Protein 1DN0 (pdb70)

Secondary structure (DSSP, 8-state):
-PPEEEE-SEEEE-TTS-EEEEEEESS--GGG-EEEEEE-TTSPPEEEEETTTEEPTT--TTEEEEEETTEEEEEESS--GGG-SEEEEEE-SSSSPEE---EEEEE----BPPEEEEEPPPHHHHHTTEEEEEEEEEEEBSS--EEEEEETTEEE-SSEEEEEPPPPTTT--EEEEEEEEEEHHHHHT--EEEEEEE-TT-SS-EEEEEETTT-/--EEEEE---EE-TTS-EEEEEEEESS--SSPPEEEEEE-TTS--EEEEEE-TT--EEE-TTTTTTEEEEEETTTTEEEEEE-S--GGG-EEEEEEE-SSTTS-S--SEE---EEEEE-SS--B--EEEEEE----SEEEEEEEEEEBSS--EEEEEETTS-EE--EEEPPPEEETTEEEEEEEEEE-TT-----EEEEEEE-TT--EEEEEE---/---EEEE-SEEEE-TTS-EEEEEEESS--GGG-EEEEEE-TTSPPEEEEETTTEEPTT--TTEEEEEETTEEEEEE-S--GGG-SEEEEEE-SSSSPEE---EEEEE----B--EEEEEPPPHHHHHTTEEEEEEEEEEEBSS-EEEEEEETTEEP-SSEEEEEPPPPTTT--EEEEEEEEEEHHHHHT-SEEEEEEEETT-SS-EEEEEESS--/--EEEEE---EE-TTS-EEEEEEEESS--SSSPEEEEEE-TTS--EEEEEE-TT--EEE-TTTSSSEEEEEETTTTEEEEEE-S--GGG-EEEEEEE-S-SSS-S--SEE---EEEEE-SS--B--EEEEEE---EEEEEEEEEEBSS--EEEEEETT-PEE----PPPPEEETTEEEEEEEEEE-HHHHTSSS--EEEEEEE-TT--EEEEEE---

Solvent-accessible surface area: 37620 Å² total; per-residue (Å²): 129,6,89,8,86,19,51,58,78,68,28,41,26,36,67,39,76,145,0,72,0,43,0,25,15,73,96,70,4,59,94,47,80,0,0,0,0,4,21,61,99,83,95,22,3,112,16,0,0,60,59,3,70,41,114,14,139,76,9,53,108,45,6,54,9,58,33,66,27,65,89,1,37,0,18,0,29,139,2,60,90,96,2,29,10,42,0,13,0,0,0,15,25,51,85,9,11,10,19,3,60,13,0,54,2,8,41,112,79,104,72,20,38,12,39,10,22,2,0,15,8,14,50,83,4,30,78,83,30,57,0,3,0,0,0,2,0,0,48,0,10,23,93,120,25,121,20,44,4,46,5,64,124,51,91,41,91,86,37,47,57,82,12,28,21,103,32,60,114,190,55,13,6,2,4,5,6,2,8,0,47,19,46,36,60,55,6,36,148,73,123,51,0,9,0,33,0,39,9,129,32,41,127,72,73,40,76,80,52,15,48,48,20,134,62,158,15,112,12,84,4,119,30,61,30,54,23,86,58,87,76,66,0,45,1,26,0,2,11,116,41,66,66,12,42,76,31,52,0,0,0,0,21,20,27,82,88,136,22,12,52,1,1,0,6,4,18,59,86,34,52,50,63,43,4,87,61,4,128,112,65,10,79,4,54,41,55,78,99,136,62,34,1,32,0,104,0,42,66,1,68,66,79,1,18,0,39,0,6,0,0,12,2,26,102,62,127,51,4,40,7,0,61,35,35,1,96,16,18,66,0,2,3,7,83,17,66,46,24,23,0,58,9,13,19,4,40,20,86,133,86,30,45,0,0,0,0,3,0,25,71,0,0,29,51,53,38,74,40,55,4,54,70,104,108,100,62,94,7,103,48,68,47,61,18,72,27,25,95,66,79,19,39,22,2,5,8,2,1,0,34,18,72,46,178,100,119,153,60,107,32,1,18,0,48,0,92,10,93,70,27,97,82,110,60,81,0,59,41,41,171,130,6,77,9,84,20,55,56,83,67,31,44,24,37,65,53,74,150,0,70,0,43,0,22,14,72,92,72,3,59,84,50,72,0,0,0,0,4,20,70,88,79,87,23,4,113,16,0,0,63,55,2,74,41,113,14,147,76,11,47,102,33,6,57,5,50,34,68,27,63,90,0,39,0,25,0,13,145,2,69,92,94,2,28,9,42,0,14,0,0,0,12,19,51,89,11,9,12,22,2,59,12,1,50,1,7,31,116,74,108,82,20,47,11,55,12,40,15,0,22,10,14,52,83,3,25,83,86,31,55,0,3,0,0,0,0,0,6,62,0,8,18,90,115,25,102,23,56,3,65,5,61,129,58,90,39,90,89,42,56,59,84,15,28,5,98,32,28,124,182,49,18,2,1,7,5,6,2,23,0,31,18,45,39,67,57,7,36,138,58,138,48,0,9,0,23,0,36,12,120,30,38,133,75,72,43,75,80,57,14,45,38,18,114,56,155,14,122,14,106,30,120,29,63,28,49,17,79,57,89,71,72,0,49,1,25,0,4,10,142,34,73,66,16,49,79,28,52,1,0,0,0,18,20,34,89,84,143,24,12,51,3,0,0,6,4,18,59,81,36,49,49,67,50,4,69,61,6,108,103,65,7,76,7,58,38,54,70,101,129,57,39,2,27,0,121,0,44,63,1,70,68,79,1,21,0,40,0,8,0,0,10,4,22,102,96,121,25,8,46,7,0,58,37,38,2,166,24,20,64,0,2,6,8,89,17,68,48,26,20,3,66,9,10,21,5,38,27,72,86,29,0,2,0,0,2,0,23,67,0,0,28,42,53,36,71,45,57,3,39,79,92,103,99,57,102,10,108,45,67,58,54,14,68,27,26,91,101,76,19,38,22,11,3,8,0,12,0,55,12,75,42,150,78,10,130,81,45,119,40,113,38,1,24,0,58,0,94,9,97,68,25,94,92,106,53,78,0,58,18,40,111

Structure (mmCIF, N/CA/C/O backbone):
data_1DN0
#
_entry.id   1DN0
#
_cell.length_a   110.880
_cell.length_b   110.880
_cell.length_c   170.760
_cell.angle_alpha   90.00
_cell.angle_beta   90.00
_cell.angle_gamma   120.00
#
_symmetry.space_group_name_H-M   'P 31 2 1'
#
loop_
_entity.id
_entity.type
_entity.pdbx_description
1 polymer 'IGM-KAPPA COLD AGGLUTININ (LIGHT CHAIN)'
2 polymer 'IGM-KAPPA COLD AGGLUTININ (HEAVY CHAIN)'
3 water water
#
loop_
_atom_site.group_PDB
_atom_site.id
_atom_site.type_symbol
_atom_site.label_atom_id
_atom_site.label_alt_id
_atom_site.label_comp_id
_atom_site.label_asym_id
_atom_site.label_entity_id
_atom_site.label_seq_id
_atom_site.pdbx_PDB_ins_code
_atom_site.Cartn_x
_atom_site.Cartn_y
_atom_site.Cartn_z
_atom_site.occupancy
_atom_site.B_iso_or_equiv
_atom_site.auth_seq_id
_atom_site.auth_comp_id
_atom_site.auth_asym_id
_atom_site.auth_atom_id
_atom_site.pdbx_PDB_model_num
ATOM 1 N N . GLU A 1 1 ? 18.384 27.130 32.986 1.00 22.93 1 GLU A N 1
ATOM 2 C CA . GLU A 1 1 ? 16.935 27.058 32.857 1.00 22.84 1 GLU A CA 1
ATOM 3 C C . GLU A 1 1 ? 16.493 28.032 31.748 1.00 23.25 1 GLU A C 1
ATOM 4 O O . GLU A 1 1 ? 17.026 29.148 31.642 1.00 25.46 1 GLU A O 1
ATOM 10 N N . ILE A 1 2 ? 15.559 27.595 30.901 1.00 20.76 2 ILE A N 1
ATOM 11 C CA . ILE A 1 2 ? 15.023 28.403 29.794 1.00 20.73 2 ILE A CA 1
ATOM 12 C C . ILE A 1 2 ? 13.992 29.411 30.311 1.00 22.12 2 ILE A C 1
ATOM 13 O O . ILE A 1 2 ? 13.028 29.003 30.965 1.00 22.30 2 ILE A O 1
ATOM 18 N N . VAL A 1 3 ? 14.199 30.711 30.076 1.00 22.90 3 VAL A N 1
ATOM 19 C CA . VAL A 1 3 ? 13.251 31.736 30.550 1.00 23.68 3 VAL A CA 1
ATOM 20 C C . VAL A 1 3 ? 12.199 32.008 29.443 1.00 24.09 3 VAL A C 1
ATOM 21 O O . VAL A 1 3 ? 12.513 32.286 28.258 1.00 24.29 3 VAL A O 1
ATOM 25 N N . LEU A 1 4 ? 10.942 31.889 29.812 1.00 22.50 4 LEU A N 1
ATOM 26 C CA . LEU A 1 4 ? 9.914 32.099 28.832 1.00 22.77 4 LEU A CA 1
ATOM 27 C C . LEU A 1 4 ? 9.455 33.497 29.051 1.00 22.72 4 LEU A C 1
ATOM 28 O O . LEU A 1 4 ? 9.187 33.860 30.159 1.00 23.49 4 LEU A O 1
ATOM 33 N N . THR A 1 5 ? 9.340 34.304 28.026 1.00 22.90 5 THR A N 1
ATOM 34 C CA . THR A 1 5 ? 8.868 35.660 28.304 1.00 22.34 5 THR A CA 1
ATOM 35 C C . THR A 1 5 ? 7.587 35.930 27.591 1.00 21.16 5 THR A C 1
ATOM 36 O O . THR A 1 5 ? 7.520 35.833 26.411 1.00 21.58 5 THR A O 1
ATOM 40 N N . GLN A 1 6 ? 6.567 36.317 28.316 1.00 21.87 6 GLN A N 1
ATOM 41 C CA . GLN A 1 6 ? 5.311 36.576 27.635 1.00 22.05 6 GLN A CA 1
ATOM 42 C C . GLN A 1 6 ? 4.949 38.047 27.608 1.00 22.96 6 GLN A C 1
ATOM 43 O O . GLN A 1 6 ? 5.165 38.781 28.569 1.00 24.56 6 GLN A O 1
ATOM 49 N N . SER A 1 7 ? 4.389 38.455 26.480 1.00 24.55 7 SER A N 1
ATOM 50 C CA . SER A 1 7 ? 3.923 39.808 26.259 1.00 25.34 7 SER A CA 1
ATOM 51 C C . SER A 1 7 ? 2.676 39.723 25.373 1.00 24.60 7 SER A C 1
ATOM 52 O O . SER A 1 7 ? 2.502 38.784 24.637 1.00 26.79 7 SER A O 1
ATOM 55 N N . PRO A 1 8 ? 1.772 40.677 25.505 1.00 23.72 8 PRO A N 1
ATOM 56 C CA . PRO A 1 8 ? 2.047 41.716 26.509 1.00 23.19 8 PRO A CA 1
ATOM 57 C C . PRO A 1 8 ? 1.617 41.181 27.927 1.00 22.74 8 PRO A C 1
ATOM 58 O O . PRO A 1 8 ? 1.056 40.104 28.047 1.00 22.29 8 PRO A O 1
ATOM 62 N N . ALA A 1 9 ? 1.914 41.915 28.981 1.00 22.61 9 ALA A N 1
ATOM 63 C CA . ALA A 1 9 ? 1.474 41.517 30.308 1.00 25.08 9 ALA A CA 1
ATOM 64 C C . ALA A 1 9 ? -0.060 41.535 30.316 1.00 26.86 9 ALA A C 1
ATOM 65 O O . ALA A 1 9 ? -0.690 40.593 30.807 1.00 28.30 9 ALA A O 1
ATOM 67 N N . THR A 1 10 ? -0.681 42.567 29.759 1.00 26.74 10 THR A N 1
ATOM 68 C CA . THR A 1 10 ? -2.141 42.569 29.713 1.00 27.84 10 THR A CA 1
ATOM 69 C C . THR A 1 10 ? -2.545 42.825 28.305 1.00 28.92 10 THR A C 1
ATOM 70 O O . THR A 1 10 ? -1.820 43.509 27.598 1.00 32.43 10 THR A O 1
ATOM 74 N N . LEU A 1 11 ? -3.668 42.264 27.875 1.00 28.78 11 LEU A N 1
ATOM 75 C CA . LEU A 1 11 ? -4.216 42.475 26.524 1.00 28.23 11 LEU A CA 1
ATOM 76 C C . LEU A 1 11 ? -5.650 42.874 26.802 1.00 28.55 11 LEU A C 1
ATOM 77 O O . LEU A 1 11 ? -6.416 42.097 27.355 1.00 28.83 11 LEU A O 1
ATOM 82 N N . SER A 1 12 ? -6.007 44.080 26.442 1.00 29.07 12 SER A N 1
ATOM 83 C CA . SER A 1 12 ? -7.338 44.558 26.689 1.00 30.33 12 SER A CA 1
ATOM 84 C C . SER A 1 12 ? -8.094 44.615 25.407 1.00 31.15 12 SER A C 1
ATOM 85 O O . SER A 1 12 ? -7.852 45.536 24.592 1.00 34.10 12 SER A O 1
ATOM 88 N N . LEU A 1 13 ? -9.006 43.652 25.224 1.00 28.25 13 LEU A N 1
ATOM 89 C CA . LEU A 1 13 ? -9.835 43.542 24.018 1.00 27.77 13 LEU A CA 1
ATOM 90 C C . LEU A 1 13 ? -11.334 43.412 24.290 1.00 28.19 13 LEU A C 1
ATOM 91 O O . LEU A 1 13 ? -11.801 43.431 25.417 1.00 27.81 13 LEU A O 1
ATOM 96 N N . SER A 1 14 ? -12.100 43.296 23.238 1.00 29.47 14 SER A N 1
ATOM 97 C CA . SER A 1 14 ? -13.542 43.149 23.360 1.00 32.88 14 SER A CA 1
ATOM 98 C C . SER A 1 14 ? -13.953 41.777 22.827 1.00 33.33 14 SER A C 1
ATOM 99 O O . SER A 1 14 ? -13.242 41.159 22.018 1.00 32.51 14 SER A O 1
ATOM 102 N N . PRO A 1 15 ? -15.111 41.267 23.271 1.00 33.67 15 PRO A N 1
ATOM 103 C CA . PRO A 1 15 ? -15.494 39.959 22.702 1.00 34.25 15 PRO A CA 1
ATOM 104 C C . PRO A 1 15 ? -15.590 40.164 21.142 1.00 35.73 15 PRO A C 1
ATOM 105 O O . PRO A 1 15 ? -16.010 41.223 20.660 1.00 35.11 15 PRO A O 1
ATOM 109 N N . GLY A 1 16 ? -15.196 39.174 20.346 1.00 37.60 16 GLY A N 1
ATOM 110 C CA . GLY A 1 16 ? -15.289 39.312 18.889 1.00 36.55 16 GLY A CA 1
ATOM 111 C C . GLY A 1 16 ? -13.943 39.569 18.232 1.00 36.61 16 GLY A C 1
ATOM 112 O O . GLY A 1 16 ? -13.706 39.192 17.062 1.00 39.05 16 GLY A O 1
ATOM 113 N N . GLU A 1 17 ? -13.045 40.195 18.986 1.00 35.93 17 GLU A N 1
ATOM 114 C CA . GLU A 1 17 ? -11.736 40.524 18.477 1.00 35.31 17 GLU A CA 1
ATOM 115 C C . GLU A 1 17 ? -10.782 39.360 18.522 1.00 35.09 17 GLU A C 1
ATOM 116 O O . GLU A 1 17 ? -11.043 38.356 19.174 1.00 36.20 17 GLU A O 1
ATOM 122 N N . ARG A 1 18 ? -9.668 39.500 17.820 1.00 34.54 18 ARG A N 1
ATOM 123 C CA . ARG A 1 18 ? -8.659 38.466 17.789 1.00 34.11 18 ARG A CA 1
ATOM 124 C C . ARG A 1 18 ? -7.583 38.772 18.816 1.00 32.76 18 ARG A C 1
ATOM 125 O O . ARG A 1 18 ? -7.183 39.914 19.019 1.00 31.64 18 ARG A O 1
ATOM 133 N N . ALA A 1 19 ? -7.118 37.736 19.496 1.00 31.57 19 ALA A N 1
ATOM 134 C CA . ALA A 1 19 ? -6.104 37.958 20.512 1.00 29.30 19 ALA A CA 1
ATOM 135 C C . ALA A 1 19 ? -4.864 37.228 20.122 1.00 27.67 19 ALA A C 1
ATOM 136 O O . ALA A 1 19 ? -4.906 36.067 19.710 1.00 26.10 19 ALA A O 1
ATOM 138 N N . THR A 1 20 ? -3.744 37.917 20.192 1.00 27.35 20 THR A N 1
ATOM 139 C CA . THR A 1 20 ? -2.553 37.194 19.875 1.00 29.43 20 THR A CA 1
ATOM 140 C C . THR A 1 20 ? -1.517 37.434 20.998 1.00 29.77 20 THR A C 1
ATOM 141 O O . THR A 1 20 ? -1.140 38.563 21.337 1.00 30.06 20 THR A O 1
ATOM 145 N N . LEU A 1 21 ? -1.127 36.335 21.637 1.00 29.79 21 LEU A N 1
ATOM 146 C CA . LEU A 1 21 ? -0.191 36.396 22.744 1.00 29.48 21 LEU A CA 1
ATOM 147 C C . LEU A 1 21 ? 1.127 35.734 22.381 1.00 28.89 21 LEU A C 1
ATOM 148 O O . LEU A 1 21 ? 1.164 34.639 21.798 1.00 27.61 21 LEU A O 1
ATOM 153 N N . SER A 1 22 ? 2.206 36.394 22.779 1.00 27.89 22 SER A N 1
ATOM 154 C CA . SER A 1 22 ? 3.560 35.906 22.486 1.00 27.63 22 SER A CA 1
ATOM 155 C C . SER A 1 22 ? 4.230 35.287 23.670 1.00 26.21 22 SER A C 1
ATOM 156 O O . SER A 1 22 ? 4.005 35.666 24.787 1.00 27.47 22 SER A O 1
ATOM 159 N N . CYS A 1 23 ? 5.116 34.370 23.393 1.00 25.06 23 CYS A N 1
ATOM 160 C CA . CYS A 1 23 ? 5.854 33.675 24.417 1.00 23.34 23 CYS A CA 1
ATOM 161 C C . CYS A 1 23 ? 7.197 33.440 23.736 1.00 24.29 23 CYS A C 1
ATOM 162 O O . CYS A 1 23 ? 7.311 32.597 22.830 1.00 21.70 23 CYS A O 1
ATOM 165 N N . GLY A 1 24 ? 8.186 34.224 24.159 1.00 24.89 24 GLY A N 1
ATOM 166 C CA . GLY A 1 24 ? 9.508 34.144 23.594 1.00 24.66 24 GLY A CA 1
ATOM 167 C C . GLY A 1 24 ? 10.310 33.314 24.554 1.00 25.33 24 GLY A C 1
ATOM 168 O O . GLY A 1 24 ? 10.060 33.321 25.761 1.00 24.72 24 GLY A O 1
ATOM 169 N N . ALA A 1 25 ? 11.253 32.554 24.015 1.00 25.65 25 ALA A N 1
ATOM 170 C CA . ALA A 1 25 ? 12.102 31.770 24.866 1.00 27.82 25 ALA A CA 1
ATOM 171 C C . ALA A 1 25 ? 13.553 32.312 24.668 1.00 30.10 25 ALA A C 1
ATOM 172 O O . ALA A 1 25 ? 13.917 32.881 23.593 1.00 30.54 25 ALA A O 1
ATOM 174 N N . SER A 1 26 ? 14.346 32.119 25.717 1.00 30.63 26 SER A N 1
ATOM 175 C CA . SER A 1 26 ? 15.693 32.613 25.769 1.00 31.68 26 SER A CA 1
ATOM 176 C C . SER A 1 26 ? 16.741 31.687 25.140 1.00 33.16 26 SER A C 1
ATOM 177 O O . SER A 1 26 ? 17.937 32.003 25.141 1.00 34.39 26 SER A O 1
ATOM 180 N N . GLN A 1 27 ? 16.283 30.555 24.610 1.00 33.94 27 GLN A N 1
ATOM 181 C CA . GLN A 1 27 ? 17.124 29.518 23.957 1.00 34.51 27 GLN A CA 1
ATOM 182 C C . GLN A 1 27 ? 16.049 28.838 23.230 1.00 34.80 27 GLN A C 1
ATOM 183 O O . GLN A 1 27 ? 14.895 28.999 23.595 1.00 35.42 27 GLN A O 1
ATOM 189 N N . SER A 1 28 ? 16.373 28.026 22.247 1.00 34.62 28 SER A N 1
ATOM 190 C CA . SER A 1 28 ? 15.270 27.494 21.530 1.00 34.24 28 SER A CA 1
ATOM 191 C C . SER A 1 28 ? 14.755 26.276 22.184 1.00 34.69 28 SER A C 1
ATOM 192 O O . SER A 1 28 ? 15.491 25.541 22.828 1.00 34.68 28 SER A O 1
ATOM 195 N N . VAL A 1 29 ? 13.456 26.090 21.998 1.00 34.75 29 VAL A N 1
ATOM 196 C CA . VAL A 1 29 ? 12.709 24.975 22.534 1.00 33.72 29 VAL A CA 1
ATOM 197 C C . VAL A 1 29 ? 12.629 23.911 21.480 1.00 33.60 29 VAL A C 1
ATOM 198 O O . VAL A 1 29 ? 11.943 24.068 20.446 1.00 35.74 29 VAL A O 1
ATOM 202 N N . SER A 1 30 ? 13.270 22.804 21.789 1.00 32.83 30 SER A N 1
ATOM 203 C CA . SER A 1 30 ? 13.341 21.662 20.915 1.00 32.67 30 SER A CA 1
ATOM 204 C C . SER A 1 30 ? 12.062 20.932 20.467 1.00 33.40 30 SER A C 1
ATOM 205 O O . SER A 1 30 ? 11.145 20.718 21.247 1.00 33.23 30 SER A O 1
ATOM 208 N N . SER A 1 31 ? 11.988 20.602 19.175 1.00 33.51 31 SER A N 1
ATOM 209 C CA . SER A 1 31 ? 10.871 19.843 18.642 1.00 34.30 31 SER A CA 1
ATOM 210 C C . SER A 1 31 ? 9.551 20.584 18.882 1.00 35.11 31 SER A C 1
ATOM 211 O O . SER A 1 31 ? 8.450 19.968 18.889 1.00 37.37 31 SER A O 1
ATOM 214 N N . ASN A 1 32 ? 9.627 21.893 19.063 1.00 33.66 32 ASN A N 1
ATOM 215 C CA . ASN A 1 32 ? 8.390 22.605 19.350 1.00 33.77 32 ASN A CA 1
ATOM 216 C C . ASN A 1 32 ? 7.557 21.961 20.533 1.00 31.42 32 ASN A C 1
ATOM 217 O O . ASN A 1 32 ? 6.305 21.829 20.492 1.00 31.64 32 ASN A O 1
ATOM 222 N N . TYR A 1 33 ? 8.298 21.580 21.577 1.00 28.22 33 TYR A N 1
ATOM 223 C CA . TYR A 1 33 ? 7.773 21.049 22.841 1.00 24.95 33 TYR A CA 1
ATOM 224 C C . TYR A 1 33 ? 7.283 22.207 23.762 1.00 23.08 33 TYR A C 1
ATOM 225 O O . TYR A 1 33 ? 7.864 22.517 24.814 1.00 20.61 33 TYR A O 1
ATOM 234 N N . LEU A 1 34 ? 6.173 22.807 23.352 1.00 21.63 34 LEU A N 1
ATOM 235 C CA . LEU A 1 34 ? 5.602 23.929 24.055 1.00 22.73 34 LEU A CA 1
ATOM 236 C C . LEU A 1 34 ? 4.100 23.814 24.219 1.00 22.52 34 LEU A C 1
ATOM 237 O O . LEU A 1 34 ? 3.397 23.556 23.221 1.00 21.27 34 LEU A O 1
ATOM 242 N N . ALA A 1 35 ? 3.617 24.034 25.454 1.00 22.19 35 ALA A N 1
ATOM 243 C CA . ALA A 1 35 ? 2.174 23.991 25.768 1.00 20.60 35 ALA A CA 1
ATOM 244 C C . ALA A 1 35 ? 1.544 25.370 26.210 1.00 21.23 35 ALA A C 1
ATOM 245 O O . ALA A 1 35 ? 2.246 26.304 26.653 1.00 21.24 35 ALA A O 1
ATOM 247 N N . TRP A 1 36 ? 0.231 25.527 26.037 1.00 19.90 36 TRP A N 1
ATOM 248 C CA . TRP A 1 36 ? -0.420 26.743 26.517 1.00 19.80 36 TRP A CA 1
ATOM 249 C C . TRP A 1 36 ? -1.518 26.309 27.488 1.00 19.82 36 TRP A C 1
ATOM 250 O O . TRP A 1 36 ? -2.142 25.280 27.272 1.00 21.28 36 TRP A O 1
ATOM 261 N N . TYR A 1 37 ? -1.758 27.075 28.541 1.00 19.15 37 TYR A N 1
ATOM 262 C CA . TYR A 1 37 ? -2.828 26.785 29.498 1.00 18.13 37 TYR A CA 1
ATOM 263 C C . TYR A 1 37 ? -3.554 28.045 29.754 1.00 19.14 37 TYR A C 1
ATOM 264 O O . TYR A 1 37 ? -3.002 29.148 29.592 1.00 21.01 37 TYR A O 1
ATOM 273 N N . GLN A 1 38 ? -4.759 27.878 30.271 1.00 17.64 38 GLN A N 1
ATOM 274 C CA . GLN A 1 38 ? -5.572 28.974 30.663 1.00 17.23 38 GLN A CA 1
ATOM 275 C C . GLN A 1 38 ? -5.658 28.801 32.154 1.00 19.33 38 GLN A C 1
ATOM 276 O O . GLN A 1 38 ? -5.555 27.673 32.641 1.00 19.25 38 GLN A O 1
ATOM 282 N N . GLN A 1 39 ? -5.849 29.884 32.904 1.00 19.71 39 GLN A N 1
ATOM 283 C CA . GLN A 1 39 ? -6.052 29.760 34.387 1.00 21.67 39 GLN A CA 1
ATOM 284 C C . GLN A 1 39 ? -7.050 30.816 34.822 1.00 21.69 39 GLN A C 1
ATOM 285 O O . GLN A 1 39 ? -6.900 31.963 34.432 1.00 22.61 39 GLN A O 1
ATOM 291 N N . LYS A 1 40 ? -8.080 30.436 35.555 1.00 22.66 40 LYS A N 1
ATOM 292 C CA . LYS A 1 40 ? -9.096 31.385 36.055 1.00 23.78 40 LYS A CA 1
ATOM 293 C C . LYS A 1 40 ? -8.872 31.488 37.541 1.00 24.81 40 LYS A C 1
ATOM 294 O O . LYS A 1 40 ? -8.290 30.585 38.102 1.00 26.58 40 LYS A O 1
ATOM 300 N N . PRO A 1 41 ? -9.294 32.589 38.198 1.00 25.30 41 PRO A N 1
ATOM 301 C CA . PRO A 1 41 ? -9.096 32.798 39.641 1.00 25.91 41 PRO A CA 1
ATOM 302 C C . PRO A 1 41 ? -9.296 31.566 40.498 1.00 27.16 41 PRO A C 1
ATOM 303 O O . PRO A 1 41 ? -10.356 30.954 40.462 1.00 27.71 41 PRO A O 1
ATOM 307 N N . GLY A 1 42 ? -8.265 31.199 41.268 1.00 28.18 42 GLY A N 1
ATOM 308 C CA . GLY A 1 42 ? -8.362 30.002 42.101 1.00 28.42 42 GLY A CA 1
ATOM 309 C C . GLY A 1 42 ? -8.380 28.614 41.479 1.00 29.11 42 GLY A C 1
ATOM 310 O O . GLY A 1 42 ? -8.427 27.587 42.199 1.00 30.44 42 GLY A O 1
ATOM 311 N N . GLN A 1 43 ? -8.327 28.521 40.161 1.00 27.18 43 GLN A N 1
ATOM 312 C CA . GLN A 1 43 ? -8.374 27.198 39.537 1.00 26.42 43 GLN A CA 1
ATOM 313 C C . GLN A 1 43 ? -7.007 26.718 39.195 1.00 25.36 43 GLN A C 1
ATOM 314 O O . GLN A 1 43 ? -6.081 27.534 39.081 1.00 24.49 43 GLN A O 1
ATOM 320 N N . ALA A 1 44 ? -6.885 25.411 38.948 1.00 22.06 44 ALA A N 1
ATOM 321 C CA . ALA A 1 44 ? -5.623 24.884 38.469 1.00 20.91 44 ALA A CA 1
ATOM 322 C C . ALA A 1 44 ? -5.493 25.265 36.947 1.00 19.56 44 ALA A C 1
ATOM 323 O O . ALA A 1 44 ? -6.488 25.535 36.278 1.00 14.91 44 ALA A O 1
ATOM 325 N N . PRO A 1 45 ? -4.252 25.361 36.427 1.00 18.30 45 PRO A N 1
ATOM 326 C CA . PRO A 1 45 ? -4.059 25.683 35.009 1.00 18.83 45 PRO A CA 1
ATOM 327 C C . PRO A 1 45 ? -4.874 24.638 34.208 1.00 19.28 45 PRO A C 1
ATOM 328 O O . PRO A 1 45 ? -5.020 23.496 34.655 1.00 20.44 45 PRO A O 1
ATOM 332 N N . ARG A 1 46 ? -5.394 25.011 33.045 1.00 18.47 46 ARG A N 1
ATOM 333 C CA . ARG A 1 46 ? -6.180 24.080 32.211 1.00 20.20 46 ARG A CA 1
ATOM 334 C C . ARG A 1 46 ? -5.485 24.003 30.845 1.00 19.42 46 ARG A C 1
ATOM 335 O O . ARG A 1 46 ? -5.240 25.038 30.234 1.00 18.75 46 ARG A O 1
ATOM 343 N N . LEU A 1 47 ? -5.151 22.798 30.381 1.00 19.68 47 LEU A N 1
ATOM 344 C CA . LEU A 1 47 ? -4.443 22.630 29.080 1.00 19.59 47 LEU A CA 1
ATOM 345 C C . LEU A 1 47 ? -5.305 22.984 27.857 1.00 20.89 47 LEU A C 1
ATOM 346 O O . LEU A 1 47 ? -6.450 22.537 27.718 1.00 22.02 47 LEU A O 1
ATOM 351 N N . LEU A 1 48 ? -4.723 23.797 26.967 1.00 20.23 48 LEU A N 1
ATOM 352 C CA . LEU A 1 48 ? -5.355 24.247 25.751 1.00 16.44 48 LEU A CA 1
ATOM 353 C C . LEU A 1 48 ? -4.604 23.717 24.515 1.00 16.42 48 LEU A C 1
ATOM 354 O O . LEU A 1 48 ? -5.203 23.165 23.605 1.00 16.23 48 LEU A O 1
ATOM 359 N N . ILE A 1 49 ? -3.286 23.883 24.495 1.00 14.15 49 ILE A N 1
ATOM 360 C CA . ILE A 1 49 ? -2.477 23.500 23.348 1.00 14.53 49 ILE A CA 1
ATOM 361 C C . ILE A 1 49 ? -1.259 22.690 23.739 1.00 13.85 49 ILE A C 1
ATOM 362 O O . ILE A 1 49 ? -0.543 23.023 24.671 1.00 16.57 49 ILE A O 1
ATOM 367 N N . TYR A 1 50 ? -0.948 21.665 22.997 1.00 13.20 50 TYR A N 1
ATOM 368 C CA . TYR A 1 50 ? 0.276 20.972 23.346 1.00 13.69 50 TYR A CA 1
ATOM 369 C C . TYR A 1 50 ? 1.097 20.817 22.059 1.00 13.90 50 TYR A C 1
ATOM 370 O O . TYR A 1 50 ? 0.563 20.957 20.950 1.00 14.16 50 TYR A O 1
ATOM 379 N N . ASP A 1 51 ? 2.387 20.545 22.194 1.00 13.68 51 ASP A N 1
ATOM 380 C CA . ASP A 1 51 ? 3.253 20.439 20.994 1.00 15.46 51 ASP A CA 1
ATOM 381 C C . ASP A 1 51 ? 3.074 21.635 20.094 1.00 16.74 51 ASP A C 1
ATOM 382 O O . ASP A 1 51 ? 2.831 21.429 18.904 1.00 19.47 51 ASP A O 1
ATOM 387 N N . ALA A 1 52 ? 3.112 22.856 20.665 1.00 17.24 52 ALA A N 1
ATOM 388 C CA . ALA A 1 52 ? 2.964 24.191 19.964 1.00 17.30 52 ALA A CA 1
ATOM 389 C C . ALA A 1 52 ? 1.724 24.554 19.223 1.00 17.26 52 ALA A C 1
ATOM 390 O O . ALA A 1 52 ? 1.255 25.726 19.277 1.00 15.69 52 ALA A O 1
ATOM 392 N N . SER A 1 53 ? 1.152 23.552 18.566 1.00 19.23 53 SER A N 1
ATOM 393 C CA . SER A 1 53 ? -0.017 23.841 17.745 1.00 20.81 53 SER A CA 1
ATOM 394 C C . SER A 1 53 ? -1.203 22.867 17.768 1.00 21.68 53 SER A C 1
ATOM 395 O O . SER A 1 53 ? -2.156 23.066 16.978 1.00 21.76 53 SER A O 1
ATOM 398 N N . SER A 1 54 ? -1.160 21.846 18.631 1.00 21.44 54 SER A N 1
ATOM 399 C CA . SER A 1 54 ? -2.264 20.897 18.708 1.00 20.78 54 SER A CA 1
ATOM 400 C C . SER A 1 54 ? -3.233 21.225 19.845 1.00 22.02 54 SER A C 1
ATOM 401 O O . SER A 1 54 ? -2.827 21.419 21.007 1.00 21.49 54 SER A O 1
ATOM 404 N N . ARG A 1 55 ? -4.511 21.295 19.506 1.00 20.77 55 ARG A N 1
ATOM 405 C CA . ARG A 1 55 ? -5.510 21.551 20.546 1.00 21.58 55 ARG A CA 1
ATOM 406 C C . ARG A 1 55 ? -5.834 20.276 21.419 1.00 19.56 55 ARG A C 1
ATOM 407 O O . ARG A 1 55 ? -6.031 19.144 20.872 1.00 19.45 55 ARG A O 1
ATOM 415 N N . ALA A 1 56 ? -5.854 20.476 22.743 1.00 18.33 56 ALA A N 1
ATOM 416 C CA . ALA A 1 56 ? -6.219 19.473 23.769 1.00 18.06 56 ALA A CA 1
ATOM 417 C C . ALA A 1 56 ? -7.689 19.162 23.487 1.00 17.42 56 ALA A C 1
ATOM 418 O O . ALA A 1 56 ? -8.385 19.981 22.888 1.00 15.83 56 ALA A O 1
ATOM 420 N N . THR A 1 57 ? -8.135 17.987 23.917 1.00 19.98 57 THR A N 1
ATOM 421 C CA . THR A 1 57 ? -9.485 17.524 23.604 1.00 19.98 57 THR A CA 1
ATOM 422 C C . THR A 1 57 ? -10.545 18.409 24.134 1.00 19.98 57 THR A C 1
ATOM 423 O O . THR A 1 57 ? -10.477 18.826 25.265 1.00 19.98 57 THR A O 1
ATOM 427 N N . GLY A 1 58 ? -11.538 18.672 23.322 1.00 22.17 58 GLY A N 1
ATOM 428 C CA . GLY A 1 58 ? -12.589 19.595 23.719 1.00 23.60 58 GLY A CA 1
ATOM 429 C C . GLY A 1 58 ? -12.260 21.099 23.527 1.00 23.54 58 GLY A C 1
ATOM 430 O O . GLY A 1 58 ? -13.143 21.948 23.640 1.00 25.55 58 GLY A O 1
ATOM 431 N N . ILE A 1 59 ? -11.016 21.474 23.250 1.00 22.67 59 ILE A N 1
ATOM 432 C CA . ILE A 1 59 ? -10.723 22.898 23.043 1.00 20.88 59 ILE A CA 1
ATOM 433 C C . ILE A 1 59 ? -11.241 23.380 21.687 1.00 19.18 59 ILE A C 1
ATOM 434 O O . ILE A 1 59 ? -10.876 22.890 20.692 1.00 19.16 59 ILE A O 1
ATOM 439 N N . PRO A 1 60 ? -12.112 24.369 21.666 1.00 20.00 60 PRO A N 1
ATOM 440 C CA . PRO A 1 60 ? -12.678 24.898 20.419 1.00 20.36 60 PRO A CA 1
ATOM 441 C C . PRO A 1 60 ? -11.641 25.616 19.522 1.00 22.55 60 PRO A C 1
ATOM 442 O O . PRO A 1 60 ? -10.739 26.334 20.010 1.00 21.73 60 PRO A O 1
ATOM 446 N N . ASP A 1 61 ? -11.788 25.464 18.198 1.00 25.86 61 ASP A N 1
ATOM 447 C CA . ASP A 1 61 ? -10.788 26.019 17.280 1.00 26.94 61 ASP A CA 1
ATOM 448 C C . ASP A 1 61 ? -10.649 27.495 17.205 1.00 26.83 61 ASP A C 1
ATOM 449 O O . ASP A 1 61 ? -9.940 27.971 16.345 1.00 26.44 61 ASP A O 1
ATOM 454 N N . ARG A 1 62 ? -11.347 28.234 18.047 1.00 25.43 62 ARG A N 1
ATOM 455 C CA . ARG A 1 62 ? -11.086 29.653 18.067 1.00 25.19 62 ARG A CA 1
ATOM 456 C C . ARG A 1 62 ? -9.626 29.713 18.566 1.00 23.99 62 ARG A C 1
ATOM 457 O O . ARG A 1 62 ? -8.935 30.699 18.331 1.00 24.56 62 ARG A O 1
ATOM 465 N N . PHE A 1 63 ? -9.174 28.656 19.264 1.00 23.29 63 PHE A N 1
ATOM 466 C CA . PHE A 1 63 ? -7.823 28.608 19.808 1.00 23.17 63 PHE A CA 1
ATOM 467 C C . PHE A 1 63 ? -6.845 27.929 18.878 1.00 25.27 63 PHE A C 1
ATOM 468 O O . PHE A 1 63 ? -7.113 26.829 18.431 1.00 26.09 63 PHE A O 1
ATOM 476 N N . SER A 1 64 ? -5.716 28.576 18.590 1.00 25.64 64 SER A N 1
ATOM 477 C CA . SER A 1 64 ? -4.681 27.964 17.753 1.00 26.09 64 SER A CA 1
ATOM 478 C C . SER A 1 64 ? -3.302 28.424 18.200 1.00 26.10 64 SER A C 1
ATOM 479 O O . SER A 1 64 ? -3.109 29.551 18.647 1.00 26.07 64 SER A O 1
ATOM 482 N N . GLY A 1 65 ? -2.347 27.514 18.081 1.00 26.10 65 GLY A N 1
ATOM 483 C CA . GLY A 1 65 ? -0.981 27.793 18.460 1.00 26.69 65 GLY A CA 1
ATOM 484 C C . GLY A 1 65 ? -0.054 27.691 17.275 1.00 26.49 65 GLY A C 1
ATOM 485 O O . GLY A 1 65 ? -0.343 27.031 16.273 1.00 27.95 65 GLY A O 1
ATOM 486 N N . SER A 1 66 ? 1.095 28.327 17.392 1.00 26.47 66 SER A N 1
ATOM 487 C CA . SER A 1 66 ? 2.068 28.289 16.304 1.00 27.15 66 SER A CA 1
ATOM 488 C C . SER A 1 66 ? 3.395 28.797 16.801 1.00 27.12 66 SER A C 1
ATOM 489 O O . SER A 1 66 ? 3.531 29.179 17.973 1.00 26.07 66 SER A O 1
ATOM 492 N N . GLY A 1 67 ? 4.385 28.789 15.917 1.00 27.36 67 GLY A N 1
ATOM 493 C CA . GLY A 1 67 ? 5.689 29.237 16.381 1.00 28.64 67 GLY A CA 1
ATOM 494 C C . GLY A 1 67 ? 6.713 28.133 16.344 1.00 27.26 67 GLY A C 1
ATOM 495 O O . GLY A 1 67 ? 6.397 27.039 15.931 1.00 28.30 67 GLY A O 1
ATOM 496 N N . SER A 1 68 ? 7.919 28.427 16.791 1.00 26.98 68 SER A N 1
ATOM 497 C CA . SER A 1 68 ? 8.996 27.468 16.724 1.00 28.31 68 SER A CA 1
ATOM 498 C C . SER A 1 68 ? 10.221 28.151 17.331 1.00 27.49 68 SER A C 1
ATOM 499 O O . SER A 1 68 ? 10.177 29.331 17.573 1.00 28.46 68 SER A O 1
ATOM 502 N N . GLY A 1 69 ? 11.302 27.408 17.530 1.00 27.46 69 GLY A N 1
ATOM 503 C CA . GLY A 1 69 ? 12.542 27.893 18.101 1.00 27.46 69 GLY A CA 1
ATOM 504 C C . GLY A 1 69 ? 12.443 28.689 19.381 1.00 29.99 69 GLY A C 1
ATOM 505 O O . GLY A 1 69 ? 12.217 28.154 20.485 1.00 31.52 69 GLY A O 1
ATOM 506 N N . THR A 1 70 ? 12.634 29.992 19.262 1.00 29.02 70 THR A N 1
ATOM 507 C CA . THR A 1 70 ? 12.562 30.831 20.431 1.00 30.65 70 THR A CA 1
ATOM 508 C C . THR A 1 70 ? 11.294 31.673 20.399 1.00 30.37 70 THR A C 1
ATOM 509 O O . THR A 1 70 ? 11.056 32.500 21.282 1.00 30.70 70 THR A O 1
ATOM 513 N N . ASP A 1 71 ? 10.457 31.469 19.407 1.00 30.10 71 ASP A N 1
ATOM 514 C CA . ASP A 1 71 ? 9.296 32.318 19.327 1.00 30.20 71 ASP A CA 1
ATOM 515 C C . ASP A 1 71 ? 7.978 31.576 19.067 1.00 29.21 71 ASP A C 1
ATOM 516 O O . ASP A 1 71 ? 7.825 30.904 18.050 1.00 29.72 71 ASP A O 1
ATOM 521 N N . PHE A 1 72 ? 7.025 31.724 19.998 1.00 27.44 72 PHE A N 1
ATOM 522 C CA . PHE A 1 72 ? 5.733 31.040 19.926 1.00 24.31 72 PHE A CA 1
ATOM 523 C C . PHE A 1 72 ? 4.539 31.959 20.098 1.00 24.37 72 PHE A C 1
ATOM 524 O O . PHE A 1 72 ? 4.627 33.023 20.758 1.00 23.98 72 PHE A O 1
ATOM 532 N N . THR A 1 73 ? 3.404 31.553 19.538 1.00 23.11 73 THR A N 1
ATOM 533 C CA . THR A 1 73 ? 2.234 32.388 19.626 1.00 23.19 73 THR A CA 1
ATOM 534 C C . THR A 1 73 ? 0.984 31.604 19.895 1.00 23.93 73 THR A C 1
ATOM 535 O O . THR A 1 73 ? 0.886 30.464 19.514 1.00 24.48 73 THR A O 1
ATOM 539 N N . LEU A 1 74 ? 0.084 32.224 20.647 1.00 22.20 74 LEU A N 1
ATOM 540 C CA . LEU A 1 74 ? -1.209 31.689 20.903 1.00 22.69 74 LEU A CA 1
ATOM 541 C C . LEU A 1 74 ? -2.172 32.722 20.317 1.00 23.56 74 LEU A C 1
ATOM 542 O O . LEU A 1 74 ? -2.063 33.932 20.591 1.00 24.33 74 LEU A O 1
ATOM 547 N N . THR A 1 75 ? -3.124 32.243 19.520 1.00 22.79 75 THR A N 1
ATOM 548 C CA . THR A 1 75 ? -4.092 33.114 18.888 1.00 23.31 75 THR A CA 1
ATOM 549 C C . THR A 1 75 ? -5.499 32.724 19.289 1.00 23.65 75 THR A C 1
ATOM 550 O O . THR A 1 75 ? -5.810 31.536 19.256 1.00 22.99 75 THR A O 1
ATOM 554 N N . ILE A 1 76 ? -6.326 33.687 19.696 1.00 24.46 76 ILE A N 1
ATOM 555 C CA . ILE A 1 76 ? -7.724 33.360 19.994 1.00 25.90 76 ILE A CA 1
ATOM 556 C C . ILE A 1 76 ? -8.419 34.248 18.969 1.00 27.44 76 ILE A C 1
ATOM 557 O O . ILE A 1 76 ? -8.476 35.485 19.109 1.00 28.07 76 ILE A O 1
ATOM 562 N N . SER A 1 77 ? -8.925 33.614 17.924 1.00 28.81 77 SER A N 1
ATOM 563 C CA . SER A 1 77 ? -9.482 34.367 16.795 1.00 31.02 77 SER A CA 1
ATOM 564 C C . SER A 1 77 ? -10.728 35.231 16.950 1.00 33.95 77 SER A C 1
ATOM 565 O O . SER A 1 77 ? -10.994 36.123 16.086 1.00 38.65 77 SER A O 1
ATOM 568 N N . ARG A 1 78 ? -11.511 35.013 17.999 1.00 33.07 78 ARG A N 1
ATOM 569 C CA . ARG A 1 78 ? -12.671 35.862 18.207 1.00 32.32 78 ARG A CA 1
ATOM 570 C C . ARG A 1 78 ? -13.128 35.534 19.612 1.00 32.45 78 ARG A C 1
ATOM 571 O O . ARG A 1 78 ? -13.931 34.622 19.811 1.00 32.98 78 ARG A O 1
ATOM 579 N N . LEU A 1 79 ? -12.558 36.254 20.573 1.00 30.45 79 LEU A N 1
ATOM 580 C CA . LEU A 1 79 ? -12.848 36.081 21.952 1.00 29.42 79 LEU A CA 1
ATOM 581 C C . LEU A 1 79 ? -14.352 35.947 22.273 1.00 31.35 79 LEU A C 1
ATOM 582 O O . LEU A 1 79 ? -15.213 36.640 21.674 1.00 30.62 79 LEU A O 1
ATOM 587 N N . GLU A 1 80 ? -14.663 35.030 23.195 1.00 30.93 80 GLU A N 1
ATOM 588 C CA . GLU A 1 80 ? -16.016 34.885 23.707 1.00 30.76 80 GLU A CA 1
ATOM 589 C C . GLU A 1 80 ? -15.753 35.360 25.122 1.00 29.27 80 GLU A C 1
ATOM 590 O O . GLU A 1 80 ? -14.599 35.451 25.525 1.00 27.62 80 GLU A O 1
ATOM 596 N N . PRO A 1 81 ? -16.816 35.671 25.883 1.00 27.90 81 PRO A N 1
ATOM 597 C CA . PRO A 1 81 ? -16.726 36.140 27.278 1.00 27.66 81 PRO A CA 1
ATOM 598 C C . PRO A 1 81 ? -15.877 35.259 28.201 1.00 28.24 81 PRO A C 1
ATOM 599 O O . PRO A 1 81 ? -15.068 35.792 28.996 1.00 28.13 81 PRO A O 1
ATOM 603 N N . GLU A 1 82 ? -16.034 33.932 28.096 1.00 27.58 82 GLU A N 1
ATOM 604 C CA . GLU A 1 82 ? -15.260 33.012 28.927 1.00 27.21 82 GLU A CA 1
ATOM 605 C C . GLU A 1 82 ? -13.781 32.912 28.504 1.00 26.46 82 GLU A C 1
ATOM 606 O O . GLU A 1 82 ? -13.020 32.171 29.126 1.00 26.16 82 GLU A O 1
ATOM 612 N N . ASP A 1 83 ? -13.375 33.637 27.462 1.00 23.46 83 ASP A N 1
ATOM 613 C CA . ASP A 1 83 ? -12.014 33.541 27.066 1.00 22.77 83 ASP A CA 1
ATOM 614 C C . ASP A 1 83 ? -11.169 34.495 27.839 1.00 21.23 83 ASP A C 1
ATOM 615 O O . ASP A 1 83 ? -9.975 34.394 27.764 1.00 22.06 83 ASP A O 1
ATOM 620 N N . PHE A 1 84 ? -11.757 35.394 28.611 1.00 22.62 84 PHE A N 1
ATOM 621 C CA . PHE A 1 84 ? -10.930 36.388 29.376 1.00 23.60 84 PHE A CA 1
ATOM 622 C C . PHE A 1 84 ? -10.424 35.775 30.672 1.00 22.79 84 PHE A C 1
ATOM 623 O O . PHE A 1 84 ? -11.178 35.473 31.617 1.00 22.82 84 PHE A O 1
ATOM 631 N N . ALA A 1 85 ? -9.107 35.604 30.688 1.00 21.17 85 ALA A N 1
ATOM 632 C CA . ALA A 1 85 ? -8.434 34.903 31.731 1.00 18.41 85 ALA A CA 1
ATOM 633 C C . ALA A 1 85 ? -6.999 35.146 31.527 1.00 19.24 85 ALA A C 1
ATOM 634 O O . ALA A 1 85 ? -6.592 35.966 30.694 1.00 18.69 85 ALA A O 1
ATOM 636 N N . VAL A 1 86 ? -6.240 34.400 32.299 1.00 18.41 86 VAL A N 1
ATOM 637 C CA . VAL A 1 86 ? -4.816 34.448 32.242 1.00 21.10 86 VAL A CA 1
ATOM 638 C C . VAL A 1 86 ? -4.387 33.213 31.500 1.00 21.69 86 VAL A C 1
ATOM 639 O O . VAL A 1 86 ? -5.102 32.191 31.557 1.00 23.63 86 VAL A O 1
ATOM 643 N N . TYR A 1 87 ? -3.266 33.345 30.766 1.00 20.22 87 TYR A N 1
ATOM 644 C CA . TYR A 1 87 ? -2.679 32.292 29.966 1.00 19.61 87 TYR A CA 1
ATOM 645 C C . TYR A 1 87 ? -1.176 32.152 30.191 1.00 21.78 87 TYR A C 1
ATOM 646 O O . TYR A 1 87 ? -0.424 33.164 30.241 1.00 21.60 87 TYR A O 1
ATOM 655 N N . TYR A 1 88 ? -0.731 30.907 30.251 1.00 19.38 88 TYR A N 1
ATOM 656 C CA . TYR A 1 88 ? 0.660 30.664 30.450 1.00 19.66 88 TYR A CA 1
ATOM 657 C C . TYR A 1 88 ? 1.160 29.761 29.330 1.00 21.55 88 TYR A C 1
ATOM 658 O O . TYR A 1 88 ? 0.357 28.932 28.786 1.00 24.84 88 TYR A O 1
ATOM 667 N N . CYS A 1 89 ? 2.438 29.877 28.979 1.00 19.62 89 CYS A N 1
ATOM 668 C CA . CYS A 1 89 ? 3.055 28.969 28.005 1.00 20.38 89 CYS A CA 1
ATOM 669 C C . CYS A 1 89 ? 4.038 28.074 28.865 1.00 21.58 89 CYS A C 1
ATOM 670 O O . CYS A 1 89 ? 4.461 28.449 29.945 1.00 22.23 89 CYS A O 1
ATOM 673 N N . GLN A 1 90 ? 4.391 26.903 28.397 1.00 20.16 90 GLN A N 1
ATOM 674 C CA . GLN A 1 90 ? 5.235 26.061 29.174 1.00 20.09 90 GLN A CA 1
ATOM 675 C C . GLN A 1 90 ? 6.057 25.179 28.213 1.00 21.01 90 GLN A C 1
ATOM 676 O O . GLN A 1 90 ? 5.540 24.594 27.221 1.00 22.05 90 GLN A O 1
ATOM 682 N N . GLN A 1 91 ? 7.370 25.150 28.467 1.00 19.95 91 GLN A N 1
ATOM 683 C CA . GLN A 1 91 ? 8.237 24.416 27.596 1.00 18.55 91 GLN A CA 1
ATOM 684 C C . GLN A 1 91 ? 8.596 23.160 28.261 1.00 16.73 91 GLN A C 1
ATOM 685 O O . GLN A 1 91 ? 8.817 23.185 29.431 1.00 16.58 91 GLN A O 1
ATOM 691 N N . TYR A 1 92 ? 8.617 22.069 27.505 1.00 16.70 92 TYR A N 1
ATOM 692 C CA . TYR A 1 92 ? 9.022 20.800 28.070 1.00 19.06 92 TYR A CA 1
ATOM 693 C C . TYR A 1 92 ? 10.095 20.166 27.200 1.00 21.49 92 TYR A C 1
ATOM 694 O O . TYR A 1 92 ? 10.337 18.910 27.302 1.00 22.74 92 TYR A O 1
ATOM 703 N N . GLY A 1 93 ? 10.735 21.020 26.383 1.00 19.43 93 GLY A N 1
ATOM 704 C CA . GLY A 1 93 ? 11.863 20.600 25.557 1.00 22.55 93 GLY A CA 1
ATOM 705 C C . GLY A 1 93 ? 13.187 20.313 26.314 1.00 23.81 93 GLY A C 1
ATOM 706 O O . GLY A 1 93 ? 13.954 19.479 25.888 1.00 21.94 93 GLY A O 1
ATOM 707 N N . SER A 1 94 ? 13.458 21.013 27.422 1.00 26.43 94 SER A N 1
ATOM 708 C CA . SER A 1 94 ? 14.654 20.737 28.298 1.00 28.94 94 SER A CA 1
ATOM 709 C C . SER A 1 94 ? 14.393 20.914 29.786 1.00 28.70 94 SER A C 1
ATOM 710 O O . SER A 1 94 ? 13.440 21.539 30.214 1.00 30.64 94 SER A O 1
ATOM 713 N N . SER A 1 95 ? 15.274 20.360 30.576 1.00 28.90 95 SER A N 1
ATOM 714 C CA . SER A 1 95 ? 15.107 20.429 31.978 1.00 27.58 95 SER A CA 1
ATOM 715 C C . SER A 1 95 ? 15.947 21.583 32.500 1.00 27.86 95 SER A C 1
ATOM 716 O O . SER A 1 95 ? 17.088 21.787 32.065 1.00 27.17 95 SER A O 1
ATOM 719 N N . PRO A 1 96 ? 15.370 22.367 33.436 1.00 25.79 96 PRO A N 1
ATOM 720 C CA . PRO A 1 96 ? 14.011 22.127 33.934 1.00 23.80 96 PRO A CA 1
ATOM 721 C C . PRO A 1 96 ? 12.791 22.665 33.163 1.00 23.12 96 PRO A C 1
ATOM 722 O O . PRO A 1 96 ? 12.838 23.682 32.486 1.00 21.40 96 PRO A O 1
ATOM 726 N N . LEU A 1 97 ? 11.680 21.946 33.304 1.00 21.59 97 LEU A N 1
ATOM 727 C CA . LEU A 1 97 ? 10.429 22.390 32.733 1.00 19.57 97 LEU A CA 1
ATOM 728 C C . LEU A 1 97 ? 10.182 23.782 33.303 1.00 19.50 97 LEU A C 1
ATOM 729 O O . LEU A 1 97 ? 10.234 23.971 34.513 1.00 18.79 97 LEU A O 1
ATOM 734 N N . THR A 1 98 ? 9.875 24.742 32.447 1.00 18.53 98 THR A N 1
ATOM 735 C CA . THR A 1 98 ? 9.618 26.090 32.879 1.00 18.95 98 THR A CA 1
ATOM 736 C C . THR A 1 98 ? 8.354 26.666 32.237 1.00 20.13 98 THR A C 1
ATOM 737 O O . THR A 1 98 ? 7.942 26.217 31.190 1.00 22.08 98 THR A O 1
ATOM 741 N N . PHE A 1 99 ? 7.774 27.683 32.882 1.00 21.66 99 PHE A N 1
ATOM 742 C CA . PHE A 1 99 ? 6.543 28.402 32.481 1.00 21.70 99 PHE A CA 1
ATOM 743 C C . PHE A 1 99 ? 6.872 29.869 32.230 1.00 22.71 99 PHE A C 1
ATOM 744 O O . PHE A 1 99 ? 7.829 30.384 32.779 1.00 22.74 99 PHE A O 1
ATOM 752 N N . GLY A 1 100 ? 6.039 30.549 31.456 1.00 23.04 100 GLY A N 1
ATOM 753 C CA . GLY A 1 100 ? 6.279 31.946 31.207 1.00 23.38 100 GLY A CA 1
ATOM 754 C C . GLY A 1 100 ? 5.535 32.620 32.329 1.00 24.70 100 GLY A C 1
ATOM 755 O O . GLY A 1 100 ? 4.891 31.954 33.144 1.00 24.78 100 GLY A O 1
ATOM 756 N N . GLY A 1 101 ? 5.581 33.946 32.383 1.00 24.48 101 GLY A N 1
ATOM 757 C CA . GLY A 1 101 ? 4.882 34.643 33.451 1.00 21.84 101 GLY A CA 1
ATOM 758 C C . GLY A 1 101 ? 3.416 34.956 33.214 1.00 21.18 101 GLY A C 1
ATOM 759 O O . GLY A 1 101 ? 2.757 35.573 34.045 1.00 20.03 101 GLY A O 1
ATOM 760 N N . GLY A 1 102 ? 2.915 34.572 32.059 1.00 20.07 102 GLY A N 1
ATOM 761 C CA . GLY A 1 102 ? 1.522 34.800 31.792 1.00 20.10 102 GLY A CA 1
ATOM 762 C C . GLY A 1 102 ? 1.128 36.147 31.245 1.00 22.42 102 GLY A C 1
ATOM 763 O O . GLY A 1 102 ? 1.865 37.146 31.395 1.00 21.73 102 GLY A O 1
ATOM 764 N N . THR A 1 103 ? -0.024 36.148 30.558 1.00 21.92 103 THR A N 1
ATOM 765 C CA . THR A 1 103 ? -0.621 37.350 30.073 1.00 22.58 103 THR A CA 1
ATOM 766 C C . THR A 1 103 ? -2.131 37.327 30.371 1.00 22.58 103 THR A C 1
ATOM 767 O O . THR A 1 103 ? -2.841 36.339 30.146 1.00 23.46 103 THR A O 1
ATOM 771 N N . LYS A 1 104 ? -2.629 38.426 30.927 1.00 23.30 104 LYS A N 1
ATOM 772 C CA . LYS A 1 104 ? -4.034 38.509 31.258 1.00 23.58 104 LYS A CA 1
ATOM 773 C C . LYS A 1 104 ? -4.799 39.042 30.062 1.00 23.06 104 LYS A C 1
ATOM 774 O O . LYS A 1 104 ? -4.355 40.002 29.503 1.00 23.69 104 LYS A O 1
ATOM 780 N N . VAL A 1 105 ? -5.899 38.406 29.665 1.00 22.69 105 VAL A N 1
ATOM 781 C CA . VAL A 1 105 ? -6.722 38.919 28.566 1.00 23.27 105 VAL A CA 1
ATOM 782 C C . VAL A 1 105 ? -7.882 39.474 29.321 1.00 25.62 105 VAL A C 1
ATOM 783 O O . VAL A 1 105 ? -8.621 38.743 29.908 1.00 29.26 105 VAL A O 1
ATOM 787 N N . GLU A 1 106 ? -8.033 40.782 29.262 1.00 27.22 106 GLU A N 1
ATOM 788 C CA . GLU A 1 106 ? -8.993 41.564 30.043 1.00 28.08 106 GLU A CA 1
ATOM 789 C C . GLU A 1 106 ? -10.069 42.236 29.190 1.00 29.50 106 GLU A C 1
ATOM 790 O O . GLU A 1 106 ? -9.803 42.599 28.051 1.00 29.77 106 GLU A O 1
ATOM 796 N N . ILE A 1 107 ? -11.281 42.413 29.709 1.00 30.46 107 ILE A N 1
ATOM 797 C CA . ILE A 1 107 ? -12.348 43.026 28.907 1.00 33.03 107 ILE A CA 1
ATOM 798 C C . ILE A 1 107 ? -12.138 44.521 28.791 1.00 34.70 107 ILE A C 1
ATOM 799 O O . ILE A 1 107 ? -11.987 45.165 29.815 1.00 35.49 107 ILE A O 1
ATOM 804 N N . LYS A 1 108 ? -12.145 45.060 27.563 1.00 36.31 108 LYS A N 1
ATOM 805 C CA . LYS A 1 108 ? -12.001 46.508 27.336 1.00 37.88 108 LYS A CA 1
ATOM 806 C C . LYS A 1 108 ? -13.397 47.153 27.228 1.00 37.82 108 LYS A C 1
ATOM 807 O O . LYS A 1 108 ? -14.205 46.735 26.401 1.00 40.57 108 LYS A O 1
ATOM 813 N N . ARG A 1 109 ? -13.697 48.143 28.061 1.00 36.08 109 ARG A N 1
ATOM 814 C CA . ARG A 1 109 ? -14.987 48.816 27.993 1.00 33.35 109 ARG A CA 1
ATOM 815 C C . ARG A 1 109 ? -14.701 50.301 28.024 1.00 32.67 109 ARG A C 1
ATOM 816 O O . ARG A 1 109 ? -13.546 50.699 27.972 1.00 32.95 109 ARG A O 1
ATOM 824 N N . THR A 1 110 ? -15.730 51.131 28.076 1.00 32.33 110 THR A N 1
ATOM 825 C CA . THR A 1 110 ? -15.531 52.574 28.099 1.00 31.14 110 THR A CA 1
ATOM 826 C C . THR A 1 110 ? -14.931 52.993 29.413 1.00 31.85 110 THR A C 1
ATOM 827 O O . THR A 1 110 ? -15.101 52.296 30.455 1.00 33.29 110 THR A O 1
ATOM 831 N N . VAL A 1 111 ? -14.233 54.127 29.393 1.00 30.17 111 VAL A N 1
ATOM 832 C CA . VAL A 1 111 ? -13.616 54.631 30.615 1.00 29.36 111 VAL A CA 1
ATOM 833 C C . VAL A 1 111 ? -14.657 54.868 31.693 1.00 30.04 111 VAL A C 1
ATOM 834 O O . VAL A 1 111 ? -15.764 55.348 31.425 1.00 31.69 111 VAL A O 1
ATOM 838 N N . ALA A 1 112 ? -14.313 54.529 32.922 1.00 30.16 112 ALA A N 1
ATOM 839 C CA . ALA A 1 112 ? -15.201 54.765 34.043 1.00 29.99 112 ALA A CA 1
ATOM 840 C C . ALA A 1 112 ? -14.278 55.197 35.176 1.00 31.93 112 ALA A C 1
ATOM 841 O O . ALA A 1 112 ? -13.335 54.467 35.547 1.00 31.74 112 ALA A O 1
ATOM 843 N N . ALA A 1 113 ? -14.497 56.429 35.656 1.00 31.87 113 ALA A N 1
ATOM 844 C CA . ALA A 1 113 ? -13.683 57.016 36.710 1.00 30.93 113 ALA A CA 1
ATOM 845 C C . ALA A 1 113 ? -14.282 56.493 37.999 1.00 30.51 113 ALA A C 1
ATOM 846 O O . ALA A 1 113 ? -15.497 56.250 38.092 1.00 29.81 113 ALA A O 1
ATOM 848 N N . PRO A 1 114 ? -13.434 56.338 39.028 1.00 30.91 114 PRO A N 1
ATOM 849 C CA . PRO A 1 114 ? -13.950 55.815 40.295 1.00 30.82 114 PRO A CA 1
ATOM 850 C C . PRO A 1 114 ? -14.672 56.810 41.232 1.00 30.73 114 PRO A C 1
ATOM 851 O O . PRO A 1 114 ? -14.420 58.024 41.206 1.00 27.57 114 PRO A O 1
ATOM 855 N N . SER A 1 115 ? -15.546 56.221 42.064 1.00 30.49 115 SER A N 1
ATOM 856 C CA . SER A 1 115 ? -16.290 56.905 43.119 1.00 29.99 115 SER A CA 1
ATOM 857 C C . SER A 1 115 ? -15.272 56.732 44.214 1.00 29.35 115 SER A C 1
ATOM 858 O O . SER A 1 115 ? -14.647 55.682 44.298 1.00 28.41 115 SER A O 1
ATOM 861 N N . VAL A 1 116 ? -15.068 57.738 45.050 1.00 30.12 116 VAL A N 1
ATOM 862 C CA . VAL A 1 116 ? -14.028 57.557 46.051 1.00 30.49 116 VAL A CA 1
ATOM 863 C C . VAL A 1 116 ? -14.455 57.792 47.459 1.00 30.68 116 VAL A C 1
ATOM 864 O O . VAL A 1 116 ? -15.146 58.773 47.726 1.00 32.37 116 VAL A O 1
ATOM 868 N N . PHE A 1 117 ? -13.991 56.918 48.365 1.00 31.18 117 PHE A N 1
ATOM 869 C CA . PHE A 1 117 ? -14.278 57.049 49.800 1.00 29.02 117 PHE A CA 1
ATOM 870 C C . PHE A 1 117 ? -13.084 56.849 50.673 1.00 29.92 117 PHE A C 1
ATOM 871 O O . PHE A 1 117 ? -12.238 55.984 50.382 1.00 29.82 117 PHE A O 1
ATOM 879 N N . ILE A 1 118 ? -13.001 57.660 51.733 1.00 28.89 118 ILE A N 1
ATOM 880 C CA . ILE A 1 118 ? -11.911 57.543 52.690 1.00 28.78 118 ILE A CA 1
ATOM 881 C C . ILE A 1 118 ? -12.574 57.219 54.048 1.00 29.76 118 ILE A C 1
ATOM 882 O O . ILE A 1 118 ? -13.748 57.556 54.286 1.00 29.16 118 ILE A O 1
ATOM 887 N N . PHE A 1 119 ? -11.851 56.491 54.893 1.00 29.41 119 PHE A N 1
ATOM 888 C CA . PHE A 1 119 ? -12.374 56.045 56.195 1.00 29.58 119 PHE A CA 1
ATOM 889 C C . PHE A 1 119 ? -11.274 56.144 57.235 1.00 29.84 119 PHE A C 1
ATOM 890 O O . PHE A 1 119 ? -10.179 55.612 57.044 1.00 30.06 119 PHE A O 1
ATOM 898 N N . PRO A 1 120 ? -11.552 56.817 58.349 1.00 30.30 120 PRO A N 1
ATOM 899 C CA . PRO A 1 120 ? -10.555 56.971 59.410 1.00 30.49 120 PRO A CA 1
ATOM 900 C C . PRO A 1 120 ? -10.466 55.676 60.181 1.00 30.07 120 PRO A C 1
ATOM 901 O O . PRO A 1 120 ? -11.415 54.883 60.180 1.00 28.66 120 PRO A O 1
ATOM 905 N N . PRO A 1 121 ? -9.333 55.445 60.855 1.00 30.31 121 PRO A N 1
ATOM 906 C CA . PRO A 1 121 ? -9.254 54.198 61.602 1.00 31.56 121 PRO A CA 1
ATOM 907 C C . PRO A 1 121 ? -10.289 54.324 62.679 1.00 32.49 121 PRO A C 1
ATOM 908 O O . PRO A 1 121 ? -10.554 55.428 63.148 1.00 33.87 121 PRO A O 1
ATOM 912 N N . SER A 1 122 ? -10.913 53.223 63.053 1.00 32.32 122 SER A N 1
ATOM 913 C CA . SER A 1 122 ? -11.889 53.267 64.149 1.00 32.47 122 SER A CA 1
ATOM 914 C C . SER A 1 122 ? -11.225 53.679 65.529 1.00 31.34 122 SER A C 1
ATOM 915 O O . SER A 1 122 ? -10.033 53.435 65.754 1.00 29.62 122 SER A O 1
ATOM 918 N N . ASP A 1 123 ? -12.001 54.296 66.431 1.00 32.87 123 ASP A N 1
ATOM 919 C CA . ASP A 1 123 ? -11.496 54.645 67.787 1.00 33.99 123 ASP A CA 1
ATOM 920 C C . ASP A 1 123 ? -11.040 53.348 68.474 1.00 34.04 123 ASP A C 1
ATOM 921 O O . ASP A 1 123 ? -10.000 53.336 69.162 1.00 32.51 123 ASP A O 1
ATOM 926 N N . GLU A 1 124 ? -11.813 52.265 68.297 1.00 33.54 124 GLU A N 1
ATOM 927 C CA . GLU A 1 124 ? -11.434 50.987 68.910 1.00 35.41 124 GLU A CA 1
ATOM 928 C C . GLU A 1 124 ? -10.049 50.432 68.461 1.00 35.69 124 GLU A C 1
ATOM 929 O O . GLU A 1 124 ? -9.217 49.986 69.270 1.00 33.88 124 GLU A O 1
ATOM 935 N N . GLN A 1 125 ? -9.789 50.478 67.163 1.00 37.14 125 GLN A N 1
ATOM 936 C CA . GLN A 1 125 ? -8.493 50.004 66.716 1.00 37.83 125 GLN A CA 1
ATOM 937 C C . GLN A 1 125 ? -7.402 50.956 67.199 1.00 37.35 125 GLN A C 1
ATOM 938 O O . GLN A 1 125 ? -6.268 50.549 67.479 1.00 35.96 125 GLN A O 1
ATOM 944 N N . LEU A 1 126 ? -7.754 52.224 67.314 1.00 37.09 126 LEU A N 1
ATOM 945 C CA . LEU A 1 126 ? -6.760 53.161 67.763 1.00 39.09 126 LEU A CA 1
ATOM 946 C C . LEU A 1 126 ? -6.255 52.788 69.142 1.00 40.56 126 LEU A C 1
ATOM 947 O O . LEU A 1 126 ? -5.091 52.977 69.455 1.00 41.25 126 LEU A O 1
ATOM 952 N N . LYS A 1 127 ? -7.146 52.266 69.972 1.00 40.76 127 LYS A N 1
ATOM 953 C CA . LYS A 1 127 ? -6.762 51.876 71.302 1.00 41.69 127 LYS A CA 1
ATOM 954 C C . LYS A 1 127 ? -5.806 50.683 71.273 1.00 41.97 127 LYS A C 1
ATOM 955 O O . LYS A 1 127 ? -4.891 50.593 72.104 1.00 41.92 127 LYS A O 1
ATOM 961 N N . SER A 1 128 ? -6.017 49.773 70.323 1.00 41.68 128 SER A N 1
ATOM 962 C CA . SER A 1 128 ? -5.161 48.596 70.208 1.00 40.87 128 SER A CA 1
ATOM 963 C C . SER A 1 128 ? -3.755 48.995 69.777 1.00 40.26 128 SER A C 1
ATOM 964 O O . SER A 1 128 ? -2.880 48.131 69.741 1.00 40.18 128 SER A O 1
ATOM 967 N N . GLY A 1 129 ? -3.541 50.262 69.394 1.00 38.57 129 GLY A N 1
ATOM 968 C CA . GLY A 1 129 ? -2.184 50.672 68.993 1.00 37.86 129 GLY A CA 1
ATOM 969 C C . GLY A 1 129 ? -1.757 50.947 67.533 1.00 36.94 129 GLY A C 1
ATOM 970 O O . GLY A 1 129 ? -0.575 51.245 67.274 1.00 35.64 129 GLY A O 1
ATOM 971 N N . THR A 1 130 ? -2.698 50.832 66.590 1.00 36.44 130 THR A N 1
ATOM 972 C CA . THR A 1 130 ? -2.422 51.090 65.191 1.00 36.70 130 THR A CA 1
ATOM 973 C C . THR A 1 130 ? -3.623 51.770 64.555 1.00 35.86 130 THR A C 1
ATOM 974 O O . THR A 1 130 ? -4.761 51.619 64.996 1.00 34.27 130 THR A O 1
ATOM 978 N N . ALA A 1 131 ? -3.351 52.533 63.503 1.00 36.32 131 ALA A N 1
ATOM 979 C CA . ALA A 1 131 ? -4.405 53.261 62.790 1.00 36.40 131 ALA A CA 1
ATOM 980 C C . ALA A 1 131 ? -4.348 52.789 61.392 1.00 35.67 131 ALA A C 1
ATOM 981 O O . ALA A 1 131 ? -3.272 52.813 60.779 1.00 36.28 131 ALA A O 1
ATOM 983 N N . SER A 1 132 ? -5.486 52.335 60.904 1.00 33.39 132 SER A N 1
ATOM 984 C CA . SER A 1 132 ? -5.572 51.885 59.551 1.00 32.33 132 SER A CA 1
ATOM 985 C C . SER A 1 132 ? -6.466 52.856 58.858 1.00 32.42 132 SER A C 1
ATOM 986 O O . SER A 1 132 ? -7.675 52.891 59.128 1.00 30.67 132 SER A O 1
ATOM 989 N N . VAL A 1 133 ? -5.871 53.662 57.977 1.00 32.78 133 VAL A N 1
ATOM 990 C CA . VAL A 1 133 ? -6.649 54.638 57.193 1.00 32.48 133 VAL A CA 1
ATOM 991 C C . VAL A 1 133 ? -6.924 53.967 55.852 1.00 32.81 133 VAL A C 1
ATOM 992 O O . VAL A 1 133 ? -5.988 53.492 55.195 1.00 33.66 133 VAL A O 1
ATOM 996 N N . VAL A 1 134 ? -8.198 53.926 55.451 1.00 32.12 134 VAL A N 1
ATOM 997 C CA . VAL A 1 134 ? -8.599 53.239 54.224 1.00 30.21 134 VAL A CA 1
ATOM 998 C C . VAL A 1 134 ? -9.237 54.137 53.172 1.00 29.96 134 VAL A C 1
ATOM 999 O O . VAL A 1 134 ? -10.052 55.003 53.473 1.00 29.73 134 VAL A O 1
ATOM 1003 N N . CYS A 1 135 ? -8.886 53.886 51.928 1.00 29.38 135 CYS A N 1
ATOM 1004 C CA . CYS A 1 135 ? -9.484 54.600 50.829 1.00 29.87 135 CYS A CA 1
ATOM 1005 C C . CYS A 1 135 ? -10.010 53.565 49.788 1.00 29.77 135 CYS A C 1
ATOM 1006 O O . CYS A 1 135 ? -9.269 52.650 49.397 1.00 28.03 135 CYS A O 1
ATOM 1009 N N . LEU A 1 136 ? -11.279 53.686 49.380 1.00 29.52 136 LEU A N 1
ATOM 1010 C CA . LEU A 1 136 ? -11.831 52.814 48.350 1.00 31.14 136 LEU A CA 1
ATOM 1011 C C . LEU A 1 136 ? -12.078 53.602 47.074 1.00 32.07 136 LEU A C 1
ATOM 1012 O O . LEU A 1 136 ? -12.426 54.798 47.111 1.00 34.36 136 LEU A O 1
ATOM 1017 N N . LEU A 1 137 ? -11.926 52.924 45.946 1.00 31.30 137 LEU A N 1
ATOM 1018 C CA . LEU A 1 137 ? -12.179 53.505 44.639 1.00 29.96 137 LEU A CA 1
ATOM 1019 C C . LEU A 1 137 ? -13.094 52.445 44.076 1.00 29.65 137 LEU A C 1
ATOM 1020 O O . LEU A 1 137 ? -12.694 51.288 43.979 1.00 30.50 137 LEU A O 1
ATOM 1025 N N . ASN A 1 138 ? -14.303 52.810 43.694 1.00 29.86 138 ASN A N 1
ATOM 1026 C CA . ASN A 1 138 ? -15.196 51.804 43.189 1.00 31.91 138 ASN A CA 1
ATOM 1027 C C . ASN A 1 138 ? -15.574 51.916 41.763 1.00 32.38 138 ASN A C 1
ATOM 1028 O O . ASN A 1 138 ? -15.738 53.010 41.256 1.00 35.56 138 ASN A O 1
ATOM 1033 N N . ASN A 1 139 ? -15.757 50.783 41.122 1.00 30.68 139 ASN A N 1
ATOM 1034 C CA . ASN A 1 139 ? -16.215 50.771 39.767 1.00 31.56 139 ASN A CA 1
ATOM 1035 C C . ASN A 1 139 ? -15.555 51.663 38.713 1.00 32.18 139 ASN A C 1
ATOM 1036 O O . ASN A 1 139 ? -16.205 52.432 38.005 1.00 32.36 139 ASN A O 1
ATOM 1041 N N . PHE A 1 140 ? -14.259 51.510 38.564 1.00 30.92 140 PHE A N 1
ATOM 1042 C CA . PHE A 1 140 ? -13.575 52.290 37.589 1.00 29.94 140 PHE A CA 1
ATOM 1043 C C . PHE A 1 140 ? -12.970 51.409 36.458 1.00 30.71 140 PHE A C 1
ATOM 1044 O O . PHE A 1 140 ? -12.838 50.162 36.575 1.00 29.77 140 PHE A O 1
ATOM 1052 N N . TYR A 1 141 ? -12.646 52.050 35.345 1.00 30.53 141 TYR A N 1
ATOM 1053 C CA . TYR A 1 141 ? -12.049 51.360 34.235 1.00 30.01 141 TYR A CA 1
ATOM 1054 C C . TYR A 1 141 ? -11.351 52.380 33.386 1.00 31.64 141 TYR A C 1
ATOM 1055 O O . TYR A 1 141 ? -11.893 53.456 33.110 1.00 32.16 141 TYR A O 1
ATOM 1064 N N . PRO A 1 142 ? -10.154 52.048 32.911 1.00 31.74 142 PRO A N 1
ATOM 1065 C CA . PRO A 1 142 ? -9.361 50.828 33.058 1.00 32.07 142 PRO A CA 1
ATOM 1066 C C . PRO A 1 142 ? -8.739 50.631 34.424 1.00 32.47 142 PRO A C 1
ATOM 1067 O O . PRO A 1 142 ? -8.754 51.521 35.253 1.00 34.48 142 PRO A O 1
ATOM 1071 N N . ARG A 1 143 ? -8.089 49.489 34.605 1.00 32.12 143 ARG A N 1
ATOM 1072 C CA . ARG A 1 143 ? -7.491 49.150 35.858 1.00 32.60 143 ARG A CA 1
ATOM 1073 C C . ARG A 1 143 ? -6.402 50.072 36.408 1.00 32.41 143 ARG A C 1
ATOM 1074 O O . ARG A 1 143 ? -6.288 50.186 37.626 1.00 32.57 143 ARG A O 1
ATOM 1082 N N . GLU A 1 144 ? -5.609 50.754 35.588 1.00 30.08 144 GLU A N 1
ATOM 1083 C CA . GLU A 1 144 ? -4.572 51.613 36.196 1.00 30.61 144 GLU A CA 1
ATOM 1084 C C . GLU A 1 144 ? -5.141 52.791 36.952 1.00 29.55 144 GLU A C 1
ATOM 1085 O O . GLU A 1 144 ? -5.965 53.520 36.438 1.00 30.00 144 GLU A O 1
ATOM 1091 N N . ALA A 1 145 ? -4.662 52.991 38.160 1.00 30.29 145 ALA A N 1
ATOM 1092 C CA . ALA A 1 145 ? -5.148 54.080 38.992 1.00 33.25 145 ALA A CA 1
ATOM 1093 C C . ALA A 1 145 ? -4.051 54.334 40.044 1.00 35.34 145 ALA A C 1
ATOM 1094 O O . ALA A 1 145 ? -3.552 53.373 40.594 1.00 36.58 145 ALA A O 1
ATOM 1096 N N . LYS A 1 146 ? -3.648 55.593 40.289 1.00 36.57 146 LYS A N 1
ATOM 1097 C CA . LYS A 1 146 ? -2.615 55.895 41.272 1.00 38.02 146 LYS A CA 1
ATOM 1098 C C . LYS A 1 146 ? -3.324 56.376 42.542 1.00 37.91 146 LYS A C 1
ATOM 1099 O O . LYS A 1 146 ? -4.134 57.294 42.473 1.00 37.97 146 LYS A O 1
ATOM 1105 N N . VAL A 1 147 ? -3.039 55.755 43.686 1.00 37.77 147 VAL A N 1
ATOM 1106 C CA . VAL A 1 147 ? -3.640 56.163 44.969 1.00 37.67 147 VAL A CA 1
ATOM 1107 C C . VAL A 1 147 ? -2.557 56.732 45.790 1.00 36.42 147 VAL A C 1
ATOM 1108 O O . VAL A 1 147 ? -1.612 56.072 46.059 1.00 36.93 147 VAL A O 1
ATOM 1112 N N . GLN A 1 148 ? -2.685 57.959 46.226 1.00 37.37 148 GLN A N 1
ATOM 1113 C CA . GLN A 1 148 ? -1.576 58.527 46.967 1.00 37.93 148 GLN A CA 1
ATOM 1114 C C . GLN A 1 148 ? -2.023 59.024 48.327 1.00 35.60 148 GLN A C 1
ATOM 1115 O O . GLN A 1 148 ? -3.048 59.671 48.402 1.00 33.50 148 GLN A O 1
ATOM 1121 N N . TRP A 1 149 ? -1.247 58.726 49.373 1.00 34.58 149 TRP A N 1
ATOM 1122 C CA . TRP A 1 149 ? -1.563 59.138 50.742 1.00 35.29 149 TRP A CA 1
ATOM 1123 C C . TRP A 1 149 ? -0.806 60.354 51.190 1.00 36.82 149 TRP A C 1
ATOM 1124 O O . TRP A 1 149 ? 0.411 60.375 51.118 1.00 36.92 149 TRP A O 1
ATOM 1135 N N . LYS A 1 150 ? -1.535 61.368 51.658 1.00 38.34 150 LYS A N 1
ATOM 1136 C CA . LYS A 1 150 ? -0.918 62.596 52.157 1.00 39.89 150 LYS A CA 1
ATOM 1137 C C . LYS A 1 150 ? -1.335 62.806 53.599 1.00 40.28 150 LYS A C 1
ATOM 1138 O O . LYS A 1 150 ? -2.538 62.780 53.900 1.00 39.98 150 LYS A O 1
ATOM 1144 N N . VAL A 1 151 ? -0.330 63.034 54.458 1.00 40.56 151 VAL A N 1
ATOM 1145 C CA . VAL A 1 151 ? -0.487 63.303 55.888 1.00 40.87 151 VAL A CA 1
ATOM 1146 C C . VAL A 1 151 ? 0.207 64.625 56.148 1.00 42.34 151 VAL A C 1
ATOM 1147 O O . VAL A 1 151 ? 1.449 64.687 56.154 1.00 41.94 151 VAL A O 1
ATOM 1151 N N . ASP A 1 152 ? -0.616 65.654 56.393 1.00 44.43 152 ASP A N 1
ATOM 1152 C CA . ASP A 1 152 ? -0.160 67.028 56.663 1.00 46.48 152 ASP A CA 1
ATOM 1153 C C . ASP A 1 152 ? 0.676 67.387 55.439 1.00 48.44 152 ASP A C 1
ATOM 1154 O O . ASP A 1 152 ? 1.815 67.890 55.519 1.00 49.34 152 ASP A O 1
ATOM 1159 N N . ASN A 1 153 ? 0.073 67.047 54.303 1.00 49.41 153 ASN A N 1
ATOM 1160 C CA . ASN A 1 153 ? 0.643 67.247 52.994 1.00 51.22 153 ASN A CA 1
ATOM 1161 C C . ASN A 1 153 ? 2.012 66.659 52.806 1.00 51.20 153 ASN A C 1
ATOM 1162 O O . ASN A 1 153 ? 2.753 67.057 51.914 1.00 51.55 153 ASN A O 1
ATOM 1167 N N . ALA A 1 154 ? 2.362 65.706 53.652 1.00 49.97 154 ALA A N 1
ATOM 1168 C CA . ALA A 1 154 ? 3.615 65.059 53.461 1.00 48.99 154 ALA A CA 1
ATOM 1169 C C . ALA A 1 154 ? 3.268 63.820 52.616 1.00 50.02 154 ALA A C 1
ATOM 1170 O O . ALA A 1 154 ? 2.528 62.937 53.070 1.00 50.83 154 ALA A O 1
ATOM 1172 N N . LEU A 1 155 ? 3.720 63.779 51.360 1.00 49.76 155 LEU A N 1
ATOM 1173 C CA . LEU A 1 155 ? 3.456 62.605 50.535 1.00 49.04 155 LEU A CA 1
ATOM 1174 C C . LEU A 1 155 ? 4.048 61.407 51.315 1.00 49.30 155 LEU A C 1
ATOM 1175 O O . LEU A 1 155 ? 5.222 61.379 51.698 1.00 49.65 155 LEU A O 1
ATOM 1180 N N . GLN A 1 156 ? 3.175 60.443 51.580 1.00 49.44 156 GLN A N 1
ATOM 1181 C CA . GLN A 1 156 ? 3.452 59.213 52.339 1.00 48.71 156 GLN A CA 1
ATOM 1182 C C . GLN A 1 156 ? 3.894 58.060 51.449 1.00 48.23 156 GLN A C 1
ATOM 1183 O O . GLN A 1 156 ? 3.198 57.709 50.491 1.00 47.78 156 GLN A O 1
ATOM 1189 N N . SER A 1 157 ? 5.020 57.446 51.783 1.00 47.66 157 SER A N 1
ATOM 1190 C CA . SER A 1 157 ? 5.507 56.344 50.990 1.00 46.60 157 SER A CA 1
ATOM 1191 C C . SER A 1 157 ? 6.089 55.156 51.732 1.00 45.76 157 SER A C 1
ATOM 1192 O O . SER A 1 157 ? 6.961 55.309 52.589 1.00 45.53 157 SER A O 1
ATOM 1195 N N . GLY A 1 158 ? 5.609 53.968 51.353 1.00 44.47 158 GLY A N 1
ATOM 1196 C CA . GLY A 1 158 ? 6.060 52.714 51.934 1.00 42.03 158 GLY A CA 1
ATOM 1197 C C . GLY A 1 158 ? 5.275 52.217 53.153 1.00 41.42 158 GLY A C 1
ATOM 1198 O O . GLY A 1 158 ? 5.699 51.279 53.847 1.00 40.86 158 GLY A O 1
ATOM 1199 N N . ASN A 1 159 ? 4.143 52.850 53.446 1.00 38.92 159 ASN A N 1
ATOM 1200 C CA . ASN A 1 159 ? 3.362 52.424 54.573 1.00 36.74 159 ASN A CA 1
ATOM 1201 C C . ASN A 1 159 ? 1.923 52.166 54.105 1.00 36.67 159 ASN A C 1
ATOM 1202 O O . ASN A 1 159 ? 0.962 52.343 54.861 1.00 35.70 159 ASN A O 1
ATOM 1207 N N . SER A 1 160 ? 1.772 51.767 52.833 1.00 35.05 160 SER A N 1
ATOM 1208 C CA . SER A 1 160 ? 0.434 51.423 52.352 1.00 32.77 160 SER A CA 1
ATOM 1209 C C . SER A 1 160 ? 0.463 50.209 51.496 1.00 30.71 160 SER A C 1
ATOM 1210 O O . SER A 1 160 ? 1.483 49.782 50.983 1.00 28.70 160 SER A O 1
ATOM 1213 N N . GLN A 1 161 ? -0.686 49.598 51.380 1.00 30.79 161 GLN A N 1
ATOM 1214 C CA . GLN A 1 161 ? -0.768 48.409 50.549 1.00 29.48 161 GLN A CA 1
ATOM 1215 C C . GLN A 1 161 ? -2.117 48.534 49.920 1.00 28.82 161 GLN A C 1
ATOM 1216 O O . GLN A 1 161 ? -3.028 49.161 50.484 1.00 26.40 161 GLN A O 1
ATOM 1222 N N . GLU A 1 162 ? -2.238 47.943 48.746 1.00 28.29 162 GLU A N 1
ATOM 1223 C CA . GLU A 1 162 ? -3.473 47.996 48.005 1.00 28.62 162 GLU A CA 1
ATOM 1224 C C . GLU A 1 162 ? -3.829 46.598 47.676 1.00 27.62 162 GLU A C 1
ATOM 1225 O O . GLU A 1 162 ? -2.980 45.690 47.663 1.00 25.13 162 GLU A O 1
ATOM 1231 N N . SER A 1 163 ? -5.088 46.469 47.302 1.00 26.02 163 SER A N 1
ATOM 1232 C CA . SER A 1 163 ? -5.598 45.197 46.914 1.00 26.65 163 SER A CA 1
ATOM 1233 C C . SER A 1 163 ? -6.692 45.598 45.898 1.00 26.73 163 SER A C 1
ATOM 1234 O O . SER A 1 163 ? -7.469 46.506 46.151 1.00 26.83 163 SER A O 1
ATOM 1237 N N . VAL A 1 164 ? -6.704 44.936 44.738 1.00 26.84 164 VAL A N 1
ATOM 1238 C CA . VAL A 1 164 ? -7.624 45.205 43.621 1.00 25.22 164 VAL A CA 1
ATOM 1239 C C . VAL A 1 164 ? -8.530 44.007 43.318 1.00 24.01 164 VAL A C 1
ATOM 1240 O O . VAL A 1 164 ? -8.082 42.904 43.360 1.00 22.30 164 VAL A O 1
ATOM 1244 N N . THR A 1 165 ? -9.782 44.249 42.966 1.00 23.62 165 THR A N 1
ATOM 1245 C CA . THR A 1 165 ? -10.697 43.166 42.677 1.00 24.28 165 THR A CA 1
ATOM 1246 C C . THR A 1 165 ? -10.537 42.698 41.244 1.00 27.44 165 THR A C 1
ATOM 1247 O O . THR A 1 165 ? -9.859 43.333 40.453 1.00 27.73 165 THR A O 1
ATOM 1251 N N . GLU A 1 166 ? -11.203 41.593 40.923 1.00 29.17 166 GLU A N 1
ATOM 1252 C CA . GLU A 1 166 ? -11.210 41.022 39.600 1.00 31.26 166 GLU A CA 1
ATOM 1253 C C . GLU A 1 166 ? -12.139 41.898 38.822 1.00 32.25 166 GLU A C 1
ATOM 1254 O O . GLU A 1 166 ? -12.918 42.647 39.417 1.00 33.78 166 GLU A O 1
ATOM 1260 N N . GLN A 1 167 ? -12.084 41.791 37.505 1.00 32.67 167 GLN A N 1
ATOM 1261 C CA . GLN A 1 167 ? -12.962 42.545 36.658 1.00 33.84 167 GLN A CA 1
ATOM 1262 C C . GLN A 1 167 ? -14.372 42.095 36.928 1.00 35.01 167 GLN A C 1
ATOM 1263 O O . GLN A 1 167 ? -14.655 40.925 36.891 1.00 34.45 167 GLN A O 1
ATOM 1269 N N . ASP A 1 168 ? -15.286 43.009 37.182 1.00 38.22 168 ASP A N 1
ATOM 1270 C CA . ASP A 1 168 ? -16.660 42.605 37.430 1.00 40.72 168 ASP A CA 1
ATOM 1271 C C . ASP A 1 168 ? -17.245 41.844 36.222 1.00 42.94 168 ASP A C 1
ATOM 1272 O O . ASP A 1 168 ? -17.140 42.282 35.082 1.00 44.41 168 ASP A O 1
ATOM 1277 N N . SER A 1 169 ? -17.888 40.704 36.497 1.00 46.03 169 SER A N 1
ATOM 1278 C CA . SER A 1 169 ? -18.474 39.781 35.479 1.00 47.57 169 SER A CA 1
ATOM 1279 C C . SER A 1 169 ? -19.576 40.365 34.630 1.00 47.54 169 SER A C 1
ATOM 1280 O O . SER A 1 169 ? -19.827 39.919 33.501 1.00 48.27 169 SER A O 1
ATOM 1283 N N . LYS A 1 170 ? -20.252 41.349 35.196 1.00 47.36 170 LYS A N 1
ATOM 1284 C CA . LYS A 1 170 ? -21.332 41.990 34.499 1.00 46.75 170 LYS A CA 1
ATOM 1285 C C . LYS A 1 170 ? -20.911 43.330 33.905 1.00 45.14 170 LYS A C 1
ATOM 1286 O O . LYS A 1 170 ? -21.065 43.533 32.703 1.00 46.20 170 LYS A O 1
ATOM 1292 N N . ASP A 1 171 ? -20.329 44.224 34.699 1.00 41.80 171 ASP A N 1
ATOM 1293 C CA . ASP A 1 171 ? -20.005 45.516 34.144 1.00 39.24 171 ASP A CA 1
ATOM 1294 C C . ASP A 1 171 ? -18.559 45.812 33.759 1.00 37.20 171 ASP A C 1
ATOM 1295 O O . ASP A 1 171 ? -18.251 46.913 33.342 1.00 37.19 171 ASP A O 1
ATOM 1300 N N . SER A 1 172 ? -17.684 44.826 33.878 1.00 35.24 172 SER A N 1
ATOM 1301 C CA . SER A 1 172 ? -16.272 44.953 33.530 1.00 31.98 172 SER A CA 1
ATOM 1302 C C . SER A 1 172 ? -15.452 45.978 34.305 1.00 30.46 172 SER A C 1
ATOM 1303 O O . SER A 1 172 ? -14.382 46.342 33.864 1.00 29.59 172 SER A O 1
ATOM 1306 N N . THR A 1 173 ? -15.918 46.448 35.456 1.00 29.28 173 THR A N 1
ATOM 1307 C CA . THR A 1 173 ? -15.119 47.419 36.185 1.00 27.76 173 THR A CA 1
ATOM 1308 C C . THR A 1 173 ? -14.305 46.809 37.332 1.00 27.51 173 THR A C 1
ATOM 1309 O O . THR A 1 173 ? -14.420 45.633 37.616 1.00 26.08 173 THR A O 1
ATOM 1313 N N . TYR A 1 174 ? -13.455 47.626 37.963 1.00 27.24 174 TYR A N 1
ATOM 1314 C CA . TYR A 1 174 ? -12.630 47.229 39.102 1.00 26.68 174 TYR A CA 1
ATOM 1315 C C . TYR A 1 174 ? -12.909 48.119 40.340 1.00 27.02 174 TYR A C 1
ATOM 1316 O O . TYR A 1 174 ? -13.480 49.202 40.257 1.00 26.60 174 TYR A O 1
ATOM 1325 N N . SER A 1 175 ? -12.518 47.629 41.503 1.00 25.86 175 SER A N 1
ATOM 1326 C CA . SER A 1 175 ? -12.605 48.438 42.666 1.00 24.03 175 SER A CA 1
ATOM 1327 C C . SER A 1 175 ? -11.272 48.115 43.322 1.00 24.22 175 SER A C 1
ATOM 1328 O O . SER A 1 175 ? -10.673 47.016 43.116 1.00 23.52 175 SER A O 1
ATOM 1331 N N . LEU A 1 176 ? -10.770 49.077 44.080 1.00 23.03 176 LEU A N 1
ATOM 1332 C CA . LEU A 1 176 ? -9.472 48.906 44.691 1.00 23.00 176 LEU A CA 1
ATOM 1333 C C . LEU A 1 176 ? -9.497 49.553 46.071 1.00 24.92 176 LEU A C 1
ATOM 1334 O O . LEU A 1 176 ? -10.047 50.654 46.258 1.00 26.45 176 LEU A O 1
ATOM 1339 N N . SER A 1 177 ? -8.874 48.881 47.033 1.00 24.84 177 SER A N 1
ATOM 1340 C CA . SER A 1 177 ? -8.816 49.360 48.396 1.00 25.74 177 SER A CA 1
ATOM 1341 C C . SER A 1 177 ? -7.380 49.629 48.795 1.00 25.88 177 SER A C 1
ATOM 1342 O O . SER A 1 177 ? -6.516 48.787 48.547 1.00 28.51 177 SER A O 1
ATOM 1345 N N . SER A 1 178 ? -7.116 50.786 49.400 1.00 25.32 178 SER A N 1
ATOM 1346 C CA . SER A 1 178 ? -5.781 51.108 49.845 1.00 25.09 178 SER A CA 1
ATOM 1347 C C . SER A 1 178 ? -5.823 51.389 51.330 1.00 25.97 178 SER A C 1
ATOM 1348 O O . SER A 1 178 ? -6.723 52.097 51.828 1.00 26.94 178 SER A O 1
ATOM 1351 N N . THR A 1 179 ? -4.784 50.914 51.993 1.00 23.65 179 THR A N 1
ATOM 1352 C CA . THR A 1 179 ? -4.638 51.051 53.386 1.00 24.60 179 THR A CA 1
ATOM 1353 C C . THR A 1 179 ? -3.339 51.671 53.859 1.00 25.14 179 THR A C 1
ATOM 1354 O O . THR A 1 179 ? -2.294 51.137 53.637 1.00 27.81 179 THR A O 1
ATOM 1358 N N . LEU A 1 180 ? -3.428 52.808 54.525 1.00 25.16 180 LEU A N 1
ATOM 1359 C CA . LEU A 1 180 ? -2.265 53.499 55.063 1.00 27.36 180 LEU A CA 1
ATOM 1360 C C . LEU A 1 180 ? -2.204 53.093 56.543 1.00 28.43 180 LEU A C 1
ATOM 1361 O O . LEU A 1 180 ? -3.174 53.273 57.281 1.00 28.68 180 LEU A O 1
ATOM 1366 N N . THR A 1 181 ? -1.064 52.546 56.964 1.00 30.29 181 THR A N 1
ATOM 1367 C CA . THR A 1 181 ? -0.884 52.038 58.311 1.00 33.79 181 THR A CA 1
ATOM 1368 C C . THR A 1 181 ? 0.156 52.683 59.209 1.00 35.48 181 THR A C 1
ATOM 1369 O O . THR A 1 181 ? 1.351 52.489 59.024 1.00 36.95 181 THR A O 1
ATOM 1373 N N . LEU A 1 182 ? -0.294 53.345 60.253 1.00 38.36 182 LEU A N 1
ATOM 1374 C CA . LEU A 1 182 ? 0.624 54.006 61.175 1.00 40.72 182 LEU A CA 1
ATOM 1375 C C . LEU A 1 182 ? 0.414 53.550 62.627 1.00 42.27 182 LEU A C 1
ATOM 1376 O O . LEU A 1 182 ? -0.662 53.054 63.009 1.00 42.70 182 LEU A O 1
ATOM 1381 N N . SER A 1 183 ? 1.448 53.737 63.431 1.00 42.94 183 SER A N 1
ATOM 1382 C CA . SER A 1 183 ? 1.384 53.452 64.852 1.00 43.55 183 SER A CA 1
ATOM 1383 C C . SER A 1 183 ? 0.331 54.435 65.325 1.00 43.66 183 SER A C 1
ATOM 1384 O O . SER A 1 183 ? -0.012 55.379 64.592 1.00 41.80 183 SER A O 1
ATOM 1387 N N . LYS A 1 184 ? -0.169 54.245 66.549 1.00 45.10 184 LYS A N 1
ATOM 1388 C CA . LYS A 1 184 ? -1.186 55.186 67.104 1.00 45.79 184 LYS A CA 1
ATOM 1389 C C . LYS A 1 184 ? -0.392 56.486 67.345 1.00 45.14 184 LYS A C 1
ATOM 1390 O O . LYS A 1 184 ? -0.876 57.585 67.096 1.00 43.28 184 LYS A O 1
ATOM 1396 N N . ALA A 1 185 ? 0.852 56.299 67.794 1.00 45.11 185 ALA A N 1
ATOM 1397 C CA . ALA A 1 185 ? 1.789 57.378 68.046 1.00 46.26 185 ALA A CA 1
ATOM 1398 C C . ALA A 1 185 ? 1.773 58.354 66.866 1.00 47.58 185 ALA A C 1
ATOM 1399 O O . ALA A 1 185 ? 1.192 59.441 66.987 1.00 48.87 185 ALA A O 1
ATOM 1401 N N . ASP A 1 186 ? 2.363 57.969 65.722 1.00 47.75 186 ASP A N 1
ATOM 1402 C CA . ASP A 1 186 ? 2.410 58.869 64.551 1.00 47.49 186 ASP A CA 1
ATOM 1403 C C . ASP A 1 186 ? 1.063 59.400 64.161 1.00 46.56 186 ASP A C 1
ATOM 1404 O O . ASP A 1 186 ? 0.898 60.589 63.927 1.00 47.07 186 ASP A O 1
ATOM 1409 N N . TYR A 1 187 ? 0.087 58.514 64.086 1.00 45.60 187 TYR A N 1
ATOM 1410 C CA . TYR A 1 187 ? -1.254 58.936 63.729 1.00 44.88 187 TYR A CA 1
ATOM 1411 C C . TYR A 1 187 ? -1.651 60.149 64.581 1.00 45.69 187 TYR A C 1
ATOM 1412 O O . TYR A 1 187 ? -2.363 61.070 64.139 1.00 45.26 187 TYR A O 1
ATOM 1421 N N . GLU A 1 188 ? -1.192 60.113 65.827 1.00 47.15 188 GLU A N 1
ATOM 1422 C CA . GLU A 1 188 ? -1.506 61.153 66.789 1.00 48.09 188 GLU A CA 1
ATOM 1423 C C . GLU A 1 188 ? -0.769 62.416 66.486 1.00 48.15 188 GLU A C 1
ATOM 1424 O O . GLU A 1 188 ? -1.343 63.489 66.613 1.00 48.43 188 GLU A O 1
ATOM 1430 N N . LYS A 1 189 ? 0.468 62.286 66.017 1.00 47.62 189 LYS A N 1
ATOM 1431 C CA . LYS A 1 189 ? 1.287 63.451 65.705 1.00 48.19 189 LYS A CA 1
ATOM 1432 C C . LYS A 1 189 ? 0.933 64.169 64.408 1.00 47.87 189 LYS A C 1
ATOM 1433 O O . LYS A 1 189 ? 1.838 64.688 63.796 1.00 49.78 189 LYS A O 1
ATOM 1439 N N . HIS A 1 190 ? -0.317 64.221 63.954 1.00 46.04 190 HIS A N 1
ATOM 1440 C CA . HIS A 1 190 ? -0.578 64.891 62.673 1.00 44.40 190 HIS A CA 1
ATOM 1441 C C . HIS A 1 190 ? -2.036 65.098 62.555 1.00 43.37 190 HIS A C 1
ATOM 1442 O O . HIS A 1 190 ? -2.775 64.487 63.287 1.00 41.89 190 HIS A O 1
ATOM 1449 N N . LYS A 1 191 ? -2.472 65.890 61.580 1.00 43.50 191 LYS A N 1
ATOM 1450 C CA . LYS A 1 191 ? -3.888 66.173 61.484 1.00 43.35 191 LYS A CA 1
ATOM 1451 C C . LYS A 1 191 ? -4.670 66.011 60.223 1.00 43.49 191 LYS A C 1
ATOM 1452 O O . LYS A 1 191 ? -5.822 65.553 60.316 1.00 45.58 191 LYS A O 1
ATOM 1458 N N . VAL A 1 192 ? -4.137 66.401 59.062 1.00 41.32 192 VAL A N 1
ATOM 1459 C CA . VAL A 1 192 ? -4.917 66.252 57.822 1.00 39.68 192 VAL A CA 1
ATOM 1460 C C . VAL A 1 192 ? -4.622 64.920 57.111 1.00 37.73 192 VAL A C 1
ATOM 1461 O O . VAL A 1 192 ? -3.496 64.659 56.760 1.00 37.94 192 VAL A O 1
ATOM 1465 N N . TYR A 1 193 ? -5.611 64.066 56.899 1.00 35.36 193 TYR A N 1
ATOM 1466 C CA . TYR A 1 193 ? -5.299 62.787 56.272 1.00 32.99 193 TYR A CA 1
ATOM 1467 C C . TYR A 1 193 ? -5.860 62.751 54.889 1.00 33.55 193 TYR A C 1
ATOM 1468 O O . TYR A 1 193 ? -7.042 62.994 54.699 1.00 33.67 193 TYR A O 1
ATOM 1477 N N . ALA A 1 194 ? -5.025 62.439 53.901 1.00 33.51 194 ALA A N 1
ATOM 1478 C CA . ALA A 1 194 ? -5.534 62.510 52.563 1.00 33.59 194 ALA A CA 1
ATOM 1479 C C . ALA A 1 194 ? -5.131 61.422 51.615 1.00 33.64 194 ALA A C 1
ATOM 1480 O O . ALA A 1 194 ? -3.964 60.983 51.555 1.00 32.27 194 ALA A O 1
ATOM 1482 N N . CYS A 1 195 ? -6.153 61.065 50.847 1.00 33.38 195 CYS A N 1
ATOM 1483 C CA . CYS A 1 195 ? -6.118 60.078 49.811 1.00 34.32 195 CYS A CA 1
ATOM 1484 C C . CYS A 1 195 ? -6.302 60.750 48.403 1.00 34.87 195 CYS A C 1
ATOM 1485 O O . CYS A 1 195 ? -7.408 61.117 48.006 1.00 33.14 195 CYS A O 1
ATOM 1488 N N . GLU A 1 196 ? -5.211 60.908 47.651 1.00 36.39 196 GLU A N 1
ATOM 1489 C CA . GLU A 1 196 ? -5.267 61.507 46.301 1.00 35.85 196 GLU A CA 1
ATOM 1490 C C . GLU A 1 196 ? -5.301 60.406 45.262 1.00 33.90 196 GLU A C 1
ATOM 1491 O O . GLU A 1 196 ? -4.373 59.605 45.178 1.00 32.97 196 GLU A O 1
ATOM 1497 N N . VAL A 1 197 ? -6.353 60.400 44.448 1.00 32.66 197 VAL A N 1
ATOM 1498 C CA . VAL A 1 197 ? -6.569 59.360 43.441 1.00 31.03 197 VAL A CA 1
ATOM 1499 C C . VAL A 1 197 ? -6.494 59.896 42.022 1.00 32.77 197 VAL A C 1
ATOM 1500 O O . VAL A 1 197 ? -7.187 60.864 41.670 1.00 31.26 197 VAL A O 1
ATOM 1504 N N . THR A 1 198 ? -5.644 59.304 41.193 1.00 32.98 198 THR A N 1
ATOM 1505 C CA . THR A 1 198 ? -5.649 59.753 39.825 1.00 33.31 198 THR A CA 1
ATOM 1506 C C . THR A 1 198 ? -6.003 58.535 38.939 1.00 33.28 198 THR A C 1
ATOM 1507 O O . THR A 1 198 ? -5.511 57.410 39.153 1.00 33.59 198 THR A O 1
ATOM 1511 N N . HIS A 1 199 ? -6.893 58.783 37.989 1.00 31.03 199 HIS A N 1
ATOM 1512 C CA . HIS A 1 199 ? -7.367 57.818 37.064 1.00 31.17 199 HIS A CA 1
ATOM 1513 C C . HIS A 1 199 ? -7.745 58.498 35.752 1.00 33.30 199 HIS A C 1
ATOM 1514 O O . HIS A 1 199 ? -8.269 59.636 35.746 1.00 33.50 199 HIS A O 1
ATOM 1521 N N . GLN A 1 200 ? -7.556 57.807 34.633 1.00 34.08 200 GLN A N 1
ATOM 1522 C CA . GLN A 1 200 ? -7.815 58.485 33.373 1.00 36.35 200 GLN A CA 1
ATOM 1523 C C . GLN A 1 200 ? -9.271 58.910 33.102 1.00 36.32 200 GLN A C 1
ATOM 1524 O O . GLN A 1 200 ? -9.525 59.664 32.164 1.00 37.38 200 GLN A O 1
ATOM 1530 N N . GLY A 1 201 ? -10.215 58.458 33.910 1.00 34.97 201 GLY A N 1
ATOM 1531 C CA . GLY A 1 201 ? -11.596 58.845 33.684 1.00 34.31 201 GLY A CA 1
ATOM 1532 C C . GLY A 1 201 ? -11.810 60.150 34.408 1.00 34.23 201 GLY A C 1
ATOM 1533 O O . GLY A 1 201 ? -12.858 60.762 34.353 1.00 31.87 201 GLY A O 1
ATOM 1534 N N . LEU A 1 202 ? -10.760 60.561 35.101 1.00 35.02 202 LEU A N 1
ATOM 1535 C CA . LEU A 1 202 ? -10.765 61.768 35.896 1.00 35.54 202 LEU A CA 1
ATOM 1536 C C . LEU A 1 202 ? -9.994 62.917 35.211 1.00 37.21 202 LEU A C 1
ATOM 1537 O O . LEU A 1 202 ? -8.827 62.781 34.785 1.00 38.11 202 LEU A O 1
ATOM 1542 N N . SER A 1 203 ? -10.662 64.057 35.096 1.00 38.57 203 SER A N 1
ATOM 1543 C CA . SER A 1 203 ? -10.099 65.247 34.443 1.00 39.17 203 SER A CA 1
ATOM 1544 C C . SER A 1 203 ? -9.024 65.911 35.323 1.00 38.26 203 SER A C 1
ATOM 1545 O O . SER A 1 203 ? -8.106 66.559 34.840 1.00 38.61 203 SER A O 1
ATOM 1548 N N . SER A 1 204 ? -9.167 65.740 36.627 1.00 37.76 204 SER A N 1
ATOM 1549 C CA . SER A 1 204 ? -8.228 66.267 37.590 1.00 36.47 204 SER A CA 1
ATOM 1550 C C . SER A 1 204 ? -8.241 65.275 38.760 1.00 35.93 204 SER A C 1
ATOM 1551 O O . SER A 1 204 ? -9.291 64.789 39.113 1.00 35.53 204 SER A O 1
ATOM 1554 N N . PRO A 1 205 ? -7.087 65.003 39.394 1.00 36.35 205 PRO A N 1
ATOM 1555 C CA . PRO A 1 205 ? -7.029 64.065 40.521 1.00 36.64 205 PRO A CA 1
ATOM 1556 C C . PRO A 1 205 ? -8.019 64.423 41.617 1.00 37.16 205 PRO A C 1
ATOM 1557 O O . PRO A 1 205 ? -8.127 65.613 41.999 1.00 38.61 205 PRO A O 1
ATOM 1561 N N . VAL A 1 206 ? -8.729 63.406 42.107 1.00 36.32 206 VAL A N 1
ATOM 1562 C CA . VAL A 1 206 ? -9.682 63.572 43.191 1.00 35.79 206 VAL A CA 1
ATOM 1563 C C . VAL A 1 206 ? -9.030 63.384 44.553 1.00 37.18 206 VAL A C 1
ATOM 1564 O O . VAL A 1 206 ? -8.072 62.615 44.723 1.00 37.76 206 VAL A O 1
ATOM 1568 N N . THR A 1 207 ? -9.558 64.093 45.533 1.00 36.95 207 THR A N 1
ATOM 1569 C CA . THR A 1 207 ? -9.005 63.987 46.849 1.00 37.15 207 THR A CA 1
ATOM 1570 C C . THR A 1 207 ? -10.062 63.918 47.917 1.00 37.68 207 THR A C 1
ATOM 1571 O O . THR A 1 207 ? -10.958 64.780 47.950 1.00 37.09 207 THR A O 1
ATOM 1575 N N . LYS A 1 208 ? -9.951 62.892 48.767 1.00 37.11 208 LYS A N 1
ATOM 1576 C CA . LYS A 1 208 ? -10.820 62.723 49.924 1.00 36.64 208 LYS A CA 1
ATOM 1577 C C . LYS A 1 208 ? -9.893 62.695 51.147 1.00 36.77 208 LYS A C 1
ATOM 1578 O O . LYS A 1 208 ? -9.009 61.856 51.274 1.00 35.68 208 LYS A O 1
ATOM 1584 N N . SER A 1 209 ? -10.072 63.678 52.017 1.00 38.57 209 SER A N 1
ATOM 1585 C CA . SER A 1 209 ? -9.316 63.802 53.281 1.00 40.24 209 SER A CA 1
ATOM 1586 C C . SER A 1 209 ? -10.307 64.052 54.428 1.00 39.97 209 SER A C 1
ATOM 1587 O O . SER A 1 209 ? -11.525 64.230 54.215 1.00 40.19 209 SER A O 1
ATOM 1590 N N . PHE A 1 210 ? -9.770 64.092 55.635 1.00 38.39 210 PHE A N 1
ATOM 1591 C CA . PHE A 1 210 ? -10.596 64.306 56.790 1.00 38.57 210 PHE A CA 1
ATOM 1592 C C . PHE A 1 210 ? -9.629 64.787 57.861 1.00 40.76 210 PHE A C 1
ATOM 1593 O O . PHE A 1 210 ? -8.406 64.509 57.783 1.00 40.95 210 PHE A O 1
ATOM 1601 N N . ASN A 1 211 ? -10.149 65.507 58.857 1.00 43.06 211 ASN A N 1
ATOM 1602 C CA . ASN A 1 211 ? -9.260 65.949 59.919 1.00 45.21 211 ASN A CA 1
ATOM 1603 C C . ASN A 1 211 ? -9.358 65.031 61.116 1.00 44.66 211 ASN A C 1
ATOM 1604 O O . ASN A 1 211 ? -10.440 64.714 61.563 1.00 44.12 211 ASN A O 1
ATOM 1609 N N . ARG A 1 212 ? -8.222 64.604 61.628 1.00 44.80 212 ARG A N 1
ATOM 1610 C CA . ARG A 1 212 ? -8.233 63.710 62.743 1.00 47.08 212 ARG A CA 1
ATOM 1611 C C . ARG A 1 212 ? -9.159 64.176 63.857 1.00 50.28 212 ARG A C 1
ATOM 1612 O O . ARG A 1 212 ? -9.091 65.311 64.317 1.00 50.50 212 ARG A O 1
ATOM 1620 N N . GLY A 1 213 ? -10.061 63.290 64.268 1.00 52.89 213 GLY A N 1
ATOM 1621 C CA . GLY A 1 213 ? -10.975 63.600 65.351 1.00 55.23 213 GLY A CA 1
ATOM 1622 C C . GLY A 1 213 ? -12.246 64.224 64.857 1.00 56.47 213 GLY A C 1
ATOM 1623 O O . GLY A 1 213 ? -13.272 64.242 65.539 1.00 57.42 213 GLY A O 1
ATOM 1624 N N . GLU A 1 214 ? -12.193 64.756 63.660 1.00 56.84 214 GLU A N 1
ATOM 1625 C CA . GLU A 1 214 ? -13.375 65.367 63.160 1.00 56.99 214 GLU A CA 1
ATOM 1626 C C . GLU A 1 214 ? -14.377 64.455 62.551 1.00 56.80 214 GLU A C 1
ATOM 1627 O O . GLU A 1 214 ? -15.531 64.833 62.396 1.00 57.38 214 GLU A O 1
ATOM 1633 N N . CYS A 1 215 ? -13.967 63.254 62.189 1.00 57.29 215 CYS A N 1
ATOM 1634 C CA . CYS A 1 215 ? -14.933 62.349 61.588 1.00 57.32 215 CYS A CA 1
ATOM 1635 C C . CYS A 1 215 ? -15.939 61.726 62.611 1.00 57.83 215 CYS A C 1
ATOM 1636 O O . CYS A 1 215 ? -17.038 61.363 62.109 1.00 58.09 215 CYS A O 1
ATOM 1639 N N . GLU B 2 1 ? -11.683 11.426 33.769 1.00 21.83 1 GLU B N 1
ATOM 1640 C CA . GLU B 2 1 ? -11.272 10.057 33.480 1.00 19.58 1 GLU B CA 1
ATOM 1641 C C . GLU B 2 1 ? -10.297 9.774 34.580 1.00 18.74 1 GLU B C 1
ATOM 1642 O O . GLU B 2 1 ? -10.202 8.641 34.952 1.00 19.02 1 GLU B O 1
ATOM 1648 N N . VAL B 2 2 ? -9.596 10.798 35.098 1.00 17.90 2 VAL B N 1
ATOM 1649 C CA . VAL B 2 2 ? -8.684 10.611 36.247 1.00 15.72 2 VAL B CA 1
ATOM 1650 C C . VAL B 2 2 ? -8.742 11.763 37.247 1.00 18.10 2 VAL B C 1
ATOM 1651 O O . VAL B 2 2 ? -8.801 12.936 36.874 1.00 20.52 2 VAL B O 1
ATOM 1655 N N . GLN B 2 3 ? -8.752 11.412 38.536 1.00 17.54 3 GLN B N 1
ATOM 1656 C CA . GLN B 2 3 ? -8.810 12.345 39.634 1.00 17.66 3 GLN B CA 1
ATOM 1657 C C . GLN B 2 3 ? -7.538 12.263 40.461 1.00 19.44 3 GLN B C 1
ATOM 1658 O O . GLN B 2 3 ? -7.051 11.151 40.737 1.00 19.46 3 GLN B O 1
ATOM 1664 N N . LEU B 2 4 ? -7.002 13.421 40.869 1.00 21.50 4 LEU B N 1
ATOM 1665 C CA . LEU B 2 4 ? -5.838 13.471 41.795 1.00 22.94 4 LEU B CA 1
ATOM 1666 C C . LEU B 2 4 ? -6.359 14.298 42.966 1.00 23.79 4 LEU B C 1
ATOM 1667 O O . LEU B 2 4 ? -6.792 15.431 42.776 1.00 26.08 4 LEU B O 1
ATOM 1672 N N . GLN B 2 5 ? -6.288 13.764 44.169 1.00 23.30 5 GLN B N 1
ATOM 1673 C CA . GLN B 2 5 ? -6.805 14.420 45.343 1.00 24.12 5 GLN B CA 1
ATOM 1674 C C . GLN B 2 5 ? -5.602 14.704 46.186 1.00 24.27 5 GLN B C 1
ATOM 1675 O O . GLN B 2 5 ? -4.822 13.782 46.442 1.00 25.28 5 GLN B O 1
ATOM 1681 N N . GLN B 2 6 ? -5.401 15.958 46.607 1.00 25.34 6 GLN B N 1
ATOM 1682 C CA . GLN B 2 6 ? -4.220 16.301 47.453 1.00 25.85 6 GLN B CA 1
ATOM 1683 C C . GLN B 2 6 ? -4.670 16.686 48.828 1.00 26.20 6 GLN B C 1
ATOM 1684 O O . GLN B 2 6 ? -5.830 16.955 49.041 1.00 27.79 6 GLN B O 1
ATOM 1690 N N . TRP B 2 7 ? -3.729 16.678 49.759 1.00 26.91 7 TRP B N 1
ATOM 1691 C CA . TRP B 2 7 ? -3.926 17.087 51.148 1.00 26.28 7 TRP B CA 1
ATOM 1692 C C . TRP B 2 7 ? -2.537 17.341 51.797 1.00 26.38 7 TRP B C 1
ATOM 1693 O O . TRP B 2 7 ? -1.482 16.986 51.219 1.00 26.70 7 TRP B O 1
ATOM 1704 N N . GLY B 2 8 ? -2.532 17.959 52.974 1.00 26.38 8 GLY B N 1
ATOM 1705 C CA . GLY B 2 8 ? -1.284 18.208 53.697 1.00 25.24 8 GLY B CA 1
ATOM 1706 C C . GLY B 2 8 ? -1.402 19.490 54.491 1.00 24.09 8 GLY B C 1
ATOM 1707 O O . GLY B 2 8 ? -2.197 20.332 54.110 1.00 22.80 8 GLY B O 1
ATOM 1708 N N . ALA B 2 9 ? -0.582 19.672 55.522 1.00 23.78 9 ALA B N 1
ATOM 1709 C CA . ALA B 2 9 ? -0.670 20.857 56.385 1.00 26.37 9 ALA B CA 1
ATOM 1710 C C . ALA B 2 9 ? -0.586 22.164 55.627 1.00 27.37 9 ALA B C 1
ATOM 1711 O O . ALA B 2 9 ? 0.388 22.396 54.935 1.00 28.65 9 ALA B O 1
ATOM 1713 N N . GLY B 2 10 ? -1.580 23.028 55.770 1.00 27.71 10 GLY B N 1
ATOM 1714 C CA . GLY B 2 10 ? -1.558 24.262 55.006 1.00 27.70 10 GLY B CA 1
ATOM 1715 C C . GLY B 2 10 ? -0.840 25.435 55.639 1.00 28.41 10 GLY B C 1
ATOM 1716 O O . GLY B 2 10 ? -0.694 26.506 55.014 1.00 28.95 10 GLY B O 1
ATOM 1717 N N . LEU B 2 11 ? -0.366 25.255 56.861 1.00 27.39 11 LEU B N 1
ATOM 1718 C CA . LEU B 2 11 ? 0.280 26.356 57.569 1.00 27.92 11 LEU B CA 1
ATOM 1719 C C . LEU B 2 11 ? 1.502 25.896 58.363 1.00 28.72 11 LEU B C 1
ATOM 1720 O O . LEU B 2 11 ? 1.444 24.913 59.108 1.00 28.10 11 LEU B O 1
ATOM 1725 N N . LEU B 2 12 ? 2.599 26.643 58.234 1.00 28.85 12 LEU B N 1
ATOM 1726 C CA . LEU B 2 12 ? 3.881 26.273 58.872 1.00 27.23 12 LEU B CA 1
ATOM 1727 C C . LEU B 2 12 ? 4.716 27.465 59.336 1.00 26.75 12 LEU B C 1
ATOM 1728 O O . LEU B 2 12 ? 4.455 28.586 58.958 1.00 25.57 12 LEU B O 1
ATOM 1733 N N . LYS B 2 13 ? 5.743 27.207 60.131 1.00 26.25 13 LYS B N 1
ATOM 1734 C CA . LYS B 2 13 ? 6.590 28.276 60.547 1.00 26.69 13 LYS B CA 1
ATOM 1735 C C . LYS B 2 13 ? 7.921 28.062 59.888 1.00 26.81 13 LYS B C 1
ATOM 1736 O O . LYS B 2 13 ? 8.282 26.955 59.545 1.00 24.68 13 LYS B O 1
ATOM 1742 N N . PRO B 2 14 ? 8.667 29.146 59.684 1.00 26.78 14 PRO B N 1
ATOM 1743 C CA . PRO B 2 14 ? 9.989 29.094 59.046 1.00 27.26 14 PRO B CA 1
ATOM 1744 C C . PRO B 2 14 ? 10.874 28.010 59.631 1.00 27.97 14 PRO B C 1
ATOM 1745 O O . PRO B 2 14 ? 10.876 27.845 60.840 1.00 29.80 14 PRO B O 1
ATOM 1749 N N . SER B 2 15 ? 11.614 27.298 58.764 1.00 29.07 15 SER B N 1
ATOM 1750 C CA . SER B 2 15 ? 12.564 26.207 59.085 1.00 28.62 15 SER B CA 1
ATOM 1751 C C . SER B 2 15 ? 11.920 24.821 59.139 1.00 28.87 15 SER B C 1
ATOM 1752 O O . SER B 2 15 ? 12.607 23.808 59.101 1.00 29.54 15 SER B O 1
ATOM 1755 N N . GLU B 2 16 ? 10.599 24.756 59.251 1.00 29.05 16 GLU B N 1
ATOM 1756 C CA . GLU B 2 16 ? 9.940 23.461 59.264 1.00 28.18 16 GLU B CA 1
ATOM 1757 C C . GLU B 2 16 ? 9.936 22.848 57.853 1.00 27.93 16 GLU B C 1
ATOM 1758 O O . GLU B 2 16 ? 10.494 23.407 56.886 1.00 25.56 16 GLU B O 1
ATOM 1764 N N . THR B 2 17 ? 9.391 21.643 57.761 1.00 28.18 17 THR B N 1
ATOM 1765 C CA . THR B 2 17 ? 9.284 21.045 56.466 1.00 28.03 17 THR B CA 1
ATOM 1766 C C . THR B 2 17 ? 7.859 20.789 55.924 1.00 28.50 17 THR B C 1
ATOM 1767 O O . THR B 2 17 ? 6.993 20.208 56.566 1.00 27.39 17 THR B O 1
ATOM 1771 N N . LEU B 2 18 ? 7.641 21.274 54.707 1.00 29.49 18 LEU B N 1
ATOM 1772 C CA . LEU B 2 18 ? 6.365 21.121 54.036 1.00 28.90 18 LEU B CA 1
ATOM 1773 C C . LEU B 2 18 ? 6.192 19.657 53.575 1.00 28.60 18 LEU B C 1
ATOM 1774 O O . LEU B 2 18 ? 7.068 19.043 52.973 1.00 29.64 18 LEU B O 1
ATOM 1779 N N . SER B 2 19 ? 5.017 19.122 53.847 1.00 27.91 19 SER B N 1
ATOM 1780 C CA . SER B 2 19 ? 4.729 17.765 53.493 1.00 26.87 19 SER B CA 1
ATOM 1781 C C . SER B 2 19 ? 3.342 17.701 52.858 1.00 26.17 19 SER B C 1
ATOM 1782 O O . SER B 2 19 ? 2.369 18.017 53.540 1.00 27.50 19 SER B O 1
ATOM 1785 N N . LEU B 2 20 ? 3.272 17.319 51.572 1.00 24.15 20 LEU B N 1
ATOM 1786 C CA . LEU B 2 20 ? 2.013 17.180 50.851 1.00 22.80 20 LEU B CA 1
ATOM 1787 C C . LEU B 2 20 ? 1.917 15.795 50.194 1.00 22.63 20 LEU B C 1
ATOM 1788 O O . LEU B 2 20 ? 2.925 15.194 49.862 1.00 22.59 20 LEU B O 1
ATOM 1793 N N . THR B 2 21 ? 0.697 15.352 49.924 1.00 22.03 21 THR B N 1
ATOM 1794 C CA . THR B 2 21 ? 0.492 14.077 49.280 1.00 23.38 21 THR B CA 1
ATOM 1795 C C . THR B 2 21 ? -0.572 14.194 48.189 1.00 23.66 21 THR B C 1
ATOM 1796 O O . THR B 2 21 ? -1.468 15.065 48.267 1.00 24.73 21 THR B O 1
ATOM 1800 N N . CYS B 2 22 ? -0.473 13.332 47.167 1.00 24.04 22 CYS B N 1
ATOM 1801 C CA . CYS B 2 22 ? -1.423 13.346 46.072 1.00 24.11 22 CYS B CA 1
ATOM 1802 C C . CYS B 2 22 ? -1.774 11.915 45.754 1.00 25.23 22 CYS B C 1
ATOM 1803 O O . CYS B 2 22 ? -0.885 11.071 45.563 1.00 26.07 22 CYS B O 1
ATOM 1806 N N . ALA B 2 23 ? -3.087 11.651 45.687 1.00 25.22 23 ALA B N 1
ATOM 1807 C CA . ALA B 2 23 ? -3.624 10.302 45.430 1.00 22.46 23 ALA B CA 1
ATOM 1808 C C . ALA B 2 23 ? -4.304 10.305 44.087 1.00 21.75 23 ALA B C 1
ATOM 1809 O O . ALA B 2 23 ? -5.019 11.243 43.802 1.00 20.21 23 ALA B O 1
ATOM 1811 N N . VAL B 2 24 ? -4.074 9.251 43.301 1.00 20.48 24 VAL B N 1
ATOM 1812 C CA . VAL B 2 24 ? -4.654 9.049 41.997 1.00 21.63 24 VAL B CA 1
ATOM 1813 C C . VAL B 2 24 ? -5.793 8.014 41.970 1.00 21.96 24 VAL B C 1
ATOM 1814 O O . VAL B 2 24 ? -5.648 6.907 42.469 1.00 22.93 24 VAL B O 1
ATOM 1818 N N . TYR B 2 25 ? -6.919 8.398 41.388 1.00 21.23 25 TYR B N 1
ATOM 1819 C CA . TYR B 2 25 ? -8.080 7.538 41.227 1.00 21.01 25 TYR B CA 1
ATOM 1820 C C . TYR B 2 25 ? -8.419 7.504 39.733 1.00 19.77 25 TYR B C 1
ATOM 1821 O O . TYR B 2 25 ? -8.766 8.539 39.137 1.00 19.21 25 TYR B O 1
ATOM 1830 N N . GLY B 2 26 ? -8.302 6.319 39.129 1.00 19.11 26 GLY B N 1
ATOM 1831 C CA . GLY B 2 26 ? -8.556 6.142 37.707 1.00 17.90 26 GLY B CA 1
ATOM 1832 C C . GLY B 2 26 ? -7.285 5.877 36.903 1.00 18.25 26 GLY B C 1
ATOM 1833 O O . GLY B 2 26 ? -6.199 6.235 37.343 1.00 18.62 26 GLY B O 1
ATOM 1834 N N . GLY B 2 27 ? -7.411 5.233 35.746 1.00 17.54 27 GLY B N 1
ATOM 1835 C CA . GLY B 2 27 ? -6.263 4.932 34.886 1.00 18.96 27 GLY B CA 1
ATOM 1836 C C . GLY B 2 27 ? -5.180 4.095 35.560 1.00 21.64 27 GLY B C 1
ATOM 1837 O O . GLY B 2 27 ? -5.436 3.521 36.633 1.00 23.11 27 GLY B O 1
ATOM 1838 N N . SER B 2 28 ? -3.984 3.971 34.972 1.00 21.92 28 SER B N 1
ATOM 1839 C CA . SER B 2 28 ? -2.951 3.194 35.667 1.00 22.63 28 SER B CA 1
ATOM 1840 C C . SER B 2 28 ? -2.053 4.192 36.369 1.00 22.02 28 SER B C 1
ATOM 1841 O O . SER B 2 28 ? -1.905 5.343 35.961 1.00 24.00 28 SER B O 1
ATOM 1844 N N . PHE B 2 29 ? -1.405 3.761 37.414 1.00 22.81 29 PHE B N 1
ATOM 1845 C CA . PHE B 2 29 ? -0.518 4.643 38.130 1.00 21.30 29 PHE B CA 1
ATOM 1846 C C . PHE B 2 29 ? 0.909 4.485 37.559 1.00 22.80 29 PHE B C 1
ATOM 1847 O O . PHE B 2 29 ? 1.798 5.278 37.838 1.00 23.39 29 PHE B O 1
ATOM 1855 N N . SER B 2 30 ? 1.111 3.501 36.701 1.00 22.53 30 SER B N 1
ATOM 1856 C CA . SER B 2 30 ? 2.446 3.262 36.182 1.00 24.58 30 SER B CA 1
ATOM 1857 C C . SER B 2 30 ? 2.998 4.094 35.048 1.00 24.01 30 SER B C 1
ATOM 1858 O O . SER B 2 30 ? 2.295 4.647 34.221 1.00 22.77 30 SER B O 1
ATOM 1861 N N . ASP B 2 31 ? 4.315 4.192 35.083 1.00 26.61 31 ASP B N 1
ATOM 1862 C CA . ASP B 2 31 ? 5.151 4.842 34.071 1.00 26.49 31 ASP B CA 1
ATOM 1863 C C . ASP B 2 31 ? 5.085 6.349 33.905 1.00 27.25 31 ASP B C 1
ATOM 1864 O O . ASP B 2 31 ? 6.087 6.958 33.528 1.00 28.82 31 ASP B O 1
ATOM 1869 N N . TYR B 2 32 ? 3.925 6.964 34.160 1.00 24.79 32 TYR B N 1
ATOM 1870 C CA . TYR B 2 32 ? 3.836 8.419 34.028 1.00 22.14 32 TYR B CA 1
ATOM 1871 C C . TYR B 2 32 ? 4.794 9.116 35.009 1.00 20.48 32 TYR B C 1
ATOM 1872 O O . TYR B 2 32 ? 5.074 8.607 36.105 1.00 20.16 32 TYR B O 1
ATOM 1881 N N . TYR B 2 33 ? 5.316 10.270 34.632 1.00 18.48 33 TYR B N 1
ATOM 1882 C CA . TYR B 2 33 ? 6.108 10.939 35.618 1.00 18.11 33 TYR B CA 1
ATOM 1883 C C . TYR B 2 33 ? 5.107 11.913 36.255 1.00 18.18 33 TYR B C 1
ATOM 1884 O O . TYR B 2 33 ? 4.529 12.741 35.557 1.00 19.74 33 TYR B O 1
ATOM 1893 N N . TRP B 2 34 ? 4.866 11.735 37.553 1.00 16.81 34 TRP B N 1
ATOM 1894 C CA . TRP B 2 34 ? 3.951 12.550 38.353 1.00 16.30 34 TRP B CA 1
ATOM 1895 C C . TRP B 2 34 ? 4.672 13.828 38.829 1.00 17.41 34 TRP B C 1
ATOM 1896 O O . TRP B 2 34 ? 5.725 13.731 39.479 1.00 15.28 34 TRP B O 1
ATOM 1907 N N . SER B 2 35 ? 4.119 15.009 38.549 1.00 16.45 35 SER B N 1
ATOM 1908 C CA . SER B 2 35 ? 4.797 16.228 38.979 1.00 16.75 35 SER B CA 1
ATOM 1909 C C . SER B 2 35 ? 4.118 16.998 40.123 1.00 18.83 35 SER B C 1
ATOM 1910 O O . SER B 2 35 ? 2.894 16.855 40.386 1.00 18.73 35 SER B O 1
ATOM 1913 N N . TRP B 2 36 ? 4.942 17.827 40.771 1.00 18.19 36 TRP B N 1
ATOM 1914 C CA . TRP B 2 36 ? 4.512 18.780 41.792 1.00 19.01 36 TRP B CA 1
ATOM 1915 C C . TRP B 2 36 ? 4.948 20.119 41.143 1.00 20.93 36 TRP B C 1
ATOM 1916 O O . TRP B 2 36 ? 6.061 20.223 40.584 1.00 22.22 36 TRP B O 1
ATOM 1927 N N . ILE B 2 37 ? 4.094 21.121 41.246 1.00 18.90 37 ILE B N 1
ATOM 1928 C CA . ILE B 2 37 ? 4.302 22.426 40.655 1.00 18.77 37 ILE B CA 1
ATOM 1929 C C . ILE B 2 37 ? 3.740 23.454 41.668 1.00 20.41 37 ILE B C 1
ATOM 1930 O O . ILE B 2 37 ? 2.811 23.159 42.409 1.00 22.28 37 ILE B O 1
ATOM 1935 N N . ARG B 2 38 ? 4.252 24.661 41.756 1.00 21.89 38 ARG B N 1
ATOM 1936 C CA . ARG B 2 38 ? 3.641 25.561 42.739 1.00 22.49 38 ARG B CA 1
ATOM 1937 C C . ARG B 2 38 ? 3.455 26.947 42.136 1.00 23.61 38 ARG B C 1
ATOM 1938 O O . ARG B 2 38 ? 3.980 27.262 41.042 1.00 23.86 38 ARG B O 1
ATOM 1946 N N . GLN B 2 39 ? 2.748 27.781 42.877 1.00 23.31 39 GLN B N 1
ATOM 1947 C CA . GLN B 2 39 ? 2.395 29.093 42.383 1.00 24.43 39 GLN B CA 1
ATOM 1948 C C . GLN B 2 39 ? 2.145 30.014 43.564 1.00 24.69 39 GLN B C 1
ATOM 1949 O O . GLN B 2 39 ? 1.134 29.853 44.318 1.00 24.81 39 GLN B O 1
ATOM 1955 N N . PRO B 2 40 ? 3.069 30.965 43.757 1.00 24.14 40 PRO B N 1
ATOM 1956 C CA . PRO B 2 40 ? 3.020 31.958 44.811 1.00 25.84 40 PRO B CA 1
ATOM 1957 C C . PRO B 2 40 ? 1.826 32.821 44.527 1.00 26.62 40 PRO B C 1
ATOM 1958 O O . PRO B 2 40 ? 1.524 33.067 43.380 1.00 25.14 40 PRO B O 1
ATOM 1962 N N . PRO B 2 41 ? 1.091 33.238 45.584 1.00 29.09 41 PRO B N 1
ATOM 1963 C CA . PRO B 2 41 ? -0.099 34.100 45.454 1.00 29.95 41 PRO B CA 1
ATOM 1964 C C . PRO B 2 41 ? 0.338 35.223 44.573 1.00 31.37 41 PRO B C 1
ATOM 1965 O O . PRO B 2 41 ? 1.414 35.810 44.775 1.00 31.20 41 PRO B O 1
ATOM 1969 N N . GLY B 2 42 ? -0.447 35.453 43.533 1.00 32.83 42 GLY B N 1
ATOM 1970 C CA . GLY B 2 42 ? -0.111 36.513 42.601 1.00 33.24 42 GLY B CA 1
ATOM 1971 C C . GLY B 2 42 ? 0.990 36.337 41.569 1.00 32.54 42 GLY B C 1
ATOM 1972 O O . GLY B 2 42 ? 1.167 37.242 40.767 1.00 33.82 42 GLY B O 1
ATOM 1973 N N . LYS B 2 43 ? 1.725 35.229 41.572 1.00 31.75 43 LYS B N 1
ATOM 1974 C CA . LYS B 2 43 ? 2.780 34.999 40.590 1.00 30.68 43 LYS B CA 1
ATOM 1975 C C . LYS B 2 43 ? 2.518 33.831 39.609 1.00 30.74 43 LYS B C 1
ATOM 1976 O O . LYS B 2 43 ? 1.436 33.225 39.582 1.00 29.54 43 LYS B O 1
ATOM 1982 N N . GLY B 2 44 ? 3.548 33.488 38.834 1.00 29.42 44 GLY B N 1
ATOM 1983 C CA . GLY B 2 44 ? 3.400 32.423 37.852 1.00 27.74 44 GLY B CA 1
ATOM 1984 C C . GLY B 2 44 ? 3.797 31.078 38.387 1.00 26.65 44 GLY B C 1
ATOM 1985 O O . GLY B 2 44 ? 4.242 30.997 39.488 1.00 27.51 44 GLY B O 1
ATOM 1986 N N . LEU B 2 45 ? 3.678 30.036 37.589 1.00 25.64 45 LEU B N 1
ATOM 1987 C CA . LEU B 2 45 ? 4.000 28.689 37.999 1.00 24.17 45 LEU B CA 1
ATOM 1988 C C . LEU B 2 45 ? 5.446 28.260 37.906 1.00 24.65 45 LEU B C 1
ATOM 1989 O O . LEU B 2 45 ? 6.154 28.652 36.975 1.00 25.07 45 LEU B O 1
ATOM 1994 N N . GLU B 2 46 ? 5.888 27.462 38.891 1.00 24.50 46 GLU B N 1
ATOM 1995 C CA . GLU B 2 46 ? 7.279 26.935 38.947 1.00 22.63 46 GLU B CA 1
ATOM 1996 C C . GLU B 2 46 ? 7.178 25.418 39.063 1.00 22.04 46 GLU B C 1
ATOM 1997 O O . GLU B 2 46 ? 6.435 24.892 39.875 1.00 22.90 46 GLU B O 1
ATOM 2003 N N . TRP B 2 47 ? 7.911 24.687 38.247 1.00 22.26 47 TRP B N 1
ATOM 2004 C CA . TRP B 2 47 ? 7.823 23.213 38.333 1.00 21.53 47 TRP B CA 1
ATOM 2005 C C . TRP B 2 47 ? 8.835 22.802 39.333 1.00 21.61 47 TRP B C 1
ATOM 2006 O O . TRP B 2 47 ? 9.943 23.282 39.266 1.00 25.30 47 TRP B O 1
ATOM 2017 N N . ILE B 2 48 ? 8.459 21.944 40.271 1.00 20.67 48 ILE B N 1
ATOM 2018 C CA . ILE B 2 48 ? 9.354 21.492 41.343 1.00 19.60 48 ILE B CA 1
ATOM 2019 C C . ILE B 2 48 ? 10.140 20.205 41.054 1.00 20.71 48 ILE B C 1
ATOM 2020 O O . ILE B 2 48 ? 11.318 20.184 41.211 1.00 22.07 48 ILE B O 1
ATOM 2025 N N . GLY B 2 49 ? 9.449 19.127 40.659 1.00 21.55 49 GLY B N 1
ATOM 2026 C CA . GLY B 2 49 ? 10.071 17.853 40.301 1.00 18.97 49 GLY B CA 1
ATOM 2027 C C . GLY B 2 49 ? 8.991 16.851 39.846 1.00 19.09 49 GLY B C 1
ATOM 2028 O O . GLY B 2 49 ? 7.831 17.198 39.749 1.00 17.58 49 GLY B O 1
ATOM 2029 N N . GLU B 2 50 ? 9.383 15.599 39.601 1.00 18.99 50 GLU B N 1
ATOM 2030 C CA . GLU B 2 50 ? 8.477 14.531 39.160 1.00 19.76 50 GLU B CA 1
ATOM 2031 C C . GLU B 2 50 ? 9.070 13.204 39.564 1.00 19.20 50 GLU B C 1
ATOM 2032 O O . GLU B 2 50 ? 10.229 13.149 39.874 1.00 21.85 50 GLU B O 1
ATOM 2038 N N . ILE B 2 51 ? 8.286 12.139 39.548 1.00 19.13 51 ILE B N 1
ATOM 2039 C CA . ILE B 2 51 ? 8.753 10.815 39.938 1.00 19.28 51 ILE B CA 1
ATOM 2040 C C . ILE B 2 51 ? 7.878 9.796 39.237 1.00 19.51 51 ILE B C 1
ATOM 2041 O O . ILE B 2 51 ? 6.715 10.037 39.008 1.00 21.16 51 ILE B O 1
ATOM 2046 N N . ASN B 2 52 ? 8.441 8.692 38.807 1.00 19.52 52 ASN B N 1
ATOM 2047 C CA . ASN B 2 52 ? 7.612 7.705 38.171 1.00 21.11 52 ASN B CA 1
ATOM 2048 C C . ASN B 2 52 ? 7.435 6.560 39.179 1.00 20.74 52 ASN B C 1
ATOM 2049 O O . ASN B 2 52 ? 7.983 6.603 40.279 1.00 21.61 52 ASN B O 1
ATOM 2054 N N . HIS B 2 53 ? 6.680 5.536 38.837 1.00 21.12 53 HIS B N 1
ATOM 2055 C CA . HIS B 2 53 ? 6.460 4.496 39.838 1.00 22.60 53 HIS B CA 1
ATOM 2056 C C . HIS B 2 53 ? 7.675 3.731 40.272 1.00 23.97 53 HIS B C 1
ATOM 2057 O O . HIS B 2 53 ? 7.633 3.146 41.316 1.00 25.31 53 HIS B O 1
ATOM 2064 N N . SER B 2 54 ? 8.761 3.748 39.505 1.00 25.05 54 SER B N 1
ATOM 2065 C CA . SER B 2 54 ? 9.985 3.013 39.879 1.00 25.85 54 SER B CA 1
ATOM 2066 C C . SER B 2 54 ? 10.848 3.807 40.823 1.00 27.72 54 SER B C 1
ATOM 2067 O O . SER B 2 54 ? 11.911 3.322 41.273 1.00 27.05 54 SER B O 1
ATOM 2070 N N . GLY B 2 55 ? 10.437 5.057 41.064 1.00 27.70 55 GLY B N 1
ATOM 2071 C CA . GLY B 2 55 ? 11.213 5.870 41.970 1.00 28.39 55 GLY B CA 1
ATOM 2072 C C . GLY B 2 55 ? 12.113 6.888 41.339 1.00 28.71 55 GLY B C 1
ATOM 2073 O O . GLY B 2 55 ? 12.715 7.681 42.062 1.00 29.09 55 GLY B O 1
ATOM 2074 N N . SER B 2 56 ? 12.224 6.844 40.010 1.00 29.47 56 SER B N 1
ATOM 2075 C CA . SER B 2 56 ? 13.055 7.780 39.276 1.00 29.85 56 SER B CA 1
ATOM 2076 C C . SER B 2 56 ? 12.516 9.199 39.376 1.00 30.49 56 SER B C 1
ATOM 2077 O O . SER B 2 56 ? 11.375 9.456 38.986 1.00 29.53 56 SER B O 1
ATOM 2080 N N . THR B 2 57 ? 13.370 10.126 39.824 1.00 30.34 57 THR B N 1
ATOM 2081 C CA . THR B 2 57 ? 12.980 11.505 39.993 1.00 29.97 57 THR B CA 1
ATOM 2082 C C . THR B 2 57 ? 13.752 12.473 39.081 1.00 28.79 57 THR B C 1
ATOM 2083 O O . THR B 2 57 ? 14.851 12.174 38.663 1.00 26.98 57 THR B O 1
ATOM 2087 N N . ASN B 2 58 ? 13.124 13.608 38.774 1.00 28.09 58 ASN B N 1
ATOM 2088 C CA . ASN B 2 58 ? 13.760 14.694 38.059 1.00 28.58 58 ASN B CA 1
ATOM 2089 C C . ASN B 2 58 ? 13.364 15.930 38.818 1.00 27.57 58 ASN B C 1
ATOM 2090 O O . ASN B 2 58 ? 12.165 16.236 38.923 1.00 26.13 58 ASN B O 1
ATOM 2095 N N . TYR B 2 59 ? 14.376 16.671 39.294 1.00 27.10 59 TYR B N 1
ATOM 2096 C CA . TYR B 2 59 ? 14.175 17.903 40.067 1.00 25.94 59 TYR B CA 1
ATOM 2097 C C . TYR B 2 59 ? 14.640 19.186 39.422 1.00 25.57 59 TYR B C 1
ATOM 2098 O O . TYR B 2 59 ? 15.648 19.216 38.728 1.00 26.01 59 TYR B O 1
ATOM 2107 N N . ASN B 2 60 ? 13.902 20.255 39.706 1.00 24.26 60 ASN B N 1
ATOM 2108 C CA . ASN B 2 60 ? 14.271 21.569 39.247 1.00 24.00 60 ASN B CA 1
ATOM 2109 C C . ASN B 2 60 ? 15.436 21.919 40.143 1.00 25.74 60 ASN B C 1
ATOM 2110 O O . ASN B 2 60 ? 15.300 21.890 41.338 1.00 24.73 60 ASN B O 1
ATOM 2115 N N . PRO B 2 61 ? 16.605 22.259 39.576 1.00 28.75 61 PRO B N 1
ATOM 2116 C CA . PRO B 2 61 ? 17.744 22.625 40.451 1.00 28.99 61 PRO B CA 1
ATOM 2117 C C . PRO B 2 61 ? 17.434 23.843 41.345 1.00 30.06 61 PRO B C 1
ATOM 2118 O O . PRO B 2 61 ? 18.193 24.116 42.298 1.00 31.33 61 PRO B O 1
ATOM 2122 N N . SER B 2 62 ? 16.361 24.585 41.068 1.00 29.39 62 SER B N 1
ATOM 2123 C CA . SER B 2 62 ? 16.055 25.716 41.925 1.00 32.16 62 SER B CA 1
ATOM 2124 C C . SER B 2 62 ? 15.682 25.304 43.381 1.00 33.36 62 SER B C 1
ATOM 2125 O O . SER B 2 62 ? 15.744 26.085 44.323 1.00 32.56 62 SER B O 1
ATOM 2128 N N . LEU B 2 63 ? 15.339 24.040 43.552 1.00 35.95 63 LEU B N 1
ATOM 2129 C CA . LEU B 2 63 ? 14.954 23.503 44.841 1.00 37.09 63 LEU B CA 1
ATOM 2130 C C . LEU B 2 63 ? 15.698 22.232 45.256 1.00 39.33 63 LEU B C 1
ATOM 2131 O O . LEU B 2 63 ? 15.607 21.881 46.424 1.00 41.00 63 LEU B O 1
ATOM 2136 N N . LYS B 2 64 ? 16.398 21.544 44.340 1.00 39.67 64 LYS B N 1
ATOM 2137 C CA . LYS B 2 64 ? 17.080 20.264 44.634 1.00 41.07 64 LYS B CA 1
ATOM 2138 C C . LYS B 2 64 ? 17.651 20.048 46.068 1.00 41.77 64 LYS B C 1
ATOM 2139 O O . LYS B 2 64 ? 17.425 18.993 46.713 1.00 43.67 64 LYS B O 1
ATOM 2145 N N . SER B 2 65 ? 18.387 21.041 46.547 1.00 39.78 65 SER B N 1
ATOM 2146 C CA . SER B 2 65 ? 18.966 21.052 47.879 1.00 38.97 65 SER B CA 1
ATOM 2147 C C . SER B 2 65 ? 17.947 20.672 48.978 1.00 37.59 65 SER B C 1
ATOM 2148 O O . SER B 2 65 ? 18.249 19.892 49.890 1.00 37.45 65 SER B O 1
ATOM 2151 N N . ARG B 2 66 ? 16.734 21.228 48.862 1.00 36.12 66 ARG B N 1
ATOM 2152 C CA . ARG B 2 66 ? 15.631 21.092 49.834 1.00 34.16 66 ARG B CA 1
ATOM 2153 C C . ARG B 2 66 ? 14.450 20.155 49.450 1.00 34.31 66 ARG B C 1
ATOM 2154 O O . ARG B 2 66 ? 13.600 19.863 50.301 1.00 34.81 66 ARG B O 1
ATOM 2162 N N . VAL B 2 67 ? 14.351 19.717 48.189 1.00 32.63 67 VAL B N 1
ATOM 2163 C CA . VAL B 2 67 ? 13.232 18.872 47.818 1.00 30.92 67 VAL B CA 1
ATOM 2164 C C . VAL B 2 67 ? 13.458 17.372 47.825 1.00 29.69 67 VAL B C 1
ATOM 2165 O O . VAL B 2 67 ? 14.534 16.862 47.478 1.00 29.44 67 VAL B O 1
ATOM 2169 N N . THR B 2 68 ? 12.406 16.673 48.208 1.00 28.08 68 THR B N 1
ATOM 2170 C CA . THR B 2 68 ? 12.381 15.214 48.174 1.00 26.46 68 THR B CA 1
ATOM 2171 C C . THR B 2 68 ? 10.974 14.812 47.761 1.00 24.70 68 THR B C 1
ATOM 2172 O O . THR B 2 68 ? 9.993 15.111 48.443 1.00 24.88 68 THR B O 1
ATOM 2176 N N . ILE B 2 69 ? 10.871 14.163 46.621 1.00 23.93 69 ILE B N 1
ATOM 2177 C CA . ILE B 2 69 ? 9.591 13.685 46.186 1.00 22.98 69 ILE B CA 1
ATOM 2178 C C . ILE B 2 69 ? 9.673 12.172 46.248 1.00 23.70 69 ILE B C 1
ATOM 2179 O O . ILE B 2 69 ? 10.680 11.571 45.864 1.00 24.82 69 ILE B O 1
ATOM 2184 N N . SER B 2 70 ? 8.636 11.518 46.707 1.00 23.91 70 SER B N 1
ATOM 2185 C CA . SER B 2 70 ? 8.742 10.078 46.764 1.00 26.56 70 SER B CA 1
ATOM 2186 C C . SER B 2 70 ? 7.427 9.390 46.322 1.00 26.26 70 SER B C 1
ATOM 2187 O O . SER B 2 70 ? 6.447 10.075 46.111 1.00 27.96 70 SER B O 1
ATOM 2190 N N . VAL B 2 71 ? 7.402 8.077 46.138 1.00 26.11 71 VAL B N 1
ATOM 2191 C CA . VAL B 2 71 ? 6.191 7.396 45.687 1.00 24.96 71 VAL B CA 1
ATOM 2192 C C . VAL B 2 71 ? 5.843 6.227 46.596 1.00 25.51 71 VAL B C 1
ATOM 2193 O O . VAL B 2 71 ? 6.722 5.620 47.241 1.00 25.90 71 VAL B O 1
ATOM 2197 N N . ASP B 2 72 ? 4.562 5.868 46.532 1.00 24.18 72 ASP B N 1
ATOM 2198 C CA . ASP B 2 72 ? 4.023 4.739 47.221 1.00 23.77 72 ASP B CA 1
ATOM 2199 C C . ASP B 2 72 ? 3.045 4.020 46.282 1.00 23.23 72 ASP B C 1
ATOM 2200 O O . ASP B 2 72 ? 1.852 4.370 46.204 1.00 22.82 72 ASP B O 1
ATOM 2205 N N . THR B 2 73 ? 3.542 2.985 45.609 1.00 23.50 73 THR B N 1
ATOM 2206 C CA . THR B 2 73 ? 2.736 2.231 44.644 1.00 22.60 73 THR B CA 1
ATOM 2207 C C . THR B 2 73 ? 1.659 1.400 45.340 1.00 22.39 73 THR B C 1
ATOM 2208 O O . THR B 2 73 ? 0.700 1.023 44.726 1.00 23.09 73 THR B O 1
ATOM 2212 N N . SER B 2 74 ? 1.807 1.126 46.623 1.00 22.34 74 SER B N 1
ATOM 2213 C CA . SER B 2 74 ? 0.769 0.362 47.311 1.00 23.07 74 SER B CA 1
ATOM 2214 C C . SER B 2 74 ? -0.514 1.174 47.618 1.00 23.09 74 SER B C 1
ATOM 2215 O O . SER B 2 74 ? -1.529 0.573 48.071 1.00 21.93 74 SER B O 1
ATOM 2218 N N . LYS B 2 75 ? -0.466 2.496 47.383 1.00 21.97 75 LYS B N 1
ATOM 2219 C CA . LYS B 2 75 ? -1.623 3.377 47.641 1.00 23.25 75 LYS B CA 1
ATOM 2220 C C . LYS B 2 75 ? -1.912 4.291 46.462 1.00 24.23 75 LYS B C 1
ATOM 2221 O O . LYS B 2 75 ? -2.854 5.140 46.466 1.00 25.88 75 LYS B O 1
ATOM 2227 N N . ASN B 2 76 ? -1.072 4.103 45.452 1.00 22.46 76 ASN B N 1
ATOM 2228 C CA . ASN B 2 76 ? -1.123 4.865 44.253 1.00 22.53 76 ASN B CA 1
ATOM 2229 C C . ASN B 2 76 ? -1.036 6.368 44.603 1.00 22.51 76 ASN B C 1
ATOM 2230 O O . ASN B 2 76 ? -1.841 7.175 44.215 1.00 22.94 76 ASN B O 1
ATOM 2235 N N . GLN B 2 77 ? -0.015 6.726 45.358 1.00 22.07 77 GLN B N 1
ATOM 2236 C CA . GLN B 2 77 ? 0.190 8.100 45.702 1.00 21.90 77 GLN B CA 1
ATOM 2237 C C . GLN B 2 77 ? 1.632 8.502 45.613 1.00 21.92 77 GLN B C 1
ATOM 2238 O O . GLN B 2 77 ? 2.526 7.678 45.543 1.00 21.96 77 GLN B O 1
ATOM 2244 N N . PHE B 2 78 ? 1.837 9.811 45.594 1.00 21.72 78 PHE B N 1
ATOM 2245 C CA . PHE B 2 78 ? 3.162 10.346 45.583 1.00 20.38 78 PHE B CA 1
ATOM 2246 C C . PHE B 2 78 ? 3.120 11.585 46.430 1.00 20.71 78 PHE B C 1
ATOM 2247 O O . PHE B 2 78 ? 2.075 12.151 46.690 1.00 21.82 78 PHE B O 1
ATOM 2255 N N . SER B 2 79 ? 4.269 11.962 46.908 1.00 20.72 79 SER B N 1
ATOM 2256 C CA . SER B 2 79 ? 4.336 13.016 47.892 1.00 23.35 79 SER B CA 1
ATOM 2257 C C . SER B 2 79 ? 5.561 13.881 47.757 1.00 23.70 79 SER B C 1
ATOM 2258 O O . SER B 2 79 ? 6.616 13.468 47.183 1.00 22.89 79 SER B O 1
ATOM 2261 N N . LEU B 2 80 ? 5.402 15.079 48.317 1.00 23.26 80 LEU B N 1
ATOM 2262 C CA . LEU B 2 80 ? 6.429 16.065 48.241 1.00 23.09 80 LEU B CA 1
ATOM 2263 C C . LEU B 2 80 ? 6.833 16.533 49.588 1.00 24.09 80 LEU B C 1
ATOM 2264 O O . LEU B 2 80 ? 5.969 16.787 50.411 1.00 25.65 80 LEU B O 1
ATOM 2269 N N . LYS B 2 81 ? 8.138 16.655 49.802 1.00 24.06 81 LYS B N 1
ATOM 2270 C CA . LYS B 2 81 ? 8.672 17.208 51.033 1.00 25.17 81 LYS B CA 1
ATOM 2271 C C . LYS B 2 81 ? 9.644 18.329 50.701 1.00 25.09 81 LYS B C 1
ATOM 2272 O O . LYS B 2 81 ? 10.539 18.162 49.869 1.00 23.26 81 LYS B O 1
ATOM 2278 N N . LEU B 2 82 ? 9.442 19.490 51.316 1.00 25.91 82 LEU B N 1
ATOM 2279 C CA . LEU B 2 82 ? 10.308 20.651 51.078 1.00 26.78 82 LEU B CA 1
ATOM 2280 C C . LEU B 2 82 ? 10.823 21.151 52.405 1.00 26.78 82 LEU B C 1
ATOM 2281 O O . LEU B 2 82 ? 10.118 21.736 53.203 1.00 26.12 82 LEU B O 1
ATOM 2286 N N . SER B 2 83 ? 12.088 20.937 52.660 1.00 27.61 83 SER B N 1
ATOM 2287 C CA . SER B 2 83 ? 12.617 21.334 53.979 1.00 28.01 83 SER B CA 1
ATOM 2288 C C . SER B 2 83 ? 13.016 22.824 54.166 1.00 27.74 83 SER B C 1
ATOM 2289 O O . SER B 2 83 ? 13.023 23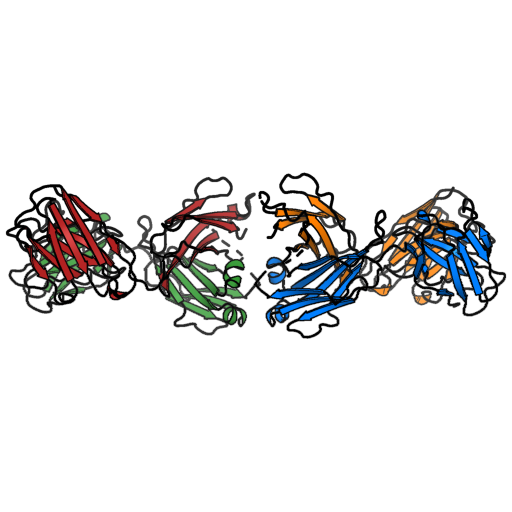.601 53.231 1.00 28.69 83 SER B O 1
ATOM 2292 N N . SER B 2 84 ? 13.319 23.203 55.409 1.00 28.58 84 SER B N 1
ATOM 2293 C CA . SER B 2 84 ? 13.759 24.564 55.730 1.00 27.10 84 SER B CA 1
ATOM 2294 C C . SER B 2 84 ? 12.969 25.659 55.058 1.00 25.42 84 SER B C 1
ATOM 2295 O O . SER B 2 84 ? 13.530 26.539 54.438 1.00 24.03 84 SER B O 1
ATOM 2298 N N . VAL B 2 85 ? 11.658 25.623 55.248 1.00 25.39 85 VAL B N 1
ATOM 2299 C CA . VAL B 2 85 ? 10.788 26.579 54.599 1.00 26.41 85 VAL B CA 1
ATOM 2300 C C . VAL B 2 85 ? 10.986 28.042 55.041 1.00 28.09 85 VAL B C 1
ATOM 2301 O O . VAL B 2 85 ? 11.482 28.288 56.104 1.00 28.35 85 VAL B O 1
ATOM 2305 N N . THR B 2 86 ? 10.651 28.994 54.178 1.00 28.59 86 THR B N 1
ATOM 2306 C CA . THR B 2 86 ? 10.659 30.394 54.542 1.00 28.06 86 THR B CA 1
ATOM 2307 C C . THR B 2 86 ? 9.396 30.992 53.913 1.00 30.34 86 THR B C 1
ATOM 2308 O O . THR B 2 86 ? 8.641 30.295 53.189 1.00 30.43 86 THR B O 1
ATOM 2312 N N . ALA B 2 87 ? 9.137 32.274 54.179 1.00 31.13 87 ALA B N 1
ATOM 2313 C CA . ALA B 2 87 ? 7.938 32.889 53.601 1.00 31.53 87 ALA B CA 1
ATOM 2314 C C . ALA B 2 87 ? 7.933 32.752 52.075 1.00 30.11 87 ALA B C 1
ATOM 2315 O O . ALA B 2 87 ? 6.875 32.765 51.428 1.00 31.57 87 ALA B O 1
ATOM 2317 N N . ALA B 2 88 ? 9.101 32.608 51.485 1.00 28.23 88 ALA B N 1
ATOM 2318 C CA . ALA B 2 88 ? 9.104 32.531 50.043 1.00 27.10 88 ALA B CA 1
ATOM 2319 C C . ALA B 2 88 ? 8.396 31.318 49.574 1.00 27.28 88 ALA B C 1
ATOM 2320 O O . ALA B 2 88 ? 7.980 31.297 48.437 1.00 26.94 88 ALA B O 1
ATOM 2322 N N . ASP B 2 89 ? 8.263 30.292 50.428 1.00 26.89 89 ASP B N 1
ATOM 2323 C CA . ASP B 2 89 ? 7.601 29.072 49.953 1.00 26.17 89 ASP B CA 1
ATOM 2324 C C . ASP B 2 89 ? 6.109 29.070 50.082 1.00 25.74 89 ASP B C 1
ATOM 2325 O O . ASP B 2 89 ? 5.485 28.039 49.754 1.00 27.21 89 ASP B O 1
ATOM 2330 N N . THR B 2 90 ? 5.541 30.191 50.540 1.00 23.28 90 THR B N 1
ATOM 2331 C CA . THR B 2 90 ? 4.091 30.321 50.611 1.00 22.30 90 THR B CA 1
ATOM 2332 C C . THR B 2 90 ? 3.585 30.237 49.186 1.00 22.30 90 THR B C 1
ATOM 2333 O O . THR B 2 90 ? 4.031 31.002 48.342 1.00 21.81 90 THR B O 1
ATOM 2337 N N . ALA B 2 91 ? 2.646 29.320 48.921 1.00 21.35 91 ALA B N 1
ATOM 2338 C CA . ALA B 2 91 ? 2.181 29.121 47.564 1.00 19.22 91 ALA B CA 1
ATOM 2339 C C . ALA B 2 91 ? 1.051 28.055 47.479 1.00 19.19 91 ALA B C 1
ATOM 2340 O O . ALA B 2 91 ? 0.755 27.399 48.511 1.00 19.55 91 ALA B O 1
ATOM 2342 N N . VAL B 2 92 ? 0.411 27.913 46.281 1.00 18.85 92 VAL B N 1
ATOM 2343 C CA . VAL B 2 92 ? -0.623 26.863 46.041 1.00 17.28 92 VAL B CA 1
ATOM 2344 C C . VAL B 2 92 ? 0.186 25.782 45.363 1.00 18.79 92 VAL B C 1
ATOM 2345 O O . VAL B 2 92 ? 0.871 25.996 44.321 1.00 17.97 92 VAL B O 1
ATOM 2349 N N . TYR B 2 93 ? 0.202 24.626 45.985 1.00 19.45 93 TYR B N 1
ATOM 2350 C CA . TYR B 2 93 ? 0.973 23.549 45.367 1.00 20.56 93 TYR B CA 1
ATOM 2351 C C . TYR B 2 93 ? 0.023 22.610 44.635 1.00 21.87 93 TYR B C 1
ATOM 2352 O O . TYR B 2 93 ? -1.046 22.308 45.152 1.00 22.02 93 TYR B O 1
ATOM 2361 N N . TYR B 2 94 ? 0.407 22.152 43.441 1.00 21.15 94 TYR B N 1
ATOM 2362 C CA . TYR B 2 94 ? -0.409 21.233 42.643 1.00 20.34 94 TYR B CA 1
ATOM 2363 C C . TYR B 2 94 ? 0.278 19.971 42.314 1.00 20.92 94 TYR B C 1
ATOM 2364 O O . TYR B 2 94 ? 1.462 19.998 42.136 1.00 23.07 94 TYR B O 1
ATOM 2373 N N . CYS B 2 95 ? -0.439 18.862 42.196 1.00 20.94 95 CYS B N 1
ATOM 2374 C CA . CYS B 2 95 ? 0.234 17.680 41.652 1.00 20.94 95 CYS B CA 1
ATOM 2375 C C . CYS B 2 95 ? -0.294 17.627 40.227 1.00 20.77 95 CYS B C 1
ATOM 2376 O O . CYS B 2 95 ? -1.364 18.200 39.946 1.00 20.25 95 CYS B O 1
ATOM 2379 N N . ALA B 2 96 ? 0.421 16.950 39.327 1.00 19.52 96 ALA B N 1
ATOM 2380 C CA . ALA B 2 96 ? -0.042 16.865 37.931 1.00 19.41 96 ALA B CA 1
ATOM 2381 C C . ALA B 2 96 ? 0.510 15.649 37.175 1.00 20.89 96 ALA B C 1
ATOM 2382 O O . ALA B 2 96 ? 1.621 15.102 37.531 1.00 20.69 96 ALA B O 1
ATOM 2384 N N . ARG B 2 97 ? -0.234 15.293 36.114 1.00 17.93 97 ARG B N 1
ATOM 2385 C CA . ARG B 2 97 ? 0.059 14.137 35.287 1.00 18.56 97 ARG B CA 1
ATOM 2386 C C . ARG B 2 97 ? 0.033 14.425 33.796 1.00 19.35 97 ARG B C 1
ATOM 2387 O O . ARG B 2 97 ? -0.804 15.162 33.333 1.00 22.10 97 ARG B O 1
ATOM 2395 N N . PRO B 2 98 ? 0.978 13.856 33.025 1.00 19.21 98 PRO B N 1
ATOM 2396 C CA . PRO B 2 98 ? 0.987 14.068 31.567 1.00 19.66 98 PRO B CA 1
ATOM 2397 C C . PRO B 2 98 ? -0.039 13.101 30.977 1.00 19.30 98 PRO B C 1
ATOM 2398 O O . PRO B 2 98 ? -0.424 12.097 31.627 1.00 17.87 98 PRO B O 1
ATOM 2402 N N . PRO B 2 99 ? -0.475 13.368 29.756 1.00 19.98 99 PRO B N 1
ATOM 2403 C CA . PRO B 2 99 ? -1.432 12.521 29.072 1.00 21.58 99 PRO B CA 1
ATOM 2404 C C . PRO B 2 99 ? -0.890 11.137 28.748 1.00 24.61 99 PRO B C 1
ATOM 2405 O O . PRO B 2 99 ? -1.625 10.144 28.930 1.00 24.69 99 PRO B O 1
ATOM 2409 N N . HIS B 2 100 ? 0.359 11.065 28.251 1.00 25.84 100 HIS B N 1
ATOM 2410 C CA . HIS B 2 100 ? 0.984 9.784 27.839 1.00 27.12 100 HIS B CA 1
ATOM 2411 C C . HIS B 2 100 ? 2.227 9.522 28.634 1.00 30.22 100 HIS B C 1
ATOM 2412 O O . HIS B 2 100 ? 2.924 10.441 29.053 1.00 27.76 100 HIS B O 1
ATOM 2419 N N . ASP B 2 101 ? 2.534 8.253 28.850 1.00 34.86 101 ASP B N 1
ATOM 2420 C CA . ASP B 2 101 ? 3.709 7.949 29.656 1.00 39.69 101 ASP B CA 1
ATOM 2421 C C . ASP B 2 101 ? 5.007 8.264 28.933 1.00 41.03 101 ASP B C 1
ATOM 2422 O O . ASP B 2 101 ? 5.987 8.590 29.587 1.00 43.71 101 ASP B O 1
ATOM 2427 N N . THR B 2 102 ? 5.001 8.196 27.608 1.00 41.61 102 THR B N 1
ATOM 2428 C CA . THR B 2 102 ? 6.192 8.493 26.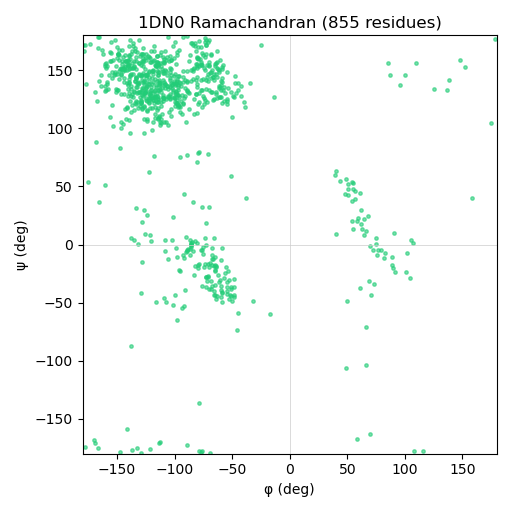832 1.00 42.93 102 THR B CA 1
ATOM 2429 C C . THR B 2 102 ? 5.956 9.607 25.835 1.00 43.94 102 THR B C 1
ATOM 2430 O O . THR B 2 102 ? 6.019 9.404 24.598 1.00 45.70 102 THR B O 1
ATOM 2434 N N . SER B 2 103 ? 5.647 10.774 26.348 1.00 43.27 103 SER B N 1
ATOM 2435 C CA . SER B 2 103 ? 5.462 11.914 25.473 1.00 42.94 103 SER B CA 1
ATOM 2436 C C . SER B 2 103 ? 6.063 13.141 26.193 1.00 39.11 103 SER B C 1
ATOM 2437 O O . SER B 2 103 ? 6.927 12.997 27.084 1.00 36.72 103 SER B O 1
ATOM 2440 N N . GLY B 2 104 ? 5.624 14.319 25.775 1.00 34.18 104 GLY B N 1
ATOM 2441 C CA . GLY B 2 104 ? 6.111 15.519 26.388 1.00 31.07 104 GLY B CA 1
ATOM 2442 C C . GLY B 2 104 ? 5.622 15.630 27.829 1.00 29.84 104 GLY B C 1
ATOM 2443 O O . GLY B 2 104 ? 4.548 15.098 28.199 1.00 27.34 104 GLY B O 1
ATOM 2444 N N . HIS B 2 105 ? 6.427 16.280 28.676 1.00 27.37 105 HIS B N 1
ATOM 2445 C CA . HIS B 2 105 ? 5.946 16.493 30.018 1.00 26.66 105 HIS B CA 1
ATOM 2446 C C . HIS B 2 105 ? 5.168 17.789 30.119 1.00 25.40 105 HIS B C 1
ATOM 2447 O O . HIS B 2 105 ? 5.720 18.766 30.611 1.00 28.73 105 HIS B O 1
ATOM 2454 N N . TYR B 2 106 ? 3.911 17.785 29.630 1.00 23.94 106 TYR B N 1
ATOM 2455 C CA . TYR B 2 106 ? 2.957 18.904 29.753 1.00 20.45 106 TYR B CA 1
ATOM 2456 C C . TYR B 2 106 ? 1.839 18.142 30.437 1.00 19.81 106 TYR B C 1
ATOM 2457 O O . TYR B 2 106 ? 1.835 16.920 30.382 1.00 20.84 106 TYR B O 1
ATOM 2466 N N . TRP B 2 107 ? 0.898 18.821 31.069 1.00 18.96 107 TRP B N 1
ATOM 2467 C CA . TRP B 2 107 ? -0.076 18.132 31.898 1.00 19.84 107 TRP B CA 1
ATOM 2468 C C . TRP B 2 107 ? -1.542 18.435 31.651 1.00 21.20 107 TRP B C 1
ATOM 2469 O O . TRP B 2 107 ? -1.966 19.604 31.719 1.00 21.53 107 TRP B O 1
ATOM 2480 N N . ASN B 2 108 ? -2.315 17.387 31.369 1.00 20.49 108 ASN B N 1
ATOM 2481 C CA . ASN B 2 108 ? -3.754 17.546 31.120 1.00 19.98 108 ASN B CA 1
ATOM 2482 C C . ASN B 2 108 ? -4.603 17.270 32.424 1.00 19.55 108 ASN B C 1
ATOM 2483 O O . ASN B 2 108 ? -5.733 17.741 32.546 1.00 19.94 108 ASN B O 1
ATOM 2488 N N . TYR B 2 109 ? -4.024 16.521 33.374 1.00 18.70 109 TYR B N 1
ATOM 2489 C CA . TYR B 2 109 ? -4.622 16.230 34.669 1.00 19.27 109 TYR B CA 1
ATOM 2490 C C . TYR B 2 109 ? -3.904 16.976 35.801 1.00 20.65 109 TYR B C 1
ATOM 2491 O O . TYR B 2 109 ? -2.671 16.962 35.894 1.00 20.33 109 TYR B O 1
ATOM 2500 N N . TRP B 2 110 ? -4.709 17.571 36.680 1.00 20.65 110 TRP B N 1
ATOM 2501 C CA . TRP B 2 110 ? -4.239 18.393 37.784 1.00 21.10 110 TRP B CA 1
ATOM 2502 C C . TRP B 2 110 ? -4.996 18.138 39.036 1.00 22.35 110 TRP B C 1
ATOM 2503 O O . TRP B 2 110 ? -6.212 17.877 38.964 1.00 23.72 110 TRP B O 1
ATOM 2514 N N . GLY B 2 111 ? -4.288 18.227 40.172 1.00 22.38 111 GLY B N 1
ATOM 2515 C CA . GLY B 2 111 ? -4.929 18.154 41.476 1.00 23.00 111 GLY B CA 1
ATOM 2516 C C . GLY B 2 111 ? -5.649 19.501 41.670 1.00 24.13 111 GLY B C 1
ATOM 2517 O O . GLY B 2 111 ? -5.473 20.433 40.883 1.00 23.91 111 GLY B O 1
ATOM 2518 N N . GLN B 2 112 ? -6.415 19.650 42.746 1.00 25.96 112 GLN B N 1
ATOM 2519 C CA . GLN B 2 112 ? -7.188 20.868 42.989 1.00 27.49 112 GLN B CA 1
ATOM 2520 C C . GLN B 2 112 ? -6.280 21.939 43.553 1.00 27.96 112 GLN B C 1
ATOM 2521 O O . GLN B 2 112 ? -6.561 23.143 43.457 1.00 27.53 112 GLN B O 1
ATOM 2527 N N . GLY B 2 113 ? -5.149 21.514 44.108 1.00 27.00 113 GLY B N 1
ATOM 2528 C CA . GLY B 2 113 ? -4.286 22.506 44.709 1.00 25.34 113 GLY B CA 1
ATOM 2529 C C . GLY B 2 113 ? -4.425 22.571 46.244 1.00 24.89 113 GLY B C 1
ATOM 2530 O O . GLY B 2 113 ? -5.514 22.328 46.837 1.00 22.16 113 GLY B O 1
ATOM 2531 N N . THR B 2 114 ? -3.291 22.865 46.888 1.00 23.91 114 THR B N 1
ATOM 2532 C CA . THR B 2 114 ? -3.253 22.998 48.342 1.00 23.87 114 THR B CA 1
ATOM 2533 C C . THR B 2 114 ? -2.525 24.272 48.670 1.00 24.87 114 THR B C 1
ATOM 2534 O O . THR B 2 114 ? -1.346 24.406 48.308 1.00 26.46 114 THR B O 1
ATOM 2538 N N . LEU B 2 115 ? -3.197 25.232 49.309 1.00 25.16 115 LEU B N 1
ATOM 2539 C CA . LEU B 2 115 ? -2.452 26.414 49.685 1.00 25.66 115 LEU B CA 1
ATOM 2540 C C . LEU B 2 115 ? -1.662 26.054 50.945 1.00 27.40 115 LEU B C 1
ATOM 2541 O O . LEU B 2 115 ? -2.230 25.504 51.912 1.00 27.17 115 LEU B O 1
ATOM 2546 N N . VAL B 2 116 ? -0.360 26.357 50.915 1.00 24.90 116 VAL B N 1
ATOM 2547 C CA . VAL B 2 116 ? 0.520 26.149 52.030 1.00 24.28 116 VAL B CA 1
ATOM 2548 C C . VAL B 2 116 ? 1.174 27.525 52.309 1.00 24.48 116 VAL B C 1
ATOM 2549 O O . VAL B 2 116 ? 1.832 28.173 51.443 1.00 25.70 116 VAL B O 1
ATOM 2553 N N . THR B 2 117 ? 1.025 27.973 53.533 1.00 24.78 117 THR B N 1
ATOM 2554 C CA . THR B 2 117 ? 1.515 29.285 53.916 1.00 24.90 117 THR B CA 1
ATOM 2555 C C . THR B 2 117 ? 2.573 29.085 54.950 1.00 24.80 117 THR B C 1
ATOM 2556 O O . THR B 2 117 ? 2.421 28.280 55.858 1.00 24.48 117 THR B O 1
ATOM 2560 N N . VAL B 2 118 ? 3.665 29.804 54.798 1.00 25.43 118 VAL B N 1
ATOM 2561 C CA . VAL B 2 118 ? 4.767 29.716 55.746 1.00 25.95 118 VAL B CA 1
ATOM 2562 C C . VAL B 2 118 ? 4.876 31.060 56.439 1.00 27.99 118 VAL B C 1
ATOM 2563 O O . VAL B 2 118 ? 5.289 32.017 55.825 1.00 27.88 118 VAL B O 1
ATOM 2567 N N . SER B 2 119 ? 4.491 31.148 57.704 1.00 28.58 119 SER B N 1
ATOM 2568 C CA . SER B 2 119 ? 4.575 32.421 58.412 1.00 29.58 119 SER B CA 1
ATOM 2569 C C . SER B 2 119 ? 5.117 32.239 59.829 1.00 30.43 119 SER B C 1
ATOM 2570 O O . SER B 2 119 ? 5.029 31.147 60.405 1.00 31.39 119 SER B O 1
ATOM 2573 N N . SER B 2 120 ? 5.687 33.303 60.387 1.00 30.42 120 SER B N 1
ATOM 2574 C CA . SER B 2 120 ? 6.231 33.226 61.735 1.00 31.53 120 SER B CA 1
ATOM 2575 C C . SER B 2 120 ? 5.130 33.318 62.738 1.00 31.51 120 SER B C 1
ATOM 2576 O O . SER B 2 120 ? 5.343 32.970 63.874 1.00 32.36 120 SER B O 1
ATOM 2579 N N . GLY B 2 121 ? 3.951 33.782 62.324 1.00 32.08 121 GLY B N 1
ATOM 2580 C CA . GLY B 2 121 ? 2.856 33.945 63.275 1.00 31.31 121 GLY B CA 1
ATOM 2581 C C . GLY B 2 121 ? 2.153 32.659 63.659 1.00 30.84 121 GLY B C 1
ATOM 2582 O O . GLY B 2 121 ? 2.584 31.607 63.212 1.00 30.58 121 GLY B O 1
ATOM 2583 N N . SER B 2 122 ? 1.122 32.754 64.499 1.00 28.77 122 SER B N 1
ATOM 2584 C CA . SER B 2 122 ? 0.323 31.610 64.898 1.00 29.97 122 SER B CA 1
ATOM 2585 C C . SER B 2 122 ? -1.073 31.880 64.348 1.00 29.17 122 SER B C 1
ATOM 2586 O O . SER B 2 122 ? -1.470 33.050 64.279 1.00 28.90 122 SER B O 1
ATOM 2589 N N . ALA B 2 123 ? -1.806 30.812 64.013 1.00 25.53 123 ALA B N 1
ATOM 2590 C CA . ALA B 2 123 ? -3.165 30.921 63.490 1.00 24.99 123 ALA B CA 1
ATOM 2591 C C . ALA B 2 123 ? -4.069 31.809 64.362 1.00 26.49 123 ALA B C 1
ATOM 2592 O O . ALA B 2 123 ? -4.104 31.659 65.569 1.00 25.49 123 ALA B O 1
ATOM 2594 N N . SER B 2 124 ? -4.796 32.751 63.777 1.00 27.72 124 SER B N 1
ATOM 2595 C CA . SER B 2 124 ? -5.697 33.537 64.634 1.00 29.45 124 SER B CA 1
ATOM 2596 C C . SER B 2 124 ? -6.897 33.948 63.869 1.00 29.16 124 SER B C 1
ATOM 2597 O O . SER B 2 124 ? -6.847 34.137 62.662 1.00 31.15 124 SER B O 1
ATOM 2600 N N . ALA B 2 125 ? -7.993 34.060 64.587 1.00 29.05 125 ALA B N 1
ATOM 2601 C CA . ALA B 2 125 ? -9.224 34.456 63.997 1.00 27.63 125 ALA B CA 1
ATOM 2602 C C . ALA B 2 125 ? -8.971 35.953 63.761 1.00 28.90 125 ALA B C 1
ATOM 2603 O O . ALA B 2 125 ? -8.063 36.548 64.376 1.00 29.74 125 ALA B O 1
ATOM 2605 N N . PRO B 2 126 ? -9.748 36.582 62.881 1.00 28.34 126 PRO B N 1
ATOM 2606 C CA . PRO B 2 126 ? -9.509 38.005 62.656 1.00 29.65 126 PRO B CA 1
ATOM 2607 C C . PRO B 2 126 ? -10.161 38.863 63.733 1.00 31.61 126 PRO B C 1
ATOM 2608 O O . PRO B 2 126 ? -11.095 38.411 64.378 1.00 32.99 126 PRO B O 1
ATOM 2612 N N . THR B 2 127 ? -9.651 40.069 63.956 1.00 30.96 127 THR B N 1
ATOM 2613 C CA . THR B 2 127 ? -10.338 40.973 64.845 1.00 31.75 127 THR B CA 1
ATOM 2614 C C . THR B 2 127 ? -10.931 42.002 63.834 1.00 32.41 127 THR B C 1
ATOM 2615 O O . THR B 2 127 ? -10.269 42.409 62.881 1.00 33.93 127 THR B O 1
ATOM 2619 N N . LEU B 2 128 ? -12.196 42.374 64.030 1.00 31.49 128 LEU B N 1
ATOM 2620 C CA . LEU B 2 128 ? -12.966 43.249 63.162 1.00 30.00 128 LEU B CA 1
ATOM 2621 C C . LEU B 2 128 ? -13.165 44.718 63.575 1.00 30.93 128 LEU B C 1
ATOM 2622 O O . LEU B 2 128 ? -13.444 45.013 64.740 1.00 31.40 128 LEU B O 1
ATOM 2627 N N . PHE B 2 129 ? -13.057 45.629 62.613 1.00 28.39 129 PHE B N 1
ATOM 2628 C CA . PHE B 2 129 ? -13.281 47.055 62.879 1.00 28.01 129 PHE B CA 1
ATOM 2629 C C . PHE B 2 129 ? -14.153 47.653 61.819 1.00 28.31 129 PHE B C 1
ATOM 2630 O O . PHE B 2 129 ? -14.020 47.312 60.633 1.00 27.48 129 PHE B O 1
ATOM 2638 N N . PRO B 2 130 ? -15.073 48.542 62.220 1.00 29.41 130 PRO B N 1
ATOM 2639 C CA . PRO B 2 130 ? -16.040 49.250 61.358 1.00 31.48 130 PRO B CA 1
ATOM 2640 C C . PRO B 2 130 ? -15.404 50.362 60.457 1.00 34.49 130 PRO B C 1
ATOM 2641 O O . PRO B 2 130 ? -14.436 51.018 60.862 1.00 35.48 130 PRO B O 1
ATOM 2645 N N . LEU B 2 131 ? -15.897 50.546 59.225 1.00 35.43 131 LEU B N 1
ATOM 2646 C CA . LEU B 2 131 ? -15.341 51.592 58.387 1.00 36.73 131 LEU B CA 1
ATOM 2647 C C . LEU B 2 131 ? -16.468 52.506 58.091 1.00 39.83 131 LEU B C 1
ATOM 2648 O O . LEU B 2 131 ? -17.274 52.218 57.222 1.00 40.07 131 LEU B O 1
ATOM 2653 N N . VAL B 2 132 ? -16.554 53.601 58.837 1.00 44.12 132 VAL B N 1
ATOM 2654 C CA . VAL B 2 132 ? -17.614 54.620 58.644 1.00 47.62 132 VAL B CA 1
ATOM 2655 C C . VAL B 2 132 ? -17.058 55.762 57.769 1.00 49.89 132 VAL B C 1
ATOM 2656 O O . VAL B 2 132 ? -15.977 56.319 58.063 1.00 48.72 132 VAL B O 1
ATOM 2660 N N . SER B 2 133 ? -17.790 56.111 56.710 1.00 52.55 133 SER B N 1
ATOM 2661 C CA . SER B 2 133 ? -17.323 57.165 55.821 1.00 56.12 133 SER B CA 1
ATOM 2662 C C . SER B 2 133 ? -17.331 58.589 56.416 1.00 59.03 133 SER B C 1
ATOM 2663 O O . SER B 2 133 ? -17.683 58.794 57.593 1.00 59.51 133 SER B O 1
ATOM 2666 N N . CYS B 2 134 ? -16.905 59.553 55.590 1.00 63.03 134 CYS B N 1
ATOM 2667 C CA . CYS B 2 134 ? -16.854 60.981 55.938 1.00 65.81 134 CYS B CA 1
ATOM 2668 C C . CYS B 2 134 ? -16.442 61.954 54.789 1.00 66.32 134 CYS B C 1
ATOM 2669 O O . CYS B 2 134 ? -15.219 61.929 54.467 1.00 67.13 134 CYS B O 1
ATOM 2672 N N . THR B 2 141 ? -22.810 60.146 46.600 1.00 67.26 141 THR B N 1
ATOM 2673 C CA . THR B 2 141 ? -23.326 59.926 45.204 1.00 68.03 141 THR B CA 1
ATOM 2674 C C . THR B 2 141 ? -24.690 59.176 45.171 1.00 67.73 141 THR B C 1
ATOM 2675 O O . THR B 2 141 ? -24.896 58.322 44.302 1.00 68.05 141 THR B O 1
ATOM 2679 N N . SER B 2 142 ? -25.615 59.496 46.082 1.00 67.06 142 SER B N 1
ATOM 2680 C CA . SER B 2 142 ? -26.948 58.823 46.159 1.00 66.49 142 SER B CA 1
ATOM 2681 C C . SER B 2 142 ? -26.811 57.327 46.517 1.00 64.59 142 SER B C 1
ATOM 2682 O O . SER B 2 142 ? -27.687 56.475 46.231 1.00 64.44 142 SER B O 1
ATOM 2685 N N . SER B 2 143 ? -25.664 57.046 47.124 1.00 62.41 143 SER B N 1
ATOM 2686 C CA . SER B 2 143 ? -25.284 55.740 47.634 1.00 60.73 143 SER B CA 1
ATOM 2687 C C . SER B 2 143 ? -24.048 56.020 48.500 1.00 58.41 143 SER B C 1
ATOM 2688 O O . SER B 2 143 ? -23.075 56.640 48.077 1.00 58.58 143 SER B O 1
ATOM 2691 N N . VAL B 2 144 ? -24.167 55.604 49.749 1.00 56.04 144 VAL B N 1
ATOM 2692 C CA . VAL B 2 144 ? -23.159 55.733 50.783 1.00 52.94 144 VAL B CA 1
ATOM 2693 C C . VAL B 2 144 ? -22.408 54.383 50.970 1.00 50.81 144 VAL B C 1
ATOM 2694 O O . VAL B 2 144 ? -22.980 53.298 50.819 1.00 50.15 144 VAL B O 1
ATOM 2698 N N . ALA B 2 145 ? -21.117 54.457 51.271 1.00 48.35 145 ALA B N 1
ATOM 2699 C CA . ALA B 2 145 ? -20.300 53.272 51.441 1.00 44.85 145 ALA B CA 1
ATOM 2700 C C . ALA B 2 145 ? -20.072 52.998 52.890 1.00 42.29 145 ALA B C 1
ATOM 2701 O O . ALA B 2 145 ? -19.747 53.891 53.661 1.00 41.32 145 ALA B O 1
ATOM 2703 N N . VAL B 2 146 ? -20.242 51.730 53.241 1.00 40.83 146 VAL B N 1
ATOM 2704 C CA . VAL B 2 146 ? -20.074 51.256 54.615 1.00 38.50 146 VAL B CA 1
ATOM 2705 C C . VAL B 2 146 ? -19.113 50.056 54.573 1.00 35.75 146 VAL B C 1
ATOM 2706 O O . VAL B 2 146 ? -19.258 49.151 53.745 1.00 34.19 146 VAL B O 1
ATOM 2710 N N . GLY B 2 147 ? -18.129 50.040 55.458 1.00 32.74 147 GLY B N 1
ATOM 2711 C CA . GLY B 2 147 ? -17.187 48.952 55.386 1.00 30.60 147 GLY B CA 1
ATOM 2712 C C . GLY B 2 147 ? -16.795 48.251 56.662 1.00 30.08 147 GLY B C 1
ATOM 2713 O O . GLY B 2 147 ? -17.033 48.706 57.815 1.00 28.51 147 GLY B O 1
ATOM 2714 N N . CYS B 2 148 ? -16.161 47.108 56.436 1.00 29.76 148 CYS B N 1
ATOM 2715 C CA . CYS B 2 148 ? -15.668 46.287 57.523 1.00 30.16 148 CYS B CA 1
ATOM 2716 C C . CYS B 2 148 ? -14.243 45.890 57.228 1.00 29.57 148 CYS B C 1
ATOM 2717 O O . CYS B 2 148 ? -13.910 45.491 56.082 1.00 30.11 148 CYS B O 1
ATOM 2720 N N . LEU B 2 149 ? -13.407 45.992 58.253 1.00 27.80 149 LEU B N 1
ATOM 2721 C CA . LEU B 2 149 ? -12.004 45.681 58.111 1.00 27.22 149 LEU B CA 1
ATOM 2722 C C . LEU B 2 149 ? -11.637 44.495 58.992 1.00 28.52 149 LEU B C 1
ATOM 2723 O O . LEU B 2 149 ? -11.914 44.487 60.195 1.00 29.05 149 LEU B O 1
ATOM 2728 N N . ALA B 2 150 ? -11.021 43.478 58.394 1.00 27.50 150 ALA B N 1
ATOM 2729 C CA . ALA B 2 150 ? -10.632 42.296 59.162 1.00 26.26 150 ALA B CA 1
ATOM 2730 C C . ALA B 2 150 ? -9.136 42.277 59.278 1.00 25.54 150 ALA B C 1
ATOM 2731 O O . ALA B 2 150 ? -8.441 42.382 58.286 1.00 26.31 150 ALA B O 1
ATOM 2733 N N . GLN B 2 151 ? -8.632 42.138 60.491 1.00 26.88 151 GLN B N 1
ATOM 2734 C CA . GLN B 2 151 ? -7.200 42.192 60.691 1.00 29.63 151 GLN B CA 1
ATOM 2735 C C . GLN B 2 151 ? -6.577 41.096 61.544 1.00 28.60 151 GLN B C 1
ATOM 2736 O O . GLN B 2 151 ? -7.288 40.435 62.248 1.00 30.48 151 GLN B O 1
ATOM 2742 N N . ASP B 2 152 ? -5.251 40.961 61.499 1.00 28.31 152 ASP B N 1
ATOM 2743 C CA . ASP B 2 152 ? -4.473 40.014 62.328 1.00 29.12 152 ASP B CA 1
ATOM 2744 C C . ASP B 2 152 ? -4.957 38.588 62.205 1.00 28.68 152 ASP B C 1
ATOM 2745 O O . ASP B 2 152 ? -4.970 37.901 63.209 1.00 29.60 152 ASP B O 1
ATOM 2750 N N . PHE B 2 153 ? -5.368 38.145 61.014 1.00 27.99 153 PHE B N 1
ATOM 2751 C CA . PHE B 2 153 ? -5.847 36.763 60.819 1.00 26.55 153 PHE B CA 1
ATOM 2752 C C . PHE B 2 153 ? -4.905 35.859 59.986 1.00 26.56 153 PHE B C 1
ATOM 2753 O O . PHE B 2 153 ? -4.224 36.325 59.106 1.00 25.65 153 PHE B O 1
ATOM 2761 N N . LEU B 2 154 ? -4.899 34.564 60.278 1.00 26.33 154 LEU B N 1
ATOM 2762 C CA . LEU B 2 154 ? -4.014 33.626 59.602 1.00 26.81 154 LEU B CA 1
ATOM 2763 C C . LEU B 2 154 ? -4.619 32.233 59.922 1.00 27.92 154 LEU B C 1
ATOM 2764 O O . LEU B 2 154 ? -5.044 31.987 61.055 1.00 29.00 154 LEU B O 1
ATOM 2769 N N . PRO B 2 155 ? -4.704 31.333 58.914 1.00 27.44 155 PRO B N 1
ATOM 2770 C CA . PRO B 2 155 ? -4.261 31.607 57.544 1.00 25.49 155 PRO B CA 1
ATOM 2771 C C . PRO B 2 155 ? -5.259 32.483 56.813 1.00 24.63 155 PRO B C 1
ATOM 2772 O O . PRO B 2 155 ? -6.307 32.852 57.365 1.00 23.58 155 PRO B O 1
ATOM 2776 N N . ASP B 2 156 ? -4.945 32.737 55.546 1.00 23.20 156 ASP B N 1
ATOM 2777 C CA . ASP B 2 156 ? -5.733 33.578 54.667 1.00 24.17 156 ASP B CA 1
ATOM 2778 C C . ASP B 2 156 ? -6.901 32.837 54.125 1.00 24.71 156 ASP B C 1
ATOM 2779 O O . ASP B 2 156 ? -6.884 32.382 52.994 1.00 23.70 156 ASP B O 1
ATOM 2784 N N . SER B 2 157 ? -7.936 32.717 54.949 1.00 26.90 157 SER B N 1
ATOM 2785 C CA . SER B 2 157 ? -9.130 32.001 54.574 1.00 27.69 157 SER B CA 1
ATOM 2786 C C . SER B 2 157 ? -10.316 32.651 55.226 1.00 28.49 157 SER B C 1
ATOM 2787 O O . SER B 2 157 ? -10.812 32.217 56.262 1.00 29.15 157 SER B O 1
ATOM 2790 N N . ILE B 2 158 ? -10.800 33.690 54.591 1.00 30.33 158 ILE B N 1
ATOM 2791 C CA . ILE B 2 158 ? -11.882 34.471 55.150 1.00 30.32 158 ILE B CA 1
ATOM 2792 C C . ILE B 2 158 ? -13.028 34.627 54.170 1.00 29.16 158 ILE B C 1
ATOM 2793 O O . ILE B 2 158 ? -12.844 34.479 52.995 1.00 27.14 158 ILE B O 1
ATOM 2798 N N . THR B 2 159 ? -14.207 34.910 54.679 1.00 29.41 159 THR B N 1
ATOM 2799 C CA . THR B 2 159 ? -15.333 35.153 53.825 1.00 31.06 159 THR B CA 1
ATOM 2800 C C . THR B 2 159 ? -16.255 36.128 54.587 1.00 31.17 159 THR B C 1
ATOM 2801 O O . THR B 2 159 ? -16.443 36.019 55.785 1.00 33.94 159 THR B O 1
ATOM 2805 N N . PHE B 2 160 ? -16.732 37.161 53.918 1.00 29.78 160 PHE B N 1
ATOM 2806 C CA . PHE B 2 160 ? -17.561 38.171 54.563 1.00 27.97 160 PHE B CA 1
ATOM 2807 C C . PHE B 2 160 ? -19.043 38.034 54.224 1.00 28.75 160 PHE B C 1
ATOM 2808 O O . PHE B 2 160 ? -19.410 37.455 53.219 1.00 29.64 160 PHE B O 1
ATOM 2816 N N . SER B 2 161 ? -19.894 38.647 55.025 1.00 28.41 161 SER B N 1
ATOM 2817 C CA . SER B 2 161 ? -21.306 38.674 54.707 1.00 27.32 161 SER B CA 1
ATOM 2818 C C . SER B 2 161 ? -21.916 39.803 55.481 1.00 27.71 161 SER B C 1
ATOM 2819 O O . SER B 2 161 ? -21.440 40.219 56.543 1.00 26.30 161 SER B O 1
ATOM 2822 N N . TRP B 2 162 ? -23.015 40.273 54.945 1.00 29.97 162 TRP B N 1
ATOM 2823 C CA . TRP B 2 162 ? -23.611 41.428 55.502 1.00 33.46 162 TRP B CA 1
ATOM 2824 C C . TRP B 2 162 ? -25.054 41.324 55.786 1.00 35.29 162 TRP B C 1
ATOM 2825 O O . TRP B 2 162 ? -25.815 40.917 54.917 1.00 35.05 162 TRP B O 1
ATOM 2836 N N . LYS B 2 163 ? -25.424 41.725 56.993 1.00 37.12 163 LYS B N 1
ATOM 2837 C CA . LYS B 2 163 ? -26.818 41.740 57.370 1.00 40.81 163 LYS B CA 1
ATOM 2838 C C . LYS B 2 163 ? -27.324 43.116 57.880 1.00 42.26 163 LYS B C 1
ATOM 2839 O O . LYS B 2 163 ? -26.575 43.903 58.475 1.00 40.20 163 LYS B O 1
ATOM 2845 N N . TYR B 2 164 ? -28.600 43.412 57.582 1.00 44.94 164 TYR B N 1
ATOM 2846 C CA . TYR B 2 164 ? -29.237 44.649 58.078 1.00 47.02 164 TYR B CA 1
ATOM 2847 C C . TYR B 2 164 ? -29.688 44.463 59.549 1.00 47.86 164 TYR B C 1
ATOM 2848 O O . TYR B 2 164 ? -29.817 43.326 60.048 1.00 47.72 164 TYR B O 1
ATOM 2857 N N . LYS B 2 165 ? -29.906 45.583 60.231 1.00 48.87 165 LYS B N 1
ATOM 2858 C CA . LYS B 2 165 ? -30.378 45.539 61.590 1.00 50.51 165 LYS B CA 1
ATOM 2859 C C . LYS B 2 165 ? -31.595 44.606 61.555 1.00 51.61 165 LYS B C 1
ATOM 2860 O O . LYS B 2 165 ? -31.802 43.817 62.482 1.00 51.89 165 LYS B O 1
ATOM 2866 N N . ASN B 2 166 ? -32.368 44.678 60.460 1.00 52.15 166 ASN B N 1
ATOM 2867 C CA . ASN B 2 166 ? -33.573 43.874 60.287 1.00 53.16 166 ASN B CA 1
ATOM 2868 C C . ASN B 2 166 ? -33.290 42.411 59.992 1.00 54.02 166 ASN B C 1
ATOM 2869 O O . ASN B 2 166 ? -34.192 41.585 59.746 1.00 53.82 166 ASN B O 1
ATOM 2874 N N . ASN B 2 167 ? -32.015 42.087 60.051 1.00 54.76 167 ASN B N 1
ATOM 2875 C CA . ASN B 2 167 ? -31.559 40.741 59.779 1.00 55.84 167 ASN B CA 1
ATOM 2876 C C . ASN B 2 167 ? -31.764 40.205 58.358 1.00 55.00 167 ASN B C 1
ATOM 2877 O O . ASN B 2 167 ? -31.544 39.029 58.121 1.00 53.02 167 ASN B O 1
ATOM 2882 N N . SER B 2 168 ? -32.198 41.057 57.427 1.00 55.23 168 SER B N 1
ATOM 2883 C CA . SER B 2 168 ? -32.313 40.647 56.018 1.00 55.63 168 SER B CA 1
ATOM 2884 C C . SER B 2 168 ? -30.866 40.823 55.472 1.00 54.86 168 SER B C 1
ATOM 2885 O O . SER B 2 168 ? -30.081 41.647 55.977 1.00 54.92 168 SER B O 1
ATOM 2888 N N . ASP B 2 169 ? -30.515 40.036 54.471 1.00 53.66 169 ASP B N 1
ATOM 2889 C CA . ASP B 2 169 ? -29.184 40.084 53.923 1.00 54.02 169 ASP B CA 1
ATOM 2890 C C . ASP B 2 169 ? -28.950 41.344 53.185 1.00 54.43 169 ASP B C 1
ATOM 2891 O O . ASP B 2 169 ? -29.894 41.970 52.729 1.00 54.56 169 ASP B O 1
ATOM 2896 N N . ILE B 2 170 ? -27.690 41.744 53.108 1.00 54.58 170 ILE B N 1
ATOM 2897 C CA . ILE B 2 170 ? -27.343 42.907 52.320 1.00 55.54 170 ILE B CA 1
ATOM 2898 C C . ILE B 2 170 ? -26.704 42.146 51.176 1.00 57.95 170 ILE B C 1
ATOM 2899 O O . ILE B 2 170 ? -25.880 41.256 51.401 1.00 57.06 170 ILE B O 1
ATOM 2904 N N . SER B 2 171 ? -27.152 42.422 49.956 1.00 61.65 171 SER B N 1
ATOM 2905 C CA . SER B 2 171 ? -26.605 41.719 48.791 1.00 65.14 171 SER B CA 1
ATOM 2906 C C . SER B 2 171 ? -25.434 42.508 48.249 1.00 66.27 171 SER B C 1
ATOM 2907 O O . SER B 2 171 ? -24.422 41.908 47.881 1.00 66.80 171 SER B O 1
ATOM 2910 N N . SER B 2 172 ? -25.585 43.844 48.256 1.00 67.71 172 SER B N 1
ATOM 2911 C CA . SER B 2 172 ? -24.578 44.850 47.788 1.00 69.22 172 SER B CA 1
ATOM 2912 C C . SER B 2 172 ? -23.129 44.712 48.372 1.00 69.49 172 SER B C 1
ATOM 2913 O O . SER B 2 172 ? -22.582 45.660 48.994 1.00 69.89 172 SER B O 1
ATOM 2916 N N . THR B 2 173 ? -22.524 43.540 48.120 1.00 68.89 173 THR B N 1
ATOM 2917 C CA . THR B 2 173 ? -21.193 43.204 48.576 1.00 67.28 173 THR B CA 1
ATOM 2918 C C . THR B 2 173 ? -20.086 43.412 47.531 1.00 65.83 173 THR B C 1
ATOM 2919 O O . THR B 2 173 ? -20.216 43.123 46.347 1.00 64.69 173 THR B O 1
ATOM 2923 N N . ARG B 2 174 ? -18.967 43.904 48.021 1.00 64.83 174 ARG B N 1
ATOM 2924 C CA . ARG B 2 174 ? -17.823 44.130 47.192 1.00 64.02 174 ARG B CA 1
ATOM 2925 C C . ARG B 2 174 ? -16.684 43.372 47.915 1.00 61.28 174 ARG B C 1
ATOM 2926 O O . ARG B 2 174 ? -16.524 43.542 49.162 1.00 59.55 174 ARG B O 1
ATOM 2934 N N . GLY B 2 175 ? -15.945 42.528 47.137 1.00 58.22 175 GLY B N 1
ATOM 2935 C CA . GLY B 2 175 ? -14.854 41.674 47.674 1.00 52.96 175 GLY B CA 1
ATOM 2936 C C . GLY B 2 175 ? -13.338 41.817 47.349 1.00 48.78 175 GLY B C 1
ATOM 2937 O O . GLY B 2 175 ? -12.877 41.505 46.227 1.00 48.66 175 GLY B O 1
ATOM 2938 N N . PHE B 2 176 ? -12.543 42.247 48.331 1.00 42.83 176 PHE B N 1
ATOM 2939 C CA . PHE B 2 176 ? -11.109 42.440 48.138 1.00 38.88 176 PHE B CA 1
ATOM 2940 C C . PHE B 2 176 ? -10.133 41.378 48.632 1.00 37.11 176 PHE B C 1
ATOM 2941 O O . PHE B 2 176 ? -10.307 40.829 49.712 1.00 38.33 176 PHE B O 1
ATOM 2949 N N . PRO B 2 177 ? -9.065 41.105 47.861 1.00 35.17 177 PRO B N 1
ATOM 2950 C CA . PRO B 2 177 ? -8.058 40.107 48.256 1.00 33.79 177 PRO B CA 1
ATOM 2951 C C . PRO B 2 177 ? -7.251 40.540 49.505 1.00 32.45 177 PRO B C 1
ATOM 2952 O O . PRO B 2 177 ? -6.970 41.710 49.713 1.00 33.23 177 PRO B O 1
ATOM 2956 N N . SER B 2 178 ? -6.908 39.594 50.359 1.00 30.36 178 SER B N 1
ATOM 2957 C CA . SER B 2 178 ? -6.151 39.910 51.554 1.00 28.33 178 SER B CA 1
ATOM 2958 C C . SER B 2 178 ? -4.772 40.460 51.200 1.00 29.37 178 SER B C 1
ATOM 2959 O O . SER B 2 178 ? -4.239 40.193 50.112 1.00 31.16 178 SER B O 1
ATOM 2962 N N . VAL B 2 179 ? -4.176 41.204 52.113 1.00 26.91 179 VAL B N 1
ATOM 2963 C CA . VAL B 2 179 ? -2.875 41.728 51.847 1.00 26.20 179 VAL B CA 1
ATOM 2964 C C . VAL B 2 179 ? -2.092 41.201 53.023 1.00 27.43 179 VAL B C 1
ATOM 2965 O O . VAL B 2 179 ? -2.621 41.059 54.115 1.00 28.17 179 VAL B O 1
ATOM 2969 N N . LEU B 2 180 ? -0.835 40.889 52.786 1.00 27.62 180 LEU B N 1
ATOM 2970 C CA . LEU B 2 180 ? 0.008 40.324 53.789 1.00 28.10 180 LEU B CA 1
ATOM 2971 C C . LEU B 2 180 ? 0.904 41.324 54.505 1.00 30.05 180 LEU B C 1
ATOM 2972 O O . LEU B 2 180 ? 1.574 42.137 53.839 1.00 30.32 180 LEU B O 1
ATOM 2977 N N . ARG B 2 181 ? 0.936 41.248 55.842 1.00 29.23 181 ARG B N 1
ATOM 2978 C CA . ARG B 2 181 ? 1.817 42.085 56.636 1.00 30.88 181 ARG B CA 1
ATOM 2979 C C . ARG B 2 181 ? 2.046 41.539 58.030 1.00 31.48 181 ARG B C 1
ATOM 2980 O O . ARG B 2 181 ? 1.127 41.145 58.736 1.00 31.07 181 ARG B O 1
ATOM 2988 N N . GLY B 2 182 ? 3.322 41.518 58.402 1.00 32.57 182 GLY B N 1
ATOM 2989 C CA . GLY B 2 182 ? 3.732 41.023 59.691 1.00 31.64 182 GLY B CA 1
ATOM 2990 C C . GLY B 2 182 ? 3.467 39.537 59.717 1.00 32.58 182 GLY B C 1
ATOM 2991 O O . GLY B 2 182 ? 3.283 38.961 60.800 1.00 31.54 182 GLY B O 1
ATOM 2992 N N . GLY B 2 183 ? 3.429 38.917 58.537 1.00 31.02 183 GLY B N 1
ATOM 2993 C CA . GLY B 2 183 ? 3.190 37.494 58.497 1.00 30.33 183 GLY B CA 1
ATOM 2994 C C . GLY B 2 183 ? 1.742 37.150 58.768 1.00 29.67 183 GLY B C 1
ATOM 2995 O O . GLY B 2 183 ? 1.428 35.974 58.951 1.00 31.64 183 GLY B O 1
ATOM 2996 N N . LYS B 2 184 ? 0.880 38.148 58.880 1.00 27.72 184 LYS B N 1
ATOM 2997 C CA . LYS B 2 184 ? -0.544 37.891 59.034 1.00 29.14 184 LYS B CA 1
ATOM 2998 C C . LYS B 2 184 ? -1.279 38.692 57.965 1.00 28.83 184 LYS B C 1
ATOM 2999 O O . LYS B 2 184 ? -0.660 39.533 57.329 1.00 30.29 184 LYS B O 1
ATOM 3005 N N . TYR B 2 185 ? -2.576 38.426 57.779 1.00 27.80 185 TYR B N 1
ATOM 3006 C CA . TYR B 2 185 ? -3.433 39.041 56.761 1.00 25.17 185 TYR B CA 1
ATOM 3007 C C . TYR B 2 185 ? -4.507 40.005 57.235 1.00 25.91 185 TYR B C 1
ATOM 3008 O O . TYR B 2 185 ? -4.982 39.895 58.373 1.00 25.69 185 TYR B O 1
ATOM 3017 N N . ALA B 2 186 ? -4.930 40.884 56.311 1.00 25.05 186 ALA B N 1
ATOM 3018 C CA . ALA B 2 186 ? -5.981 41.879 56.517 1.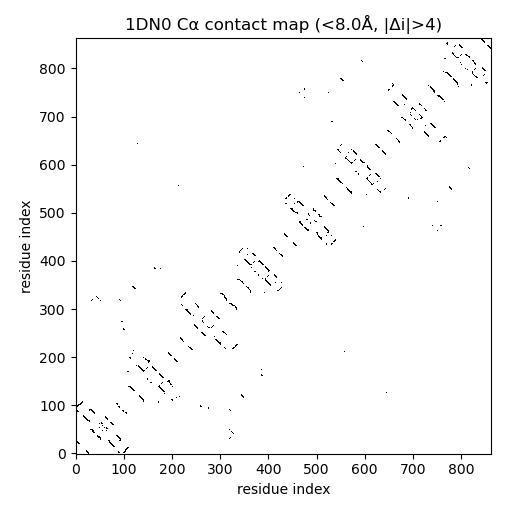00 24.95 186 ALA B CA 1
ATOM 3019 C C . ALA B 2 186 ? -6.786 41.905 55.266 1.00 25.79 186 ALA B C 1
ATOM 3020 O O . ALA B 2 186 ? -6.252 41.653 54.189 1.00 27.02 186 ALA B O 1
ATOM 3022 N N . ALA B 2 187 ? -8.072 42.232 55.378 1.00 26.15 187 ALA B N 1
ATOM 3023 C CA . ALA B 2 187 ? -8.941 42.269 54.208 1.00 24.25 187 ALA B CA 1
ATOM 3024 C C . ALA B 2 187 ? -10.076 43.235 54.514 1.00 25.67 187 ALA B C 1
ATOM 3025 O O . ALA B 2 187 ? -10.476 43.387 55.662 1.00 25.12 187 ALA B O 1
ATOM 3027 N N . THR B 2 188 ? -10.606 43.918 53.510 1.00 26.72 188 THR B N 1
ATOM 3028 C CA . THR B 2 188 ? -11.705 44.844 53.801 1.00 27.91 188 THR B CA 1
ATOM 3029 C C . THR B 2 188 ? -12.906 44.400 52.999 1.00 27.00 188 THR B C 1
ATOM 3030 O O . THR B 2 188 ? -12.752 43.572 52.098 1.00 26.16 188 THR B O 1
ATOM 3034 N N . SER B 2 189 ? -14.076 44.930 53.331 1.00 27.79 189 SER B N 1
ATOM 3035 C CA . SER B 2 189 ? -15.320 44.635 52.619 1.00 29.67 189 SER B CA 1
ATOM 3036 C C . SER B 2 189 ? -16.275 45.823 52.728 1.00 31.26 189 SER B C 1
ATOM 3037 O O . SER B 2 189 ? -16.299 46.529 53.740 1.00 31.59 189 SER B O 1
ATOM 3040 N N . GLN B 2 190 ? -17.069 46.050 51.689 1.00 34.72 190 GLN B N 1
ATOM 3041 C CA . GLN B 2 190 ? -17.983 47.193 51.734 1.00 38.85 190 GLN B CA 1
ATOM 3042 C C . GLN B 2 190 ? -19.313 46.958 51.064 1.00 39.76 190 GLN B C 1
ATOM 3043 O O . GLN B 2 190 ? -19.425 46.173 50.131 1.00 41.03 190 GLN B O 1
ATOM 3049 N N . VAL B 2 191 ? -20.322 47.650 51.544 1.00 39.74 191 VAL B N 1
ATOM 3050 C CA . VAL B 2 191 ? -21.609 47.522 50.939 1.00 41.43 191 VAL B CA 1
ATOM 3051 C C . VAL B 2 191 ? -21.863 48.953 50.577 1.00 43.44 191 VAL B C 1
ATOM 3052 O O . VAL B 2 191 ? -21.309 49.852 51.221 1.00 43.73 191 VAL B O 1
ATOM 3056 N N . LEU B 2 192 ? -22.611 49.170 49.497 1.00 46.03 192 LEU B N 1
ATOM 3057 C CA . LEU B 2 192 ? -22.938 50.517 49.062 1.00 47.07 192 LEU B CA 1
ATOM 3058 C C . LEU B 2 192 ? -24.426 50.685 49.282 1.00 48.18 192 LEU B C 1
ATOM 3059 O O . LEU B 2 192 ? -25.253 50.089 48.615 1.00 46.52 192 LEU B O 1
ATOM 3064 N N . LEU B 2 193 ? -24.742 51.484 50.291 1.00 50.74 193 LEU B N 1
ATOM 3065 C CA . LEU B 2 193 ? -26.120 51.762 50.678 1.00 53.54 193 LEU B CA 1
ATOM 3066 C C . LEU B 2 193 ? -26.639 53.103 50.112 1.00 55.41 193 LEU B C 1
ATOM 3067 O O . LEU B 2 193 ? -26.078 54.149 50.405 1.00 55.81 193 LEU B O 1
ATOM 3072 N N . PRO B 2 194 ? -27.729 53.089 49.329 1.00 57.60 194 PRO B N 1
ATOM 3073 C CA . PRO B 2 194 ? -28.267 54.334 48.764 1.00 59.87 194 PRO B CA 1
ATOM 3074 C C . PRO B 2 194 ? -28.501 55.519 49.731 1.00 62.08 194 PRO B C 1
ATOM 3075 O O . PRO B 2 194 ? -29.408 55.483 50.579 1.00 62.93 194 PRO B O 1
ATOM 3079 N N . SER B 2 195 ? -27.650 56.551 49.564 1.00 64.34 195 SER B N 1
ATOM 3080 C CA . SER B 2 195 ? -27.611 57.849 50.287 1.00 65.09 195 SER B CA 1
ATOM 3081 C C . SER B 2 195 ? -28.904 58.148 51.034 1.00 66.77 195 SER B C 1
ATOM 3082 O O . SER B 2 195 ? -28.933 58.310 52.265 1.00 67.51 195 SER B O 1
ATOM 3085 N N . LYS B 2 196 ? -29.983 58.213 50.270 1.00 68.01 196 LYS B N 1
ATOM 3086 C CA . LYS B 2 196 ? -31.262 58.549 50.834 1.00 69.77 196 LYS B CA 1
ATOM 3087 C C . LYS B 2 196 ? -31.908 57.521 51.745 1.00 70.31 196 LYS B C 1
ATOM 3088 O O . LYS B 2 196 ? -33.145 57.405 51.797 1.00 71.21 196 LYS B O 1
ATOM 3094 N N . ASP B 2 197 ? -31.067 56.776 52.467 1.00 70.21 197 ASP B N 1
ATOM 3095 C CA . ASP B 2 197 ? -31.556 55.798 53.441 1.00 69.76 197 ASP B CA 1
ATOM 3096 C C . ASP B 2 197 ? -31.039 56.236 54.792 1.00 70.01 197 ASP B C 1
ATOM 3097 O O . ASP B 2 197 ? -30.016 55.784 55.337 1.00 68.57 197 ASP B O 1
ATOM 3102 N N . VAL B 2 198 ? -31.791 57.264 55.193 1.00 70.61 198 VAL B N 1
ATOM 3103 C CA . VAL B 2 198 ? -31.754 58.080 56.409 1.00 70.50 198 VAL B CA 1
ATOM 3104 C C . VAL B 2 198 ? -33.267 58.408 56.606 1.00 70.00 198 VAL B C 1
ATOM 3105 O O . VAL B 2 198 ? -33.623 59.605 56.522 1.00 69.08 198 VAL B O 1
ATOM 3109 N N . THR B 2 202 ? -35.701 54.042 61.557 1.00 69.61 202 THR B N 1
ATOM 3110 C CA . THR B 2 202 ? -34.429 54.403 60.885 1.00 69.33 202 THR B CA 1
ATOM 3111 C C . THR B 2 202 ? -33.425 53.448 61.483 1.00 69.25 202 THR B C 1
ATOM 3112 O O . THR B 2 202 ? -33.463 53.210 62.683 1.00 69.62 202 THR B O 1
ATOM 3116 N N . ASP B 2 203 ? -32.535 52.895 60.665 1.00 68.69 203 ASP B N 1
ATOM 3117 C CA . ASP B 2 203 ? -31.493 51.989 61.175 1.00 67.72 203 ASP B CA 1
ATOM 3118 C C . ASP B 2 203 ? -30.258 52.816 61.576 1.00 65.85 203 ASP B C 1
ATOM 3119 O O . ASP B 2 203 ? -29.897 53.778 60.889 1.00 65.96 203 ASP B O 1
ATOM 3124 N N . GLU B 2 204 ? -29.618 52.459 62.685 1.00 63.34 204 GLU B N 1
ATOM 3125 C CA . GLU B 2 204 ? -28.456 53.222 63.141 1.00 61.09 204 GLU B CA 1
ATOM 3126 C C . GLU B 2 204 ? -27.175 52.522 62.690 1.00 57.58 204 GLU B C 1
ATOM 3127 O O . GLU B 2 204 ? -26.056 53.083 62.774 1.00 56.94 204 GLU B O 1
ATOM 3133 N N . HIS B 2 205 ? -27.346 51.298 62.193 1.00 53.24 205 HIS B N 1
ATOM 3134 C CA . HIS B 2 205 ? -26.202 50.496 61.779 1.00 49.00 205 HIS B CA 1
ATOM 3135 C C . HIS B 2 205 ? -26.543 49.275 60.927 1.00 45.94 205 HIS B C 1
ATOM 3136 O O . HIS B 2 205 ? -27.715 48.902 60.678 1.00 44.95 205 HIS B O 1
ATOM 3143 N N . VAL B 2 206 ? -25.469 48.609 60.553 1.00 41.67 206 VAL B N 1
ATOM 3144 C CA . VAL B 2 206 ? -25.568 47.424 59.793 1.00 38.94 206 VAL B CA 1
ATOM 3145 C C . VAL B 2 206 ? -24.618 46.459 60.465 1.00 37.57 206 VAL B C 1
ATOM 3146 O O . VAL B 2 206 ? -23.863 46.856 61.356 1.00 36.09 206 VAL B O 1
ATOM 3150 N N . VAL B 2 207 ? -24.663 45.180 60.088 1.00 36.49 207 VAL B N 1
ATOM 3151 C CA . VAL B 2 207 ? -23.766 44.202 60.724 1.00 34.74 207 VAL B CA 1
ATOM 3152 C C . VAL B 2 207 ? -22.816 43.508 59.770 1.00 35.70 207 VAL B C 1
ATOM 3153 O O . VAL B 2 207 ? -23.232 42.922 58.775 1.00 36.67 207 VAL B O 1
ATOM 3157 N N . CYS B 2 208 ? -21.532 43.565 60.087 1.00 34.85 208 CYS B N 1
ATOM 3158 C CA . CYS B 2 208 ? -20.548 42.914 59.275 1.00 35.23 208 CYS B CA 1
ATOM 3159 C C . CYS B 2 208 ? -20.252 41.537 59.866 1.00 34.99 208 CYS B C 1
ATOM 3160 O O . CYS B 2 208 ? -20.132 41.433 61.069 1.00 34.23 208 CYS B O 1
ATOM 3163 N N . LYS B 2 209 ? -20.111 40.503 59.032 1.00 35.28 209 LYS B N 1
ATOM 3164 C CA . LYS B 2 209 ? -19.730 39.163 59.533 1.00 35.75 209 LYS B CA 1
ATOM 3165 C C . LYS B 2 209 ? -18.610 38.478 58.709 1.00 33.57 209 LYS B C 1
ATOM 3166 O O . LYS B 2 209 ? -18.549 38.644 57.480 1.00 33.87 209 LYS B O 1
ATOM 3172 N N . VAL B 2 210 ? -17.724 37.749 59.393 1.00 31.06 210 VAL B N 1
ATOM 3173 C CA . VAL B 2 210 ? -16.663 37.008 58.717 1.00 30.14 210 VAL B CA 1
ATOM 3174 C C . VAL B 2 210 ? -16.500 35.638 59.264 1.00 29.65 210 VAL B C 1
ATOM 3175 O O . VAL B 2 210 ? -16.672 35.374 60.438 1.00 28.43 210 VAL B O 1
ATOM 3179 N N . GLN B 2 211 ? -16.129 34.733 58.392 1.00 29.54 211 GLN B N 1
ATOM 3180 C CA . GLN B 2 211 ? -15.963 33.396 58.892 1.00 29.11 211 GLN B CA 1
ATOM 3181 C C . GLN B 2 211 ? -14.536 33.164 58.618 1.00 27.71 211 GLN B C 1
ATOM 3182 O O . GLN B 2 211 ? -14.027 33.690 57.607 1.00 27.55 211 GLN B O 1
ATOM 3188 N N . HIS B 2 212 ? -13.939 32.386 59.513 1.00 24.68 212 HIS B N 1
ATOM 3189 C CA . HIS B 2 212 ? -12.535 32.008 59.516 1.00 25.37 212 HIS B CA 1
ATOM 3190 C C . HIS B 2 212 ? -12.458 30.694 60.338 1.00 24.52 212 HIS B C 1
ATOM 3191 O O . HIS B 2 212 ? -13.194 30.493 61.299 1.00 25.24 212 HIS B O 1
ATOM 3198 N N . PRO B 2 213 ? -11.560 29.815 59.967 1.00 23.84 213 PRO B N 1
ATOM 3199 C CA . PRO B 2 213 ? -11.299 28.504 60.576 1.00 24.56 213 PRO B CA 1
ATOM 3200 C C . PRO B 2 213 ? -11.118 28.662 62.068 1.00 25.98 213 PRO B C 1
ATOM 3201 O O . PRO B 2 213 ? -11.606 27.875 62.890 1.00 26.48 213 PRO B O 1
ATOM 3205 N N . ASN B 2 214 ? -10.461 29.743 62.441 1.00 25.84 214 ASN B N 1
ATOM 3206 C CA . ASN B 2 214 ? -10.258 29.934 63.830 1.00 25.81 214 ASN B CA 1
ATOM 3207 C C . ASN B 2 214 ? -11.386 30.544 64.621 1.00 24.11 214 ASN B C 1
ATOM 3208 O O . ASN B 2 214 ? -11.213 30.758 65.831 1.00 25.08 214 ASN B O 1
ATOM 3213 N N . GLY B 2 215 ? -12.521 30.808 63.968 1.00 22.63 215 GLY B N 1
ATOM 3214 C CA . GLY B 2 215 ? -13.699 31.345 64.656 1.00 20.55 215 GLY B CA 1
ATOM 3215 C C . GLY B 2 215 ? -14.393 32.427 63.885 1.00 23.10 215 GLY B C 1
ATOM 3216 O O . GLY B 2 215 ? -13.724 33.237 63.227 1.00 23.77 215 GLY B O 1
ATOM 3217 N N . ASN B 2 216 ? -15.724 32.458 63.905 1.00 23.56 216 ASN B N 1
ATOM 3218 C CA . ASN B 2 216 ? -16.428 33.516 63.197 1.00 24.66 216 ASN B CA 1
ATOM 3219 C C . ASN B 2 216 ? -16.734 34.727 64.069 1.00 27.59 216 ASN B C 1
ATOM 3220 O O . ASN B 2 216 ? -17.057 34.627 65.265 1.00 29.74 216 ASN B O 1
ATOM 3225 N N . LYS B 2 217 ? -16.664 35.901 63.454 1.00 30.00 217 LYS B N 1
ATOM 3226 C CA . LYS B 2 217 ? -16.892 37.138 64.178 1.00 31.10 217 LYS B CA 1
ATOM 3227 C C . LYS B 2 217 ? -17.913 38.040 63.498 1.00 32.66 217 LYS B C 1
ATOM 3228 O O . LYS B 2 217 ? -18.280 37.878 62.329 1.00 33.55 217 LYS B O 1
ATOM 3234 N N . GLU B 2 218 ? -18.402 39.008 64.255 1.00 34.75 218 GLU B N 1
ATOM 3235 C CA . GLU B 2 218 ? -19.327 39.958 63.682 1.00 35.83 218 GLU B CA 1
ATOM 3236 C C . GLU B 2 218 ? -19.085 41.257 64.403 1.00 35.12 218 GLU B C 1
ATOM 3237 O O . GLU B 2 218 ? -18.444 41.279 65.460 1.00 32.29 218 GLU B O 1
ATOM 3243 N N . LYS B 2 219 ? -19.503 42.339 63.754 1.00 35.26 219 LYS B N 1
ATOM 3244 C CA . LYS B 2 219 ? -19.321 43.678 64.292 1.00 35.55 219 LYS B CA 1
ATOM 3245 C C . LYS B 2 219 ? -20.358 44.587 63.624 1.00 36.04 219 LYS B C 1
ATOM 3246 O O . LYS B 2 219 ? -20.571 44.489 62.415 1.00 34.71 219 LYS B O 1
ATOM 3252 N N . ASN B 2 220 ? -21.047 45.420 64.414 1.00 37.08 220 ASN B N 1
ATOM 3253 C CA . ASN B 2 220 ? -22.031 46.327 63.799 1.00 38.66 220 ASN B CA 1
ATOM 3254 C C . ASN B 2 220 ? -21.207 47.468 63.295 1.00 37.50 220 ASN B C 1
ATOM 3255 O O . ASN B 2 220 ? -20.233 47.916 63.947 1.00 35.46 220 ASN B O 1
ATOM 3260 N N . VAL B 2 221 ? -21.630 47.924 62.130 1.00 37.47 221 VAL B N 1
ATOM 3261 C CA . VAL B 2 221 ? -20.990 49.039 61.484 1.00 37.44 221 VAL B CA 1
ATOM 3262 C C . VAL B 2 221 ? -22.071 50.091 61.473 1.00 37.36 221 VAL B C 1
ATOM 3263 O O . VAL B 2 221 ? -23.118 49.920 60.862 1.00 37.80 221 VAL B O 1
ATOM 3267 N N . PRO B 2 222 ? -21.827 51.175 62.186 1.00 38.40 222 PRO B N 1
ATOM 3268 C CA . PRO B 2 222 ? -22.681 52.356 62.365 1.00 41.72 222 PRO B CA 1
ATOM 3269 C C . PRO B 2 222 ? -22.972 52.961 61.028 1.00 44.84 222 PRO B C 1
ATOM 3270 O O . PRO B 2 222 ? -22.054 53.123 60.217 1.00 44.66 222 PRO B O 1
ATOM 3274 N N . LEU B 2 223 ? -24.234 53.268 60.778 1.00 48.96 223 LEU B N 1
ATOM 3275 C CA . LEU B 2 223 ? -24.556 53.952 59.543 1.00 53.07 223 LEU B CA 1
ATOM 3276 C C . LEU B 2 223 ? -24.191 55.432 59.894 1.00 57.32 223 LEU B C 1
ATOM 3277 O O . LEU B 2 223 ? -24.428 55.919 61.033 1.00 57.42 223 LEU B O 1
ATOM 3282 N N . PRO B 2 224 ? -23.543 56.139 58.943 1.00 60.76 224 PRO B N 1
ATOM 3283 C CA . PRO B 2 224 ? -23.109 57.543 59.085 1.00 63.10 224 PRO B CA 1
ATOM 3284 C C . PRO B 2 224 ? -24.182 58.639 58.913 1.00 64.63 224 PRO B C 1
ATOM 3285 O O . PRO B 2 224 ? -25.321 58.521 59.415 1.00 66.04 224 PRO B O 1
ATOM 3289 N N . VAL B 2 225 ? -23.757 59.672 58.170 1.00 66.55 225 VAL B N 1
ATOM 3290 C CA . VAL B 2 225 ? -24.430 60.953 57.749 1.00 67.79 225 VAL B CA 1
ATOM 3291 C C . VAL B 2 225 ? -24.082 62.118 58.695 1.00 68.43 225 VAL B C 1
ATOM 3292 O O . VAL B 2 225 ? -23.596 61.886 59.855 1.00 68.77 225 VAL B O 1
ATOM 3296 N N . GLU C 1 1 ? -22.275 96.982 109.810 1.00 30.47 1 GLU C N 1
ATOM 3297 C CA . GLU C 1 1 ? -23.096 95.806 110.168 1.00 29.68 1 GLU C CA 1
ATOM 3298 C C . GLU C 1 1 ? -22.438 94.881 111.226 1.00 27.17 1 GLU C C 1
ATOM 3299 O O . GLU C 1 1 ? -21.213 94.709 111.291 1.00 27.61 1 GLU C O 1
ATOM 3305 N N . ILE C 1 2 ? -23.262 94.258 112.036 1.00 24.02 2 ILE C N 1
ATOM 3306 C CA . ILE C 1 2 ? -22.786 93.355 113.056 1.00 22.97 2 ILE C CA 1
ATOM 3307 C C . ILE C 1 2 ? -22.358 92.009 112.421 1.00 24.06 2 ILE C C 1
ATOM 3308 O O . ILE C 1 2 ? -23.181 91.289 111.826 1.00 24.28 2 ILE C O 1
ATOM 3313 N N . VAL C 1 3 ? -21.084 91.647 112.554 1.00 22.50 3 VAL C N 1
ATOM 3314 C CA . VAL C 1 3 ? -20.635 90.370 112.010 1.00 22.05 3 VAL C CA 1
ATOM 3315 C C . VAL C 1 3 ? -20.853 89.275 113.043 1.00 22.74 3 VAL C C 1
ATOM 3316 O O . VAL C 1 3 ? -20.448 89.456 114.195 1.00 21.94 3 VAL C O 1
ATOM 3320 N N . LEU C 1 4 ? -21.473 88.160 112.635 1.00 21.27 4 LEU C N 1
ATOM 3321 C CA . LEU C 1 4 ? -21.732 87.037 113.541 1.00 21.65 4 LEU C CA 1
ATOM 3322 C C . LEU C 1 4 ? -20.836 85.852 113.154 1.00 21.06 4 LEU C C 1
ATOM 3323 O O . LEU C 1 4 ? -20.823 85.425 112.034 1.00 20.69 4 LEU C O 1
ATOM 3328 N N . THR C 1 5 ? -20.066 85.299 114.066 1.00 22.23 5 THR C N 1
ATOM 3329 C CA . THR C 1 5 ? -19.307 84.205 113.583 1.00 24.31 5 THR C CA 1
ATOM 3330 C C . THR C 1 5 ? -19.516 82.953 114.383 1.00 24.39 5 THR C C 1
ATOM 3331 O O . THR C 1 5 ? -19.372 82.904 115.600 1.00 24.52 5 THR C O 1
ATOM 3335 N N . GLN C 1 6 ? -19.879 81.904 113.664 1.00 24.43 6 GLN C N 1
ATOM 3336 C CA . GLN C 1 6 ? -20.182 80.666 114.333 1.00 23.04 6 GLN C CA 1
ATOM 3337 C C . GLN C 1 6 ? -19.002 79.744 114.333 1.00 25.19 6 GLN C C 1
ATOM 3338 O O . GLN C 1 6 ? -18.222 79.719 113.367 1.00 23.67 6 GLN C O 1
ATOM 3344 N N . SER C 1 7 ? -18.881 79.003 115.434 1.00 26.15 7 SER C N 1
ATOM 3345 C CA . SER C 1 7 ? -17.838 78.009 115.604 1.00 27.36 7 SER C CA 1
ATOM 3346 C C . SER C 1 7 ? -18.458 76.915 116.467 1.00 26.07 7 SER C C 1
ATOM 3347 O O . SER C 1 7 ? -19.424 77.181 117.191 1.00 26.88 7 SER C O 1
ATOM 3350 N N . PRO C 1 8 ? -18.004 75.659 116.303 1.00 24.96 8 PRO C N 1
ATOM 3351 C CA . PRO C 1 8 ? -16.965 75.293 115.326 1.00 23.92 8 PRO C CA 1
ATOM 3352 C C . PRO C 1 8 ? -17.648 75.189 113.985 1.00 24.55 8 PRO C C 1
ATOM 3353 O O . PRO C 1 8 ? -18.883 75.190 113.894 1.00 25.67 8 PRO C O 1
ATOM 3357 N N . ALA C 1 9 ? -16.861 75.074 112.938 1.00 24.70 9 ALA C N 1
ATOM 3358 C CA . ALA C 1 9 ? -17.438 75.003 111.595 1.00 24.78 9 ALA C CA 1
ATOM 3359 C C . ALA C 1 9 ? -18.259 73.752 111.395 1.00 23.76 9 ALA C C 1
ATOM 3360 O O . ALA C 1 9 ? -19.259 73.810 110.728 1.00 24.08 9 ALA C O 1
ATOM 3362 N N . THR C 1 10 ? -17.818 72.664 112.010 1.00 23.23 10 THR C N 1
ATOM 3363 C CA . THR C 1 10 ? -18.420 71.353 111.941 1.00 22.88 10 THR C CA 1
ATOM 3364 C C . THR C 1 10 ? -18.340 70.685 113.323 1.00 23.55 10 THR C C 1
ATOM 3365 O O . THR C 1 10 ? -17.349 70.812 114.027 1.00 23.86 10 THR C O 1
ATOM 3369 N N . LEU C 1 11 ? -19.397 70.006 113.734 1.00 23.97 11 LEU C N 1
ATOM 3370 C CA . LEU C 1 11 ? -19.400 69.291 114.981 1.00 23.99 11 LEU C CA 1
ATOM 3371 C C . LEU C 1 11 ? -19.672 67.905 114.466 1.00 25.44 11 LEU C C 1
ATOM 3372 O O . LEU C 1 11 ? -20.600 67.699 113.665 1.00 28.59 11 LEU C O 1
ATOM 3377 N N . SER C 1 12 ? -18.841 66.954 114.864 1.00 26.31 12 SER C N 1
ATOM 3378 C CA . SER C 1 12 ? -18.988 65.558 114.439 1.00 25.51 12 SER C CA 1
ATOM 3379 C C . SER C 1 12 ? -19.404 64.891 115.717 1.00 25.10 12 SER C C 1
ATOM 3380 O O . SER C 1 12 ? -18.592 64.813 116.633 1.00 25.90 12 SER C O 1
ATOM 3383 N N . LEU C 1 13 ? -20.659 64.418 115.770 1.00 23.78 13 LEU C N 1
ATOM 3384 C CA . LEU C 1 13 ? -21.228 63.819 116.988 1.00 23.41 13 LEU C CA 1
ATOM 3385 C C . LEU C 1 13 ? -22.128 62.583 116.728 1.00 23.65 13 LEU C C 1
ATOM 3386 O O . LEU C 1 13 ? -22.638 62.370 115.605 1.00 20.57 13 LEU C O 1
ATOM 3391 N N . SER C 1 14 ? -22.297 61.747 117.749 1.00 24.26 14 SER C N 1
ATOM 3392 C CA . SER C 1 14 ? -23.192 60.606 117.572 1.00 26.71 14 SER C CA 1
ATOM 3393 C C . SER C 1 14 ? -24.515 60.915 118.219 1.00 24.84 14 SER C C 1
ATOM 3394 O O . SER C 1 14 ? -24.635 61.747 119.070 1.00 24.19 14 SER C O 1
ATOM 3397 N N . PRO C 1 15 ? -25.536 60.207 117.831 1.00 25.61 15 PRO C N 1
ATOM 3398 C CA . PRO C 1 15 ? -26.812 60.533 118.455 1.00 25.54 15 PRO C CA 1
ATOM 3399 C C . PRO C 1 15 ? -26.717 60.267 119.927 1.00 26.36 15 PRO C C 1
ATOM 3400 O O . PRO C 1 15 ? -26.058 59.318 120.309 1.00 27.28 15 PRO C O 1
ATOM 3404 N N . GLY C 1 16 ? -27.372 61.083 120.754 1.00 26.01 16 GLY C N 1
ATOM 3405 C CA . GLY C 1 16 ? -27.331 60.843 122.198 1.00 25.30 16 GLY C CA 1
ATOM 3406 C C . GLY C 1 16 ? -26.354 61.763 122.901 1.00 26.06 16 GLY C C 1
ATOM 3407 O O . GLY C 1 16 ? -26.475 62.036 124.114 1.00 25.84 16 GLY C O 1
ATOM 3408 N N . GLU C 1 17 ? -25.382 62.248 122.137 1.00 25.68 17 GLU C N 1
ATOM 3409 C CA . GLU C 1 17 ? -24.402 63.155 122.668 1.00 26.65 17 GLU C CA 1
ATOM 3410 C C . GLU C 1 17 ? -25.031 64.554 122.744 1.00 26.94 17 GLU C C 1
ATOM 3411 O O . GLU C 1 17 ? -26.224 64.749 122.424 1.00 27.20 17 GLU C O 1
ATOM 3417 N N . ARG C 1 18 ? -24.226 65.514 123.179 1.00 26.37 18 ARG C N 1
ATOM 3418 C CA . ARG C 1 18 ? -24.633 66.888 123.350 1.00 25.89 18 ARG C CA 1
ATOM 3419 C C . ARG C 1 18 ? -23.875 67.831 122.453 1.00 26.13 18 ARG C C 1
ATOM 3420 O O . ARG C 1 18 ? -22.660 67.833 122.465 1.00 31.11 18 ARG C O 1
ATOM 3428 N N . ALA C 1 19 ? -24.545 68.664 121.684 1.00 24.50 19 ALA C N 1
ATOM 3429 C CA . ALA C 1 19 ? -23.840 69.604 120.819 1.00 21.75 19 ALA C CA 1
ATOM 3430 C C . ALA C 1 19 ? -23.900 71.013 121.362 1.00 22.75 19 ALA C C 1
ATOM 3431 O O . ALA C 1 19 ? -24.949 71.473 121.827 1.00 20.94 19 ALA C O 1
ATOM 3433 N N . THR C 1 20 ? -22.779 71.717 121.335 1.00 23.52 20 THR C N 1
ATOM 3434 C CA . THR C 1 20 ? -22.866 73.085 121.758 1.00 24.46 20 THR C CA 1
ATOM 3435 C C . THR C 1 20 ? -22.221 73.936 120.636 1.00 25.49 20 THR C C 1
ATOM 3436 O O . THR C 1 20 ? -21.046 73.779 120.286 1.00 26.03 20 THR C O 1
ATOM 3440 N N . LEU C 1 21 ? -23.069 74.785 120.053 1.00 24.77 21 LEU C N 1
ATOM 3441 C CA . LEU C 1 21 ? -22.811 75.701 118.968 1.00 22.53 21 LEU C CA 1
ATOM 3442 C C . LEU C 1 21 ? -22.623 77.152 119.428 1.00 22.52 21 LEU C C 1
ATOM 3443 O O . LEU C 1 21 ? -23.457 77.696 120.162 1.00 23.32 21 LEU C O 1
ATOM 3448 N N . SER C 1 22 ? -21.573 77.809 118.962 1.00 21.68 22 SER C N 1
ATOM 3449 C CA . SER C 1 22 ? -21.323 79.176 119.402 1.00 23.03 22 SER C CA 1
ATOM 3450 C C . SER C 1 22 ? -21.571 80.196 118.300 1.00 24.75 22 SER C C 1
ATOM 3451 O O . SER C 1 22 ? -21.319 79.920 117.115 1.00 26.08 22 SER C O 1
ATOM 3454 N N . CYS C 1 23 ? -22.026 81.389 118.693 1.00 24.03 23 CYS C N 1
ATOM 3455 C CA . CYS C 1 23 ? -22.305 82.458 117.742 1.00 23.81 23 CYS C CA 1
ATOM 3456 C C . CYS C 1 23 ? -21.806 83.763 118.372 1.00 24.66 23 CYS C C 1
ATOM 3457 O O . CYS C 1 23 ? -22.427 84.301 119.275 1.00 25.05 23 CYS C O 1
ATOM 3460 N N . GLY C 1 24 ? -20.711 84.301 117.883 1.00 24.56 24 GLY C N 1
ATOM 3461 C CA . GLY C 1 24 ? -20.224 85.522 118.492 1.00 23.97 24 GLY C CA 1
ATOM 3462 C C . GLY C 1 24 ? -20.527 86.704 117.627 1.00 24.21 24 GLY C C 1
ATOM 3463 O O . GLY C 1 24 ? -20.445 86.599 116.418 1.00 23.40 24 GLY C O 1
ATOM 3464 N N . ALA C 1 25 ? -20.883 87.816 118.256 1.00 23.59 25 ALA C N 1
ATOM 3465 C CA . ALA C 1 25 ? -21.221 89.034 117.565 1.00 24.42 25 ALA C CA 1
ATOM 3466 C C . ALA C 1 25 ? -19.998 89.982 117.699 1.00 26.71 25 ALA C C 1
ATOM 3467 O O . ALA C 1 25 ? -19.233 89.923 118.694 1.00 27.40 25 ALA C O 1
ATOM 3469 N N . SER C 1 26 ? -19.804 90.853 116.714 1.00 26.73 26 SER C N 1
ATOM 3470 C CA . SER C 1 26 ? -18.704 91.802 116.739 1.00 26.33 26 SER C CA 1
ATOM 3471 C C . SER C 1 26 ? -19.141 93.055 117.540 1.00 28.31 26 SER C C 1
ATOM 3472 O O . SER C 1 26 ? -18.413 94.027 117.692 1.00 30.67 26 SER C O 1
ATOM 3475 N N . GLN C 1 27 ? -20.349 93.036 118.057 1.00 27.81 27 GLN C N 1
ATOM 3476 C CA . GLN C 1 27 ? -20.854 94.166 118.810 1.00 27.76 27 GLN C CA 1
ATOM 3477 C C . GLN C 1 27 ? -21.900 93.527 119.674 1.00 28.78 27 GLN C C 1
ATOM 3478 O O . GLN C 1 27 ? -22.390 92.422 119.388 1.00 31.25 27 GLN C O 1
ATOM 3484 N N . SER C 1 28 ? -22.318 94.262 120.674 1.00 28.00 28 SER C N 1
ATOM 3485 C CA . SER C 1 28 ? -23.336 93.757 121.549 1.00 29.07 28 SER C CA 1
ATOM 3486 C C . SER C 1 28 ? -24.696 93.696 120.808 1.00 27.89 28 SER C C 1
ATOM 3487 O O . SER C 1 28 ? -25.106 94.672 120.166 1.00 27.10 28 SER C O 1
ATOM 3490 N N . VAL C 1 29 ? -25.409 92.582 120.917 1.00 25.41 29 VAL C N 1
ATOM 3491 C CA . VAL C 1 29 ? -26.668 92.471 120.202 1.00 22.99 29 VAL C CA 1
ATOM 3492 C C . VAL C 1 29 ? -27.832 92.972 121.052 1.00 24.08 29 VAL C C 1
ATOM 3493 O O . VAL C 1 29 ? -28.268 92.252 121.937 1.00 23.62 29 VAL C O 1
ATOM 3497 N N . SER C 1 30 ? -28.369 94.165 120.753 1.00 25.23 30 SER C N 1
ATOM 3498 C CA . SER C 1 30 ? -29.511 94.757 121.507 1.00 27.52 30 SER C CA 1
ATOM 3499 C C . SER C 1 30 ? -30.667 93.856 121.911 1.00 28.22 30 SER C C 1
ATOM 3500 O O . SER C 1 30 ? -31.185 93.103 121.099 1.00 29.32 30 SER C O 1
ATOM 3503 N N . SER C 1 31 ? -31.122 94.007 123.154 1.00 29.12 31 SER C N 1
ATOM 3504 C CA . SER C 1 31 ? -32.259 93.260 123.652 1.00 28.10 31 SER C CA 1
ATOM 3505 C C . SER C 1 31 ? -32.133 91.737 123.522 1.00 27.67 31 SER C C 1
ATOM 3506 O O . SER C 1 31 ? -33.115 91.033 123.679 1.00 29.26 31 SER C O 1
ATOM 3509 N N . ASN C 1 32 ? -30.947 91.225 123.247 1.00 27.43 32 ASN C N 1
ATOM 3510 C CA . ASN C 1 32 ? -30.771 89.791 123.057 1.00 27.63 32 ASN C CA 1
ATOM 3511 C C . ASN C 1 32 ? -31.581 89.309 121.886 1.00 25.97 32 ASN C C 1
ATOM 3512 O O . ASN C 1 32 ? -32.041 88.165 121.905 1.00 24.90 32 ASN C O 1
ATOM 3517 N N . TYR C 1 33 ? -31.801 90.178 120.894 1.00 23.70 33 TYR C N 1
ATOM 3518 C CA . TYR C 1 33 ? -32.531 89.755 119.691 1.00 22.79 33 TYR C CA 1
ATOM 3519 C C . TYR C 1 33 ? -31.656 88.811 118.871 1.00 21.20 33 TYR C C 1
ATOM 3520 O O . TYR C 1 33 ? -31.026 89.205 117.938 1.00 20.50 33 TYR C O 1
ATOM 3529 N N . LEU C 1 34 ? -31.557 87.556 119.282 1.00 20.58 34 LEU C N 1
ATOM 3530 C CA . LEU C 1 34 ? -30.764 86.607 118.537 1.00 19.89 34 LEU C CA 1
ATOM 3531 C C . LEU C 1 34 ? -31.638 85.326 118.294 1.00 20.91 34 LEU C C 1
ATOM 3532 O O . LEU C 1 34 ? -32.171 84.745 119.264 1.00 18.31 34 LEU C O 1
ATOM 3537 N N . ALA C 1 35 ? -31.744 84.891 117.013 1.00 18.92 35 ALA C N 1
ATOM 3538 C CA . ALA C 1 35 ? -32.523 83.721 116.643 1.00 16.94 35 ALA C CA 1
ATOM 3539 C C . ALA C 1 35 ? -31.617 82.626 116.080 1.00 17.93 35 ALA C C 1
ATOM 3540 O O . ALA C 1 35 ? -30.480 82.862 115.638 1.00 17.76 35 ALA C O 1
ATOM 3542 N N . TRP C 1 36 ? -32.097 81.400 116.153 1.00 17.86 36 TRP C N 1
ATOM 3543 C CA . TRP C 1 36 ? -31.349 80.273 115.580 1.00 18.20 36 TRP C CA 1
ATOM 3544 C C . TRP C 1 36 ? -32.355 79.537 114.693 1.00 19.09 36 TRP C C 1
ATOM 3545 O O . TRP C 1 36 ? -33.576 79.461 115.006 1.00 20.45 36 TRP C O 1
ATOM 3556 N N . TYR C 1 37 ? -31.822 79.003 113.618 1.00 19.07 37 TYR C N 1
ATOM 3557 C CA . TYR C 1 37 ? -32.531 78.261 112.611 1.00 18.93 37 TYR C CA 1
ATOM 3558 C C . TYR C 1 37 ? -31.794 76.993 112.341 1.00 20.38 37 TYR C C 1
ATOM 3559 O O . TYR C 1 37 ? -30.573 76.871 112.534 1.00 21.25 37 TYR C O 1
ATOM 3568 N N . GLN C 1 38 ? -32.565 76.051 111.840 1.00 19.93 38 GLN C N 1
ATOM 3569 C CA . GLN C 1 38 ? -32.043 74.812 111.370 1.00 20.01 38 GLN C CA 1
ATOM 3570 C C . GLN C 1 38 ? -32.291 74.788 109.821 1.00 19.96 38 GLN C C 1
ATOM 3571 O O . GLN C 1 38 ? -33.337 75.241 109.346 1.00 20.15 38 GLN C O 1
ATOM 3577 N N . GLN C 1 39 ? -31.320 74.293 109.041 1.00 17.79 39 GLN C N 1
ATOM 3578 C CA . GLN C 1 39 ? -31.481 74.210 107.624 1.00 17.78 39 GLN C CA 1
ATOM 3579 C C . GLN C 1 39 ? -31.075 72.847 107.179 1.00 18.77 39 GLN C C 1
ATOM 3580 O O . GLN C 1 39 ? -29.987 72.429 107.541 1.00 18.99 39 GLN C O 1
ATOM 3586 N N . LYS C 1 40 ? -31.926 72.192 106.366 1.00 17.40 40 LYS C N 1
ATOM 3587 C CA . LYS C 1 40 ? -31.671 70.876 105.828 1.00 16.54 40 LYS C CA 1
ATOM 3588 C C . LYS C 1 40 ? -31.516 71.004 104.352 1.00 18.10 40 LYS C C 1
ATOM 3589 O O . LYS C 1 40 ? -32.142 71.833 103.731 1.00 19.86 40 LYS C O 1
ATOM 3595 N N . PRO C 1 41 ? -30.689 70.158 103.762 1.00 18.97 41 PRO C N 1
ATOM 3596 C CA . PRO C 1 41 ? -30.430 70.209 102.325 1.00 19.74 41 PRO C CA 1
ATOM 3597 C C . PRO C 1 41 ? -31.633 70.514 101.431 1.00 21.42 41 PRO C C 1
ATOM 3598 O O . PRO C 1 41 ? -32.571 69.711 101.395 1.00 23.74 41 PRO C O 1
ATOM 3602 N N . GLY C 1 42 ? -31.586 71.631 100.681 1.00 20.20 42 GLY C N 1
ATOM 3603 C CA . GLY C 1 42 ? -32.659 71.987 99.787 1.00 17.79 42 GLY C CA 1
ATOM 3604 C C . GLY C 1 42 ? -33.849 72.705 100.399 1.00 21.09 42 GLY C C 1
ATOM 3605 O O . GLY C 1 42 ? -34.737 73.114 99.599 1.00 21.14 42 GLY C O 1
ATOM 3606 N N . GLN C 1 43 ? -33.932 72.856 101.746 1.00 20.36 43 GLN C N 1
ATOM 3607 C CA . GLN C 1 43 ? -35.062 73.600 102.348 1.00 21.07 43 GLN C CA 1
ATOM 3608 C C . GLN C 1 43 ? -34.752 75.012 102.764 1.00 21.26 43 GLN C C 1
ATOM 3609 O O . GLN C 1 43 ? -33.587 75.443 102.881 1.00 21.35 43 GLN C O 1
ATOM 3615 N N . ALA C 1 44 ? -35.833 75.696 103.109 1.00 19.35 44 ALA C N 1
ATOM 3616 C CA . ALA C 1 44 ? -35.731 77.020 103.662 1.00 17.67 44 ALA C CA 1
ATOM 3617 C C . ALA C 1 44 ? -35.307 76.825 105.124 1.00 18.28 44 ALA C C 1
ATOM 3618 O O . ALA C 1 44 ? -35.538 75.769 105.683 1.00 18.50 44 ALA C O 1
ATOM 3620 N N . PRO C 1 45 ? -34.651 77.825 105.744 1.00 18.19 45 PRO C N 1
ATOM 3621 C CA . PRO C 1 45 ? -34.247 77.736 107.162 1.00 19.04 45 PRO C CA 1
ATOM 3622 C C . PRO C 1 45 ? -35.560 77.600 107.991 1.00 19.33 45 PRO C C 1
ATOM 3623 O O . PRO C 1 45 ? -36.612 78.118 107.623 1.00 18.99 45 PRO C O 1
ATOM 3627 N N . ARG C 1 46 ? -35.461 76.939 109.125 1.00 19.02 46 ARG C N 1
ATOM 3628 C CA . ARG C 1 46 ? -36.578 76.682 110.011 1.00 19.58 46 ARG C CA 1
ATOM 3629 C C . ARG C 1 46 ? -36.239 77.278 111.370 1.00 19.30 46 ARG C C 1
ATOM 3630 O O . ARG C 1 46 ? -35.199 76.976 111.956 1.00 19.95 46 ARG C O 1
ATOM 3638 N N . LEU C 1 47 ? -37.086 78.159 111.838 1.00 18.73 47 LEU C N 1
ATOM 3639 C CA . LEU C 1 47 ? -36.890 78.845 113.115 1.00 19.96 47 LEU C CA 1
ATOM 3640 C C . LEU C 1 47 ? -36.817 77.890 114.296 1.00 21.04 47 LEU C C 1
ATOM 3641 O O . LEU C 1 47 ? -37.760 77.096 114.484 1.00 19.31 47 LEU C O 1
ATOM 3646 N N . LEU C 1 48 ? -35.757 77.994 115.111 1.00 20.09 48 LEU C N 1
ATOM 3647 C CA . LEU C 1 48 ? -35.645 77.155 116.325 1.00 19.19 48 LEU C CA 1
ATOM 3648 C C . LEU C 1 48 ? -35.825 77.930 117.621 1.00 19.76 48 LEU C C 1
ATOM 3649 O O . LEU C 1 48 ? -36.567 77.536 118.531 1.00 18.71 48 LEU C O 1
ATOM 3654 N N . ILE C 1 49 ? -35.146 79.073 117.690 1.00 20.26 49 ILE C N 1
ATOM 3655 C CA . ILE C 1 49 ? -35.092 79.903 118.923 1.00 18.91 49 ILE C CA 1
ATOM 3656 C C . ILE C 1 49 ? -35.239 81.401 118.552 1.00 18.35 49 ILE C C 1
ATOM 3657 O O . ILE C 1 49 ? -34.771 81.845 117.487 1.00 17.05 49 ILE C O 1
ATOM 3662 N N . TYR C 1 50 ? -35.860 82.186 119.412 1.00 17.17 50 TYR C N 1
ATOM 3663 C CA . TYR C 1 50 ? -35.912 83.608 119.118 1.00 17.06 50 TYR C CA 1
ATOM 3664 C C . TYR C 1 50 ? -35.694 84.260 120.489 1.00 18.53 50 TYR C C 1
ATOM 3665 O O . TYR C 1 50 ? -35.881 83.603 121.553 1.00 18.92 50 TYR C O 1
ATOM 3674 N N . ASP C 1 51 ? -35.268 85.523 120.455 1.00 16.25 51 ASP C N 1
ATOM 3675 C CA . ASP C 1 51 ? -34.989 86.280 121.643 1.00 16.11 51 ASP C CA 1
ATOM 3676 C C . ASP C 1 51 ? -33.954 85.587 122.522 1.00 15.59 51 ASP C C 1
ATOM 3677 O O . ASP C 1 51 ? -34.082 85.578 123.732 1.00 14.29 51 ASP C O 1
ATOM 3682 N N . ALA C 1 52 ? -32.942 84.994 121.878 1.00 16.69 52 ALA C N 1
ATOM 3683 C CA . ALA C 1 52 ? -31.808 84.283 122.525 1.00 18.27 52 ALA C CA 1
ATOM 3684 C C . ALA C 1 52 ? -32.081 82.950 123.207 1.00 18.40 52 ALA C C 1
ATOM 3685 O O . ALA C 1 52 ? -31.314 81.981 123.096 1.00 19.85 52 ALA C O 1
ATOM 3687 N N . SER C 1 53 ? -33.167 82.913 123.938 1.00 18.70 53 SER C N 1
ATOM 3688 C CA . SER C 1 53 ? -33.450 81.733 124.714 1.00 19.65 53 SER C CA 1
ATOM 3689 C C . SER C 1 53 ? -34.869 81.223 124.658 1.00 19.80 53 SER C C 1
ATOM 3690 O O . SER C 1 53 ? -35.200 80.292 125.393 1.00 20.69 53 SER C O 1
ATOM 3693 N N . SER C 1 54 ? -35.726 81.832 123.856 1.00 19.64 54 SER C N 1
ATOM 3694 C CA . SER C 1 54 ? -37.037 81.221 123.772 1.00 19.41 54 SER C CA 1
ATOM 3695 C C . SER C 1 54 ? -37.117 80.258 122.586 1.00 19.73 54 SER C C 1
ATOM 3696 O O . SER C 1 54 ? -36.633 80.552 121.446 1.00 19.39 54 SER C O 1
ATOM 3699 N N . ARG C 1 55 ? -37.717 79.102 122.861 1.00 18.57 55 ARG C N 1
ATOM 3700 C CA . ARG C 1 55 ? -37.971 78.094 121.842 1.00 18.53 55 ARG C CA 1
ATOM 3701 C C . ARG C 1 55 ? -39.257 78.425 120.990 1.00 18.15 55 ARG C C 1
ATOM 3702 O O . ARG C 1 55 ? -40.299 78.801 121.543 1.00 18.22 55 ARG C O 1
ATOM 3710 N N . ALA C 1 56 ? -39.168 78.274 119.667 1.00 18.13 56 ALA C N 1
ATOM 3711 C CA . ALA C 1 56 ? -40.308 78.524 118.752 1.00 19.36 56 ALA C CA 1
ATOM 3712 C C . ALA C 1 56 ? -41.362 77.396 118.910 1.00 18.76 56 ALA C C 1
ATOM 3713 O O . ALA C 1 56 ? -40.954 76.299 119.297 1.00 19.17 56 ALA C O 1
ATOM 3715 N N . THR C 1 57 ? -42.671 77.627 118.613 1.00 17.28 57 THR C N 1
ATOM 3716 C CA . THR C 1 57 ? -43.653 76.525 118.884 1.00 18.42 57 THR C CA 1
ATOM 3717 C C . THR C 1 57 ? -43.259 75.138 118.410 1.00 17.85 57 THR C C 1
ATOM 3718 O O . THR C 1 57 ? -42.894 74.940 117.271 1.00 15.21 57 THR C O 1
ATOM 3722 N N . GLY C 1 58 ? -43.372 74.173 119.291 1.00 18.15 58 GLY C N 1
ATOM 3723 C CA . GLY C 1 58 ? -43.106 72.844 118.804 1.00 19.20 58 GLY C CA 1
ATOM 3724 C C . GLY C 1 58 ? -41.714 72.302 118.911 1.00 19.01 58 GLY C C 1
ATOM 3725 O O . GLY C 1 58 ? -41.565 71.075 118.928 1.00 20.72 58 GLY C O 1
ATOM 3726 N N . ILE C 1 59 ? -40.717 73.174 118.981 1.00 18.95 59 ILE C N 1
ATOM 3727 C CA . ILE C 1 59 ? -39.295 72.755 119.080 1.00 17.03 59 ILE C CA 1
ATOM 3728 C C . ILE C 1 59 ? -39.099 71.957 120.373 1.00 17.08 59 ILE C C 1
ATOM 3729 O O . ILE C 1 59 ? -39.485 72.369 121.459 1.00 17.40 59 ILE C O 1
ATOM 3734 N N . PRO C 1 60 ? -38.541 70.767 120.271 1.00 16.86 60 PRO C N 1
ATOM 3735 C CA . PRO C 1 60 ? -38.392 70.006 121.546 1.00 16.88 60 PRO C CA 1
ATOM 3736 C C . PRO C 1 60 ? -37.540 70.667 122.593 1.00 16.18 60 PRO C C 1
ATOM 3737 O O . PRO C 1 60 ? -36.683 71.517 122.260 1.00 14.89 60 PRO C O 1
ATOM 3741 N N . ASP C 1 61 ? -37.717 70.280 123.857 1.00 15.88 61 ASP C N 1
ATOM 3742 C CA . ASP C 1 61 ? -36.873 70.979 124.820 1.00 20.00 61 ASP C CA 1
ATOM 3743 C C . ASP C 1 61 ? -35.396 70.651 124.934 1.00 19.48 61 ASP C C 1
ATOM 3744 O O . ASP C 1 61 ? -34.707 71.282 125.700 1.00 20.79 61 ASP C O 1
ATOM 3749 N N . ARG C 1 62 ? -34.921 69.685 124.173 1.00 18.70 62 ARG C N 1
ATOM 3750 C CA . ARG C 1 62 ? -33.527 69.343 124.129 1.00 19.19 62 ARG C CA 1
ATOM 3751 C C . ARG C 1 62 ? -32.692 70.535 123.492 1.00 19.42 62 ARG C C 1
ATOM 3752 O O . ARG C 1 62 ? -31.475 70.527 123.569 1.00 20.07 62 ARG C O 1
ATOM 3760 N N . PHE C 1 63 ? -33.375 71.504 122.880 1.00 19.71 63 PHE C N 1
ATOM 3761 C CA . PHE C 1 63 ? -32.795 72.661 122.218 1.00 20.49 63 PHE C CA 1
ATOM 3762 C C . PHE C 1 63 ? -32.855 73.761 123.223 1.00 21.89 63 PHE C C 1
ATOM 3763 O O . PHE C 1 63 ? -33.952 74.106 123.694 1.00 23.34 63 PHE C O 1
ATOM 3771 N N . SER C 1 64 ? -31.702 74.322 123.576 1.00 21.59 64 SER C N 1
ATOM 3772 C CA . SER C 1 64 ? -31.666 75.421 124.542 1.00 20.88 64 SER C CA 1
ATOM 3773 C C . SER C 1 64 ? -30.783 76.550 124.055 1.00 20.44 64 SER C C 1
ATOM 3774 O O . SER C 1 64 ? -29.629 76.337 123.742 1.00 19.39 64 SER C O 1
ATOM 3777 N N . GLY C 1 65 ? -31.302 77.761 123.944 1.00 21.98 65 GLY C N 1
ATOM 3778 C CA . GLY C 1 65 ? -30.468 78.864 123.430 1.00 22.22 65 GLY C CA 1
ATOM 3779 C C . GLY C 1 65 ? -30.075 79.709 124.624 1.00 24.38 65 GLY C C 1
ATOM 3780 O O . GLY C 1 65 ? -30.879 79.850 125.552 1.00 25.80 65 GLY C O 1
ATOM 3781 N N . SER C 1 66 ? -28.865 80.245 124.670 1.00 23.90 66 SER C N 1
ATOM 3782 C CA . SER C 1 66 ? -28.473 81.073 125.824 1.00 23.63 66 SER C CA 1
ATOM 3783 C C . SER C 1 66 ? -27.504 82.173 125.412 1.00 24.49 66 SER C C 1
ATOM 3784 O O . SER C 1 66 ? -27.155 82.275 124.236 1.00 26.29 66 SER C O 1
ATOM 3787 N N . GLY C 1 67 ? -27.061 82.970 126.380 1.00 25.17 67 GLY C N 1
ATOM 3788 C CA . GLY C 1 67 ? -26.144 84.056 126.104 1.00 25.02 67 GLY C CA 1
ATOM 3789 C C . GLY C 1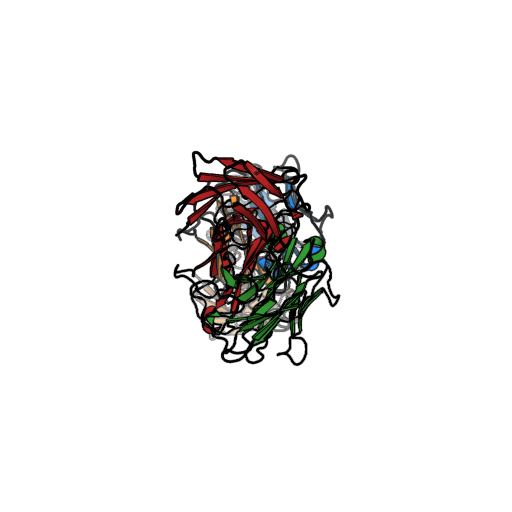 67 ? -26.761 85.449 126.196 1.00 26.68 67 GLY C C 1
ATOM 3790 O O . GLY C 1 67 ? -27.945 85.622 126.458 1.00 25.16 67 GLY C O 1
ATOM 3791 N N . SER C 1 68 ? -25.949 86.451 125.904 1.00 27.82 68 SER C N 1
ATOM 3792 C CA . SER C 1 68 ? -26.350 87.846 125.982 1.00 29.40 68 SER C CA 1
ATOM 3793 C C . SER C 1 68 ? -25.117 88.609 125.527 1.00 29.49 68 SER C C 1
ATOM 3794 O O . SER C 1 68 ? -24.037 88.013 125.436 1.00 28.90 68 SER C O 1
ATOM 3797 N N . GLY C 1 69 ? -25.289 89.914 125.240 1.00 29.19 69 GLY C N 1
ATOM 3798 C CA . GLY C 1 69 ? -24.185 90.740 124.765 1.00 27.83 69 GLY C CA 1
ATOM 3799 C C . GLY C 1 69 ? -23.600 90.400 123.387 1.00 29.14 69 GLY C C 1
ATOM 3800 O O . GLY C 1 69 ? -24.181 90.671 122.305 1.00 29.46 69 GLY C O 1
ATOM 3801 N N . THR C 1 70 ? -22.441 89.770 123.401 1.00 28.33 70 THR C N 1
ATOM 3802 C CA . THR C 1 70 ? -21.795 89.449 122.141 1.00 28.88 70 THR C CA 1
ATOM 3803 C C . THR C 1 70 ? -21.478 87.979 122.035 1.00 28.70 70 THR C C 1
ATOM 3804 O O . THR C 1 70 ? -20.745 87.605 121.177 1.00 30.03 70 THR C O 1
ATOM 3808 N N . ASP C 1 71 ? -21.947 87.137 122.929 1.00 29.09 71 ASP C N 1
ATOM 3809 C CA . ASP C 1 71 ? -21.565 85.725 122.805 1.00 31.57 71 ASP C CA 1
ATOM 3810 C C . ASP C 1 71 ? -22.813 84.853 123.092 1.00 30.34 71 ASP C C 1
ATOM 3811 O O . ASP C 1 71 ? -23.350 84.838 124.212 1.00 31.94 71 ASP C O 1
ATOM 3816 N N . PHE C 1 72 ? -23.281 84.148 122.067 1.00 27.34 72 PHE C N 1
ATOM 3817 C CA . PHE C 1 72 ? -24.478 83.353 122.214 1.00 24.47 72 PHE C CA 1
ATOM 3818 C C . PHE C 1 72 ? -24.184 81.894 121.927 1.00 22.52 72 PHE C C 1
ATOM 3819 O O . PHE C 1 72 ? -23.193 81.606 121.263 1.00 23.36 72 PHE C O 1
ATOM 3827 N N . THR C 1 73 ? -25.027 81.006 122.455 1.00 20.78 73 THR C N 1
ATOM 3828 C CA . THR C 1 73 ? -24.869 79.605 122.251 1.00 20.44 73 THR C CA 1
ATOM 3829 C C . THR C 1 73 ? -26.189 78.854 122.186 1.00 21.94 73 THR C C 1
ATOM 3830 O O . THR C 1 73 ? -27.190 79.264 122.775 1.00 22.42 73 THR C O 1
ATOM 3834 N N . LEU C 1 74 ? -26.189 77.804 121.356 1.00 21.36 74 LEU C N 1
ATOM 3835 C CA . LEU C 1 74 ? -27.316 76.909 121.178 1.00 20.90 74 LEU C CA 1
ATOM 3836 C C . LEU C 1 74 ? -26.820 75.557 121.680 1.00 20.95 74 LEU C C 1
ATOM 3837 O O . LEU C 1 74 ? -25.803 75.047 121.214 1.00 21.49 74 LEU C O 1
ATOM 3842 N N . THR C 1 75 ? -27.520 74.979 122.637 1.00 19.32 75 THR C N 1
ATOM 3843 C CA . THR C 1 75 ? -27.136 73.678 123.141 1.00 19.94 75 THR C CA 1
ATOM 3844 C C . THR C 1 75 ? -28.256 72.692 122.784 1.00 20.88 75 THR C C 1
ATOM 3845 O O . THR C 1 75 ? -29.425 72.899 123.156 1.00 21.05 75 THR C O 1
ATOM 3849 N N . ILE C 1 76 ? -27.899 71.633 122.062 1.00 20.50 76 ILE C N 1
ATOM 3850 C CA . ILE C 1 76 ? -28.847 70.589 121.715 1.00 21.91 76 ILE C CA 1
ATOM 3851 C C . ILE C 1 76 ? -28.399 69.379 122.561 1.00 23.56 76 ILE C C 1
ATOM 3852 O O . ILE C 1 76 ? -27.364 68.764 122.296 1.00 23.90 76 ILE C O 1
ATOM 3857 N N . SER C 1 77 ? -29.135 69.065 123.612 1.00 25.23 77 SER C N 1
ATOM 3858 C CA . SER C 1 77 ? -28.763 67.924 124.446 1.00 27.52 77 SER C CA 1
ATOM 3859 C C . SER C 1 77 ? -29.265 66.697 123.756 1.00 28.45 77 SER C C 1
ATOM 3860 O O . SER C 1 77 ? -30.177 66.797 122.943 1.00 31.58 77 SER C O 1
ATOM 3863 N N . ARG C 1 78 ? -28.717 65.553 124.105 1.00 28.48 78 ARG C N 1
ATOM 3864 C CA . ARG C 1 78 ? -29.248 64.289 123.607 1.00 29.45 78 ARG C CA 1
ATOM 3865 C C . ARG C 1 78 ? -29.699 64.284 122.153 1.00 27.45 78 ARG C C 1
ATOM 3866 O O . ARG C 1 78 ? -30.855 64.032 121.855 1.00 23.87 78 ARG C O 1
ATOM 3874 N N . LEU C 1 79 ? -28.747 64.572 121.285 1.00 27.31 79 LEU C N 1
ATOM 3875 C CA . LEU C 1 79 ? -28.901 64.623 119.851 1.00 26.58 79 LEU C CA 1
ATOM 3876 C C . LEU C 1 79 ? -29.742 63.473 119.277 1.00 27.61 79 LEU C C 1
ATOM 3877 O O . LEU C 1 79 ? -29.498 62.294 119.548 1.00 29.97 79 LEU C O 1
ATOM 3882 N N . GLU C 1 80 ? -30.740 63.797 118.496 1.00 26.93 80 GLU C N 1
ATOM 3883 C CA . GLU C 1 80 ? -31.521 62.771 117.886 1.00 26.56 80 GLU C CA 1
ATOM 3884 C C . GLU C 1 80 ? -31.145 62.739 116.420 1.00 26.54 80 GLU C C 1
ATOM 3885 O O . GLU C 1 80 ? -30.634 63.716 115.884 1.00 26.87 80 GLU C O 1
ATOM 3891 N N . PRO C 1 81 ? -31.442 61.642 115.723 1.00 24.76 81 PRO C N 1
ATOM 3892 C CA . PRO C 1 81 ? -31.042 61.629 114.313 1.00 25.01 81 PRO C CA 1
ATOM 3893 C C . PRO C 1 81 ? -31.502 62.771 113.450 1.00 24.20 81 PRO C C 1
ATOM 3894 O O . PRO C 1 81 ? -30.810 63.119 112.540 1.00 25.20 81 PRO C O 1
ATOM 3898 N N . GLU C 1 82 ? -32.671 63.327 113.728 1.00 22.39 82 GLU C N 1
ATOM 3899 C CA . GLU C 1 82 ? -33.173 64.405 112.912 1.00 23.42 82 GLU C CA 1
ATOM 3900 C C . GLU C 1 82 ? -32.493 65.787 113.164 1.00 23.15 82 GLU C C 1
ATOM 3901 O O . GLU C 1 82 ? -32.790 66.799 112.492 1.00 22.51 82 GLU C O 1
ATOM 3907 N N . ASP C 1 83 ? -31.615 65.827 114.150 1.00 21.97 83 ASP C N 1
ATOM 3908 C CA . ASP C 1 83 ? -30.964 67.068 114.523 1.00 22.29 83 ASP C CA 1
ATOM 3909 C C . ASP C 1 83 ? -29.656 67.286 113.731 1.00 21.95 83 ASP C C 1
ATOM 3910 O O . ASP C 1 83 ? -29.033 68.328 113.885 1.00 22.69 83 ASP C O 1
ATOM 3915 N N . PHE C 1 84 ? -29.217 66.337 112.912 1.00 20.59 84 PHE C N 1
ATOM 3916 C CA . PHE C 1 84 ? -27.969 66.599 112.190 1.00 21.01 84 PHE C CA 1
ATOM 3917 C C . PHE C 1 84 ? -28.308 67.454 111.011 1.00 21.70 84 PHE C C 1
ATOM 3918 O O . PHE C 1 84 ? -29.041 67.009 110.094 1.00 23.06 84 PHE C O 1
ATOM 3926 N N . ALA C 1 85 ? -27.836 68.694 111.026 1.00 18.59 85 ALA C N 1
ATOM 3927 C CA . ALA C 1 85 ? -28.229 69.557 109.931 1.00 17.53 85 ALA C CA 1
ATOM 3928 C C . ALA C 1 85 ? -27.342 70.762 110.126 1.00 20.41 85 ALA C C 1
ATOM 3929 O O . ALA C 1 85 ? -26.412 70.674 110.935 1.00 24.38 85 ALA C O 1
ATOM 3931 N N . VAL C 1 86 ? -27.611 71.866 109.429 1.00 19.23 86 VAL C N 1
ATOM 3932 C CA . VAL C 1 86 ? -26.828 73.077 109.539 1.00 19.26 86 VAL C CA 1
ATOM 3933 C C . VAL C 1 86 ? -27.669 73.994 110.397 1.00 20.58 86 VAL C C 1
ATOM 3934 O O . VAL C 1 86 ? -28.891 73.897 110.324 1.00 19.68 86 VAL C O 1
ATOM 3938 N N . TYR C 1 87 ? -27.016 74.820 111.226 1.00 19.04 87 TYR C N 1
ATOM 3939 C CA . TYR C 1 87 ? -27.675 75.755 112.109 1.00 19.29 87 TYR C CA 1
ATOM 3940 C C . TYR C 1 87 ? -27.113 77.184 111.899 1.00 20.94 87 TYR C C 1
ATOM 3941 O O . TYR C 1 87 ? -25.895 77.395 111.742 1.00 21.81 87 TYR C O 1
ATOM 3950 N N . TYR C 1 88 ? -27.976 78.169 111.936 1.00 19.42 88 TYR C N 1
ATOM 3951 C CA . TYR C 1 88 ? -27.520 79.520 111.767 1.00 19.78 88 TYR C CA 1
ATOM 3952 C C . TYR C 1 88 ? -27.996 80.484 112.855 1.00 20.58 88 TYR C C 1
ATOM 3953 O O . TYR C 1 88 ? -29.105 80.365 113.358 1.00 21.39 88 TYR C O 1
ATOM 3962 N N . CYS C 1 89 ? -27.198 81.459 113.224 1.00 19.60 89 CYS C N 1
ATOM 3963 C CA . CYS C 1 89 ? -27.737 82.417 114.141 1.00 20.65 89 CYS C CA 1
ATOM 3964 C C . CYS C 1 89 ? -28.039 83.684 113.337 1.00 20.62 89 CYS C C 1
ATOM 3965 O O . CYS C 1 89 ? -27.461 83.913 112.277 1.00 19.91 89 CYS C O 1
ATOM 3968 N N . GLN C 1 90 ? -28.929 84.523 113.831 1.00 19.20 90 GLN C N 1
ATOM 3969 C CA . GLN C 1 90 ? -29.274 85.691 113.067 1.00 19.47 90 GLN C CA 1
ATOM 3970 C C . GLN C 1 90 ? -29.611 86.710 114.128 1.00 21.93 90 GLN C C 1
ATOM 3971 O O . GLN C 1 90 ? -30.346 86.431 115.125 1.00 21.70 90 GLN C O 1
ATOM 3977 N N . GLN C 1 91 ? -29.054 87.899 113.962 1.00 20.89 91 GLN C N 1
ATOM 3978 C CA . GLN C 1 91 ? -29.393 88.911 114.918 1.00 21.25 91 GLN C CA 1
ATOM 3979 C C . GLN C 1 91 ? -30.328 89.902 114.209 1.00 20.95 91 GLN C C 1
ATOM 3980 O O . GLN C 1 91 ? -30.203 90.102 113.001 1.00 19.42 91 GLN C O 1
ATOM 3986 N N . TYR C 1 92 ? -31.270 90.451 114.993 1.00 21.23 92 TYR C N 1
ATOM 3987 C CA . TYR C 1 92 ? -32.232 91.464 114.583 1.00 21.80 92 TYR C CA 1
ATOM 3988 C C . TYR C 1 92 ? -32.269 92.573 115.659 1.00 22.80 92 TYR C C 1
ATOM 3989 O O . TYR C 1 92 ? -33.276 93.209 115.857 1.00 22.63 92 TYR C O 1
ATOM 3998 N N . GLY C 1 93 ? -31.139 92.807 116.326 1.00 23.45 93 GLY C N 1
ATOM 3999 C CA . GLY C 1 93 ? -31.092 93.843 117.344 1.00 24.77 93 GLY C CA 1
ATOM 4000 C C . GLY C 1 93 ? -30.862 95.195 116.663 1.00 26.68 93 GLY C C 1
ATOM 4001 O O . GLY C 1 93 ? -31.240 96.251 117.157 1.00 26.75 93 GLY C O 1
ATOM 4002 N N . SER C 1 94 ? -30.234 95.199 115.499 1.00 28.48 94 SER C N 1
ATOM 4003 C CA . SER C 1 94 ? -30.002 96.492 114.858 1.00 28.40 94 SER C CA 1
ATOM 4004 C C . SER C 1 94 ? -29.855 96.257 113.370 1.00 28.47 94 SER C C 1
ATOM 4005 O O . SER C 1 94 ? -29.611 95.136 112.982 1.00 29.16 94 SER C O 1
ATOM 4008 N N . SER C 1 95 ? -30.087 97.280 112.551 1.00 28.82 95 SER C N 1
ATOM 4009 C CA . SER C 1 95 ? -29.992 97.175 111.104 1.00 30.38 95 SER C CA 1
ATOM 4010 C C . SER C 1 95 ? -28.632 97.372 110.522 1.00 30.19 95 SER C C 1
ATOM 4011 O O . SER C 1 95 ? -27.893 98.228 110.954 1.00 32.71 95 SER C O 1
ATOM 4014 N N . PRO C 1 96 ? -28.267 96.599 109.510 1.00 28.71 96 PRO C N 1
ATOM 4015 C CA . PRO C 1 96 ? -28.918 95.511 108.766 1.00 27.87 96 PRO C CA 1
ATOM 4016 C C . PRO C 1 96 ? -29.058 94.212 109.558 1.00 25.73 96 PRO C C 1
ATOM 4017 O O . PRO C 1 96 ? -28.170 93.897 110.360 1.00 25.59 96 PRO C O 1
ATOM 4021 N N . LEU C 1 97 ? -30.140 93.446 109.327 1.00 22.72 97 LEU C N 1
ATOM 4022 C CA . LEU C 1 97 ? -30.291 92.173 110.048 1.00 20.75 97 LEU C CA 1
ATOM 4023 C C . LEU C 1 97 ? -29.177 91.336 109.454 1.00 19.56 97 LEU C C 1
ATOM 4024 O O . LEU C 1 97 ? -28.912 91.488 108.293 1.00 19.64 97 LEU C O 1
ATOM 4029 N N . THR C 1 98 ? -28.518 90.496 110.227 1.00 19.22 98 THR C N 1
ATOM 4030 C CA . THR C 1 98 ? -27.422 89.685 109.701 1.00 19.75 98 THR C CA 1
ATOM 4031 C C . THR C 1 98 ? -27.449 88.247 110.297 1.00 21.21 98 THR C C 1
ATOM 4032 O O . THR C 1 98 ? -27.960 88.037 111.408 1.00 21.61 98 THR C O 1
ATOM 4036 N N . PHE C 1 99 ? -26.877 87.296 109.540 1.00 20.93 99 PHE C N 1
ATOM 4037 C CA . PHE C 1 99 ? -26.771 85.869 109.849 1.00 20.17 99 PHE C CA 1
ATOM 4038 C C . PHE C 1 99 ? -25.273 85.495 109.995 1.00 21.77 99 PHE C C 1
ATOM 4039 O O . PHE C 1 99 ? -24.392 86.118 109.409 1.00 20.45 99 PHE C O 1
ATOM 4047 N N . GLY C 1 100 ? -25.044 84.430 110.772 1.00 22.05 100 GLY C N 1
ATOM 4048 C CA . GLY C 1 100 ? -23.738 83.861 111.016 1.00 21.59 100 GLY C CA 1
ATOM 4049 C C . GLY C 1 100 ? -23.464 82.921 109.872 1.00 23.17 100 GLY C C 1
ATOM 4050 O O . GLY C 1 100 ? -24.344 82.663 109.016 1.00 22.85 100 GLY C O 1
ATOM 4051 N N . GLY C 1 101 ? -22.261 82.389 109.828 1.00 21.41 101 GLY C N 1
ATOM 4052 C CA . GLY C 1 101 ? -21.949 81.563 108.721 1.00 20.89 101 GLY C CA 1
ATOM 4053 C C . GLY C 1 101 ? -22.368 80.135 108.842 1.00 22.15 101 GLY C C 1
ATOM 4054 O O . GLY C 1 101 ? -22.047 79.382 107.933 1.00 25.33 101 GLY C O 1
ATOM 4055 N N . GLY C 1 102 ? -23.030 79.742 109.911 1.00 20.52 102 GLY C N 1
ATOM 4056 C CA . GLY C 1 102 ? -23.484 78.367 110.019 1.00 21.06 102 GLY C CA 1
ATOM 4057 C C . GLY C 1 102 ? -22.492 77.369 110.605 1.00 21.14 102 GLY C C 1
ATOM 4058 O O . GLY C 1 102 ? -21.291 77.557 110.533 1.00 21.65 102 GLY C O 1
ATOM 4059 N N . THR C 1 103 ? -22.990 76.385 111.335 1.00 21.50 103 THR C N 1
ATOM 4060 C CA . THR C 1 103 ? -22.125 75.334 111.781 1.00 21.75 103 THR C CA 1
ATOM 4061 C C . THR C 1 103 ? -22.905 74.083 111.476 1.00 23.46 103 THR C C 1
ATOM 4062 O O . THR C 1 103 ? -24.147 73.997 111.640 1.00 24.08 103 THR C O 1
ATOM 4066 N N . LYS C 1 104 ? -22.200 73.121 110.922 1.00 23.81 104 LYS C N 1
ATOM 4067 C CA . LYS C 1 104 ? -22.898 71.927 110.565 1.00 25.83 104 LYS C CA 1
ATOM 4068 C C . LYS C 1 104 ? -22.728 70.862 111.589 1.00 25.52 104 LYS C C 1
ATOM 4069 O O . LYS C 1 104 ? -21.593 70.511 111.952 1.00 27.10 104 LYS C O 1
ATOM 4075 N N . VAL C 1 105 ? -23.846 70.291 112.000 1.00 24.34 105 VAL C N 1
ATOM 4076 C CA . VAL C 1 105 ? -23.798 69.251 112.975 1.00 23.55 105 VAL C CA 1
ATOM 4077 C C . VAL C 1 105 ? -24.003 68.025 112.179 1.00 25.02 105 VAL C C 1
ATOM 4078 O O . VAL C 1 105 ? -25.106 67.783 111.660 1.00 27.16 105 VAL C O 1
ATOM 4082 N N . GLU C 1 106 ? -22.921 67.254 112.099 1.00 25.30 106 GLU C N 1
ATOM 4083 C CA . GLU C 1 106 ? -22.813 66.055 111.288 1.00 26.75 106 GLU C CA 1
ATOM 4084 C C . GLU C 1 106 ? -22.693 64.748 112.133 1.00 27.72 106 GLU C C 1
ATOM 4085 O O . GLU C 1 106 ? -22.252 64.802 113.283 1.00 28.08 106 GLU C O 1
ATOM 4091 N N . ILE C 1 107 ? -23.059 63.592 111.568 1.00 26.66 107 ILE C N 1
ATOM 4092 C CA . ILE C 1 107 ? -22.969 62.333 112.308 1.00 28.41 107 ILE C CA 1
ATOM 4093 C C . ILE C 1 107 ? -21.569 61.745 112.305 1.00 30.97 107 ILE C C 1
ATOM 4094 O O . ILE C 1 107 ? -20.974 61.579 111.229 1.00 32.41 107 ILE C O 1
ATOM 4099 N N . LYS C 1 108 ? -21.064 61.398 113.487 1.00 31.32 108 LYS C N 1
ATOM 4100 C CA . LYS C 1 108 ? -19.784 60.735 113.600 1.00 32.66 108 LYS C CA 1
ATOM 4101 C C . LYS C 1 108 ? -20.011 59.197 113.602 1.00 33.82 108 LYS C C 1
ATOM 4102 O O . LYS C 1 108 ? -20.955 58.671 114.210 1.00 34.70 108 LYS C O 1
ATOM 4108 N N . ARG C 1 109 ? -19.142 58.483 112.908 1.00 33.78 109 ARG C N 1
ATOM 4109 C CA . ARG C 1 109 ? -19.231 57.043 112.810 1.00 33.99 109 ARG C CA 1
ATOM 4110 C C . ARG C 1 109 ? -17.809 56.493 112.586 1.00 33.88 109 ARG C C 1
ATOM 4111 O O . ARG C 1 109 ? -16.851 57.292 112.482 1.00 35.38 109 ARG C O 1
ATOM 4119 N N . THR C 1 110 ? -17.624 55.169 112.543 1.00 31.91 110 THR C N 1
ATOM 4120 C CA . THR C 1 110 ? -16.252 54.668 112.304 1.00 31.16 110 THR C CA 1
ATOM 4121 C C . THR C 1 110 ? -15.610 55.145 110.987 1.00 29.80 110 THR C C 1
ATOM 4122 O O . THR C 1 110 ? -16.283 55.431 109.987 1.00 28.19 110 THR C O 1
ATOM 4126 N N . VAL C 1 111 ? -14.291 55.231 111.031 1.00 29.74 111 VAL C N 1
ATOM 4127 C CA . VAL C 1 111 ? -13.485 55.610 109.894 1.00 29.08 111 VAL C CA 1
ATOM 4128 C C . VAL C 1 111 ? -13.720 54.586 108.804 1.00 29.24 111 VAL C C 1
ATOM 4129 O O . VAL C 1 111 ? -13.615 53.375 109.056 1.00 27.88 111 VAL C O 1
ATOM 4133 N N . ALA C 1 112 ? -14.085 55.106 107.627 1.00 27.53 112 ALA C N 1
ATOM 4134 C CA . ALA C 1 112 ? -14.345 54.305 106.457 1.00 28.62 112 ALA C CA 1
ATOM 4135 C C . ALA C 1 112 ? -13.541 54.895 105.287 1.00 28.35 112 ALA C C 1
ATOM 4136 O O . ALA C 1 112 ? -13.689 56.070 104.914 1.00 27.66 112 ALA C O 1
ATOM 4138 N N . ALA C 1 113 ? -12.705 54.025 104.719 1.00 28.28 113 ALA C N 1
ATOM 4139 C CA . ALA C 1 113 ? -11.806 54.326 103.609 1.00 28.33 113 ALA C CA 1
ATOM 4140 C C . ALA C 1 113 ? -12.553 54.379 102.288 1.00 28.24 113 ALA C C 1
ATOM 4141 O O . ALA C 1 113 ? -13.461 53.587 102.075 1.00 30.15 113 ALA C O 1
ATOM 4143 N N . PRO C 1 114 ? -12.187 55.310 101.394 1.00 26.87 114 PRO C N 1
ATOM 4144 C CA . PRO C 1 114 ? -12.919 55.314 100.143 1.00 26.26 114 PRO C CA 1
ATOM 4145 C C . PRO C 1 114 ? -12.465 54.202 99.192 1.00 28.31 114 PRO C C 1
ATOM 4146 O O . PRO C 1 114 ? -11.359 53.664 99.294 1.00 27.52 114 PRO C O 1
ATOM 4150 N N . SER C 1 115 ? -13.351 53.880 98.253 1.00 29.40 115 SER C N 1
ATOM 4151 C CA . SER C 1 115 ? -13.032 52.960 97.192 1.00 29.58 115 SER C CA 1
ATOM 4152 C C . SER C 1 115 ? -12.890 54.015 96.067 1.00 28.16 115 SER C C 1
ATOM 4153 O O . SER C 1 115 ? -13.708 54.909 95.928 1.00 29.13 115 SER C O 1
ATOM 4156 N N . VAL C 1 116 ? -11.848 53.931 95.283 1.00 26.41 116 VAL C N 1
ATOM 4157 C CA . VAL C 1 116 ? -11.616 54.946 94.291 1.00 26.28 116 VAL C CA 1
ATOM 4158 C C . VAL C 1 116 ? -11.692 54.443 92.862 1.00 27.99 116 VAL C C 1
ATOM 4159 O O . VAL C 1 116 ? -11.201 53.342 92.592 1.00 29.25 116 VAL C O 1
ATOM 4163 N N . PHE C 1 117 ? -12.267 55.222 91.944 1.00 25.82 117 PHE C N 1
ATOM 4164 C CA . PHE C 1 117 ? -12.258 54.797 90.546 1.00 25.64 117 PHE C CA 1
ATOM 4165 C C . PHE C 1 117 ? -11.783 55.939 89.653 1.00 26.20 117 PHE C C 1
ATOM 4166 O O . PHE C 1 117 ? -12.068 57.111 89.942 1.00 26.64 117 PHE C O 1
ATOM 4174 N N . ILE C 1 118 ? -11.082 55.609 88.558 1.00 26.40 118 ILE C N 1
ATOM 4175 C CA . ILE C 1 118 ? -10.617 56.612 87.622 1.00 24.11 118 ILE C CA 1
ATOM 4176 C C . ILE C 1 118 ? -11.153 56.334 86.247 1.00 23.71 118 ILE C C 1
ATOM 4177 O O . ILE C 1 118 ? -11.188 55.202 85.794 1.00 23.09 118 ILE C O 1
ATOM 4182 N N . PHE C 1 119 ? -11.581 57.387 85.578 1.00 24.67 119 PHE C N 1
ATOM 4183 C CA . PHE C 1 119 ? -12.214 57.253 84.251 1.00 25.60 119 PHE C CA 1
ATOM 4184 C C . PHE C 1 119 ? -11.523 58.056 83.158 1.00 26.97 119 PHE C C 1
ATOM 4185 O O . PHE C 1 119 ? -11.124 59.206 83.387 1.00 28.74 119 PHE C O 1
ATOM 4193 N N . PRO C 1 120 ? -11.362 57.486 81.950 1.00 27.03 120 PRO C N 1
ATOM 4194 C CA . PRO C 1 120 ? -10.692 58.319 80.930 1.00 28.44 120 PRO C CA 1
ATOM 4195 C C . PRO C 1 120 ? -11.702 59.148 80.250 1.00 28.35 120 PRO C C 1
ATOM 4196 O O . PRO C 1 120 ? -12.876 58.879 80.373 1.00 28.06 120 PRO C O 1
ATOM 4200 N N . PRO C 1 121 ? -11.268 60.195 79.546 1.00 28.90 121 PRO C N 1
ATOM 4201 C CA . PRO C 1 121 ? -12.313 60.973 78.859 1.00 30.24 121 PRO C CA 1
ATOM 4202 C C . PRO C 1 121 ? -12.964 60.053 77.792 1.00 31.55 121 PRO C C 1
ATOM 4203 O O . PRO C 1 121 ? -12.320 59.072 77.330 1.00 32.73 121 PRO C O 1
ATOM 4207 N N . SER C 1 122 ? -14.209 60.333 77.398 1.00 31.22 122 SER C N 1
ATOM 4208 C CA . SER C 1 122 ? -14.833 59.534 76.359 1.00 30.87 122 SER C CA 1
ATOM 4209 C C . SER C 1 122 ? -14.210 59.899 74.975 1.00 30.80 122 SER C C 1
ATOM 4210 O O . SER C 1 122 ? -13.763 61.037 74.793 1.00 30.63 122 SER C O 1
ATOM 4213 N N . ASP C 1 123 ? -14.156 58.960 74.021 1.00 31.44 123 ASP C N 1
ATOM 4214 C CA . ASP C 1 123 ? -13.609 59.279 72.667 1.00 33.30 123 ASP C CA 1
ATOM 4215 C C . ASP C 1 123 ? -14.473 60.392 72.112 1.00 32.64 123 ASP C C 1
ATOM 4216 O O . ASP C 1 123 ? -13.990 61.334 71.480 1.00 32.69 123 ASP C O 1
ATOM 4221 N N . GLU C 1 124 ? -15.764 60.281 72.378 1.00 32.08 124 GLU C N 1
ATOM 4222 C CA . GLU C 1 124 ? -16.696 61.291 71.931 1.00 32.53 124 GLU C CA 1
ATOM 4223 C C . GLU C 1 124 ? -16.392 62.716 72.454 1.00 32.30 124 GLU C C 1
ATOM 4224 O O . GLU C 1 124 ? -16.334 63.674 71.728 1.00 30.04 124 GLU C O 1
ATOM 4230 N N . GLN C 1 125 ? -16.177 62.865 73.729 1.00 33.78 125 GLN C N 1
ATOM 4231 C CA . GLN C 1 125 ? -15.881 64.196 74.207 1.00 36.26 125 GLN C CA 1
ATOM 4232 C C . GLN C 1 125 ? -14.565 64.739 73.678 1.00 37.32 125 GLN C C 1
ATOM 4233 O O . GLN C 1 125 ? -14.458 65.919 73.343 1.00 38.34 125 GLN C O 1
ATOM 4239 N N . LEU C 1 126 ? -13.548 63.892 73.614 1.00 38.01 126 LEU C N 1
ATOM 4240 C CA . LEU C 1 126 ? -12.245 64.360 73.133 1.00 38.89 126 LEU C CA 1
ATOM 4241 C C . LEU C 1 126 ? -12.277 64.967 71.768 1.00 40.03 126 LEU C C 1
ATOM 4242 O O . LEU C 1 126 ? -11.448 65.807 71.449 1.00 40.45 126 LEU C O 1
ATOM 4247 N N . LYS C 1 127 ? -13.225 64.518 70.950 1.00 41.98 127 LYS C N 1
ATOM 4248 C CA . LYS C 1 127 ? -13.349 64.993 69.585 1.00 43.90 127 LYS C CA 1
ATOM 4249 C C . LYS C 1 127 ? -13.876 66.384 69.508 1.00 44.42 127 LYS C C 1
ATOM 4250 O O . LYS C 1 127 ? -13.582 67.094 68.531 1.00 46.01 127 LYS C O 1
ATOM 4256 N N . SER C 1 128 ? -14.668 66.749 70.516 1.00 42.83 128 SER C N 1
ATOM 4257 C CA . SER C 1 128 ? -15.271 68.057 70.617 1.00 41.93 128 SER C CA 1
ATOM 4258 C C . SER C 1 128 ? -14.199 69.039 71.088 1.00 42.44 128 SER C C 1
ATOM 4259 O O . SER C 1 128 ? -14.460 70.228 71.208 1.00 42.18 128 SER C O 1
ATOM 4262 N N . GLY C 1 129 ? -13.003 68.532 71.408 1.00 41.97 129 GLY C N 1
ATOM 4263 C CA . GLY C 1 129 ? -11.939 69.420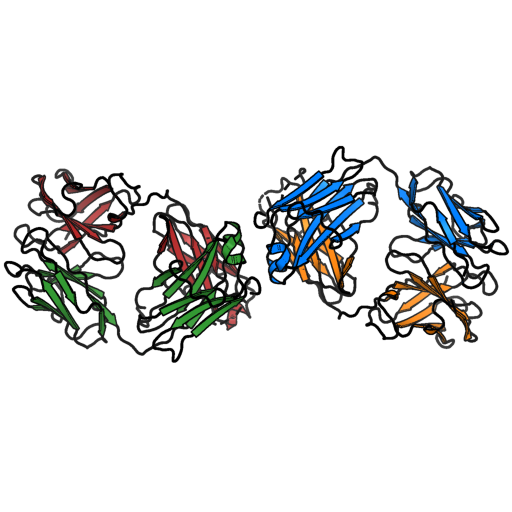 71.868 1.00 40.70 129 GLY C CA 1
ATOM 4264 C C . GLY C 1 129 ? -11.554 69.457 73.345 1.00 40.64 129 GLY C C 1
ATOM 4265 O O . GLY C 1 129 ? -10.733 70.273 73.719 1.00 41.29 129 GLY C O 1
ATOM 4266 N N . THR C 1 130 ? -12.130 68.636 74.219 1.00 40.32 130 THR C N 1
ATOM 4267 C CA . THR C 1 130 ? -11.690 68.683 75.614 1.00 40.01 130 THR C CA 1
ATOM 4268 C C . THR C 1 130 ? -11.745 67.327 76.253 1.00 38.20 130 THR C C 1
ATOM 4269 O O . THR C 1 130 ? -12.506 66.443 75.801 1.00 37.62 130 THR C O 1
ATOM 4273 N N . ALA C 1 131 ? -10.909 67.164 77.283 1.00 35.12 131 ALA C N 1
ATOM 4274 C CA . ALA C 1 131 ? -10.834 65.908 78.014 1.00 33.49 131 ALA C CA 1
ATOM 4275 C C . ALA C 1 131 ? -11.223 66.054 79.457 1.00 32.99 131 ALA C C 1
ATOM 4276 O O . ALA C 1 131 ? -10.640 66.857 80.192 1.00 32.13 131 ALA C O 1
ATOM 4278 N N . SER C 1 132 ? -12.228 65.305 79.877 1.00 31.93 132 SER C N 1
ATOM 4279 C CA . SER C 1 132 ? -12.551 65.339 81.290 1.00 30.76 132 SER C CA 1
ATOM 4280 C C . SER C 1 132 ? -12.006 64.058 81.938 1.00 29.18 132 SER C C 1
ATOM 4281 O O . SER C 1 132 ? -12.398 62.945 81.527 1.00 28.34 132 SER C O 1
ATOM 4284 N N . VAL C 1 133 ? -11.049 64.186 82.878 1.00 25.84 133 VAL C N 1
ATOM 4285 C CA . VAL C 1 133 ? -10.574 62.962 83.532 1.00 23.17 133 VAL C CA 1
ATOM 4286 C C . VAL C 1 133 ? -11.296 62.985 84.890 1.00 22.43 133 VAL C C 1
ATOM 4287 O O . VAL C 1 133 ? -11.447 64.046 85.535 1.00 20.68 133 VAL C O 1
ATOM 4291 N N . VAL C 1 134 ? -11.798 61.820 85.284 1.00 20.96 134 VAL C N 1
ATOM 4292 C CA . VAL C 1 134 ? -12.602 61.759 86.464 1.00 20.39 134 VAL C CA 1
ATOM 4293 C C . VAL C 1 134 ? -12.170 60.713 87.409 1.00 21.61 134 VAL C C 1
ATOM 4294 O O . VAL C 1 134 ? -11.709 59.631 87.026 1.00 22.65 134 VAL C O 1
ATOM 4298 N N . CYS C 1 135 ? -12.334 61.062 88.670 1.00 21.97 135 CYS C N 1
ATOM 4299 C CA . CYS C 1 135 ? -11.996 60.180 89.750 1.00 23.14 135 CYS C CA 1
ATOM 4300 C C . CYS C 1 135 ? -13.119 60.234 90.764 1.00 21.57 135 CYS C C 1
ATOM 4301 O O . CYS C 1 135 ? -13.497 61.316 91.160 1.00 21.47 135 CYS C O 1
ATOM 4304 N N . LEU C 1 136 ? -13.686 59.087 91.155 1.00 21.84 136 LEU C N 1
ATOM 4305 C CA . LEU C 1 136 ? -14.779 59.046 92.146 1.00 22.03 136 LEU C CA 1
ATOM 4306 C C . LEU C 1 136 ? -14.304 58.305 93.391 1.00 22.30 136 LEU C C 1
ATOM 4307 O O . LEU C 1 136 ? -13.699 57.226 93.263 1.00 21.23 136 LEU C O 1
ATOM 4312 N N . LEU C 1 137 ? -14.516 58.912 94.563 1.00 21.25 137 LEU C N 1
ATOM 4313 C CA . LEU C 1 137 ? -14.138 58.311 95.808 1.00 23.77 137 LEU C CA 1
ATOM 4314 C C . LEU C 1 137 ? -15.476 57.946 96.428 1.00 25.05 137 LEU C C 1
ATOM 4315 O O . LEU C 1 137 ? -16.383 58.777 96.577 1.00 26.44 137 LEU C O 1
ATOM 4320 N N . ASN C 1 138 ? -15.604 56.700 96.795 1.00 25.23 138 ASN C N 1
ATOM 4321 C CA . ASN C 1 138 ? -16.885 56.252 97.266 1.00 25.97 138 ASN C CA 1
ATOM 4322 C C . ASN C 1 138 ? -16.978 55.846 98.707 1.00 27.03 138 ASN C C 1
ATOM 4323 O O . ASN C 1 138 ? -16.065 55.173 99.221 1.00 24.86 138 ASN C O 1
ATOM 4328 N N . ASN C 1 139 ? -18.123 56.212 99.299 1.00 26.66 139 ASN C N 1
ATOM 4329 C CA . ASN C 1 139 ? -18.488 55.863 100.660 1.00 27.69 139 ASN C CA 1
ATOM 4330 C C . ASN C 1 139 ? -17.453 55.898 101.747 1.00 27.85 139 ASN C C 1
ATOM 4331 O O . ASN C 1 139 ? -17.222 54.848 102.328 1.00 26.61 139 ASN C O 1
ATOM 4336 N N . PHE C 1 140 ? -16.889 57.072 102.039 1.00 27.05 140 PHE C N 1
ATOM 4337 C CA . PHE C 1 140 ? -15.885 57.221 103.065 1.00 25.82 140 PHE C CA 1
ATOM 4338 C C . PHE C 1 140 ? -16.339 58.158 104.207 1.00 27.53 140 PHE C C 1
ATOM 4339 O O . PHE C 1 140 ? -17.312 58.938 104.077 1.00 26.33 140 PHE C O 1
ATOM 4347 N N . TYR C 1 141 ? -15.584 58.102 105.305 1.00 27.28 141 TYR C N 1
ATOM 4348 C CA . TYR C 1 141 ? -15.794 58.906 106.534 1.00 28.15 141 TYR C CA 1
ATOM 4349 C C . TYR C 1 141 ? -14.457 58.916 107.338 1.00 28.69 141 TYR C C 1
ATOM 4350 O O . TYR C 1 141 ? -13.836 57.881 107.496 1.00 30.50 141 TYR C O 1
ATOM 4359 N N . PRO C 1 142 ? -14.028 60.069 107.875 1.00 29.84 142 PRO C N 1
ATOM 4360 C CA . PRO C 1 142 ? -14.714 61.378 107.792 1.00 29.47 142 PRO C CA 1
ATOM 4361 C C . PRO C 1 142 ? -14.676 61.973 106.393 1.00 30.72 142 PRO C C 1
ATOM 4362 O O . PRO C 1 142 ? -14.037 61.461 105.456 1.00 29.58 142 PRO C O 1
ATOM 4366 N N . ARG C 1 143 ? -15.356 63.097 106.299 1.00 32.54 143 ARG C N 1
ATOM 4367 C CA . ARG C 1 143 ? -15.498 63.851 105.087 1.00 32.79 143 ARG C CA 1
ATOM 4368 C C . ARG C 1 143 ? -14.175 64.389 104.458 1.00 34.21 143 ARG C C 1
ATOM 4369 O O . ARG C 1 143 ? -14.075 64.459 103.226 1.00 33.34 143 ARG C O 1
ATOM 4377 N N . GLU C 1 144 ? -13.154 64.736 105.269 1.00 33.51 144 GLU C N 1
ATOM 4378 C CA . GLU C 1 144 ? -11.908 65.269 104.713 1.00 33.10 144 GLU C CA 1
ATOM 4379 C C . GLU C 1 144 ? -11.149 64.242 103.905 1.00 31.15 144 GLU C C 1
ATOM 4380 O O . GLU C 1 144 ? -10.826 63.189 104.392 1.00 31.58 144 GLU C O 1
ATOM 4386 N N . ALA C 1 145 ? -10.861 64.578 102.668 1.00 29.37 145 ALA C N 1
ATOM 4387 C CA . ALA C 1 145 ? -10.137 63.709 101.771 1.00 29.76 145 ALA C CA 1
ATOM 4388 C C . ALA C 1 145 ? -9.398 64.631 100.820 1.00 30.05 145 ALA C C 1
ATOM 4389 O O . ALA C 1 145 ? -9.817 65.745 100.552 1.00 30.49 145 ALA C O 1
ATOM 4391 N N . LYS C 1 146 ? -8.306 64.159 100.284 1.00 30.78 146 LYS C N 1
ATOM 4392 C CA . LYS C 1 146 ? -7.578 65.000 99.414 1.00 32.66 146 LYS C CA 1
ATOM 4393 C C . LYS C 1 146 ? -7.289 64.210 98.189 1.00 31.98 146 LYS C C 1
ATOM 4394 O O . LYS C 1 146 ? -6.827 63.059 98.272 1.00 32.55 146 LYS C O 1
ATOM 4400 N N . VAL C 1 147 ? -7.580 64.833 97.062 1.00 30.82 147 VAL C N 1
ATOM 4401 C CA . VAL C 1 147 ? -7.335 64.244 95.778 1.00 32.41 147 VAL C CA 1
ATOM 4402 C C . VAL C 1 147 ? -6.355 65.096 94.987 1.00 33.77 147 VAL C C 1
ATOM 4403 O O . VAL C 1 147 ? -6.586 66.301 94.788 1.00 34.04 147 VAL C O 1
ATOM 4407 N N . GLN C 1 148 ? -5.260 64.490 94.532 1.00 34.43 148 GLN C N 1
ATOM 4408 C CA . GLN C 1 148 ? -4.334 65.237 93.682 1.00 34.82 148 GLN C CA 1
ATOM 4409 C C . GLN C 1 148 ? -4.213 64.545 92.329 1.00 34.66 148 GLN C C 1
ATOM 4410 O O . GLN C 1 148 ? -4.260 63.306 92.227 1.00 33.84 148 GLN C O 1
ATOM 4416 N N . TRP C 1 149 ? -4.090 65.351 91.289 1.00 34.39 149 TRP C N 1
ATOM 4417 C CA . TRP C 1 149 ? -3.943 64.804 89.964 1.00 36.00 149 TRP C CA 1
ATOM 4418 C C . TRP C 1 149 ? -2.485 64.904 89.497 1.00 37.36 149 TRP C C 1
ATOM 4419 O O . TRP C 1 149 ? -1.809 65.944 89.672 1.00 36.76 149 TRP C O 1
ATOM 4430 N N . LYS C 1 150 ? -2.026 63.805 88.912 1.00 38.20 150 LYS C N 1
ATOM 4431 C CA . LYS C 1 150 ? -0.705 63.746 88.368 1.00 40.61 150 LYS C CA 1
ATOM 4432 C C . LYS C 1 150 ? -0.782 63.357 86.933 1.00 40.60 150 LYS C C 1
ATOM 4433 O O . LYS C 1 150 ? -1.370 62.340 86.603 1.00 41.12 150 LYS C O 1
ATOM 4439 N N . VAL C 1 151 ? -0.219 64.185 86.067 1.00 41.34 151 VAL C N 1
ATOM 4440 C CA . VAL C 1 151 ? -0.184 63.869 84.641 1.00 41.29 151 VAL C CA 1
ATOM 4441 C C . VAL C 1 151 ? 1.264 63.613 84.343 1.00 43.35 151 VAL C C 1
ATOM 4442 O O . VAL C 1 151 ? 2.042 64.587 84.229 1.00 42.53 151 VAL C O 1
ATOM 4446 N N . ASP C 1 152 ? 1.607 62.323 84.188 1.00 44.80 152 ASP C N 1
ATOM 4447 C CA . ASP C 1 152 ? 2.992 61.881 83.946 1.00 47.67 152 ASP C CA 1
ATOM 4448 C C . ASP C 1 152 ? 3.827 62.324 85.190 1.00 49.53 152 ASP C C 1
ATOM 4449 O O . ASP C 1 152 ? 4.927 62.887 85.063 1.00 50.31 152 ASP C O 1
ATOM 4454 N N . ASN C 1 153 ? 3.274 62.098 86.387 1.00 50.02 153 ASN C N 1
ATOM 4455 C CA . ASN C 1 153 ? 3.950 62.416 87.641 1.00 49.92 153 ASN C CA 1
ATOM 4456 C C . ASN C 1 153 ? 4.002 63.847 88.019 1.00 49.20 153 ASN C C 1
ATOM 4457 O O . ASN C 1 153 ? 4.425 64.155 89.121 1.00 50.05 153 ASN C O 1
ATOM 4462 N N . ALA C 1 154 ? 3.596 64.724 87.117 1.00 47.15 154 ALA C N 1
ATOM 4463 C CA . ALA C 1 154 ? 3.553 66.136 87.459 1.00 46.55 154 ALA C CA 1
ATOM 4464 C C . ALA C 1 154 ? 2.184 66.461 88.114 1.00 45.63 154 ALA C C 1
ATOM 4465 O O . ALA C 1 154 ? 1.127 66.310 87.475 1.00 44.61 154 ALA C O 1
ATOM 4467 N N . LEU C 1 155 ? 2.238 66.874 89.388 1.00 44.68 155 LEU C N 1
ATOM 4468 C CA . LEU C 1 155 ? 1.079 67.271 90.179 1.00 43.23 155 LEU C CA 1
ATOM 4469 C C . LEU C 1 155 ? 0.425 68.409 89.439 1.00 44.66 155 LEU C C 1
ATOM 4470 O O . LEU C 1 155 ? 1.058 69.448 89.177 1.00 44.49 155 LEU C O 1
ATOM 4475 N N . GLN C 1 156 ? -0.850 68.206 89.106 1.00 44.71 156 GLN C N 1
ATOM 4476 C CA . GLN C 1 156 ? -1.648 69.204 88.399 1.00 44.46 156 GLN C CA 1
ATOM 4477 C C . GLN C 1 156 ? -2.125 70.247 89.370 1.00 43.92 156 GLN C C 1
ATOM 4478 O O . GLN C 1 156 ? -2.175 70.014 90.551 1.00 43.34 156 GLN C O 1
ATOM 4484 N N . SER C 1 157 ? -2.491 71.407 88.878 1.00 44.24 157 SER C N 1
ATOM 4485 C CA . SER C 1 157 ? -3.014 72.368 89.810 1.00 45.29 157 SER C CA 1
ATOM 4486 C C . SER C 1 157 ? -3.745 73.467 89.072 1.00 44.71 157 SER C C 1
ATOM 4487 O O . SER C 1 157 ? -3.351 73.868 87.968 1.00 45.20 157 SER C O 1
ATOM 4490 N N . GLY C 1 158 ? -4.803 73.961 89.701 1.00 43.40 158 GLY C N 1
ATOM 4491 C CA . GLY C 1 158 ? -5.589 75.019 89.103 1.00 42.05 158 GLY C CA 1
ATOM 4492 C C . GLY C 1 158 ? -6.481 74.541 87.963 1.00 42.58 158 GLY C C 1
ATOM 4493 O O . GLY C 1 158 ? -7.218 75.350 87.386 1.00 42.29 158 GLY C O 1
ATOM 4494 N N . ASN C 1 159 ? -6.447 73.242 87.650 1.00 41.21 159 ASN C N 1
ATOM 4495 C CA . ASN C 1 159 ? -7.264 72.720 86.546 1.00 41.51 159 ASN C CA 1
ATOM 4496 C C . ASN C 1 159 ? -8.191 71.578 86.951 1.00 40.64 159 ASN C C 1
ATOM 4497 O O . ASN C 1 159 ? -8.559 70.755 86.128 1.00 41.82 159 ASN C O 1
ATOM 4502 N N . SER C 1 160 ? -8.566 71.517 88.212 1.00 39.05 160 SER C N 1
ATOM 4503 C CA . SER C 1 160 ? -9.448 70.461 88.653 1.00 37.68 160 SER C CA 1
ATOM 4504 C C . SER C 1 160 ? -10.540 71.024 89.550 1.00 37.52 160 SER C C 1
ATOM 4505 O O . SER C 1 160 ? -10.376 72.065 90.174 1.00 38.04 160 SER C O 1
ATOM 4508 N N . GLN C 1 161 ? -11.670 70.349 89.586 1.00 35.91 161 GLN C N 1
ATOM 4509 C CA . GLN C 1 161 ? -12.749 70.780 90.420 1.00 34.17 161 GLN C CA 1
ATOM 4510 C C . GLN C 1 161 ? -13.268 69.499 90.950 1.00 33.50 161 GLN C C 1
ATOM 4511 O O . GLN C 1 161 ? -13.131 68.455 90.316 1.00 34.82 161 GLN C O 1
ATOM 4517 N N . GLU C 1 162 ? -13.882 69.592 92.116 1.00 32.11 162 GLU C N 1
ATOM 4518 C CA . GLU C 1 162 ? -14.459 68.441 92.761 1.00 30.41 162 GLU C CA 1
ATOM 4519 C C . GLU C 1 162 ? -15.7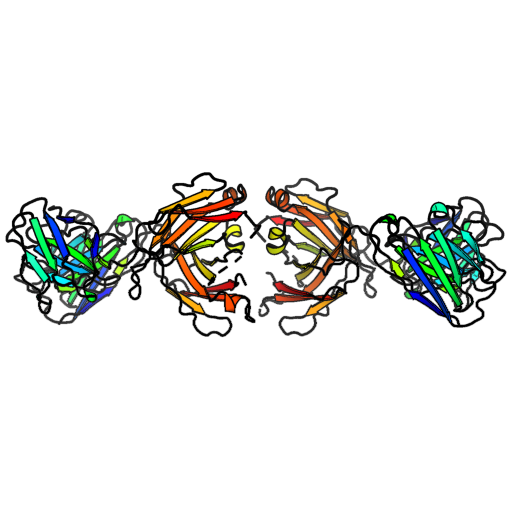80 68.846 93.444 1.00 28.90 162 GLU C C 1
ATOM 4520 O O . GLU C 1 162 ? -15.972 70.013 93.684 1.00 30.44 162 GLU C O 1
ATOM 4526 N N . SER C 1 163 ? -16.697 67.912 93.706 1.00 25.86 163 SER C N 1
ATOM 4527 C CA . SER C 1 163 ? -17.917 68.247 94.406 1.00 24.69 163 SER C CA 1
ATOM 4528 C C . SER C 1 163 ? -18.177 67.009 95.268 1.00 25.36 163 SER C C 1
ATOM 4529 O O . SER C 1 163 ? -17.761 65.871 94.915 1.00 24.39 163 SER C O 1
ATOM 4532 N N . VAL C 1 164 ? -18.832 67.253 96.408 1.00 23.96 164 VAL C N 1
ATOM 4533 C CA . VAL C 1 164 ? -19.123 66.255 97.422 1.00 23.46 164 VAL C CA 1
ATOM 4534 C C . VAL C 1 164 ? -20.581 66.154 97.753 1.00 24.36 164 VAL C C 1
ATOM 4535 O O . VAL C 1 164 ? -21.298 67.188 97.843 1.00 24.07 164 VAL C O 1
ATOM 4539 N N . THR C 1 165 ? -20.995 64.909 97.994 1.00 23.88 165 THR C N 1
ATOM 4540 C CA . THR C 1 165 ? -22.376 64.539 98.337 1.00 22.44 165 THR C CA 1
ATOM 4541 C C . THR C 1 165 ? -22.715 64.903 99.783 1.00 24.58 165 THR C C 1
ATOM 4542 O O . THR C 1 165 ? -21.815 65.124 100.621 1.00 25.59 165 THR C O 1
ATOM 4546 N N . GLU C 1 166 ? -24.005 64.949 100.107 1.00 25.64 166 GLU C N 1
ATOM 4547 C CA . GLU C 1 166 ? -24.380 65.179 101.504 1.00 26.55 166 GLU C CA 1
ATOM 4548 C C . GLU C 1 166 ? -24.053 63.876 102.201 1.00 26.97 166 GLU C C 1
ATOM 4549 O O . GLU C 1 166 ? -23.846 62.849 101.550 1.00 28.60 166 GLU C O 1
ATOM 4555 N N . GLN C 1 167 ? -23.993 63.920 103.514 1.00 26.69 167 GLN C N 1
ATOM 4556 C CA . GLN C 1 167 ? -23.704 62.742 104.299 1.00 27.98 167 GLN C CA 1
ATOM 4557 C C . GLN C 1 167 ? -24.782 61.718 104.048 1.00 28.84 167 GLN C C 1
ATOM 4558 O O . GLN C 1 167 ? -25.922 62.063 104.053 1.00 29.87 167 GLN C O 1
ATOM 4564 N N . ASP C 1 168 ? -24.443 60.455 103.836 1.00 30.99 168 ASP C N 1
ATOM 4565 C CA . ASP C 1 168 ? -25.485 59.467 103.554 1.00 33.23 168 ASP C CA 1
ATOM 4566 C C . ASP C 1 168 ? -26.434 59.267 104.718 1.00 36.55 168 ASP C C 1
ATOM 4567 O O . ASP C 1 168 ? -25.966 59.058 105.854 1.00 37.08 168 ASP C O 1
ATOM 4572 N N . SER C 1 169 ? -27.755 59.307 104.463 1.00 38.32 169 SER C N 1
ATOM 4573 C CA . SER C 1 169 ? -28.748 59.154 105.569 1.00 40.73 169 SER C CA 1
ATOM 4574 C C . SER C 1 169 ? -28.832 57.753 106.137 1.00 41.15 169 SER C C 1
ATOM 4575 O O . SER C 1 169 ? -29.351 57.536 107.233 1.00 41.00 169 SER C O 1
ATOM 4578 N N . LYS C 1 170 ? -28.300 56.802 105.395 1.00 42.01 170 LYS C N 1
ATOM 4579 C CA . LYS C 1 170 ? -28.312 55.438 105.866 1.00 43.02 170 LYS C CA 1
ATOM 4580 C C . LYS C 1 170 ? -26.986 55.004 106.485 1.00 41.56 170 LYS C C 1
ATOM 4581 O O . LYS C 1 170 ? -26.976 54.355 107.542 1.00 41.73 170 LYS C O 1
ATOM 4587 N N . ASP C 1 171 ? -25.866 55.342 105.854 1.00 37.77 171 ASP C N 1
ATOM 4588 C CA . ASP C 1 171 ? -24.641 54.863 106.414 1.00 35.50 171 ASP C CA 1
ATOM 4589 C C . ASP C 1 171 ? -23.655 55.955 106.807 1.00 33.84 171 ASP C C 1
ATOM 4590 O O . ASP C 1 171 ? -22.509 55.681 107.145 1.00 31.59 171 ASP C O 1
ATOM 4595 N N . SER C 1 172 ? -24.121 57.202 106.744 1.00 31.23 172 SER C N 1
ATOM 4596 C CA . SER C 1 172 ? -23.324 58.356 107.137 1.00 27.27 172 SER C CA 1
ATOM 4597 C C . SER C 1 172 ? -22.006 58.584 106.430 1.00 25.99 172 SER C C 1
ATOM 4598 O O . SER C 1 172 ? -21.110 59.270 107.000 1.00 24.83 172 SER C O 1
ATOM 4601 N N . THR C 1 173 ? -21.839 57.999 105.247 1.00 23.04 173 THR C N 1
ATOM 4602 C CA . THR C 1 173 ? -20.589 58.208 104.517 1.00 22.06 173 THR C CA 1
ATOM 4603 C C . THR C 1 173 ? -20.719 59.313 103.425 1.00 24.33 173 THR C C 1
ATOM 4604 O O . THR C 1 173 ? -21.807 59.706 103.039 1.00 26.40 173 THR C O 1
ATOM 4608 N N . TYR C 1 174 ? -19.608 59.786 102.909 1.00 22.73 174 TYR C N 1
ATOM 4609 C CA . TYR C 1 174 ? -19.628 60.767 101.888 1.00 20.99 174 TYR C CA 1
ATOM 4610 C C . TYR C 1 174 ? -19.023 60.104 100.632 1.00 22.67 174 TYR C C 1
ATOM 4611 O O . TYR C 1 174 ? -18.398 59.015 100.750 1.00 23.04 174 TYR C O 1
ATOM 4620 N N . SER C 1 175 ? -19.271 60.692 99.451 1.00 19.76 175 SER C N 1
ATOM 4621 C CA . SER C 1 175 ? -18.622 60.226 98.225 1.00 21.82 175 SER C CA 1
ATOM 4622 C C . SER C 1 175 ? -18.209 61.540 97.592 1.00 22.18 175 SER C C 1
ATOM 4623 O O . SER C 1 175 ? -18.876 62.560 97.781 1.00 22.27 175 SER C O 1
ATOM 4626 N N . LEU C 1 176 ? -17.160 61.519 96.796 1.00 22.48 176 LEU C N 1
ATOM 4627 C CA . LEU C 1 176 ? -16.721 62.761 96.238 1.00 23.67 176 LEU C CA 1
ATOM 4628 C C . LEU C 1 176 ? -16.354 62.521 94.810 1.00 24.30 176 LEU C C 1
ATOM 4629 O O . LEU C 1 176 ? -15.915 61.436 94.452 1.00 26.05 176 LEU C O 1
ATOM 4634 N N . SER C 1 177 ? -16.492 63.553 94.005 1.00 23.07 177 SER C N 1
ATOM 4635 C CA . SER C 1 177 ? -16.191 63.448 92.596 1.00 24.97 177 SER C CA 1
ATOM 4636 C C . SER C 1 177 ? -15.199 64.519 92.171 1.00 24.95 177 SER C C 1
ATOM 4637 O O . SER C 1 177 ? -15.378 65.683 92.461 1.00 25.03 177 SER C O 1
ATOM 4640 N N . SER C 1 178 ? -14.155 64.101 91.461 1.00 25.44 178 SER C N 1
ATOM 4641 C CA . SER C 1 178 ? -13.115 65.031 91.060 1.00 25.94 178 SER C CA 1
ATOM 4642 C C . SER C 1 178 ? -12.882 65.007 89.601 1.00 26.39 178 SER C C 1
ATOM 4643 O O . SER C 1 178 ? -12.659 63.944 89.028 1.00 26.95 178 SER C O 1
ATOM 4646 N N . THR C 1 179 ? -12.863 66.192 89.003 1.00 27.18 179 THR C N 1
ATOM 4647 C CA . THR C 1 179 ? -12.711 66.264 87.583 1.00 28.97 179 THR C CA 1
ATOM 4648 C C . THR C 1 179 ? -11.511 67.090 87.143 1.00 30.44 179 THR C C 1
ATOM 4649 O O . THR C 1 179 ? -11.436 68.280 87.477 1.00 32.10 179 THR C O 1
ATOM 4653 N N . LEU C 1 180 ? -10.597 66.461 86.393 1.00 28.24 180 LEU C N 1
ATOM 4654 C CA . LEU C 1 180 ? -9.418 67.121 85.835 1.00 27.53 180 LEU C CA 1
ATOM 4655 C C . LEU C 1 180 ? -9.747 67.424 84.362 1.00 27.85 180 LEU C C 1
ATOM 4656 O O . LEU C 1 180 ? -10.144 66.548 83.626 1.00 28.11 180 LEU C O 1
ATOM 4661 N N . THR C 1 181 ? -9.586 68.679 83.976 1.00 27.58 181 THR C N 1
ATOM 4662 C CA . THR C 1 181 ? -9.875 69.152 82.674 1.00 29.62 181 THR C CA 1
ATOM 4663 C C . THR C 1 181 ? -8.701 69.705 81.850 1.00 30.60 181 THR C C 1
ATOM 4664 O O . THR C 1 181 ? -8.080 70.719 82.204 1.00 31.04 181 THR C O 1
ATOM 4668 N N . LEU C 1 182 ? -8.433 69.053 80.729 1.00 31.08 182 LEU C N 1
ATOM 4669 C CA . LEU C 1 182 ? -7.421 69.536 79.783 1.00 31.20 182 LEU C CA 1
ATOM 4670 C C . LEU C 1 182 ? -8.051 69.686 78.376 1.00 31.55 182 LEU C C 1
ATOM 4671 O O . LEU C 1 182 ? -9.142 69.175 78.092 1.00 30.68 182 LEU C O 1
ATOM 4676 N N . SER C 1 183 ? -7.353 70.419 77.510 1.00 33.05 183 SER C N 1
ATOM 4677 C CA . SER C 1 183 ? -7.762 70.545 76.107 1.00 34.28 183 SER C CA 1
ATOM 4678 C C . SER C 1 183 ? -7.275 69.234 75.494 1.00 33.94 183 SER C C 1
ATOM 4679 O O . SER C 1 183 ? -6.327 68.625 76.008 1.00 33.69 183 SER C O 1
ATOM 4682 N N . LYS C 1 184 ? -7.936 68.807 74.428 1.00 35.53 184 LYS C N 1
ATOM 4683 C CA . LYS C 1 184 ? -7.554 67.590 73.706 1.00 36.83 184 LYS C CA 1
ATOM 4684 C C . LYS C 1 184 ? -6.056 67.676 73.397 1.00 38.44 184 LYS C C 1
ATOM 4685 O O . LYS C 1 184 ? -5.325 66.682 73.572 1.00 38.11 184 LYS C O 1
ATOM 4691 N N . ALA C 1 185 ? -5.599 68.847 72.932 1.00 38.87 185 ALA C N 1
ATOM 4692 C CA . ALA C 1 185 ? -4.165 69.022 72.608 1.00 41.47 185 ALA C CA 1
ATOM 4693 C C . ALA C 1 185 ? -3.190 68.574 73.754 1.00 42.68 185 ALA C C 1
ATOM 4694 O O . ALA C 1 185 ? -2.229 67.800 73.535 1.00 43.09 185 ALA C O 1
ATOM 4696 N N . ASP C 1 186 ? -3.461 69.026 74.976 1.00 44.39 186 ASP C N 1
ATOM 4697 C CA . ASP C 1 186 ? -2.611 68.688 76.115 1.00 44.69 186 ASP C CA 1
ATOM 4698 C C . ASP C 1 186 ? -2.873 67.263 76.558 1.00 44.03 186 ASP C C 1
ATOM 4699 O O . ASP C 1 186 ? -1.957 66.532 76.971 1.00 44.27 186 ASP C O 1
ATOM 4704 N N . TYR C 1 187 ? -4.122 66.850 76.458 1.00 41.17 187 TYR C N 1
ATOM 4705 C CA . TYR C 1 187 ? -4.400 65.531 76.911 1.00 40.26 187 TYR C CA 1
ATOM 4706 C C . TYR C 1 187 ? -3.546 64.557 76.120 1.00 41.35 187 TYR C C 1
ATOM 4707 O O . TYR C 1 187 ? -2.967 63.582 76.670 1.00 41.51 187 TYR C O 1
ATOM 4716 N N . GLU C 1 188 ? -3.454 64.819 74.826 1.00 42.04 188 GLU C N 1
ATOM 4717 C CA . GLU C 1 188 ? -2.717 63.905 73.982 1.00 44.17 188 GLU C CA 1
ATOM 4718 C C . GLU C 1 188 ? -1.216 63.955 74.222 1.00 45.91 188 GLU C C 1
ATOM 4719 O O . GLU C 1 188 ? -0.537 62.944 74.041 1.00 45.59 188 GLU C O 1
ATOM 4725 N N . LYS C 1 189 ? -0.689 65.087 74.682 1.00 46.50 189 LYS C N 1
ATOM 4726 C CA . LYS C 1 189 ? 0.751 65.115 74.939 1.00 47.84 189 LYS C CA 1
ATOM 4727 C C . LYS C 1 189 ? 1.268 64.346 76.163 1.00 47.49 189 LYS C C 1
ATOM 4728 O O . LYS C 1 189 ? 2.367 64.644 76.611 1.00 48.41 189 LYS C O 1
ATOM 4734 N N . HIS C 1 190 ? 0.510 63.400 76.727 1.00 46.86 190 HIS C N 1
ATOM 4735 C CA . HIS C 1 190 ? 0.975 62.659 77.923 1.00 45.54 190 HIS C CA 1
ATOM 4736 C C . HIS C 1 190 ? 0.431 61.242 77.992 1.00 44.41 190 HIS C C 1
ATOM 4737 O O . HIS C 1 190 ? -0.574 60.929 77.393 1.00 44.08 190 HIS C O 1
ATOM 4744 N N . LYS C 1 191 ? 1.060 60.392 78.768 1.00 43.47 191 LYS C N 1
ATOM 4745 C CA . LYS C 1 191 ? 0.607 59.025 78.789 1.00 44.00 191 LYS C CA 1
ATOM 4746 C C . LYS C 1 191 ? -0.128 58.546 80.042 1.00 42.78 191 LYS C C 1
ATOM 4747 O O . LYS C 1 191 ? -1.194 57.951 79.932 1.00 42.23 191 LYS C O 1
ATOM 4753 N N . VAL C 1 192 ? 0.444 58.807 81.223 1.00 41.03 192 VAL C N 1
ATOM 4754 C CA . VAL C 1 192 ? -0.100 58.309 82.488 1.00 39.96 192 VAL C CA 1
ATOM 4755 C C . VAL C 1 192 ? -0.904 59.336 83.245 1.00 38.72 192 VAL C C 1
ATOM 4756 O O . VAL C 1 192 ? -0.372 60.397 83.589 1.00 39.42 192 VAL C O 1
ATOM 4760 N N . TYR C 1 193 ? -2.185 59.048 83.481 1.00 35.74 193 TYR C N 1
ATOM 4761 C CA . TYR C 1 1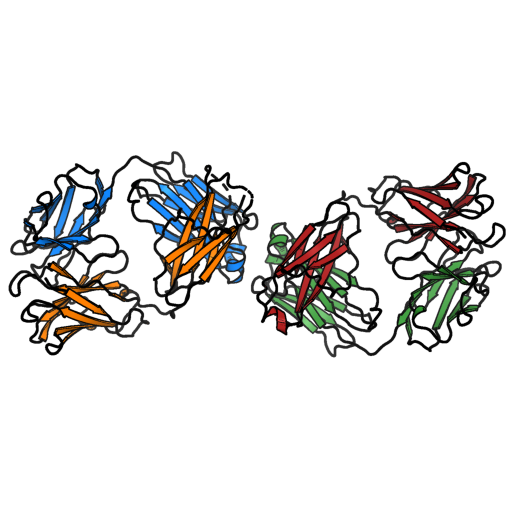93 ? -3.019 59.989 84.237 1.00 32.70 193 TYR C CA 1
ATOM 4762 C C . TYR C 1 193 ? -3.338 59.302 85.507 1.00 32.81 193 TYR C C 1
ATOM 4763 O O . TYR C 1 193 ? -3.714 58.120 85.544 1.00 32.71 193 TYR C O 1
ATOM 4772 N N . ALA C 1 194 ? -3.194 60.026 86.590 1.00 32.66 194 ALA C N 1
ATOM 4773 C CA . ALA C 1 194 ? -3.433 59.355 87.839 1.00 33.85 194 ALA C CA 1
ATOM 4774 C C . ALA C 1 194 ? -4.094 60.203 88.892 1.00 33.81 194 ALA C C 1
ATOM 4775 O O . ALA C 1 194 ? -3.838 61.384 89.085 1.00 34.47 194 ALA C O 1
ATOM 4777 N N . CYS C 1 195 ? -4.938 59.524 89.598 1.00 33.76 195 CYS C N 1
ATOM 4778 C CA . CYS C 1 195 ? -5.726 60.124 90.605 1.00 34.24 195 CYS C CA 1
ATOM 4779 C C . CYS C 1 195 ? -5.084 59.712 91.919 1.00 33.80 195 CYS C C 1
ATOM 4780 O O . CYS C 1 195 ? -4.905 58.516 92.174 1.00 33.38 195 CYS C O 1
ATOM 4783 N N . GLU C 1 196 ? -4.739 60.671 92.769 1.00 34.26 196 GLU C N 1
ATOM 4784 C CA . GLU C 1 196 ? -4.131 60.277 94.039 1.00 34.02 196 GLU C CA 1
ATOM 4785 C C . GLU C 1 196 ? -4.898 60.822 95.262 1.00 31.96 196 GLU C C 1
ATOM 4786 O O . GLU C 1 196 ? -5.054 62.033 95.479 1.00 29.93 196 GLU C O 1
ATOM 4792 N N . VAL C 1 197 ? -5.438 59.846 95.990 1.00 30.91 197 VAL C N 1
ATOM 4793 C CA . VAL C 1 197 ? -6.284 60.028 97.141 1.00 28.78 197 VAL C CA 1
ATOM 4794 C C . VAL C 1 197 ? -5.657 59.777 98.503 1.00 28.91 197 VAL C C 1
ATOM 4795 O O . VAL C 1 197 ? -5.111 58.705 98.823 1.00 27.98 197 VAL C O 1
ATOM 4799 N N . THR C 1 198 ? -5.781 60.786 99.331 1.00 28.61 198 THR C N 1
ATOM 4800 C CA . THR C 1 198 ? -5.287 60.649 100.664 1.00 30.26 198 THR C CA 1
ATOM 4801 C C . THR C 1 198 ? -6.526 60.865 101.587 1.00 28.98 198 THR C C 1
ATOM 4802 O O . THR C 1 198 ? -7.314 61.775 101.366 1.00 28.24 198 THR C O 1
ATOM 4806 N N . HIS C 1 199 ? -6.679 59.967 102.571 1.00 28.86 199 HIS C N 1
ATOM 4807 C CA . HIS C 1 199 ? -7.785 59.921 103.517 1.00 28.87 199 HIS C CA 1
ATOM 4808 C C . HIS C 1 199 ? -7.372 59.112 104.743 1.00 30.05 199 HIS C C 1
ATOM 4809 O O . HIS C 1 199 ? -6.569 58.169 104.698 1.00 27.08 199 HIS C O 1
ATOM 4816 N N . GLN C 1 200 ? -7.994 59.470 105.843 1.00 33.32 200 GLN C N 1
ATOM 4817 C CA . GLN C 1 200 ? -7.738 58.834 107.129 1.00 37.72 200 GLN C CA 1
ATOM 4818 C C . GLN C 1 200 ? -7.754 57.297 107.134 1.00 37.98 200 GLN C C 1
ATOM 4819 O O . GLN C 1 200 ? -6.922 56.657 107.797 1.00 40.19 200 GLN C O 1
ATOM 4825 N N . GLY C 1 201 ? -8.765 56.740 106.465 1.00 36.13 201 GLY C N 1
ATOM 4826 C CA . GLY C 1 201 ? -8.938 55.320 106.399 1.00 35.04 201 GLY C CA 1
ATOM 4827 C C . GLY C 1 201 ? -7.860 54.651 105.613 1.00 34.81 201 GLY C C 1
ATOM 4828 O O . GLY C 1 201 ? -7.836 53.446 105.499 1.00 34.52 201 GLY C O 1
ATOM 4829 N N . LEU C 1 202 ? -6.960 55.443 105.055 1.00 36.14 202 LEU C N 1
ATOM 4830 C CA . LEU C 1 202 ? -5.866 54.894 104.260 1.00 35.21 202 LEU C CA 1
ATOM 4831 C C . LEU C 1 202 ? -4.504 55.146 104.954 1.00 35.68 202 LEU C C 1
ATOM 4832 O O . LEU C 1 202 ? -4.210 56.258 105.410 1.00 35.23 202 LEU C O 1
ATOM 4837 N N . SER C 1 203 ? -3.687 54.101 105.022 1.00 37.27 203 SER C N 1
ATOM 4838 C CA . SER C 1 203 ? -2.361 54.177 105.653 1.00 39.42 203 SER C CA 1
ATOM 4839 C C . SER C 1 203 ? -1.314 54.924 104.848 1.00 39.06 203 SER C C 1
ATOM 4840 O O . SER C 1 203 ? -0.287 55.355 105.401 1.00 39.51 203 SER C O 1
ATOM 4843 N N . SER C 1 204 ? -1.613 55.094 103.557 1.00 38.00 204 SER C N 1
ATOM 4844 C CA . SER C 1 204 ? -0.745 55.781 102.584 1.00 36.92 204 SER C CA 1
ATOM 4845 C C . SER C 1 204 ? -1.652 56.197 101.395 1.00 35.37 204 SER C C 1
ATOM 4846 O O . SER C 1 204 ? -2.654 55.549 101.153 1.00 35.62 204 SER C O 1
ATOM 4849 N N . PRO C 1 205 ? -1.328 57.252 100.638 1.00 33.92 205 PRO C N 1
ATOM 4850 C CA . PRO C 1 205 ? -2.319 57.473 99.565 1.00 35.39 205 PRO C CA 1
ATOM 4851 C C . PRO C 1 205 ? -2.562 56.346 98.581 1.00 36.21 205 PRO C C 1
ATOM 4852 O O . PRO C 1 205 ? -1.698 55.482 98.336 1.00 38.02 205 PRO C O 1
ATOM 4856 N N . VAL C 1 206 ? -3.765 56.337 98.032 1.00 35.94 206 VAL C N 1
ATOM 4857 C CA . VAL C 1 206 ? -4.079 55.358 97.024 1.00 34.79 206 VAL C CA 1
ATOM 4858 C C . VAL C 1 206 ? -4.097 56.103 95.703 1.00 33.47 206 VAL C C 1
ATOM 4859 O O . VAL C 1 206 ? -4.758 57.128 95.563 1.00 31.63 206 VAL C O 1
ATOM 4863 N N . THR C 1 207 ? -3.349 55.589 94.746 1.00 33.70 207 THR C N 1
ATOM 4864 C CA . THR C 1 207 ? -3.299 56.188 93.417 1.00 34.49 207 THR C CA 1
ATOM 4865 C C . THR C 1 207 ? -4.027 55.233 92.395 1.00 34.13 207 THR C C 1
ATOM 4866 O O . THR C 1 207 ? -3.731 54.026 92.342 1.00 34.50 207 THR C O 1
ATOM 4870 N N . LYS C 1 208 ? -5.047 55.718 91.674 1.00 32.56 208 LYS C N 1
ATOM 4871 C CA . LYS C 1 208 ? -5.643 54.886 90.613 1.00 30.05 208 LYS C CA 1
ATOM 4872 C C . LYS C 1 208 ? -5.199 55.584 89.366 1.00 32.50 208 LYS C C 1
ATOM 4873 O O . LYS C 1 208 ? -5.188 56.848 89.329 1.00 32.43 208 LYS C O 1
ATOM 4879 N N . SER C 1 209 ? -4.817 54.823 88.338 1.00 33.60 209 SER C N 1
ATOM 4880 C CA . SER C 1 209 ? -4.409 55.495 87.120 1.00 35.76 209 SER C CA 1
ATOM 4881 C C . SER C 1 209 ? -4.563 54.673 85.873 1.00 36.88 209 SER C C 1
ATOM 4882 O O . SER C 1 209 ? -4.903 53.483 85.942 1.00 38.59 209 SER C O 1
ATOM 4885 N N . PHE C 1 210 ? -4.313 55.301 84.723 1.00 36.91 210 PHE C N 1
ATOM 4886 C CA . PHE C 1 210 ? -4.330 54.588 83.444 1.00 37.22 210 PHE C CA 1
ATOM 4887 C C . PHE C 1 210 ? -3.326 55.282 82.505 1.00 39.80 210 PHE C C 1
ATOM 4888 O O . PHE C 1 210 ? -2.859 56.404 82.775 1.00 38.88 210 PHE C O 1
ATOM 4896 N N . ASN C 1 211 ? -2.958 54.581 81.431 1.00 44.74 211 ASN C N 1
ATOM 4897 C CA . ASN C 1 211 ? -2.033 55.110 80.413 1.00 48.25 211 ASN C CA 1
ATOM 4898 C C . ASN C 1 211 ? -2.918 55.312 79.228 1.00 48.92 211 ASN C C 1
ATOM 4899 O O . ASN C 1 211 ? -3.577 54.372 78.838 1.00 47.96 211 ASN C O 1
ATOM 4904 N N . ARG C 1 212 ? -2.911 56.519 78.672 1.00 51.15 212 ARG C N 1
ATOM 4905 C CA . ARG C 1 212 ? -3.729 56.890 77.533 1.00 54.82 212 ARG C CA 1
ATOM 4906 C C . ARG C 1 212 ? -4.006 55.851 76.477 1.00 58.51 212 ARG C C 1
ATOM 4907 O O . ARG C 1 212 ? -3.116 55.105 76.037 1.00 58.24 212 ARG C O 1
ATOM 4915 N N . GLY C 1 213 ? -5.266 55.884 76.036 1.00 62.78 213 GLY C N 1
ATOM 4916 C CA . GLY C 1 213 ? -5.766 54.966 75.036 1.00 67.13 213 GLY C CA 1
ATOM 4917 C C . GLY C 1 213 ? -5.754 53.574 75.652 1.00 70.32 213 GLY C C 1
ATOM 4918 O O . GLY C 1 213 ? -6.808 53.003 75.957 1.00 71.07 213 GLY C O 1
ATOM 4919 N N . GLU C 1 214 ? -4.534 53.059 75.829 1.00 72.36 214 GLU C N 1
ATOM 4920 C CA . GLU C 1 214 ? -4.232 51.747 76.393 1.00 73.88 214 GLU C CA 1
ATOM 4921 C C . GLU C 1 214 ? -5.138 51.290 77.577 1.00 73.82 214 GLU C C 1
ATOM 4922 O O . GLU C 1 214 ? -4.663 50.657 78.536 1.00 73.55 214 GLU C O 1
ATOM 4928 N N . CYS C 1 215 ? -6.440 51.588 77.450 1.00 74.18 215 CYS C N 1
ATOM 4929 C CA . CYS C 1 215 ? -7.539 51.291 78.411 1.00 74.63 215 CYS C CA 1
ATOM 4930 C C . CYS C 1 215 ? -8.406 50.043 78.136 1.00 74.50 215 CYS C C 1
ATOM 4931 O O . CYS C 1 215 ? -9.426 50.218 77.389 1.00 74.33 215 CYS C O 1
ATOM 4934 N N . GLU D 2 1 ? -50.810 77.865 108.624 1.00 28.79 1 GLU D N 1
ATOM 4935 C CA . GLU D 2 1 ? -51.048 79.331 108.767 1.00 25.25 1 GLU D CA 1
ATOM 4936 C C . GLU D 2 1 ? -50.635 80.163 107.518 1.00 22.68 1 GLU D C 1
ATOM 4937 O O . GLU D 2 1 ? -51.451 80.894 107.011 1.00 22.92 1 GLU D O 1
ATOM 4943 N N . VAL D 2 2 ? -49.429 80.045 106.997 1.00 20.60 2 VAL D N 1
ATOM 4944 C CA . VAL D 2 2 ? -49.084 80.879 105.869 1.00 18.39 2 VAL D CA 1
ATOM 4945 C C . VAL D 2 2 ? -48.313 80.165 104.752 1.00 18.98 2 VAL D C 1
ATOM 4946 O O . VAL D 2 2 ? -47.367 79.446 105.037 1.00 18.51 2 VAL D O 1
ATOM 4950 N N . GLN D 2 3 ? -48.745 80.386 103.496 1.00 17.37 3 GLN D N 1
ATOM 4951 C CA . GLN D 2 3 ? -48.100 79.837 102.314 1.00 18.02 3 GLN D CA 1
ATOM 4952 C C . GLN D 2 3 ? -47.530 81.021 101.502 1.00 19.55 3 GLN D C 1
ATOM 4953 O O . GLN D 2 3 ? -48.193 82.061 101.291 1.00 20.55 3 GLN D O 1
ATOM 4959 N N . LEU D 2 4 ? -46.284 80.899 101.077 1.00 20.61 4 LEU D N 1
ATOM 4960 C CA . LEU D 2 4 ? -45.676 81.988 100.340 1.00 23.38 4 LEU D CA 1
ATOM 4961 C C . LEU D 2 4 ? -45.195 81.470 99.015 1.00 23.77 4 LEU D C 1
ATOM 4962 O O . LEU D 2 4 ? -44.203 80.783 98.967 1.00 24.50 4 LEU D O 1
ATOM 4967 N N . GLN D 2 5 ? -45.878 81.807 97.939 1.00 23.81 5 GLN D N 1
ATOM 4968 C CA . GLN D 2 5 ? -45.476 81.314 96.637 1.00 24.83 5 GLN D CA 1
ATOM 4969 C C . GLN D 2 5 ? -44.520 82.316 96.043 1.00 25.00 5 GLN D C 1
ATOM 4970 O O . GLN D 2 5 ? -44.735 83.493 96.200 1.00 27.74 5 GLN D O 1
ATOM 4976 N N . GLN D 2 6 ? -43.471 81.885 95.350 1.00 24.44 6 GLN D N 1
ATOM 4977 C CA . GLN D 2 6 ? -42.496 82.841 94.768 1.00 23.22 6 GLN D CA 1
ATOM 4978 C C . GLN D 2 6 ? -42.278 82.483 93.320 1.00 23.27 6 GLN D C 1
ATOM 4979 O O . GLN D 2 6 ? -42.337 81.305 92.969 1.00 23.20 6 GLN D O 1
ATOM 4985 N N . TRP D 2 7 ? -42.058 83.473 92.464 1.00 21.66 7 TRP D N 1
ATOM 4986 C CA . TRP D 2 7 ? -41.731 83.118 91.104 1.00 22.85 7 TRP D CA 1
ATOM 4987 C C . TRP D 2 7 ? -40.868 84.231 90.617 1.00 24.55 7 TRP D C 1
ATOM 4988 O O . TRP D 2 7 ? -40.717 85.263 91.300 1.00 22.85 7 TRP D O 1
ATOM 4999 N N . GLY D 2 8 ? -40.283 83.976 89.443 1.00 25.67 8 GLY D N 1
ATOM 5000 C CA . GLY D 2 8 ? -39.383 84.915 88.793 1.00 27.12 8 GLY D CA 1
ATOM 5001 C C . GLY D 2 8 ? -38.354 84.233 87.907 1.00 27.32 8 GLY D C 1
ATOM 5002 O O . GLY D 2 8 ? -37.993 83.068 88.122 1.00 28.38 8 GLY D O 1
ATOM 5003 N N . ALA D 2 9 ? -37.900 84.956 86.889 1.00 27.86 9 ALA D N 1
ATOM 5004 C CA . ALA D 2 9 ? -36.915 84.435 85.962 1.00 28.89 9 ALA D CA 1
ATOM 5005 C C . ALA D 2 9 ? -35.693 83.942 86.725 1.00 29.90 9 ALA D C 1
ATOM 5006 O O . ALA D 2 9 ? -35.095 84.698 87.516 1.00 30.13 9 ALA D O 1
ATOM 5008 N N . GLY D 2 10 ? -35.328 82.684 86.504 1.00 29.75 10 GLY D N 1
ATOM 5009 C CA . GLY D 2 10 ? -34.165 82.121 87.175 1.00 29.20 10 GLY D CA 1
ATOM 5010 C C . GLY D 2 10 ? -32.802 82.245 86.474 1.00 30.42 10 GLY D C 1
ATOM 5011 O O . GLY D 2 10 ? -31.806 81.837 87.077 1.00 31.16 10 GLY D O 1
ATOM 5012 N N . LEU D 2 11 ? -32.747 82.741 85.215 1.00 30.09 11 LEU D N 1
ATOM 5013 C CA . LEU D 2 11 ? -31.465 82.910 84.496 1.00 30.38 11 LEU D CA 1
ATOM 5014 C C . LEU D 2 11 ? -31.395 84.356 83.986 1.00 28.92 11 LEU D C 1
ATOM 5015 O O . LEU D 2 11 ? -32.363 84.875 83.544 1.00 30.70 11 LEU D O 1
ATOM 5020 N N . LEU D 2 12 ? -30.229 84.977 84.073 1.00 29.12 12 LEU D N 1
ATOM 5021 C CA . LEU D 2 12 ? -30.008 86.390 83.714 1.00 29.14 12 LEU D CA 1
ATOM 5022 C C . LEU D 2 12 ? -28.548 86.515 83.319 1.00 28.65 12 LEU D C 1
ATOM 5023 O O . LEU D 2 12 ? -27.711 85.709 83.757 1.00 27.31 12 LEU D O 1
ATOM 5028 N N . LYS D 2 13 ? -28.246 87.570 82.556 1.00 28.92 13 LYS D N 1
ATOM 5029 C CA . LYS D 2 13 ? -26.879 87.883 82.119 1.00 27.97 13 LYS D CA 1
ATOM 5030 C C . LYS D 2 13 ? -26.431 89.124 82.896 1.00 27.63 13 LYS D C 1
ATOM 5031 O O . LYS D 2 13 ? -27.249 89.987 83.273 1.00 26.39 13 LYS D O 1
ATOM 5037 N N . PRO D 2 14 ? -25.132 89.228 83.148 1.00 25.85 14 PRO D N 1
ATOM 5038 C CA . PRO D 2 14 ? -24.573 90.365 83.869 1.00 26.69 14 PRO D CA 1
ATOM 5039 C C . PRO D 2 14 ? -25.145 91.713 83.363 1.00 26.35 14 PRO D C 1
ATOM 5040 O O . PRO D 2 14 ? -25.249 91.923 82.188 1.00 26.53 14 PRO D O 1
ATOM 5044 N N . SER D 2 15 ? -25.555 92.585 84.275 1.00 26.02 15 SER D N 1
ATOM 5045 C CA . SER D 2 15 ? -26.126 93.915 83.993 1.00 25.89 15 SER D CA 1
ATOM 5046 C C . SER D 2 15 ? -27.635 93.925 83.808 1.00 25.46 15 SER D C 1
ATOM 5047 O O . SER D 2 15 ? -28.274 94.968 83.799 1.00 25.30 15 SER D O 1
ATOM 5050 N N . GLU D 2 16 ? -28.217 92.744 83.704 1.00 26.46 16 GLU D N 1
ATOM 5051 C CA . GLU D 2 16 ? -29.653 92.659 83.573 1.00 27.26 16 GLU D CA 1
ATOM 5052 C C . GLU D 2 16 ? -30.265 92.887 84.937 1.00 27.57 16 GLU D C 1
ATOM 5053 O O . GLU D 2 16 ? -29.543 92.934 85.937 1.00 30.09 16 GLU D O 1
ATOM 5059 N N . THR D 2 17 ? -31.574 93.059 85.046 1.00 27.94 17 THR D N 1
ATOM 5060 C CA . THR D 2 17 ? -32.068 93.235 86.388 1.00 27.42 17 THR D CA 1
ATOM 5061 C C . THR D 2 17 ? -32.927 92.051 86.864 1.00 26.88 17 THR D C 1
ATOM 5062 O O . THR D 2 17 ? -33.792 91.573 86.151 1.00 26.94 17 THR D O 1
ATOM 5066 N N . LEU D 2 18 ? -32.629 91.567 88.060 1.00 25.58 18 LEU D N 1
ATOM 5067 C CA . LEU D 2 18 ? -33.306 90.432 88.649 1.00 25.88 18 LEU D CA 1
ATOM 5068 C C . LEU D 2 18 ? -34.702 90.858 89.083 1.00 27.44 18 LEU D C 1
ATOM 5069 O O . LEU D 2 18 ? -34.917 91.977 89.564 1.00 29.50 18 LEU D O 1
ATOM 5074 N N . SER D 2 19 ? -35.671 89.974 88.897 1.00 27.59 19 SER D N 1
ATOM 5075 C CA . SER D 2 19 ? -37.046 90.300 89.270 1.00 27.18 19 SER D CA 1
ATOM 5076 C C . SER D 2 19 ? -37.843 89.129 89.895 1.00 26.69 19 SER D C 1
ATOM 5077 O O . SER D 2 19 ? -38.028 88.096 89.245 1.00 28.19 19 SER D O 1
ATOM 5080 N N . LEU D 2 20 ? -38.279 89.245 91.155 1.00 24.74 20 LEU D N 1
ATOM 5081 C CA . LEU D 2 20 ? -39.051 88.164 91.756 1.00 22.43 20 LEU D CA 1
ATOM 5082 C C . LEU D 2 20 ? -40.282 88.679 92.390 1.00 21.86 20 LEU D C 1
ATOM 5083 O O . LEU D 2 20 ? -40.365 89.856 92.760 1.00 22.08 20 LEU D O 1
ATOM 5088 N N . THR D 2 21 ? -41.254 87.785 92.510 1.00 21.86 21 THR D N 1
ATOM 5089 C CA . THR D 2 21 ? -42.524 88.096 93.170 1.00 23.31 21 THR D CA 1
ATOM 5090 C C . THR D 2 21 ? -42.855 86.954 94.139 1.00 22.94 21 THR D C 1
ATOM 5091 O O . THR D 2 21 ? -42.605 85.763 93.868 1.00 23.39 21 THR D O 1
ATOM 5095 N N . CYS D 2 22 ? -43.439 87.319 95.254 1.00 22.60 22 CYS D N 1
ATOM 5096 C CA . CYS D 2 22 ? -43.854 86.345 96.263 1.00 24.16 22 CYS D CA 1
ATOM 5097 C C . CYS D 2 22 ? -45.367 86.617 96.520 1.00 24.56 22 CYS D C 1
ATOM 5098 O O . CYS D 2 22 ? -45.779 87.792 96.539 1.00 26.61 22 CYS D O 1
ATOM 5101 N N . ALA D 2 23 ? -46.189 85.573 96.678 1.00 23.57 23 ALA D N 1
ATOM 5102 C CA . ALA D 2 23 ? -47.606 85.767 96.926 1.00 20.69 23 ALA D CA 1
ATOM 5103 C C . ALA D 2 23 ? -47.951 85.038 98.163 1.00 21.56 23 ALA D C 1
ATOM 5104 O O . ALA D 2 23 ? -47.528 83.880 98.415 1.00 20.44 23 ALA D O 1
ATOM 5106 N N . VAL D 2 24 ? -48.714 85.754 98.973 1.00 21.55 24 VAL D N 1
ATOM 5107 C CA . VAL D 2 24 ? -49.109 85.312 100.279 1.00 21.65 24 VAL D CA 1
ATOM 5108 C C . VAL D 2 24 ? -50.509 84.749 100.324 1.00 22.76 24 VAL D C 1
ATOM 5109 O O . VAL D 2 24 ? -51.430 85.316 99.778 1.00 23.98 24 VAL D O 1
ATOM 5113 N N . TYR D 2 25 ? -50.674 83.656 101.030 1.00 21.47 25 TYR D N 1
ATOM 5114 C CA . TYR D 2 25 ? -51.952 83.055 101.168 1.00 20.15 25 TYR D CA 1
ATOM 5115 C C . TYR D 2 25 ? -51.976 82.570 102.591 1.00 19.59 25 TYR D C 1
ATOM 5116 O O . TYR D 2 25 ? -51.292 81.610 102.951 1.00 19.60 25 TYR D O 1
ATOM 5125 N N . GLY D 2 26 ? -52.757 83.240 103.400 1.00 20.02 26 GLY D N 1
ATOM 5126 C CA . GLY D 2 26 ? -52.936 82.831 104.782 1.00 20.82 26 GLY D CA 1
ATOM 5127 C C . GLY D 2 26 ? -52.633 83.945 105.734 1.00 22.91 26 GLY D C 1
ATOM 5128 O O . GLY D 2 26 ? -51.605 84.585 105.528 1.00 24.71 26 GLY D O 1
ATOM 5129 N N . GLY D 2 27 ? -53.494 84.182 106.747 1.00 23.11 27 GLY D N 1
ATOM 5130 C CA . GLY D 2 27 ? -53.265 85.239 107.711 1.00 21.27 27 GLY D CA 1
ATOM 5131 C C . GLY D 2 27 ? -53.423 86.633 107.088 1.00 23.26 27 GLY D C 1
ATOM 5132 O O . GLY D 2 27 ? -54.071 86.793 106.030 1.00 22.83 27 GLY D O 1
ATOM 5133 N N . SER D 2 28 ? -52.911 87.673 107.755 1.00 23.28 28 SER D N 1
ATOM 5134 C CA . SER D 2 28 ? -53.063 88.996 107.175 1.00 23.87 28 SER D CA 1
ATOM 5135 C C . SER D 2 28 ? -51.826 89.556 106.522 1.00 23.34 28 SER D C 1
ATOM 5136 O O . SER D 2 28 ? -50.723 89.144 106.839 1.00 23.37 28 SER D O 1
ATOM 5139 N N . PHE D 2 29 ? -52.038 90.520 105.624 1.00 22.38 29 PHE D N 1
ATOM 5140 C CA . PHE D 2 29 ? -50.966 91.090 104.845 1.00 22.22 29 PHE D CA 1
ATOM 5141 C C . PHE D 2 29 ? -50.338 92.360 105.354 1.00 22.62 29 PHE D C 1
ATOM 5142 O O . PHE D 2 29 ? -49.213 92.672 104.982 1.00 23.32 29 PHE D O 1
ATOM 5150 N N . SER D 2 30 ? -51.098 93.076 106.167 1.00 21.16 30 SER D N 1
ATOM 5151 C CA . SER D 2 30 ? -50.734 94.395 106.633 1.00 20.88 30 SER D CA 1
ATOM 5152 C C . SER D 2 30 ? -49.927 94.334 107.842 1.00 21.15 30 SER D C 1
ATOM 5153 O O . SER D 2 30 ? -49.970 93.363 108.563 1.00 20.65 30 SER D O 1
ATOM 5156 N N . ASP D 2 31 ? -49.198 95.424 108.042 1.00 21.92 31 ASP D N 1
ATOM 5157 C CA . ASP D 2 31 ? -48.335 95.699 109.197 1.00 22.99 31 ASP D CA 1
ATOM 5158 C C . ASP D 2 31 ? -47.014 94.940 109.312 1.00 23.77 31 ASP D C 1
ATOM 5159 O O . ASP D 2 31 ? -46.042 95.541 109.781 1.00 23.86 31 ASP D O 1
ATOM 5164 N N . TYR D 2 32 ? -46.953 93.668 108.872 1.00 22.24 32 TYR D N 1
ATOM 5165 C CA . TYR D 2 32 ? -45.702 92.904 108.915 1.00 20.60 32 TYR D CA 1
ATOM 5166 C C . TYR D 2 32 ? -44.728 93.485 107.900 1.00 19.28 32 TYR D C 1
ATOM 5167 O O . TYR D 2 32 ? -45.130 93.970 106.866 1.00 21.77 32 TYR D O 1
ATOM 5176 N N . TYR D 2 33 ? -43.448 93.427 108.194 1.00 17.15 33 TYR D N 1
ATOM 5177 C CA . TYR D 2 33 ? -42.483 93.811 107.203 1.00 18.87 33 TYR D CA 1
ATOM 5178 C C . TYR D 2 33 ? -42.131 92.485 106.508 1.00 20.27 33 TYR D C 1
ATOM 5179 O O . TYR D 2 33 ? -41.662 91.526 107.185 1.00 20.13 33 TYR D O 1
ATOM 5188 N N . TRP D 2 34 ? -42.356 92.438 105.190 1.00 18.56 34 TRP D N 1
ATOM 5189 C CA . TRP D 2 34 ? -42.075 91.252 104.404 1.00 18.32 34 TRP D CA 1
ATOM 5190 C C . TRP D 2 34 ? -40.641 91.368 103.925 1.00 20.30 34 TRP D C 1
ATOM 5191 O O . TRP D 2 34 ? -40.227 92.433 103.438 1.00 22.65 34 TRP D O 1
ATOM 5202 N N . SER D 2 35 ? -39.872 90.295 104.074 1.00 19.93 35 SER D N 1
ATOM 5203 C CA . SER D 2 35 ? -38.478 90.311 103.663 1.00 19.43 35 SER D CA 1
ATOM 5204 C C . SER D 2 35 ? -38.156 89.462 102.463 1.00 18.95 35 SER D C 1
ATOM 5205 O O . SER D 2 35 ? -38.885 88.531 102.080 1.00 19.07 35 SER D O 1
ATOM 5208 N N . TRP D 2 36 ? -37.022 89.816 101.908 1.00 17.67 36 TRP D N 1
ATOM 5209 C CA . TRP D 2 36 ? -36.377 89.067 100.854 1.00 20.28 36 TRP D CA 1
ATOM 5210 C C . TRP D 2 36 ? -34.972 88.709 101.455 1.00 20.73 36 TRP D C 1
ATOM 5211 O O . TRP D 2 36 ? -34.273 89.580 101.968 1.00 20.92 36 TRP D O 1
ATOM 5222 N N . ILE D 2 37 ? -34.577 87.443 101.385 1.00 20.37 37 ILE D N 1
ATOM 5223 C CA . ILE D 2 37 ? -33.299 86.957 101.952 1.00 19.56 37 ILE D CA 1
ATOM 5224 C C . ILE D 2 37 ? -32.633 86.084 100.883 1.00 20.90 37 ILE D C 1
ATOM 5225 O O . ILE D 2 37 ? -33.338 85.421 100.072 1.00 20.85 37 ILE D O 1
ATOM 5230 N N . ARG D 2 38 ? -31.314 86.006 100.855 1.00 19.01 38 ARG D N 1
ATOM 5231 C CA . ARG D 2 38 ? -30.775 85.138 99.820 1.00 19.89 38 ARG D CA 1
ATOM 5232 C C . ARG D 2 38 ? -29.617 84.243 100.276 1.00 20.76 38 ARG D C 1
ATOM 5233 O O . ARG D 2 38 ? -29.031 84.458 101.332 1.00 23.20 38 ARG D O 1
ATOM 5241 N N . GLN D 2 39 ? -29.275 83.250 99.475 1.00 19.92 39 GLN D N 1
ATOM 5242 C CA . GLN D 2 39 ? -28.272 82.328 99.878 1.00 20.67 39 GLN D CA 1
ATOM 5243 C C . GLN D 2 39 ? -27.584 81.710 98.707 1.00 22.67 39 GLN D C 1
ATOM 5244 O O . GLN D 2 39 ? -28.115 80.838 97.979 1.00 23.78 39 GLN D O 1
ATOM 5250 N N . PRO D 2 40 ? -26.394 82.206 98.439 1.00 24.54 40 PRO D N 1
ATOM 5251 C CA . PRO D 2 40 ? -25.548 81.726 97.329 1.00 26.08 40 PRO D CA 1
ATOM 5252 C C . PRO D 2 40 ? -25.269 80.273 97.612 1.00 26.82 40 PRO D C 1
ATOM 5253 O O . PRO D 2 40 ? -25.180 79.843 98.787 1.00 25.98 40 PRO D O 1
ATOM 5257 N N . PRO D 2 41 ? -25.091 79.495 96.558 1.00 28.16 41 PRO D N 1
ATOM 5258 C CA . PRO D 2 41 ? -24.817 78.071 96.801 1.00 28.84 41 PRO D CA 1
ATOM 5259 C C . PRO D 2 41 ? -23.586 77.858 97.685 1.00 30.36 41 PRO D C 1
ATOM 5260 O O . PRO D 2 41 ? -22.546 78.533 97.553 1.00 28.13 41 PRO D O 1
ATOM 5264 N N . GLY D 2 42 ? -23.769 76.942 98.633 1.00 31.16 42 GLY D N 1
ATOM 5265 C CA . GLY D 2 42 ? -22.723 76.583 99.549 1.00 31.31 42 GLY D CA 1
ATOM 5266 C C . GLY D 2 42 ? -22.359 77.708 100.470 1.00 31.97 42 GLY D C 1
ATOM 5267 O O . GLY D 2 42 ? -21.342 77.606 101.145 1.00 32.38 42 GLY D O 1
ATOM 5268 N N . LYS D 2 43 ? -23.148 78.778 100.513 1.00 30.77 43 LYS D N 1
ATOM 5269 C CA . LYS D 2 43 ? -22.776 79.872 101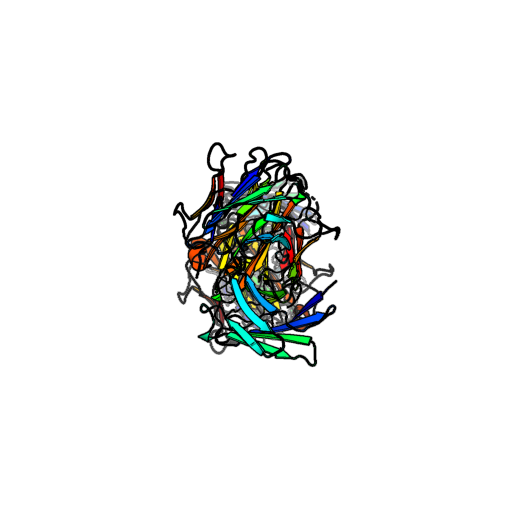.401 1.00 30.00 43 LYS D CA 1
ATOM 5270 C C . LYS D 2 43 ? -23.886 80.132 102.413 1.00 28.85 43 LYS D C 1
ATOM 5271 O O . LYS D 2 43 ? -24.880 79.432 102.442 1.00 28.68 43 LYS D O 1
ATOM 5277 N N . GLY D 2 44 ? -23.722 81.145 103.231 1.00 26.42 44 GLY D N 1
ATOM 5278 C CA . GLY D 2 44 ? -24.753 81.446 104.188 1.00 25.44 44 GLY D CA 1
ATOM 5279 C C . GLY D 2 44 ? -25.831 82.404 103.713 1.00 24.30 44 GLY D C 1
ATOM 5280 O O . GLY D 2 44 ? -25.881 82.808 102.541 1.00 24.45 44 GLY D O 1
ATOM 5281 N N . LEU D 2 45 ? -26.693 82.812 104.636 1.00 22.13 45 LEU D N 1
ATOM 5282 C CA . LEU D 2 45 ? -27.782 83.689 104.265 1.00 21.39 45 LEU D CA 1
ATOM 5283 C C . LEU D 2 45 ? -27.447 85.162 104.433 1.00 22.08 45 LEU D C 1
ATOM 5284 O O . LEU D 2 45 ? -26.706 85.553 105.333 1.00 20.15 45 LEU D O 1
ATOM 5289 N N . GLU D 2 46 ? -28.047 85.979 103.579 1.00 21.72 46 GLU D N 1
ATOM 5290 C CA . GLU D 2 46 ? -27.906 87.436 103.639 1.00 22.09 46 GLU D CA 1
ATOM 5291 C C . GLU D 2 46 ? -29.289 88.127 103.522 1.00 21.58 46 GLU D C 1
ATOM 5292 O O . GLU D 2 46 ? -30.028 87.914 102.564 1.00 21.49 46 GLU D O 1
ATOM 5298 N N . TRP D 2 47 ? -29.665 88.936 104.495 1.00 21.03 47 TRP D N 1
ATOM 5299 C CA . TRP D 2 47 ? -30.943 89.629 104.383 1.00 21.12 47 TRP D CA 1
ATOM 5300 C C . TRP D 2 47 ? -30.773 90.806 103.373 1.00 21.48 47 TRP D C 1
ATOM 5301 O O . TRP D 2 47 ? -29.779 91.558 103.402 1.00 20.88 47 TRP D O 1
ATOM 5312 N N . ILE D 2 48 ? -31.727 90.915 102.456 1.00 21.37 48 ILE D N 1
ATOM 5313 C CA . ILE D 2 48 ? -31.747 91.925 101.416 1.00 20.93 48 ILE D CA 1
ATOM 5314 C C . ILE D 2 48 ? -32.556 93.192 101.811 1.00 22.71 48 ILE D C 1
ATOM 5315 O O . ILE D 2 48 ? -32.015 94.295 101.755 1.00 24.15 48 ILE D O 1
ATOM 5320 N N . GLY D 2 49 ? -33.830 93.036 102.214 1.00 22.82 49 GLY D N 1
ATOM 5321 C CA . GLY D 2 49 ? -34.670 94.155 102.648 1.00 21.59 49 GLY D CA 1
ATOM 5322 C C . GLY D 2 49 ? -36.093 93.685 103.017 1.00 21.91 49 GLY D C 1
ATOM 5323 O O . GLY D 2 49 ? -36.409 92.509 102.895 1.00 21.81 49 GLY D O 1
ATOM 5324 N N . GLU D 2 50 ? -36.934 94.589 103.490 1.00 20.00 50 GLU D N 1
ATOM 5325 C CA . GLU D 2 50 ? -38.276 94.274 103.835 1.00 20.28 50 GLU D CA 1
ATOM 5326 C C . GLU D 2 50 ? -39.151 95.488 103.478 1.00 21.36 50 GLU D C 1
ATOM 5327 O O . GLU D 2 50 ? -38.644 96.611 103.329 1.00 23.04 50 GLU D O 1
ATOM 5333 N N . ILE D 2 51 ? -40.452 95.251 103.360 1.00 19.89 51 ILE D N 1
ATOM 5334 C CA . ILE D 2 51 ? -41.401 96.275 103.063 1.00 20.72 51 ILE D CA 1
ATOM 5335 C C . ILE D 2 51 ? -42.733 95.982 103.768 1.00 21.44 51 ILE D C 1
ATOM 5336 O O . ILE D 2 51 ? -43.021 94.832 104.049 1.00 21.92 51 ILE D O 1
ATOM 5341 N N . ASN D 2 52 ? -43.515 97.008 104.096 1.00 21.65 52 ASN D N 1
ATOM 5342 C CA . ASN D 2 52 ? -44.807 96.767 104.708 1.00 23.56 52 ASN D CA 1
ATOM 5343 C C . ASN D 2 52 ? -45.890 97.309 103.787 1.00 24.41 52 ASN D C 1
ATOM 5344 O O . ASN D 2 52 ? -45.567 97.971 102.783 1.00 26.16 52 ASN D O 1
ATOM 5349 N N . HIS D 2 53 ? -47.159 97.017 104.085 1.00 23.17 53 HIS D N 1
ATOM 5350 C CA . HIS D 2 53 ? -48.237 97.400 103.179 1.00 23.58 53 HIS D CA 1
ATOM 5351 C C . HIS D 2 53 ? -48.264 98.891 102.857 1.00 25.19 53 HIS D C 1
ATOM 5352 O O . HIS D 2 53 ? -48.871 99.320 101.866 1.00 24.89 53 HIS D O 1
ATOM 5359 N N . SER D 2 54 ? -47.617 99.681 103.709 1.00 27.46 54 SER D N 1
ATOM 5360 C CA . SER D 2 54 ? -47.568 101.121 103.481 1.00 29.07 54 SER D CA 1
ATOM 5361 C C . SER D 2 54 ? -46.516 101.493 102.467 1.00 30.06 54 SER D C 1
ATOM 5362 O O . SER D 2 54 ? -46.358 102.673 102.166 1.00 31.59 54 SER D O 1
ATOM 5365 N N . GLY D 2 55 ? -45.819 100.509 101.905 1.00 28.17 55 GLY D N 1
ATOM 5366 C CA . GLY D 2 55 ? -44.749 100.858 100.987 1.00 27.83 55 GLY D CA 1
ATOM 5367 C C . GLY D 2 55 ? -43.467 101.277 101.755 1.00 28.59 55 GLY D C 1
ATOM 5368 O O . GLY D 2 55 ? -42.429 101.533 101.141 1.00 28.96 55 GLY D O 1
ATOM 5369 N N . SER D 2 56 ? -43.509 101.358 103.088 1.00 28.71 56 SER D N 1
ATOM 5370 C CA . SER D 2 56 ? -42.295 101.729 103.839 1.00 29.30 56 SER D CA 1
ATOM 5371 C C . SER D 2 56 ? -41.220 100.584 103.864 1.00 29.69 56 SER D C 1
ATOM 5372 O O . SER D 2 56 ? -41.463 99.462 104.281 1.00 29.99 56 SER D O 1
ATOM 5375 N N . THR D 2 57 ? -40.027 100.902 103.381 1.00 30.25 57 THR D N 1
ATOM 5376 C CA . THR D 2 57 ? -38.944 99.958 103.201 1.00 29.67 57 THR D CA 1
ATOM 5377 C C . THR D 2 57 ? -37.713 100.130 104.029 1.00 30.76 57 THR D C 1
ATOM 5378 O O . THR D 2 57 ? -37.431 101.240 104.453 1.00 32.68 57 THR D O 1
ATOM 5382 N N . ASN D 2 58 ? -36.978 99.030 104.241 1.00 30.70 58 ASN D N 1
ATOM 5383 C CA . ASN D 2 58 ? -35.671 99.054 104.922 1.00 30.65 58 ASN D CA 1
ATOM 5384 C C . ASN D 2 58 ? -34.783 98.112 104.147 1.00 28.75 58 ASN D C 1
ATOM 5385 O O . ASN D 2 58 ? -35.117 96.945 103.971 1.00 29.44 58 ASN D O 1
ATOM 5390 N N . TYR D 2 59 ? -33.656 98.605 103.673 1.00 25.95 59 TYR D N 1
ATOM 5391 C CA . TYR D 2 59 ? -32.764 97.791 102.874 1.00 23.99 59 TYR D CA 1
ATOM 5392 C C . TYR D 2 59 ? -31.445 97.571 103.473 1.00 23.26 59 TYR D C 1
ATOM 5393 O O . TYR D 2 59 ? -30.990 98.413 104.202 1.00 24.26 59 TYR D O 1
ATOM 5402 N N . ASN D 2 60 ? -30.795 96.476 103.094 1.00 22.44 60 ASN D N 1
ATOM 5403 C CA . ASN D 2 60 ? -29.462 96.161 103.569 1.00 22.00 60 ASN D CA 1
ATOM 5404 C C . ASN D 2 60 ? -28.552 97.018 102.728 1.00 25.09 60 ASN D C 1
ATOM 5405 O O . ASN D 2 60 ? -28.566 96.896 101.518 1.00 24.45 60 ASN D O 1
ATOM 5410 N N . PRO D 2 61 ? -27.750 97.899 103.346 1.00 26.02 61 PRO D N 1
ATOM 5411 C CA . PRO D 2 61 ? -26.825 98.747 102.574 1.00 26.68 61 PRO D CA 1
ATOM 5412 C C . PRO D 2 61 ? -25.870 98.024 101.611 1.00 27.68 61 PRO D C 1
ATOM 5413 O O . PRO D 2 61 ? -25.394 98.650 100.665 1.00 27.85 61 PRO D O 1
ATOM 5417 N N . SER D 2 62 ? -25.599 96.730 101.851 1.00 29.18 62 SER D N 1
ATOM 5418 C CA . SER D 2 62 ? -24.707 95.877 101.040 1.00 31.39 62 SER D CA 1
ATOM 5419 C C . SER D 2 62 ? -25.167 95.781 99.591 1.00 34.51 62 SER D C 1
ATOM 5420 O O . SER D 2 62 ? -24.528 95.124 98.792 1.00 35.02 62 SER D O 1
ATOM 5423 N N . LEU D 2 63 ? -26.308 96.406 99.309 1.00 37.38 63 LEU D N 1
ATOM 5424 C CA . LEU D 2 63 ? -26.943 96.536 98.009 1.00 41.49 63 LEU D CA 1
ATOM 5425 C C . LEU D 2 63 ? -27.405 98.018 98.036 1.00 45.80 63 LEU D C 1
ATOM 5426 O O . LEU D 2 63 ? -26.640 98.958 97.653 1.00 46.86 63 LEU D O 1
ATOM 5431 N N . LYS D 2 64 ? -28.633 98.175 98.589 1.00 48.02 64 LYS D N 1
ATOM 5432 C CA . LYS D 2 64 ? -29.452 99.408 98.756 1.00 48.63 64 LYS D CA 1
ATOM 5433 C C . LYS D 2 64 ? -29.587 100.250 97.479 1.00 47.70 64 LYS D C 1
ATOM 5434 O O . LYS D 2 64 ? -30.712 100.685 97.092 1.00 47.66 64 LYS D O 1
ATOM 5440 N N . SER D 2 65 ? -28.436 100.476 96.860 1.00 43.42 65 SER D N 1
ATOM 5441 C CA . SER D 2 65 ? -28.324 101.195 95.624 1.00 41.45 65 SER D CA 1
ATOM 5442 C C . SER D 2 65 ? -29.031 100.419 94.478 1.00 39.30 65 SER D C 1
ATOM 5443 O O . SER D 2 65 ? -29.770 101.002 93.660 1.00 39.87 65 SER D O 1
ATOM 5446 N N . ARG D 2 66 ? -28.818 99.101 94.443 1.00 34.97 66 ARG D N 1
ATOM 5447 C CA . ARG D 2 66 ? -29.334 98.301 93.372 1.00 31.21 66 ARG D CA 1
ATOM 5448 C C . ARG D 2 66 ? -30.706 97.673 93.586 1.00 29.62 66 ARG D C 1
ATOM 5449 O O . ARG D 2 66 ? -31.326 97.195 92.649 1.00 26.93 66 ARG D O 1
ATOM 5457 N N . VAL D 2 67 ? -31.182 97.725 94.816 1.00 28.16 67 VAL D N 1
ATOM 5458 C CA . VAL D 2 67 ? -32.434 97.103 95.211 1.00 27.63 67 VAL D CA 1
ATOM 5459 C C . VAL D 2 67 ? -33.682 97.909 95.306 1.00 26.89 67 VAL D C 1
ATOM 5460 O O . VAL D 2 67 ? -33.712 98.982 95.856 1.00 27.18 67 VAL D O 1
ATOM 5464 N N . THR D 2 68 ? -34.752 97.339 94.825 1.00 28.14 68 THR D N 1
ATOM 5465 C CA . THR D 2 68 ? -36.035 98.007 94.934 1.00 28.59 68 THR D CA 1
ATOM 5466 C C . THR D 2 68 ? -37.056 96.950 95.347 1.00 26.94 68 THR D C 1
ATOM 5467 O O . THR D 2 68 ? -37.244 95.945 94.663 1.00 27.28 68 THR D O 1
ATOM 5471 N N . ILE D 2 69 ? -37.693 97.147 96.480 1.00 24.79 69 ILE D N 1
ATOM 5472 C CA . ILE D 2 69 ? -38.723 96.200 96.870 1.00 24.03 69 ILE D CA 1
ATOM 5473 C C . ILE D 2 69 ? -40.029 96.966 96.758 1.00 25.41 69 ILE D C 1
ATOM 5474 O O . ILE D 2 69 ? -40.084 98.136 97.153 1.00 26.66 69 ILE D O 1
ATOM 5479 N N . SER D 2 70 ? -41.045 96.349 96.162 1.00 26.37 70 SER D N 1
ATOM 5480 C CA . SER D 2 70 ? -42.366 96.969 96.029 1.00 27.35 70 SER D CA 1
ATOM 5481 C C . SER D 2 70 ? -43.471 96.029 96.546 1.00 27.83 70 SER D C 1
ATOM 5482 O O . SER D 2 70 ? -43.268 94.810 96.706 1.00 29.43 70 SER D O 1
ATOM 5485 N N . VAL D 2 71 ? -44.642 96.600 96.787 1.00 27.14 71 VAL D N 1
ATOM 5486 C CA . VAL D 2 71 ? -45.761 95.885 97.301 1.00 26.33 71 VAL D CA 1
ATOM 5487 C C . VAL D 2 71 ? -47.095 96.153 96.568 1.00 28.16 71 VAL D C 1
ATOM 5488 O O . VAL D 2 71 ? -47.386 97.299 96.141 1.00 28.02 71 VAL D O 1
ATOM 5492 N N . ASP D 2 72 ? -47.923 95.105 96.427 1.00 27.33 72 ASP D N 1
ATOM 5493 C CA . ASP D 2 72 ? -49.250 95.282 95.807 1.00 25.22 72 ASP D CA 1
ATOM 5494 C C . ASP D 2 72 ? -50.272 94.701 96.795 1.00 24.50 72 ASP D C 1
ATOM 5495 O O . ASP D 2 72 ? -50.527 93.492 96.843 1.00 24.27 72 ASP D O 1
ATOM 5500 N N . THR D 2 73 ? -50.846 95.587 97.611 1.00 24.94 73 THR D N 1
ATOM 5501 C CA . THR D 2 73 ? -51.799 95.194 98.636 1.00 23.02 73 THR D CA 1
ATOM 5502 C C . THR D 2 73 ? -53.126 94.705 98.075 1.00 24.53 73 THR D C 1
ATOM 5503 O O . THR D 2 73 ? -53.891 94.019 98.745 1.00 23.20 73 THR D O 1
ATOM 5507 N N . SER D 2 74 ? -53.371 94.993 96.810 1.00 26.09 74 SER D N 1
ATOM 5508 C CA . SER D 2 74 ? -54.638 94.573 96.206 1.00 25.98 74 SER D CA 1
ATOM 5509 C C . SER D 2 74 ? -54.525 93.098 95.838 1.00 24.83 74 SER D C 1
ATOM 5510 O O . SER D 2 74 ? -55.538 92.413 95.686 1.00 24.99 74 SER D O 1
ATOM 5513 N N . LYS D 2 75 ? -53.305 92.596 95.777 1.00 22.94 75 LYS D N 1
ATOM 5514 C CA . LYS D 2 75 ? -53.123 91.174 95.473 1.00 23.23 75 LYS D CA 1
ATOM 5515 C C . LYS D 2 75 ? -52.392 90.366 96.556 1.00 22.98 75 LYS D C 1
ATOM 5516 O O . LYS D 2 75 ? -52.112 89.197 96.330 1.00 23.49 75 LYS D O 1
ATOM 5522 N N . ASN D 2 76 ? -52.052 91.000 97.686 1.00 21.56 76 ASN D N 1
ATOM 5523 C CA . ASN D 2 76 ? -51.276 90.363 98.745 1.00 20.89 76 ASN D CA 1
ATOM 5524 C C . ASN D 2 76 ? -49.960 89.788 98.170 1.00 22.03 76 ASN D C 1
ATOM 5525 O O . ASN D 2 76 ? -49.655 88.590 98.326 1.00 22.57 76 ASN D O 1
ATOM 5530 N N . GLN D 2 77 ? -49.178 90.627 97.491 1.00 22.49 77 GLN D N 1
ATOM 5531 C CA . GLN D 2 77 ? -47.908 90.177 96.879 1.00 22.52 77 GLN D CA 1
ATOM 5532 C C . GLN D 2 77 ? -46.915 91.297 97.096 1.00 22.53 77 GLN D C 1
ATOM 5533 O O . GLN D 2 77 ? -47.306 92.452 97.248 1.00 23.71 77 GLN D O 1
ATOM 5539 N N . PHE D 2 78 ? -45.636 90.976 97.102 1.00 23.17 78 PHE D N 1
ATOM 5540 C CA . PHE D 2 78 ? -44.602 92.017 97.223 1.00 22.88 78 PHE D CA 1
ATOM 5541 C C . PHE D 2 78 ? -43.534 91.537 96.244 1.00 24.41 78 PHE D C 1
ATOM 5542 O O . PHE D 2 78 ? -43.530 90.362 95.850 1.00 23.75 78 PHE D O 1
ATOM 5550 N N . SER D 2 79 ? -42.634 92.423 95.834 1.00 23.97 79 SER D N 1
ATOM 5551 C CA . SER D 2 79 ? -41.703 92.043 94.830 1.00 24.14 79 SER D CA 1
ATOM 5552 C C . SER D 2 79 ? -40.302 92.544 95.057 1.00 24.24 79 SER D C 1
ATOM 5553 O O . SER D 2 79 ? -40.105 93.489 95.796 1.00 23.80 79 SER D O 1
ATOM 5556 N N . LEU D 2 80 ? -39.347 91.933 94.351 1.00 23.42 80 LEU D N 1
ATOM 5557 C CA . LEU D 2 80 ? -37.958 92.335 94.430 1.00 24.76 80 LEU D CA 1
ATOM 5558 C C . LEU D 2 80 ? -37.360 92.574 93.033 1.00 26.55 80 LEU D C 1
ATOM 5559 O O . LEU D 2 80 ? -37.565 91.791 92.079 1.00 27.78 80 LEU D O 1
ATOM 5564 N N . LYS D 2 81 ? -36.643 93.688 92.918 1.00 27.48 81 LYS D N 1
ATOM 5565 C CA . LYS D 2 81 ? -35.906 94.007 91.714 1.00 28.73 81 LYS D CA 1
ATOM 5566 C C . LYS D 2 81 ? -34.505 94.350 92.185 1.00 28.31 81 LYS D C 1
ATOM 5567 O O . LYS D 2 81 ? -34.352 95.200 93.096 1.00 28.01 81 LYS D O 1
ATOM 5573 N N . LEU D 2 82 ? -33.511 93.645 91.625 1.00 26.61 82 LEU D N 1
ATOM 5574 C CA . LEU D 2 82 ? -32.068 93.885 91.876 1.00 27.04 82 LEU D CA 1
ATOM 5575 C C . LEU D 2 82 ? -31.457 94.240 90.493 1.00 27.58 82 LEU D C 1
ATOM 5576 O O . LEU D 2 82 ? -31.491 93.397 89.576 1.00 28.64 82 LEU D O 1
ATOM 5581 N N . SER D 2 83 ? -30.908 95.446 90.316 1.00 26.99 83 SER D N 1
ATOM 5582 C CA . SER D 2 83 ? -30.322 95.813 89.001 1.00 27.45 83 SER D CA 1
ATOM 5583 C C . SER D 2 83 ? -28.806 95.591 88.920 1.00 27.20 83 SER D C 1
ATOM 5584 O O . SER D 2 83 ? -28.152 95.351 89.932 1.00 28.67 83 SER D O 1
ATOM 5587 N N . SER D 2 84 ? -28.272 95.643 87.708 1.00 26.24 84 SER D N 1
ATOM 5588 C CA . SER D 2 84 ? -26.827 95.509 87.479 1.00 26.71 84 SER D CA 1
ATOM 5589 C C . SER D 2 84 ? -26.249 94.302 88.163 1.00 25.93 84 SER D C 1
ATOM 5590 O O . SER D 2 84 ? -25.295 94.346 88.910 1.00 24.88 84 SER D O 1
ATOM 5593 N N . VAL D 2 85 ? -26.896 93.206 87.872 1.00 25.85 85 VAL D N 1
ATOM 5594 C CA . VAL D 2 85 ? -26.621 91.932 88.405 1.00 23.63 85 VAL D CA 1
ATOM 5595 C C . VAL D 2 85 ? -25.205 91.471 87.966 1.00 24.65 85 VAL D C 1
ATOM 5596 O O . VAL D 2 85 ? -24.723 91.806 86.920 1.00 22.09 85 VAL D O 1
ATOM 5600 N N . THR D 2 86 ? -24.523 90.728 88.817 1.00 26.42 86 THR D N 1
ATOM 5601 C CA . THR D 2 86 ? -23.269 90.139 88.413 1.00 27.49 86 THR D CA 1
ATOM 5602 C C . THR D 2 86 ? -23.345 88.719 88.972 1.00 30.80 86 THR D C 1
ATOM 5603 O O . THR D 2 86 ? -24.346 88.313 89.593 1.00 32.17 86 THR D O 1
ATOM 5607 N N . ALA D 2 87 ? -22.278 87.957 88.792 1.00 32.68 87 ALA D N 1
ATOM 5608 C CA . ALA D 2 87 ? -22.278 86.588 89.246 1.00 34.34 87 ALA D CA 1
ATOM 5609 C C . ALA D 2 87 ? -22.401 86.505 90.776 1.00 34.97 87 ALA D C 1
ATOM 5610 O O . ALA D 2 87 ? -22.790 85.463 91.344 1.00 36.95 87 ALA D O 1
ATOM 5612 N N . ALA D 2 88 ? -22.086 87.608 91.437 1.00 32.71 88 ALA D N 1
ATOM 5613 C CA . ALA D 2 88 ? -22.169 87.650 92.869 1.00 30.81 88 ALA D CA 1
ATOM 5614 C C . ALA D 2 88 ? -23.624 87.559 93.301 1.00 29.88 88 ALA D C 1
ATOM 5615 O O . ALA D 2 88 ? -23.898 87.253 94.459 1.00 31.70 88 ALA D O 1
ATOM 5617 N N . ASP D 2 89 ? -24.567 87.822 92.405 1.00 27.56 89 ASP D N 1
ATOM 5618 C CA . ASP D 2 89 ? -25.951 87.745 92.825 1.00 25.55 89 ASP D CA 1
ATOM 5619 C C . ASP D 2 89 ? -26.554 86.378 92.651 1.00 24.65 89 ASP D C 1
ATOM 5620 O O . ASP D 2 89 ? -27.659 86.144 93.073 1.00 25.65 89 ASP D O 1
ATOM 5625 N N . THR D 2 90 ? -25.826 85.460 92.050 1.00 22.38 90 THR D N 1
ATOM 5626 C CA . THR D 2 90 ? -26.344 84.112 91.928 1.00 20.61 90 THR D CA 1
ATOM 5627 C C . THR D 2 90 ? -26.744 83.548 93.313 1.00 19.85 90 THR D C 1
ATOM 5628 O O . THR D 2 90 ? -25.930 83.429 94.166 1.00 17.14 90 THR D O 1
ATOM 5632 N N . ALA D 2 91 ? -27.993 83.170 93.518 1.00 19.38 91 ALA D N 1
ATOM 5633 C CA . ALA D 2 91 ? -28.365 82.635 94.807 1.00 18.80 91 ALA D CA 1
ATOM 5634 C C . ALA D 2 91 ? -29.778 82.120 94.814 1.00 20.18 91 ALA D C 1
ATOM 5635 O O . ALA D 2 91 ? -30.495 82.287 93.857 1.00 22.40 91 ALA D O 1
ATOM 5637 N N . VAL D 2 92 ? -30.161 81.470 95.901 1.00 21.26 92 VAL D N 1
ATOM 5638 C CA . VAL D 2 92 ? -31.515 81.020 96.066 1.00 19.91 92 VAL D CA 1
ATOM 5639 C C . VAL D 2 92 ? -32.082 82.133 96.878 1.00 19.99 92 VAL D C 1
ATOM 5640 O O . VAL D 2 92 ? -31.558 82.406 97.956 1.00 21.65 92 VAL D O 1
ATOM 5644 N N . TYR D 2 93 ? -33.090 82.801 96.341 1.00 19.58 93 TYR D N 1
ATOM 5645 C CA . TYR D 2 93 ? -33.828 83.884 97.007 1.00 19.95 93 TYR D CA 1
ATOM 5646 C C . TYR D 2 93 ? -35.137 83.411 97.665 1.00 20.89 93 TYR D C 1
ATOM 5647 O O . TYR D 2 93 ? -35.937 82.686 97.034 1.00 21.90 93 TYR D O 1
ATOM 5656 N N . TYR D 2 94 ? -35.371 83.871 98.890 1.00 19.49 94 TYR D N 1
ATOM 5657 C CA . TYR D 2 94 ? -36.543 83.503 99.669 1.00 20.16 94 TYR D CA 1
ATOM 5658 C C . TYR D 2 94 ? -37.310 84.690 100.102 1.00 21.72 94 TYR D C 1
ATOM 5659 O O . TYR D 2 94 ? -36.691 85.731 100.391 1.00 25.03 94 TYR D O 1
ATOM 5668 N N . CYS D 2 95 ? -38.631 84.579 100.195 1.00 19.86 95 CYS D N 1
ATOM 5669 C CA . CYS D 2 95 ? -39.344 85.665 100.790 1.00 20.00 95 CYS D CA 1
ATOM 5670 C C . CYS D 2 95 ? -39.729 85.045 102.128 1.00 19.95 95 CYS D C 1
ATOM 5671 O O . CYS D 2 95 ? -39.909 83.792 102.216 1.00 22.16 95 CYS D O 1
ATOM 5674 N N . ALA D 2 96 ? -39.830 85.885 103.177 1.00 17.36 96 ALA D N 1
ATOM 5675 C CA . ALA D 2 96 ? -40.167 85.439 104.523 1.00 15.88 96 ALA D CA 1
ATOM 5676 C C . ALA D 2 96 ? -40.933 86.533 105.256 1.00 17.57 96 ALA D C 1
ATOM 5677 O O . ALA D 2 96 ? -40.924 87.702 104.872 1.00 18.59 96 ALA D O 1
ATOM 5679 N N . ARG D 2 97 ? -41.558 86.129 106.335 1.00 16.24 97 ARG D N 1
ATOM 5680 C CA . ARG D 2 97 ? -42.319 87.004 107.177 1.00 20.23 97 ARG D CA 1
ATOM 5681 C C . ARG D 2 97 ? -42.105 86.699 108.716 1.00 21.06 97 ARG D C 1
ATOM 5682 O O . ARG D 2 97 ? -42.014 85.517 109.140 1.00 20.08 97 ARG D O 1
ATOM 5690 N N . PRO D 2 98 ? -41.992 87.768 109.544 1.00 20.80 98 PRO D N 1
ATOM 5691 C CA . PRO D 2 98 ? -41.832 87.578 111.015 1.00 21.48 98 PRO D CA 1
ATOM 5692 C C . PRO D 2 98 ? -43.169 87.015 111.546 1.00 19.67 98 PRO D C 1
ATOM 5693 O O . PRO D 2 98 ? -44.169 87.117 110.894 1.00 19.85 98 PRO D O 1
ATOM 5697 N N . PRO D 2 99 ? -43.192 86.470 112.746 1.00 20.32 99 PRO D N 1
ATOM 5698 C CA . PRO D 2 99 ? -44.379 85.894 113.425 1.00 21.99 99 PRO D CA 1
ATOM 5699 C C . PRO D 2 99 ? -45.505 86.966 113.725 1.00 23.44 99 PRO D C 1
ATOM 5700 O O . PRO D 2 99 ? -46.690 86.728 113.490 1.00 23.86 99 PRO D O 1
ATOM 5704 N N . HIS D 2 100 ? -45.095 88.118 114.279 1.00 24.10 100 HIS D N 1
ATOM 5705 C CA . HIS D 2 100 ? -45.963 89.244 114.709 1.00 24.36 100 HIS D CA 1
ATOM 5706 C C . HIS D 2 100 ? -45.554 90.582 114.080 1.00 26.76 100 HIS D C 1
ATOM 5707 O O . HIS D 2 100 ? -44.432 90.711 113.652 1.00 29.14 100 HIS D O 1
ATOM 5714 N N . ASP D 2 101 ? -46.422 91.586 114.036 1.00 28.89 101 ASP D N 1
ATOM 5715 C CA . ASP D 2 101 ? -46.013 92.888 113.494 1.00 30.72 101 ASP D CA 1
ATOM 5716 C C . ASP D 2 101 ? -45.362 93.691 114.612 1.00 31.86 101 ASP D C 1
ATOM 5717 O O . ASP D 2 101 ? -44.927 94.817 114.448 1.00 32.53 101 ASP D O 1
ATOM 5722 N N . THR D 2 102 ? -45.316 93.086 115.771 1.00 33.59 102 THR D N 1
ATOM 5723 C CA . THR D 2 102 ? -44.736 93.741 116.947 1.00 38.02 102 THR D CA 1
ATOM 5724 C C . THR D 2 102 ? -43.307 93.212 117.045 1.00 38.10 102 THR D C 1
ATOM 5725 O O . THR D 2 102 ? -42.375 93.994 116.767 1.00 42.67 102 THR D O 1
ATOM 5729 N N . SER D 2 103 ? -43.170 91.895 117.306 1.00 33.50 103 SER D N 1
ATOM 5730 C CA . SER D 2 103 ? -41.917 91.141 117.414 1.00 29.24 103 SER D CA 1
ATOM 5731 C C . SER D 2 103 ? -40.652 91.670 116.680 1.00 28.69 103 SER D C 1
ATOM 5732 O O . SER D 2 103 ? -40.672 92.654 115.877 1.00 27.07 103 SER D O 1
ATOM 5735 N N . GLY D 2 104 ? -39.541 91.009 116.998 1.00 27.01 104 GLY D N 1
ATOM 5736 C CA . GLY D 2 104 ? -38.280 91.333 116.375 1.00 25.60 104 GLY D CA 1
ATOM 5737 C C . GLY D 2 104 ? -38.391 90.799 114.953 1.00 26.30 104 GLY D C 1
ATOM 5738 O O . GLY D 2 104 ? -39.349 90.094 114.578 1.00 26.45 104 GLY D O 1
ATOM 5739 N N . HIS D 2 105 ? -37.416 91.136 114.125 1.00 24.84 105 HIS D N 1
ATOM 5740 C CA . HIS D 2 105 ? -37.483 90.662 112.764 1.00 21.90 105 HIS D CA 1
ATOM 5741 C C . HIS D 2 105 ? -36.717 89.392 112.510 1.00 20.40 105 HIS D C 1
ATOM 5742 O O . HIS D 2 105 ? -35.654 89.414 111.893 1.00 21.92 105 HIS D O 1
ATOM 5749 N N . TYR D 2 106 ? -37.272 88.290 112.969 1.00 21.12 106 TYR D N 1
ATOM 5750 C CA . TYR D 2 106 ? -36.718 86.956 112.709 1.00 20.15 106 TYR D CA 1
ATOM 5751 C C . TYR D 2 106 ? -37.930 86.335 112.010 1.00 18.92 106 TYR D C 1
ATOM 5752 O O . TYR D 2 106 ? -39.049 86.849 112.133 1.00 16.53 106 TYR D O 1
ATOM 5761 N N . TRP D 2 107 ? -37.705 85.259 111.264 1.00 19.04 107 TRP D N 1
ATOM 5762 C CA . TRP D 2 107 ? -38.762 84.703 110.438 1.00 20.08 107 TRP D CA 1
ATOM 5763 C C . TRP D 2 107 ? -39.279 83.312 110.690 1.00 21.03 107 TRP D C 1
ATOM 5764 O O . TRP D 2 107 ? -38.475 82.387 110.753 1.00 24.35 107 TRP D O 1
ATOM 5775 N N . ASN D 2 108 ? -40.592 83.120 110.856 1.00 19.32 108 ASN D N 1
ATOM 5776 C CA . ASN D 2 108 ? -41.024 81.743 111.026 1.00 18.92 108 ASN D CA 1
ATOM 5777 C C . ASN D 2 108 ? -41.751 81.275 109.786 1.00 19.63 108 ASN D C 1
ATOM 5778 O O . ASN D 2 108 ? -42.096 80.132 109.694 1.00 19.75 108 ASN D O 1
ATOM 5783 N N . TYR D 2 109 ? -41.974 82.162 108.836 1.00 21.62 109 TYR D N 1
ATOM 5784 C CA . TYR D 2 109 ? -42.665 81.782 107.600 1.00 21.54 109 TYR D CA 1
ATOM 5785 C C . TYR D 2 109 ? -41.767 82.088 106.408 1.00 21.99 109 TYR D C 1
ATOM 5786 O O . TYR D 2 109 ? -41.269 83.206 106.250 1.00 23.40 109 TYR D O 1
ATOM 5795 N N . TRP D 2 110 ? -41.588 81.097 105.541 1.00 21.58 110 TRP D N 1
ATOM 5796 C CA . TRP D 2 110 ? -40.672 81.235 104.414 1.00 19.89 110 TRP D CA 1
ATOM 5797 C C . TRP D 2 110 ? -41.239 80.633 103.174 1.00 20.98 110 TRP D C 1
ATOM 5798 O O . TRP D 2 110 ? -42.036 79.674 103.227 1.00 21.82 110 TRP D O 1
ATOM 5809 N N . GLY D 2 111 ? -40.759 81.158 102.049 1.00 21.63 111 GLY D N 1
ATOM 5810 C CA . GLY D 2 111 ? -41.112 80.598 100.771 1.00 19.90 111 GLY D CA 1
ATOM 5811 C C . GLY D 2 111 ? -40.109 79.472 100.549 1.00 21.98 111 GLY D C 1
ATOM 5812 O O . GLY D 2 111 ? -39.109 79.290 101.284 1.00 21.60 111 GLY D O 1
ATOM 5813 N N . GLN D 2 112 ? -40.334 78.721 99.495 1.00 23.56 112 GLN D N 1
ATOM 5814 C CA . GLN D 2 112 ? -39.492 77.580 99.185 1.00 26.71 112 GLN D CA 1
ATOM 5815 C C . GLN D 2 112 ? -38.148 77.981 98.621 1.00 24.91 112 GLN D C 1
ATOM 5816 O O . GLN D 2 112 ? -37.236 77.202 98.653 1.00 24.54 112 GLN D O 1
ATOM 5822 N N . GLY D 2 113 ? -38.055 79.199 98.121 1.00 24.40 113 GLY D N 1
ATOM 5823 C CA . GLY D 2 113 ? -36.830 79.710 97.515 1.00 26.34 113 GLY D CA 1
ATOM 5824 C C . GLY D 2 113 ? -36.707 79.614 95.976 1.00 26.40 113 GLY D C 1
ATOM 5825 O O . GLY D 2 113 ? -37.056 78.602 95.367 1.00 27.36 113 GLY D O 1
ATOM 5826 N N . THR D 2 114 ? -36.222 80.661 95.327 1.00 26.22 114 THR D N 1
ATOM 5827 C CA . THR D 2 114 ? -36.041 80.607 93.878 1.00 25.05 114 THR D CA 1
ATOM 5828 C C . THR D 2 114 ? -34.560 80.688 93.500 1.00 25.28 114 THR D C 1
ATOM 5829 O O . THR D 2 114 ? -33.891 81.620 93.882 1.00 25.71 114 THR D O 1
ATOM 5833 N N . LEU D 2 115 ? -34.042 79.708 92.788 1.00 23.64 115 LEU D N 1
ATOM 5834 C CA . LEU D 2 115 ? -32.683 79.810 92.347 1.00 25.09 115 LEU D CA 1
ATOM 5835 C C . LEU D 2 115 ? -32.608 80.830 91.181 1.00 26.31 115 LEU D C 1
ATOM 5836 O O . LEU D 2 115 ? -33.340 80.747 90.177 1.00 26.08 115 LEU D O 1
ATOM 5841 N N . VAL D 2 116 ? -31.741 81.811 91.322 1.00 26.93 116 VAL D N 1
ATOM 5842 C CA . VAL D 2 116 ? -31.530 82.792 90.270 1.00 26.88 116 VAL D CA 1
ATOM 5843 C C . VAL D 2 116 ? -30.008 82.793 90.007 1.00 26.86 116 VAL D C 1
ATOM 5844 O O . VAL D 2 116 ? -29.173 83.059 90.909 1.00 27.18 116 VAL D O 1
ATOM 5848 N N . THR D 2 117 ? -29.661 82.445 88.772 1.00 26.22 117 THR D N 1
ATOM 5849 C CA . THR D 2 117 ? -28.294 82.319 88.352 1.00 26.28 117 THR D CA 1
ATOM 5850 C C . THR D 2 117 ? -27.941 83.465 87.414 1.00 26.17 117 THR D C 1
ATOM 5851 O O . THR D 2 117 ? -28.696 83.798 86.544 1.00 24.88 117 THR D O 1
ATOM 5855 N N . VAL D 2 118 ? -26.764 84.030 87.582 1.00 26.80 118 VAL D N 1
ATOM 5856 C CA . VAL D 2 118 ? -26.294 85.123 86.757 1.00 28.20 118 VAL D CA 1
ATOM 5857 C C . VAL D 2 118 ? -25.103 84.639 85.969 1.00 28.84 118 VAL D C 1
ATOM 5858 O O . VAL D 2 118 ? -24.034 84.453 86.504 1.00 31.17 118 VAL D O 1
ATOM 5862 N N . SER D 2 119 ? -25.254 84.457 84.678 1.00 29.72 119 SER D N 1
ATOM 5863 C CA . SER D 2 119 ? -24.126 83.987 83.874 1.00 29.17 119 SER D CA 1
ATOM 5864 C C . SER D 2 119 ? -24.115 84.696 82.518 1.00 29.38 119 SER D C 1
ATOM 5865 O O . SER D 2 119 ? -25.166 85.098 81.975 1.00 29.37 119 SER D O 1
ATOM 5868 N N . SER D 2 120 ? -22.925 84.850 81.974 1.00 29.24 120 SER D N 1
ATOM 5869 C CA . SER D 2 120 ? -22.819 85.495 80.681 1.00 31.04 120 SER D CA 1
ATOM 5870 C C . SER D 2 120 ? -23.026 84.421 79.615 1.00 30.58 120 SER D C 1
ATOM 5871 O O . SER D 2 120 ? -23.021 84.712 78.421 1.00 32.74 120 SER D O 1
ATOM 5874 N N . GLY D 2 121 ? -23.210 83.170 80.033 1.00 30.64 121 GLY D N 1
ATOM 5875 C CA . GLY D 2 121 ? -23.464 82.126 79.056 1.00 28.89 121 GLY D CA 1
ATOM 5876 C C . GLY D 2 121 ? -24.933 82.228 78.644 1.00 29.93 121 GLY D C 1
ATOM 5877 O O . GLY D 2 121 ? -25.677 83.047 79.195 1.00 30.21 121 GLY D O 1
ATOM 5878 N N . SER D 2 122 ? -25.371 81.427 77.675 1.00 29.86 122 SER D N 1
ATOM 5879 C CA . SER D 2 122 ? -26.756 81.471 77.255 1.00 29.21 122 SER D CA 1
ATOM 5880 C C . SER D 2 122 ? -27.213 80.050 77.564 1.00 28.20 122 SER D C 1
ATOM 5881 O O . SER D 2 122 ? -26.403 79.128 77.525 1.00 27.05 122 SER D O 1
ATOM 5884 N N . ALA D 2 123 ? -28.490 79.884 77.899 1.00 26.72 123 ALA D N 1
ATOM 5885 C CA . ALA D 2 123 ? -29.060 78.592 78.292 1.00 26.09 123 ALA D CA 1
ATOM 5886 C C . ALA D 2 123 ? -28.719 77.438 77.382 1.00 26.32 123 ALA D C 1
ATOM 5887 O O . ALA D 2 123 ? -28.587 77.590 76.179 1.00 27.92 123 ALA D O 1
ATOM 5889 N N . SER D 2 124 ? -28.554 76.265 77.952 1.00 26.50 124 SER D N 1
ATOM 5890 C CA . SER D 2 124 ? -28.252 75.136 77.100 1.00 26.42 124 SER D CA 1
ATOM 5891 C C . SER D 2 124 ? -28.430 73.842 77.812 1.00 25.71 124 SER D C 1
ATOM 5892 O O . SER D 2 124 ? -28.092 73.678 79.001 1.00 23.27 124 SER D O 1
ATOM 5895 N N . ALA D 2 125 ? -28.978 72.923 77.031 1.00 26.33 125 ALA D N 1
ATOM 5896 C CA . ALA D 2 125 ? -29.241 71.566 77.492 1.00 26.95 125 ALA D CA 1
ATOM 5897 C C . ALA D 2 125 ? -27.888 70.899 77.638 1.00 25.88 125 ALA D C 1
ATOM 5898 O O . ALA D 2 125 ? -26.899 71.348 77.045 1.00 26.04 125 ALA D O 1
ATOM 5900 N N . PRO D 2 126 ? -27.820 69.854 78.459 1.00 25.44 126 PRO D N 1
ATOM 5901 C CA . PRO D 2 126 ? -26.565 69.149 78.659 1.00 26.69 126 PRO D CA 1
ATOM 5902 C C . PRO D 2 126 ? -26.120 68.233 77.499 1.00 28.46 126 PRO D C 1
ATOM 5903 O O . PRO D 2 126 ? -26.939 67.719 76.746 1.00 29.39 126 PRO D O 1
ATOM 5907 N N . THR D 2 127 ? -24.807 68.050 77.380 1.00 27.97 127 THR D N 1
ATOM 5908 C CA . THR D 2 127 ? -24.234 67.105 76.435 1.00 26.81 127 THR D CA 1
ATOM 5909 C C . THR D 2 127 ? -23.733 65.956 77.374 1.00 25.48 127 THR D C 1
ATOM 5910 O O . THR D 2 127 ? -23.015 66.192 78.357 1.00 22.41 127 THR D O 1
ATOM 5914 N N . LEU D 2 128 ? -24.168 64.738 77.098 1.00 25.35 128 LEU D N 1
ATOM 5915 C CA . LEU D 2 128 ? -23.770 63.590 77.910 1.00 26.21 128 LEU D CA 1
ATOM 5916 C C . LEU D 2 128 ? -22.623 62.731 77.389 1.00 26.49 128 LEU D C 1
ATOM 5917 O O . LEU D 2 128 ? -22.484 62.498 76.180 1.00 27.43 128 LEU D O 1
ATOM 5922 N N . PHE D 2 129 ? -21.809 62.278 78.333 1.00 27.13 129 PHE D N 1
ATOM 5923 C CA . PHE D 2 129 ? -20.652 61.425 78.068 1.00 28.48 129 PHE D CA 1
ATOM 5924 C C . PHE D 2 129 ? -20.600 60.245 79.016 1.00 28.45 129 PHE D C 1
ATOM 5925 O O . PHE D 2 129 ? -20.772 60.413 80.236 1.00 28.83 129 PHE D O 1
ATOM 5933 N N . PRO D 2 130 ? -20.416 59.021 78.453 1.00 28.98 130 PRO D N 1
ATOM 5934 C CA . PRO D 2 130 ? -20.336 57.795 79.272 1.00 28.45 130 PRO D CA 1
ATOM 5935 C C . PRO D 2 130 ? -18.997 57.814 80.027 1.00 28.93 130 PRO D C 1
ATOM 5936 O O . PRO D 2 130 ? -18.001 58.316 79.484 1.00 29.26 130 PRO D O 1
ATOM 5940 N N . LEU D 2 131 ? -19.024 57.371 81.292 1.00 28.50 131 LEU D N 1
ATOM 5941 C CA . LEU D 2 131 ? -17.828 57.206 82.146 1.00 30.12 131 LEU D CA 1
ATOM 5942 C C . LEU D 2 131 ? -17.560 55.682 82.237 1.00 30.86 131 LEU D C 1
ATOM 5943 O O . LEU D 2 131 ? -18.274 54.952 82.961 1.00 30.72 131 LEU D O 1
ATOM 5948 N N . VAL D 2 132 ? -16.566 55.201 81.497 1.00 32.60 132 VAL D N 1
ATOM 5949 C CA . VAL D 2 132 ? -16.248 53.770 81.529 1.00 36.79 132 VAL D CA 1
ATOM 5950 C C . VAL D 2 132 ? -14.861 53.534 82.124 1.00 41.01 132 VAL D C 1
ATOM 5951 O O . VAL D 2 132 ? -13.872 54.100 81.628 1.00 40.64 132 VAL D O 1
ATOM 5955 N N . SER D 2 133 ? -14.802 52.695 83.169 1.00 45.62 133 SER D N 1
ATOM 5956 C CA . SER D 2 133 ? -13.549 52.363 83.893 1.00 50.74 133 SER D CA 1
ATOM 5957 C C . SER D 2 133 ? -12.295 51.969 83.105 1.00 53.65 133 SER D C 1
ATOM 5958 O O . SER D 2 133 ? -11.154 52.236 83.546 1.00 55.53 133 SER D O 1
ATOM 5961 N N . CYS D 2 134 ? -12.477 51.366 81.939 1.00 55.45 134 CYS D N 1
ATOM 5962 C CA . CYS D 2 134 ? -11.317 50.950 81.157 1.00 57.31 134 CYS D CA 1
ATOM 5963 C C . CYS D 2 134 ? -10.428 49.879 81.845 1.00 57.14 134 CYS D C 1
ATOM 5964 O O . CYS D 2 134 ? -10.533 49.564 83.072 1.00 56.41 134 CYS D O 1
ATOM 5967 N N . SER D 2 143 ? -17.556 44.647 92.603 1.00 51.53 143 SER D N 1
ATOM 5968 C CA . SER D 2 143 ? -18.500 45.790 92.271 1.00 51.58 143 SER D CA 1
ATOM 5969 C C . SER D 2 143 ? -17.870 46.819 91.304 1.00 50.22 143 SER D C 1
ATOM 5970 O O . SER D 2 143 ? -16.785 47.331 91.560 1.00 50.28 143 SER D O 1
ATOM 5973 N N . VAL D 2 144 ? -18.561 47.111 90.205 1.00 48.43 144 VAL D N 1
ATOM 5974 C CA . VAL D 2 144 ? -18.086 48.035 89.176 1.00 47.31 144 VAL D CA 1
ATOM 5975 C C . VAL D 2 144 ? -18.840 49.359 89.132 1.00 45.60 144 VAL D C 1
ATOM 5976 O O . VAL D 2 144 ? -20.070 49.388 89.225 1.00 45.31 144 VAL D O 1
ATOM 5980 N N . ALA D 2 145 ? -18.094 50.452 88.970 1.00 43.60 145 ALA D N 1
ATOM 5981 C CA . ALA D 2 145 ? -18.691 51.794 88.919 1.00 40.51 145 ALA D CA 1
ATOM 5982 C C . ALA D 2 145 ? -18.819 52.212 87.454 1.00 39.57 145 ALA D C 1
ATOM 5983 O O . ALA D 2 145 ? -17.858 52.117 86.673 1.00 38.70 145 ALA D O 1
ATOM 5985 N N . VAL D 2 146 ? -20.033 52.661 87.116 1.00 37.30 146 VAL D N 1
ATOM 5986 C CA . VAL D 2 146 ? -20.423 53.075 85.782 1.00 35.54 146 VAL D CA 1
ATOM 5987 C C . VAL D 2 146 ? -20.947 54.485 85.947 1.00 33.77 146 VAL D C 1
ATOM 5988 O O . VAL D 2 146 ? -21.779 54.764 86.849 1.00 31.82 146 VAL D O 1
ATOM 5992 N N . GLY D 2 147 ? -20.495 55.385 85.093 1.00 30.60 147 GLY D N 1
ATOM 5993 C CA . GLY D 2 147 ? -20.957 56.725 85.323 1.00 29.13 147 GLY D CA 1
ATOM 5994 C C . GLY D 2 147 ? -21.388 57.477 84.117 1.00 28.68 147 GLY D C 1
ATOM 5995 O O . GLY D 2 147 ? -21.224 57.029 82.977 1.00 27.97 147 GLY D O 1
ATOM 5996 N N . CYS D 2 148 ? -21.931 58.656 84.392 1.00 28.58 148 CYS D N 1
ATOM 5997 C CA . CYS D 2 148 ? -22.418 59.547 83.355 1.00 28.44 148 CYS D CA 1
ATOM 5998 C C . CYS D 2 148 ? -22.020 60.991 83.654 1.00 27.03 148 CYS D C 1
ATOM 5999 O O . CYS D 2 148 ? -22.120 61.417 84.792 1.00 26.72 148 CYS D O 1
ATOM 6002 N N . LEU D 2 149 ? -21.550 61.730 82.645 1.00 26.75 149 LEU D N 1
ATOM 6003 C CA . LEU D 2 149 ? -21.102 63.157 82.807 1.00 25.90 149 LEU D CA 1
ATOM 6004 C C . LEU D 2 149 ? -22.006 64.125 82.040 1.00 25.09 149 LEU D C 1
ATOM 6005 O O . LEU D 2 149 ? -22.083 64.008 80.835 1.00 25.02 149 LEU D O 1
ATOM 6010 N N . ALA D 2 150 ? -22.690 65.037 82.722 1.00 24.37 150 ALA D N 1
ATOM 6011 C CA . ALA D 2 150 ? -23.558 66.002 82.053 1.00 24.89 150 ALA D CA 1
ATOM 6012 C C . ALA D 2 150 ? -22.687 67.237 81.925 1.00 26.13 150 ALA D C 1
ATOM 6013 O O . ALA D 2 150 ? -22.304 67.842 82.913 1.00 28.22 150 ALA D O 1
ATOM 6015 N N . GLN D 2 151 ? -22.423 67.653 80.704 1.00 28.74 151 GLN D N 1
ATOM 6016 C CA . GLN D 2 151 ? -21.510 68.756 80.435 1.00 29.51 151 GLN D CA 1
ATOM 6017 C C . GLN D 2 151 ? -22.134 69.975 79.841 1.00 27.72 151 GLN D C 1
ATOM 6018 O O . GLN D 2 151 ? -23.158 69.903 79.221 1.00 27.46 151 GLN D O 1
ATOM 6024 N N . ASP D 2 152 ? -21.525 71.120 80.057 1.00 28.69 152 ASP D N 1
ATOM 6025 C CA . ASP D 2 152 ? -21.998 72.348 79.428 1.00 29.01 152 ASP D CA 1
ATOM 6026 C C . ASP D 2 152 ? -23.516 72.745 79.464 1.00 28.05 152 ASP D C 1
ATOM 6027 O O . ASP D 2 152 ? -24.060 73.213 78.489 1.00 27.38 152 ASP D O 1
ATOM 6032 N N . PHE D 2 153 ? -24.188 72.605 80.610 1.00 28.41 153 PHE D N 1
ATOM 6033 C CA . PHE D 2 153 ? -25.601 72.995 80.738 1.00 26.47 153 PHE D CA 1
ATOM 6034 C C . PHE D 2 153 ? -25.797 74.261 81.567 1.00 25.02 153 PHE D C 1
ATOM 6035 O O . PHE D 2 153 ? -24.934 74.639 82.327 1.00 24.88 153 PHE D O 1
ATOM 6043 N N . LEU D 2 154 ? -26.935 74.909 81.374 1.00 24.31 154 LEU D N 1
ATOM 6044 C CA . LEU D 2 154 ? -27.287 76.164 82.012 1.00 25.06 154 LEU D CA 1
ATOM 6045 C C . LEU D 2 154 ? -28.785 76.391 81.723 1.00 27.68 154 LEU D C 1
ATOM 6046 O O . LEU D 2 154 ? -29.250 76.274 80.561 1.00 29.75 154 LEU D O 1
ATOM 6051 N N . PRO D 2 155 ? -29.573 76.720 82.761 1.00 26.85 155 PRO D N 1
ATOM 6052 C CA . PRO D 2 155 ? -29.230 76.908 84.188 1.00 24.77 155 PRO D CA 1
ATOM 6053 C C . PRO D 2 155 ? -28.878 75.562 84.939 1.00 25.03 155 PRO D C 1
ATOM 6054 O O . PRO D 2 155 ? -29.013 74.461 84.374 1.00 23.32 155 PRO D O 1
ATOM 6058 N N . ASP D 2 156 ? -28.444 75.671 86.204 1.00 23.68 156 ASP D N 1
ATOM 6059 C CA . ASP D 2 156 ? -28.122 74.527 87.016 1.00 23.61 156 ASP D CA 1
ATOM 6060 C C . ASP D 2 156 ? -29.359 73.828 87.604 1.00 23.44 156 ASP D C 1
ATOM 6061 O O . ASP D 2 156 ? -29.724 74.061 88.732 1.00 22.60 156 ASP D O 1
ATOM 6066 N N . SER D 2 157 ? -30.035 73.020 86.816 1.00 23.43 157 SER D N 1
ATOM 6067 C CA . SER D 2 157 ? -31.108 72.213 87.332 1.00 26.01 157 SER D CA 1
ATOM 6068 C C . SER D 2 157 ? -31.011 70.946 86.533 1.00 25.61 157 SER D C 1
ATOM 6069 O O . SER D 2 157 ? -31.398 70.899 85.377 1.00 28.92 157 SER D O 1
ATOM 6072 N N . ILE D 2 158 ? -30.481 69.899 87.121 1.00 25.19 158 ILE D N 1
ATOM 6073 C CA . ILE D 2 158 ? -30.364 68.693 86.341 1.00 24.69 158 ILE D CA 1
ATOM 6074 C C . ILE D 2 158 ? -30.831 67.600 87.272 1.00 23.13 158 ILE D C 1
ATOM 6075 O O . ILE D 2 158 ? -30.801 67.778 88.476 1.00 22.46 158 ILE D O 1
ATOM 6080 N N . THR D 2 159 ? -31.239 66.492 86.687 1.00 22.92 159 THR D N 1
ATOM 6081 C CA . THR D 2 159 ? -31.810 65.341 87.368 1.00 24.11 159 THR D CA 1
ATOM 6082 C C . THR D 2 159 ? -31.363 64.087 86.594 1.00 25.19 159 THR D C 1
ATOM 6083 O O . THR D 2 159 ? -31.522 64.008 85.366 1.00 24.04 159 THR D O 1
ATOM 6087 N N . PHE D 2 160 ? -30.820 63.114 87.323 1.00 25.09 160 PHE D N 1
ATOM 6088 C CA . PHE D 2 160 ? -30.328 61.901 86.708 1.00 25.64 160 PHE D CA 1
ATOM 6089 C C . PHE D 2 160 ? -31.180 60.679 87.055 1.00 26.39 160 PHE D C 1
ATOM 6090 O O . PHE D 2 160 ? -31.770 60.618 88.131 1.00 25.16 160 PHE D O 1
ATOM 6098 N N . SER D 2 161 ? -31.228 59.696 86.158 1.00 25.85 161 SER D N 1
ATOM 6099 C CA . SER D 2 161 ? -31.894 58.463 86.512 1.00 28.35 161 SER D CA 1
ATOM 6100 C C . SER D 2 161 ? -31.292 57.461 85.546 1.00 28.68 161 SER D C 1
ATOM 6101 O O . SER D 2 161 ? -30.850 57.845 84.475 1.00 30.07 161 SER D O 1
ATOM 6104 N N . TRP D 2 162 ? -31.271 56.195 85.942 1.00 29.13 162 TRP D N 1
ATOM 6105 C CA . TRP D 2 162 ? -30.620 55.159 85.157 1.00 30.33 162 TRP D CA 1
ATOM 6106 C C . TRP D 2 162 ? -31.446 53.919 84.921 1.00 31.88 162 TRP D C 1
ATOM 6107 O O . TRP D 2 162 ? -32.122 53.384 85.819 1.00 30.37 162 TRP D O 1
ATOM 6118 N N . LYS D 2 163 ? -31.333 53.436 83.698 1.00 32.54 163 LYS D N 1
ATOM 6119 C CA . LYS D 2 163 ? -32.023 52.226 83.322 1.00 34.83 163 LYS D CA 1
ATOM 6120 C C . LYS D 2 163 ? -31.188 51.106 82.655 1.00 35.15 163 LYS D C 1
ATOM 6121 O O . LYS D 2 163 ? -30.259 51.364 81.870 1.00 34.71 163 LYS D O 1
ATOM 6127 N N . TYR D 2 164 ? -31.499 49.858 82.998 1.00 36.61 164 TYR D N 1
ATOM 6128 C CA . TYR D 2 164 ? -30.872 48.751 82.317 1.00 38.47 164 TYR D CA 1
ATOM 6129 C C . TYR D 2 164 ? -31.446 48.638 80.888 1.00 40.70 164 TYR D C 1
ATOM 6130 O O . TYR D 2 164 ? -32.425 49.322 80.509 1.00 39.79 164 TYR D O 1
ATOM 6139 N N . LYS D 2 165 ? -30.812 47.752 80.111 1.00 43.83 165 LYS D N 1
ATOM 6140 C CA . LYS D 2 165 ? -31.206 47.424 78.731 1.00 46.43 165 LYS D CA 1
ATOM 6141 C C . LYS D 2 165 ? -32.681 47.017 78.783 1.00 46.34 165 LYS D C 1
ATOM 6142 O O . LYS D 2 165 ? -33.456 47.428 77.955 1.00 47.45 165 LYS D O 1
ATOM 6148 N N . ASN D 2 166 ? -33.041 46.232 79.792 1.00 47.93 166 ASN D N 1
ATOM 6149 C CA . ASN D 2 166 ? -34.408 45.763 80.009 1.00 49.85 166 ASN D CA 1
ATOM 6150 C C . ASN D 2 166 ? -35.239 46.785 80.755 1.00 50.74 166 ASN D C 1
ATOM 6151 O O . ASN D 2 166 ? -36.031 46.405 81.606 1.00 53.08 166 ASN D O 1
ATOM 6156 N N . ASN D 2 167 ? -35.036 48.068 80.486 1.00 49.64 167 ASN D N 1
ATOM 6157 C CA . ASN D 2 167 ? -35.797 49.113 81.140 1.00 48.66 167 ASN D CA 1
ATOM 6158 C C . ASN D 2 167 ? -36.183 49.093 82.620 1.00 48.48 167 ASN D C 1
ATOM 6159 O O . ASN D 2 167 ? -37.002 49.906 83.070 1.00 47.10 167 ASN D O 1
ATOM 6164 N N . SER D 2 168 ? -35.653 48.173 83.399 1.00 48.20 168 SER D N 1
ATOM 6165 C CA . SER D 2 168 ? -35.965 48.292 84.794 1.00 49.70 168 SER D CA 1
ATOM 6166 C C . SER D 2 168 ? -35.044 49.447 85.277 1.00 49.30 168 SER D C 1
ATOM 6167 O O . SER D 2 168 ? -33.988 49.711 84.675 1.00 48.08 168 SER D O 1
ATOM 6170 N N . ASP D 2 169 ? -35.440 50.128 86.347 1.00 48.64 169 ASP D N 1
ATOM 6171 C CA . ASP D 2 169 ? -34.634 51.210 86.887 1.00 49.52 169 ASP D CA 1
ATOM 6172 C C . ASP D 2 169 ? -33.416 50.710 87.666 1.00 49.84 169 ASP D C 1
ATOM 6173 O O . ASP D 2 169 ? -33.490 49.687 88.378 1.00 50.39 169 ASP D O 1
ATOM 6178 N N . ILE D 2 170 ? -32.301 51.423 87.540 1.00 48.49 170 ILE D N 1
ATOM 6179 C CA . ILE D 2 170 ? -31.147 51.055 88.323 1.00 47.36 170 ILE D CA 1
ATOM 6180 C C . ILE D 2 170 ? -31.267 52.077 89.436 1.00 49.26 170 ILE D C 1
ATOM 6181 O O . ILE D 2 170 ? -31.371 53.266 89.204 1.00 47.77 170 ILE D O 1
ATOM 6186 N N . SER D 2 171 ? -31.341 51.606 90.659 1.00 52.74 171 SER D N 1
ATOM 6187 C CA . SER D 2 171 ? -31.434 52.524 91.775 1.00 56.18 171 SER D CA 1
ATOM 6188 C C . SER D 2 171 ? -30.124 52.284 92.414 1.00 58.75 171 SER D C 1
ATOM 6189 O O . SER D 2 171 ? -29.992 51.222 93.033 1.00 58.53 171 SER D O 1
ATOM 6192 N N . SER D 2 172 ? -29.158 53.198 92.296 1.00 61.64 172 SER D N 1
ATOM 6193 C CA . SER D 2 172 ? -27.844 52.919 92.950 1.00 64.22 172 SER D CA 1
ATOM 6194 C C . SER D 2 172 ? -27.005 54.211 93.005 1.00 65.84 172 SER D C 1
ATOM 6195 O O . SER D 2 172 ? -25.744 54.210 92.926 1.00 66.96 172 SER D O 1
ATOM 6198 N N . THR D 2 173 ? -27.701 55.315 93.222 1.00 64.90 173 THR D N 1
ATOM 6199 C CA . THR D 2 173 ? -27.039 56.577 93.107 1.00 64.23 173 THR D CA 1
ATOM 6200 C C . THR D 2 173 ? -26.876 57.371 94.358 1.00 62.29 173 THR D C 1
ATOM 6201 O O . THR D 2 173 ? -27.109 56.901 95.458 1.00 62.08 173 THR D O 1
ATOM 6205 N N . ARG D 2 174 ? -26.460 58.605 94.151 1.00 59.16 174 ARG D N 1
ATOM 6206 C CA . ARG D 2 174 ? -26.308 59.625 95.183 1.00 55.49 174 ARG D CA 1
ATOM 6207 C C . ARG D 2 174 ? -25.681 60.745 94.359 1.00 52.89 174 ARG D C 1
ATOM 6208 O O . ARG D 2 174 ? -24.509 60.683 93.990 1.00 53.67 174 ARG D O 1
ATOM 6216 N N . GLY D 2 175 ? -26.474 61.757 94.040 1.00 48.62 175 GLY D N 1
ATOM 6217 C CA . GLY D 2 175 ? -25.981 62.799 93.168 1.00 43.15 175 GLY D CA 1
ATOM 6218 C C . GLY D 2 175 ? -24.915 63.703 93.687 1.00 40.79 175 GLY D C 1
ATOM 6219 O O . GLY D 2 175 ? -24.818 63.988 94.897 1.00 42.11 175 GLY D O 1
ATOM 6220 N N . PHE D 2 176 ? -24.079 64.141 92.766 1.00 36.47 176 PHE D N 1
ATOM 6221 C CA . PHE D 2 176 ? -23.050 65.072 93.109 1.00 31.00 176 PHE D CA 1
ATOM 6222 C C . PHE D 2 176 ? -23.469 66.483 92.736 1.00 29.84 176 PHE D C 1
ATOM 6223 O O . PHE D 2 176 ? -24.034 66.738 91.697 1.00 29.55 176 PHE D O 1
ATOM 6231 N N . PRO D 2 177 ? -23.183 67.434 93.578 1.00 28.53 177 PRO D N 1
ATOM 6232 C CA . PRO D 2 177 ? -23.579 68.779 93.175 1.00 28.75 177 PRO D CA 1
ATOM 6233 C C . PRO D 2 177 ? -22.939 69.189 91.813 1.00 28.99 177 PRO D C 1
ATOM 6234 O O . PRO D 2 177 ? -21.855 68.725 91.445 1.00 26.90 177 PRO D O 1
ATOM 6238 N N . SER D 2 178 ? -23.600 70.104 91.095 1.00 29.74 178 SER D N 1
ATOM 6239 C CA . SER D 2 178 ? -23.050 70.607 89.842 1.00 29.15 178 SER D CA 1
ATOM 6240 C C . SER D 2 178 ? -21.816 71.446 90.188 1.00 29.63 178 SER D C 1
ATOM 6241 O O . SER D 2 178 ? -21.625 71.915 91.317 1.00 27.98 178 SER D O 1
ATOM 6244 N N . VAL D 2 179 ? -21.005 71.680 89.176 1.00 29.97 179 VAL D N 1
ATOM 6245 C CA . VAL D 2 179 ? -19.759 72.409 89.336 1.00 30.35 179 VAL D CA 1
ATOM 6246 C C . VAL D 2 179 ? -19.751 73.521 88.246 1.00 31.38 179 VAL D C 1
ATOM 6247 O O . VAL D 2 179 ? -20.105 73.301 87.067 1.00 31.23 179 VAL D O 1
ATOM 6251 N N . LEU D 2 180 ? -19.451 74.738 88.655 1.00 31.22 180 LEU D N 1
ATOM 6252 C CA . LEU D 2 180 ? -19.487 75.834 87.741 1.00 31.16 180 LEU D CA 1
ATOM 6253 C C . LEU D 2 180 ? -18.151 75.996 87.120 1.00 33.00 180 LEU D C 1
ATOM 6254 O O . LEU D 2 180 ? -17.160 75.957 87.800 1.00 34.05 180 LEU D O 1
ATOM 6259 N N . ARG D 2 181 ? -18.121 76.181 85.806 1.00 34.82 181 ARG D N 1
ATOM 6260 C CA . ARG D 2 181 ? -16.886 76.406 85.081 1.00 33.75 181 ARG D CA 1
ATOM 6261 C C . ARG D 2 181 ? -17.184 77.164 83.827 1.00 32.52 181 ARG D C 1
ATOM 6262 O O . ARG D 2 181 ? -17.956 76.730 82.964 1.00 30.29 181 ARG D O 1
ATOM 6270 N N . GLY D 2 182 ? -16.575 78.331 83.748 1.00 31.21 182 GLY D N 1
ATOM 6271 C CA . GLY D 2 182 ? -16.799 79.158 82.593 1.00 30.53 182 GLY D CA 1
ATOM 6272 C C . GLY D 2 182 ? -18.247 79.478 82.292 1.00 30.54 182 GLY D C 1
ATOM 6273 O O . GLY D 2 182 ? -18.624 79.403 81.142 1.00 31.10 182 GLY D O 1
ATOM 6274 N N . GLY D 2 183 ? -19.029 79.901 83.290 1.00 30.97 183 GLY D N 1
ATOM 6275 C CA . GLY D 2 183 ? -20.446 80.243 83.102 1.00 31.57 183 GLY D CA 1
ATOM 6276 C C . GLY D 2 183 ? -21.459 79.110 82.869 1.00 31.80 183 GLY D C 1
ATOM 6277 O O . GLY D 2 183 ? -22.661 79.348 82.767 1.00 31.09 183 GLY D O 1
ATOM 6278 N N . LYS D 2 184 ? -20.986 77.871 82.753 1.00 32.42 184 LYS D N 1
ATOM 6279 C CA . LYS D 2 184 ? -21.892 76.746 82.514 1.00 32.59 184 LYS D CA 1
ATOM 6280 C C . LYS D 2 184 ? -21.634 75.659 83.542 1.00 32.15 184 LYS D C 1
ATOM 6281 O O . LYS D 2 184 ? -20.565 75.634 84.152 1.00 32.17 184 LYS D O 1
ATOM 6287 N N . TYR D 2 185 ? -22.576 74.752 83.746 1.00 30.10 185 TYR D N 1
ATOM 6288 C CA . TYR D 2 185 ? -22.316 73.757 84.743 1.00 29.14 185 TYR D CA 1
ATOM 6289 C C . TYR D 2 185 ? -22.048 72.348 84.219 1.00 29.20 185 TYR D C 1
ATOM 6290 O O . TYR D 2 185 ? -22.319 72.028 83.047 1.00 28.84 185 TYR D O 1
ATOM 6299 N N . ALA D 2 186 ? -21.532 71.503 85.104 1.00 26.99 186 ALA D N 1
ATOM 6300 C CA . ALA D 2 186 ? -21.252 70.113 84.763 1.00 25.76 186 ALA D CA 1
ATOM 6301 C C . ALA D 2 186 ? -21.547 69.302 86.002 1.00 23.38 186 ALA D C 1
ATOM 6302 O O . ALA D 2 186 ? -21.435 69.809 87.109 1.00 24.92 186 ALA D O 1
ATOM 6304 N N . ALA D 2 187 ? -21.969 68.063 85.821 1.00 22.08 187 ALA D N 1
ATOM 6305 C CA . ALA D 2 187 ? -22.344 67.202 86.953 1.00 21.76 187 ALA D CA 1
ATOM 6306 C C . ALA D 2 187 ? -22.138 65.727 86.669 1.00 19.76 187 ALA D C 1
ATOM 6307 O O . ALA D 2 187 ? -22.290 65.263 85.523 1.00 18.82 187 ALA D O 1
ATOM 6309 N N . THR D 2 188 ? -21.812 64.964 87.696 1.00 20.35 188 THR D N 1
ATOM 6310 C CA . THR D 2 188 ? -21.657 63.566 87.394 1.00 22.04 188 THR D CA 1
ATOM 6311 C C . THR D 2 188 ? -22.600 62.701 88.208 1.00 21.26 188 THR D C 1
ATOM 6312 O O . THR D 2 188 ? -23.144 63.136 89.221 1.00 20.34 188 THR D O 1
ATOM 6316 N N . SER D 2 189 ? -22.874 61.510 87.677 1.00 23.37 189 SER D N 1
ATOM 6317 C CA . SER D 2 189 ? -23.752 60.532 88.288 1.00 25.09 189 SER D CA 1
ATOM 6318 C C . SER D 2 189 ? -23.125 59.168 88.102 1.00 24.96 189 SER D C 1
ATOM 6319 O O . SER D 2 189 ? -22.595 58.908 87.063 1.00 25.61 189 SER D O 1
ATOM 6322 N N . GLN D 2 190 ? -23.221 58.278 89.076 1.00 25.53 190 GLN D N 1
ATOM 6323 C CA . GLN D 2 190 ? -22.645 56.998 88.837 1.00 28.17 190 GLN D CA 1
ATOM 6324 C C . GLN D 2 190 ? -23.545 55.978 89.458 1.00 29.27 190 GLN D C 1
ATOM 6325 O O . GLN D 2 190 ? -24.324 56.326 90.337 1.00 27.94 190 GLN D O 1
ATOM 6331 N N . VAL D 2 191 ? -23.450 54.732 88.969 1.00 30.05 191 VAL D N 1
ATOM 6332 C CA . VAL D 2 191 ? -24.187 53.618 89.534 1.00 30.50 191 VAL D CA 1
ATOM 6333 C C . VAL D 2 191 ? -23.163 52.532 89.811 1.00 32.34 191 VAL D C 1
ATOM 6334 O O . VAL D 2 191 ? -22.081 52.515 89.181 1.00 33.48 191 VAL D O 1
ATOM 6338 N N . LEU D 2 192 ? -23.469 51.658 90.789 1.00 32.93 192 LEU D N 1
ATOM 6339 C CA . LEU D 2 192 ? -22.600 50.546 91.149 1.00 34.53 192 LEU D CA 1
ATOM 6340 C C . LEU D 2 192 ? -23.213 49.221 90.785 1.00 36.20 192 LEU D C 1
ATOM 6341 O O . LEU D 2 192 ? -24.259 48.858 91.283 1.00 37.93 192 LEU D O 1
ATOM 6346 N N . LEU D 2 193 ? -22.564 48.471 89.922 1.00 37.64 193 LEU D N 1
ATOM 6347 C CA . LEU D 2 193 ? -23.141 47.196 89.522 1.00 40.43 193 LEU D CA 1
ATOM 6348 C C . LEU D 2 193 ? -22.372 46.023 90.123 1.00 44.04 193 LEU D C 1
ATOM 6349 O O . LEU D 2 193 ? -21.140 46.068 90.214 1.00 44.43 193 LEU D O 1
ATOM 6354 N N . PRO D 2 194 ? -23.086 44.990 90.612 1.00 47.06 194 PRO D N 1
ATOM 6355 C CA . PRO D 2 194 ? -22.220 43.942 91.130 1.00 49.84 194 PRO D CA 1
ATOM 6356 C C . PRO D 2 194 ? -21.297 43.417 90.021 1.00 52.29 194 PRO D C 1
ATOM 6357 O O . PRO D 2 194 ? -21.706 43.257 88.877 1.00 51.50 194 PRO D O 1
ATOM 6361 N N . SER D 2 195 ? -20.032 43.209 90.390 1.00 55.94 195 SER D N 1
ATOM 6362 C CA . SER D 2 195 ? -18.978 42.715 89.504 1.00 58.96 195 SER D CA 1
ATOM 6363 C C . SER D 2 195 ? -19.400 41.425 88.869 1.00 60.54 195 SER D C 1
ATOM 6364 O O . SER D 2 195 ? -19.079 41.184 87.696 1.00 61.00 195 SER D O 1
ATOM 6367 N N . LYS D 2 196 ? -20.046 40.589 89.693 1.00 61.54 196 LYS D N 1
ATOM 6368 C CA . LYS D 2 196 ? -20.581 39.294 89.300 1.00 64.24 196 LYS D CA 1
ATOM 6369 C C . LYS D 2 196 ? -21.335 39.345 87.969 1.00 66.18 196 LYS D C 1
ATOM 6370 O O . LYS D 2 196 ? -20.977 38.649 87.005 1.00 67.52 196 LYS D O 1
ATOM 6376 N N . ASP D 2 197 ? -22.371 40.193 87.944 1.00 67.73 197 ASP D N 1
ATOM 6377 C CA . ASP D 2 197 ? -23.266 40.422 86.808 1.00 67.83 197 ASP D CA 1
ATOM 6378 C C . ASP D 2 197 ? -22.717 41.115 85.577 1.00 67.48 197 ASP D C 1
ATOM 6379 O O . ASP D 2 197 ? -23.116 40.729 84.488 1.00 68.37 197 ASP D O 1
ATOM 6384 N N . VAL D 2 198 ? -21.853 42.127 85.694 1.00 66.35 198 VAL D N 1
ATOM 6385 C CA . VAL D 2 198 ? -21.358 42.767 84.467 1.00 66.72 198 VAL D CA 1
ATOM 6386 C C . VAL D 2 198 ? -20.747 41.746 83.533 1.00 67.10 198 VAL D C 1
ATOM 6387 O O . VAL D 2 198 ? -20.878 41.852 82.309 1.00 67.92 198 VAL D O 1
ATOM 6391 N N . MET D 2 199 ? -20.069 40.762 84.126 1.00 66.84 199 MET D N 1
ATOM 6392 C CA . MET D 2 199 ? -19.396 39.686 83.385 1.00 66.89 199 MET D CA 1
ATOM 6393 C C . MET D 2 199 ? -20.141 38.330 83.341 1.00 66.56 199 MET D C 1
ATOM 6394 O O . MET D 2 199 ? -19.519 37.278 83.153 1.00 66.39 199 MET D O 1
ATOM 6399 N N . ALA D 2 200 ? -21.458 38.346 83.515 1.00 66.34 200 ALA D N 1
ATOM 6400 C CA . ALA D 2 200 ? -22.279 37.120 83.497 1.00 66.71 200 ALA D CA 1
ATOM 6401 C C . ALA D 2 200 ? -23.662 37.656 83.224 1.00 67.03 200 ALA D C 1
ATOM 6402 O O . ALA D 2 200 ? -24.641 37.403 83.959 1.00 65.78 200 ALA D O 1
ATOM 6404 N N . GLY D 2 201 ? -23.698 38.459 82.169 1.00 68.17 201 GLY D N 1
ATOM 6405 C CA . GLY D 2 201 ? -24.925 39.075 81.749 1.00 70.16 201 GLY D CA 1
ATOM 6406 C C . GLY D 2 201 ? -24.851 39.140 80.253 1.00 70.14 201 GLY D C 1
ATOM 6407 O O . GLY D 2 201 ? -23.758 39.184 79.678 1.00 70.73 201 GLY D O 1
ATOM 6408 N N . THR D 2 202 ? -26.023 39.103 79.637 1.00 70.31 202 THR D N 1
ATOM 6409 C CA . THR D 2 202 ? -26.155 39.194 78.197 1.00 69.58 202 THR D CA 1
ATOM 6410 C C . THR D 2 202 ? -26.344 40.717 77.982 1.00 67.71 202 THR D C 1
ATOM 6411 O O . THR D 2 202 ? -27.201 41.166 77.211 1.00 68.70 202 THR D O 1
ATOM 6415 N N . ASP D 2 203 ? -25.534 41.506 78.688 1.00 64.97 203 ASP D N 1
ATOM 6416 C CA . ASP D 2 203 ? -25.632 42.955 78.626 1.00 61.57 203 ASP D CA 1
ATOM 6417 C C . ASP D 2 203 ? -24.388 43.753 78.353 1.00 59.70 203 ASP D C 1
ATOM 6418 O O . ASP D 2 203 ? -23.414 43.684 79.120 1.00 60.30 203 ASP D O 1
ATOM 6423 N N . GLU D 2 204 ? -24.447 44.532 77.272 1.00 56.06 204 GLU D N 1
ATOM 6424 C CA . GLU D 2 204 ? -23.334 45.361 76.858 1.00 53.66 204 GLU D CA 1
ATOM 6425 C C . GLU D 2 204 ? -23.404 46.858 77.277 1.00 49.81 204 GLU D C 1
ATOM 6426 O O . GLU D 2 204 ? -22.459 47.613 77.023 1.00 49.14 204 GLU D O 1
ATOM 6432 N N . HIS D 2 205 ? -24.502 47.270 77.921 1.00 45.28 205 HIS D N 1
ATOM 6433 C CA . HIS D 2 205 ? -24.660 48.649 78.386 1.00 42.55 205 HIS D CA 1
ATOM 6434 C C . HIS D 2 205 ? -25.787 48.942 79.365 1.00 40.28 205 HIS D C 1
ATOM 6435 O O . HIS D 2 205 ? -26.546 48.081 79.834 1.00 40.37 205 HIS D O 1
ATOM 6442 N N . VAL D 2 206 ? -25.887 50.227 79.630 1.00 37.50 206 VAL D N 1
ATOM 6443 C CA . VAL D 2 206 ? -26.836 50.731 80.582 1.00 33.71 206 VAL D CA 1
ATOM 6444 C C . VAL D 2 206 ? -27.208 52.144 80.077 1.00 31.84 206 VAL D C 1
ATOM 6445 O O . VAL D 2 206 ? -26.539 52.672 79.165 1.00 29.28 206 VAL D O 1
ATOM 6449 N N . VAL D 2 207 ? -28.307 52.703 80.590 1.00 30.41 207 VAL D N 1
ATOM 6450 C CA . VAL D 2 207 ? -28.747 54.028 80.156 1.00 30.94 207 VAL D CA 1
ATOM 6451 C C . VAL D 2 207 ? -28.779 55.081 81.257 1.00 32.12 207 VAL D C 1
ATOM 6452 O O . VAL D 2 207 ? -29.405 54.930 82.328 1.00 31.44 207 VAL D O 1
ATOM 6456 N N . CYS D 2 208 ? -28.102 56.179 80.959 1.00 32.30 208 CYS D N 1
ATOM 6457 C CA . CYS D 2 208 ? -28.077 57.303 81.865 1.00 31.16 208 CYS D CA 1
ATOM 6458 C C . CYS D 2 208 ? -29.082 58.322 81.261 1.00 30.90 208 CYS D C 1
ATOM 6459 O O . CYS D 2 208 ? -29.059 58.589 80.046 1.00 31.36 208 CYS D O 1
ATOM 6462 N N . LYS D 2 209 ? -29.955 58.878 82.082 1.00 29.94 209 LYS D N 1
ATOM 6463 C CA . LYS D 2 209 ? -30.924 59.879 81.576 1.00 30.74 209 LYS D CA 1
ATOM 6464 C C . LYS D 2 209 ? -30.878 61.203 82.432 1.00 28.40 209 LYS D C 1
ATOM 6465 O O . LYS D 2 209 ? -30.873 61.134 83.648 1.00 30.20 209 LYS D O 1
ATOM 6471 N N . VAL D 2 210 ? -30.859 62.368 81.813 1.00 24.78 210 VAL D N 1
ATOM 6472 C CA . VAL D 2 210 ? -30.811 63.588 82.567 1.00 25.39 210 VAL D CA 1
ATOM 6473 C C . VAL D 2 210 ? -31.966 64.399 82.099 1.00 26.44 210 VAL D C 1
ATOM 6474 O O . VAL D 2 210 ? -32.306 64.346 80.927 1.00 27.53 210 VAL D O 1
ATOM 6478 N N . GLN D 2 211 ? -32.560 65.158 83.005 1.00 24.98 211 GLN D N 1
ATOM 6479 C CA . GLN D 2 211 ? -33.650 66.014 82.652 1.00 25.04 211 GLN D CA 1
ATOM 6480 C C . GLN D 2 211 ? -33.119 67.432 82.820 1.00 24.00 211 GLN D C 1
ATOM 6481 O O . GLN D 2 211 ? -32.395 67.718 83.765 1.00 23.59 211 GLN D O 1
ATOM 6487 N N . HIS D 2 212 ? -33.456 68.319 81.900 1.00 23.21 212 HIS D N 1
ATOM 6488 C CA . HIS D 2 212 ? -33.005 69.707 82.004 1.00 24.12 212 HIS D CA 1
ATOM 6489 C C . HIS D 2 212 ? -34.050 70.562 81.264 1.00 24.01 212 HIS D C 1
ATOM 6490 O O . HIS D 2 212 ? -34.593 70.138 80.253 1.00 25.93 212 HIS D O 1
ATOM 6497 N N . PRO D 2 213 ? -34.305 71.779 81.734 1.00 23.66 213 PRO D N 1
ATOM 6498 C CA . PRO D 2 213 ? -35.272 72.681 81.122 1.00 23.39 213 PRO D CA 1
ATOM 6499 C C . PRO D 2 213 ? -35.036 72.875 79.642 1.00 24.57 213 PRO D C 1
ATOM 6500 O O . PRO D 2 213 ? -35.987 73.069 78.892 1.00 29.60 213 PRO D O 1
ATOM 6504 N N . ASN D 2 214 ? -33.800 72.796 79.188 1.00 23.52 214 ASN D N 1
ATOM 6505 C CA . ASN D 2 214 ? -33.541 72.996 77.770 1.00 23.99 214 ASN D CA 1
ATOM 6506 C C . ASN D 2 214 ? -33.604 71.712 76.920 1.00 23.58 214 ASN D C 1
ATOM 6507 O O . ASN D 2 214 ? -33.333 71.728 75.716 1.00 22.79 214 ASN D O 1
ATOM 6512 N N . GLY D 2 215 ? -34.022 70.635 77.570 1.00 23.99 215 GLY D N 1
ATOM 6513 C CA . GLY D 2 215 ? -34.170 69.353 76.932 1.00 26.10 215 GLY D CA 1
ATOM 6514 C C . GLY D 2 215 ? -33.642 68.159 77.732 1.00 28.30 215 GLY D C 1
ATOM 6515 O O . GLY D 2 215 ? -32.520 68.191 78.298 1.00 30.20 215 GLY D O 1
ATOM 6516 N N . ASN D 2 216 ? -34.452 67.108 77.810 1.00 27.68 216 ASN D N 1
ATOM 6517 C CA . ASN D 2 216 ? -34.038 65.862 78.446 1.00 27.37 216 ASN D CA 1
ATOM 6518 C C . ASN D 2 216 ? -33.164 65.073 77.404 1.00 29.81 216 ASN D C 1
ATOM 6519 O O . ASN D 2 216 ? -33.306 65.209 76.150 1.00 28.52 216 ASN D O 1
ATOM 6524 N N . LYS D 2 217 ? -32.268 64.238 77.921 1.00 31.13 217 LYS D N 1
ATOM 6525 C CA . LYS D 2 217 ? -31.322 63.557 77.072 1.00 31.99 217 LYS D CA 1
ATOM 6526 C C . LYS D 2 217 ? -30.971 62.216 77.630 1.00 32.18 217 LYS D C 1
ATOM 6527 O O . LYS D 2 217 ? -31.276 61.913 78.744 1.00 34.08 217 LYS D O 1
ATOM 6533 N N . GLU D 2 218 ? -30.326 61.400 76.831 1.00 33.46 218 GLU D N 1
ATOM 6534 C CA . GLU D 2 218 ? -29.949 60.079 77.273 1.00 34.06 218 GLU D CA 1
ATOM 6535 C C . GLU D 2 218 ? -28.684 59.743 76.586 1.00 32.99 218 GLU D C 1
ATOM 6536 O O . GLU D 2 218 ? -28.337 60.386 75.565 1.00 32.13 218 GLU D O 1
ATOM 6542 N N . LYS D 2 219 ? -28.028 58.716 77.148 1.00 32.15 219 LYS D N 1
ATOM 6543 C CA . LYS D 2 219 ? -26.787 58.158 76.611 1.00 31.34 219 LYS D CA 1
ATOM 6544 C C . LYS D 2 219 ? -26.618 56.770 77.127 1.00 32.70 219 LYS D C 1
ATOM 6545 O O . LYS D 2 219 ? -26.921 56.463 78.280 1.00 32.42 219 LYS D O 1
ATOM 6551 N N . ASN D 2 220 ? -26.147 55.928 76.223 1.00 35.49 220 ASN D N 1
ATOM 6552 C CA . ASN D 2 220 ? -25.835 54.536 76.507 1.00 37.32 220 ASN D CA 1
ATOM 6553 C C . ASN D 2 220 ? -24.442 54.480 77.163 1.00 36.55 220 ASN D C 1
ATOM 6554 O O . ASN D 2 220 ? -23.466 55.061 76.668 1.00 33.48 220 ASN D O 1
ATOM 6559 N N . VAL D 2 221 ? -24.359 53.785 78.277 1.00 35.89 221 VAL D N 1
ATOM 6560 C CA . VAL D 2 221 ? -23.095 53.705 78.959 1.00 35.86 221 VAL D CA 1
ATOM 6561 C C . VAL D 2 221 ? -22.711 52.264 78.927 1.00 36.86 221 VAL D C 1
ATOM 6562 O O . VAL D 2 221 ? -23.306 51.418 79.630 1.00 37.43 221 VAL D O 1
ATOM 6566 N N . PRO D 2 222 ? -21.695 51.959 78.128 1.00 37.17 222 PRO D N 1
ATOM 6567 C CA . PRO D 2 222 ? -21.195 50.599 77.954 1.00 38.99 222 PRO D CA 1
ATOM 6568 C C . PRO D 2 222 ? -20.715 49.999 79.257 1.00 42.14 222 PRO D C 1
ATOM 6569 O O . PRO D 2 222 ? -20.142 50.702 80.064 1.00 43.06 222 PRO D O 1
ATOM 6573 N N . LEU D 2 223 ? -20.965 48.721 79.500 1.00 45.35 223 LEU D N 1
ATOM 6574 C CA . LEU D 2 223 ? -20.425 48.135 80.725 1.00 49.82 223 LEU D CA 1
ATOM 6575 C C . LEU D 2 223 ? -18.930 47.770 80.486 1.00 53.46 223 LEU D C 1
ATOM 6576 O O . LEU D 2 223 ? -18.558 47.389 79.380 1.00 53.13 223 LEU D O 1
ATOM 6581 N N . PRO D 2 224 ? -18.054 47.913 81.516 1.00 56.80 224 PRO D N 1
ATOM 6582 C CA . PRO D 2 224 ? -16.610 47.608 81.452 1.00 59.28 224 PRO D CA 1
ATOM 6583 C C . PRO D 2 224 ? -16.359 46.094 81.288 1.00 61.58 224 PRO D C 1
ATOM 6584 O O . PRO D 2 224 ? -15.230 45.646 80.966 1.00 62.55 224 PRO D O 1
ATOM 6588 N N . VAL D 2 225 ? -17.456 45.356 81.500 1.00 64.10 225 VAL D N 1
ATOM 6589 C CA . VAL D 2 225 ? -17.631 43.885 81.386 1.00 66.68 225 VAL D CA 1
ATOM 6590 C C . VAL D 2 225 ? -16.691 42.805 82.045 1.00 68.43 225 VAL D C 1
ATOM 6591 O O . VAL D 2 225 ? -15.417 42.990 82.209 1.00 69.19 225 VAL D O 1
#

Radius of gyration: 41.94 Å; Cα contacts (8 Å, |Δi|>4): 2308; chains: 4; bounding box: 74×101×110 Å

InterPro domains:
  IPR003006 Immunoglobulin/major histocompatibility complex, conserved site [PS00290] (213-219)
  IPR003597 Immunoglobulin C1-set [PF07654] (136-222)
  IPR003597 Immunoglobulin C1-set [SM00407] (150-225)
  IPR003599 Immunoglobulin domain subtype [SM00409] (28-128)
  IPR003599 Immunoglobulin domain subtype [SM00409] (140-231)
  IPR007110 Immunoglobulin-like domain [PS50835] (16-110)
  IPR007110 Immunoglobulin-like domain [PS50835] (134-231)
  IPR013106 Immunoglobulin V-set domain [PF07686] (26-126)
  IPR013106 Immunoglobulin V-set domain [SM00406] (38-111)
  IPR013783 Immunoglobulin-like fold [G3DSA:2.60.40.10] (16-132)
  IPR013783 Immunoglobulin-like fold [G3DSA:2.60.40.10] (133-235)
  IPR036179 Immunoglobulin-like domain superfamily [SSF48726] (22-127)
  IPR036179 Immunoglobulin-like domain superfamily [SSF48726] (131-233)
  IPR050150 Immunoglobulin Variable Light Chain [PTHR23267] (20-112)

CATH classification: 2.60.40.10 (+1 more: 2.60.40.10)

Nearest PDB structures (foldseek):
  1qlr-assembly2_C  TM=9.909E-01  e=3.497E-40  Homo sapiens
  5i1k-assembly1_L  TM=9.691E-01  e=1.229E-39  Homo sapiens
  4xcn-assembly2_B  TM=9.888E-01  e=8.531E-39  Homo sapiens
  7unb-assembly1_L  TM=9.691E-01  e=7.291E-39  Homo sapiens
  7kql-assembly1_L  TM=8.512E-01  e=6.908E-40  Homo sapiens

Organism: Homo sapiens (NCBI:txid9606)

B-factor: mean 31.26, std 11.47, range [8.12, 80.88]

Sequence (863 aa):
EIVLTQSPATLSLSPGERATLSCGASQSVSSNYLAWYQQKPGQAPRLLIYDASSRATGIPDRFSGSGSGTDFTLTISRLEPEDFAVYYCQQYGSSPLTFGGGTKVEIKRTVAAPSVFIFPPSDEQLKSGTASVVCLLNNFYPREAKVQWKVDNALQSGNSQESVTEQDSKDSTYSLSSTLTLSKADYEKHKVYACEVTHQGLSSPVTKSFNRGECEVQLQQWGAGLLKPSETLSLTCAVYGGSFSDYYWSWIRQPPGKGLEWIGEINHSGSTNYNPSLKSRVTISVDTSKNQFSLKLSSVTAADTAVYYCARPPHDTSGHYWNYWGQGTLVTVSSGSASAPTLFPLVSCTSSVAVGCLAQDFLPDSITFSWKYKNNSDISSTRGFPSVLRGGKYAATSQVLLPSKDVTDEHVVCKVQHPNGNKEKNVPLPVEIVLTQSPATLSLSPGERATLSCGASQSVSSNYLAWYQQKPGQAPRLLIYDASSRATGIPDRFSGSGSGTDFTLTISRLEPEDFAVYYCQQYGSSPLTFGGGTKVEIKRTVAAPSVFIFPPSDEQLKSGTASVVCLLNNFYPREAKVQWKVDNALQSGNSQESVTEQDSKDSTYSLSSTLTLSKADYEKHKVYACEVTHQGLSSPVTKSFNRGECEVQLQQWGAGLLKPSETLSLTCAVYGGSFSDYYWSWIRQPPGKGLEWIGEINHSGSTNYNPSLKSRVTISVDTSKNQFSLKLSSVTAADTAVYYCARPPHDTSGHYWNYWGQGTLVTVSSGSASAPTLFPLVSCSVAVGCLAQDFLPDSITFSWKYKNNSDISSTRGFPSVLRGGKYAATSQVLLPSKDVMAGTDEHVVCKVQHPNGNKEKNVPLPV

Foldseek 3Di:
DKAWAKPDQEAEEAFFAKDKIKIFIPWFFPQQQKWKFFDAPPDDTHTADGSQFHGDPPRDVLWGKDDGTGIIMIMRHGHDLVVFTKMKMWGDRDPPIDIYPIHTYAYADDFFFWDKDKDWADPVVLVVWKIKIKMKTPFGPDPDKDKWKAFLHPTDPDQKDKDKDDQDSPPRGIMMMMIGMDTSVVVVVTWKIKIWMDDPVDPDIDMDIDTVPGD/DKAKAKDFAQEAAFQAKGKMKIAIDDDALALWWKWKWWAAVPGDIDTAKTAGQVFDIDGDVVQVVFKDKGDDNVRSMIMIMGGRDDQVPFTWMKMFTPPDSPDDPDGPYIYPTGGHGYFNDDADFWDKDWDEDPPQWAKTKMKTDDHPDQDKDKFWAAPVRDGQPQKDFDGWDDDNRHTMTMIMGIGGPPCPVGQWIKMWMQDPRGIDMDTHGHDD/DKAKAKDDQEAAEAAQAKDKIKIFIPWFFAQQQKWKWFDAPPDDTHTAAGSQFHGDPPRDPLWGKHDGTGMIMIMRGRHDLVRFTKMKMWGDRDPPIGIYPIHTYAYHDDFFFWDKDWDWADPVVLVVWKTKIKMKTDFGPDPDKDKWKQFQHNTDPPFKDKAKDDQDSVPRGIMMMMIGMDTSVVVVVGFKIWIWMDDPVDPHIDIDIGTPPND/DKAKAKDFDQEAEAQAKGKMKIAIDDDDQALWWKWKKWAAPPGDIGTAKTAGPVRDIDGDPVQVVQWDKADDRVGRMIMIMGGRDDQVPFTWMKMFTPPDSVDDPDGDGIYPTGGHGYFNDDADFWDKDWDAPCCDKTKMKTDFGPDQDKDKWKAFPVGDTQPAWDWDGWDDDRRGTMTMIMGRDPPVDLVVDPGQWMKMWMQDPRGIDMDTHGYND